Protein AF-A0AA35S8V2-F1 (afdb_monomer_lite)

Secondary structure (DSSP, 8-state):
-----PPP---------PPPTTSBPBGGG-TTSHHHHIIIIIHHHHHHHHHHHHHHTHHHHHHHHHHHHHHHHHHHHHHHHHHHHHHHTTPBPPPP-SSTTHHHHHHHHHHHHHHTTTPPPBTTTSBHHHHHHHHHHHHHHHHHT-SSSTT--TTHHHHHHHHHHTHHHHHHHHHHHHHHHTS-GGGS-SSSTTTSPPPSS-PPPEEEEE--BTTHHHHHHHHHHHHHHHTTS-SEEEEEEBSS--STTBPBHHHHHHHHHHHHT-S-HHHHHHHHHHHHHHHTTSEEEEE-GGGGSS--GGGHHHH-HHHHHHHTT-SEEEE-SHHHHHHHTTTB---TTS-HHHHTTT--SSSSHHHHHHHHHT--TTS--S---TTSS--SGGGHHHHHHHHHHHHH-TT-TTHHHHHHHHHHHHHHHHTTS-GGGSHHHHHTHHHHHHHHHHHHHH--TT-HHHHHHHHHHHHHHS--HHHHHHSTTS-SS---S--TTTBHHHHHHHTTHHHHHHHHH--HHHHHHHHHHHHHHHHHHB-TTSSBPEESEE--S-TTSEEEHHHHHHHHHHHHHHHHHH--HHHHHHHHHHHTTHHHHTB-TTSS-B-SEEETEESEE---SS-S-SSS-TTTT-BBSSSSSTHHHHHGGGHHHHHHHTSEEE-TTSSEEEE-S-S-EEEEEE-TTS-EEEEEEE--TTS-SEEEEEEEEEEEEEEEEEE-TT-TT-EEEETTSPPEE--TTEEEEEEEEEEEEEEEE----EEEEE-GGG-EEEEETTEEEEE---EEEEEEEE-STT-EEEEEEESS---EEEE-S-TT-GGGT-EEEE--PPTTS-SSSTTT-SEEEEEEEEE-TTS--BTTB--SPPPSSPP--SPEEEEEEEEGGG-SSEE-SB-EE--

pLDDT: mean 89.27, std 12.45, range [23.95, 98.75]

InterPro domains:
  IPR002791 Damage-control phosphatase ARMT1-like, metal-binding domain [PF01937] (38-181)
  IPR002791 Damage-control phosphatase ARMT1-like, metal-binding domain [PF01937] (194-343)
  IPR012878 Non-reducing end beta-L-arabinofuranosidase-like, GH127 catalytic domain [PF07944] (356-650)
  IPR036075 Damage-control phosphatase ARMT1-like, metal-binding domain superfamily [SSF111321] (119-338)
  IPR039763 Damage-control phosphatase ARMT1 [PTHR12260] (201-355)
  IPR049046 Non-reducing end beta-L-arabinofuranosidase-like, GH127 middle domain [PF20736] (665-730)

Sequence (899 aa):
MDSGGQPLAQQKSVITVGYPAKKRVSAKYGVGTFAYKTATERMPRILGSVVDSLNKLEASVRERHQKAGVEELKAIIGKVSELRYQMQTDKPMEPISCGPDVTQWNSVFAVYRKELGGAEPTWFSVSWLFAECFMYRKIADVIQSSSLLKDVDPFASQKQESFRAVLPQLKSLARFVLELLNKPHKDTHMEFQHLLLPKTDGSPRRMDFVLDNMGLELVSDLCLAEWLLTAGMADTIHLHFKQLPWFVSDALKSDLHWTLKQIECSEDTALTQLGARWQDRIKAGSFVLKDHYFWTTSFEYAAMEKVAPALYSDLAQAFLVFFKGDLNYRKLLADRNWLYTEKFSMALGGFEPTNAQEYINYILAHQAADGWLGPTDRADGNCYWSKFPLLLALRQYYEANTSDTRVIPAMLRFLDATHKLLFTIPLGNDTWSAARWQDLVLTVHWLLEFHPSGQEQLLWDLAELLHQQGFDWEEWFGGPDFPTGPVVSLSMFTHGVNNGQAIKSGAVWYRQSGNHSDWESSYARMQKLDEYHGQASGVFGCDEHLAGRMPSRGTELCTVVESMFSYETLFEIQGDPIFAERAEKIGYNALPATITPDMWAHQYLQQGNEMNAVTSDQHIWFSDGPNSTLFGLAPNYGCCTANFNQGWPKLVQHLVYAYSDGSGLVVAMYGPAHIQHTLPSGQPVTMDITTDYPFSQTVVVDVRTTGSLDISLRIPSWAKGANVQVNSDSPVPATPGTLHQVSIAGRTTVILKLPASLRVERRYNNSAAIHYGPLLFGLAMKENFKVLESYKFQSKDYQITAGTPWNYALRLSNDSQPEQDLKVSSSGLEIGVPPFSLRGAPIAISAAGRQLDSWQETLNAAPPPLHSPIKTSAPLQQLTLLPFGATELRIAEIPTTLS

Organism: Geodia barretti (NCBI:txid519541)

Structure (mmCIF, N/CA/C/O backbone):
data_AF-A0AA35S8V2-F1
#
_entry.id   AF-A0AA35S8V2-F1
#
loop_
_atom_site.group_PDB
_atom_site.id
_atom_site.type_symbol
_atom_site.label_atom_id
_atom_site.label_alt_id
_atom_site.label_comp_id
_atom_site.label_asym_id
_atom_site.label_entity_id
_atom_site.label_seq_id
_atom_site.pdbx_PDB_ins_code
_atom_site.Cartn_x
_atom_site.Cartn_y
_atom_site.Cartn_z
_atom_site.occupancy
_atom_site.B_iso_or_equiv
_atom_site.auth_seq_id
_atom_site.auth_comp_id
_atom_site.auth_asym_id
_atom_site.auth_atom_id
_atom_site.pdbx_PDB_model_num
ATOM 1 N N . MET A 1 1 ? -41.233 13.071 -39.183 1.00 34.22 1 MET A N 1
ATOM 2 C CA . MET A 1 1 ? -42.086 12.070 -38.508 1.00 34.22 1 MET A CA 1
ATOM 3 C C . MET A 1 1 ? -41.242 11.509 -37.374 1.00 34.22 1 MET A C 1
ATOM 5 O O . MET A 1 1 ? -40.560 10.522 -37.576 1.00 34.22 1 MET A O 1
ATOM 9 N N . ASP A 1 2 ? -40.984 12.228 -36.285 1.00 31.66 2 ASP A N 1
ATOM 10 C CA . ASP A 1 2 ? -41.885 12.953 -35.372 1.00 31.66 2 ASP A CA 1
ATOM 11 C C . ASP A 1 2 ? -42.972 12.073 -34.749 1.00 31.66 2 ASP A C 1
ATOM 13 O O . ASP A 1 2 ? -44.023 11.863 -35.344 1.00 31.66 2 ASP A O 1
ATOM 17 N N . SER A 1 3 ? -42.670 11.588 -33.541 1.00 25.95 3 SER A N 1
ATOM 18 C CA . SER A 1 3 ? -43.563 11.454 -32.377 1.00 25.95 3 SER A CA 1
ATOM 19 C C . SER A 1 3 ? -42.692 10.896 -31.238 1.00 25.95 3 SER A C 1
ATOM 21 O O . SER A 1 3 ? -42.259 9.752 -31.299 1.00 25.95 3 SER A O 1
ATOM 23 N N . GLY A 1 4 ? -42.259 11.665 -30.242 1.00 27.19 4 GLY A N 1
ATOM 24 C CA . GLY A 1 4 ? -43.122 12.419 -29.339 1.00 27.19 4 GLY A CA 1
ATOM 25 C C . GLY A 1 4 ? -43.275 11.646 -28.024 1.00 27.19 4 GLY A C 1
ATOM 26 O O . GLY A 1 4 ? -44.376 11.237 -27.680 1.00 27.19 4 GLY A O 1
ATOM 27 N N . GLY A 1 5 ? -42.168 11.398 -27.315 1.00 26.38 5 GLY A N 1
ATOM 28 C CA . GLY A 1 5 ? -42.192 10.899 -25.939 1.00 26.38 5 GLY A CA 1
ATOM 29 C C . GLY A 1 5 ? -42.211 12.085 -24.982 1.00 26.38 5 GLY A C 1
ATOM 30 O O . GLY A 1 5 ? -41.218 12.798 -24.872 1.00 26.38 5 GLY A O 1
ATOM 31 N N . GLN A 1 6 ? -43.360 12.335 -24.355 1.00 24.91 6 GLN A N 1
ATOM 32 C CA . GLN A 1 6 ? -43.548 13.427 -23.402 1.00 24.91 6 GLN A CA 1
ATOM 33 C C . GLN A 1 6 ? -42.542 13.361 -22.236 1.00 24.91 6 GLN A C 1
ATOM 35 O O . GLN A 1 6 ? -42.216 12.264 -21.776 1.00 24.91 6 GLN A O 1
ATOM 40 N N . PRO A 1 7 ? -42.096 14.516 -21.705 1.00 29.73 7 PRO A N 1
ATOM 41 C CA . PRO A 1 7 ? -41.276 14.558 -20.504 1.00 29.73 7 PRO A CA 1
ATOM 42 C C . PRO A 1 7 ? -42.089 14.024 -19.326 1.00 29.73 7 PRO A C 1
ATOM 44 O O . PRO A 1 7 ? -43.208 14.486 -19.084 1.00 29.73 7 PRO A O 1
ATOM 47 N N . LEU A 1 8 ? -41.517 13.081 -18.574 1.00 29.67 8 LEU A N 1
ATOM 48 C CA . LEU A 1 8 ? -42.002 12.745 -17.239 1.00 29.67 8 LEU A CA 1
ATOM 49 C C . LEU A 1 8 ? -42.132 14.048 -16.450 1.00 29.67 8 LEU A C 1
ATOM 51 O O . LEU A 1 8 ? -41.165 14.792 -16.281 1.00 29.67 8 LEU A O 1
ATOM 55 N N . ALA A 1 9 ? -43.372 14.333 -16.062 1.00 28.69 9 ALA A N 1
ATOM 56 C CA . ALA A 1 9 ? -43.778 15.532 -15.364 1.00 28.69 9 ALA A CA 1
ATOM 57 C C . ALA A 1 9 ? -42.792 15.871 -14.244 1.00 28.69 9 ALA A C 1
ATOM 59 O O . ALA A 1 9 ? -42.439 15.009 -13.438 1.00 28.69 9 ALA A O 1
ATOM 60 N N . GLN A 1 10 ? -42.397 17.146 -14.194 1.00 27.98 10 GLN A N 1
ATOM 61 C CA . GLN A 1 10 ? -41.773 17.776 -13.040 1.00 27.98 10 GLN A CA 1
ATOM 62 C C . GLN A 1 10 ? -42.563 17.398 -11.779 1.00 27.98 10 GLN A C 1
ATOM 64 O O . GLN A 1 10 ? -43.562 18.032 -11.431 1.00 27.98 10 GLN A O 1
ATOM 69 N N . GLN A 1 11 ? -42.109 16.362 -11.073 1.00 25.47 11 GLN A N 1
ATOM 70 C CA . GLN A 1 11 ? -42.383 16.246 -9.656 1.00 25.47 11 GLN A CA 1
ATOM 71 C C . GLN A 1 11 ? -41.756 17.486 -9.042 1.00 25.47 11 GLN A C 1
ATOM 73 O O . GLN A 1 11 ? -40.539 17.666 -9.083 1.00 25.47 11 GLN A O 1
ATOM 78 N N . LYS A 1 12 ? -42.622 18.375 -8.546 1.00 24.66 12 LYS A N 1
ATOM 79 C CA . LYS A 1 12 ? -42.251 19.483 -7.673 1.00 24.66 12 LYS A CA 1
ATOM 80 C C . LYS A 1 12 ? -41.140 18.994 -6.756 1.00 24.66 12 LYS A C 1
ATOM 82 O O . LYS A 1 12 ? -41.334 18.002 -6.056 1.00 24.66 12 LYS A O 1
ATOM 87 N N . SER A 1 13 ? -40.003 19.674 -6.812 1.00 24.31 13 SER A N 1
ATOM 88 C CA . SER A 1 13 ? -38.869 19.497 -5.921 1.00 24.31 13 SER A CA 1
ATOM 89 C C . SER A 1 13 ? -39.354 19.579 -4.473 1.00 24.31 13 SER A C 1
ATOM 91 O O . SER A 1 13 ? -39.412 20.654 -3.876 1.00 24.31 13 SER A O 1
ATOM 93 N N . VAL A 1 14 ? -39.742 18.436 -3.910 1.00 23.95 14 VAL A N 1
ATOM 94 C CA . VAL A 1 14 ? -39.660 18.224 -2.476 1.00 23.95 14 VAL A CA 1
ATOM 95 C C . VAL A 1 14 ? -38.170 18.301 -2.212 1.00 23.95 14 VAL A C 1
ATOM 97 O O . VAL A 1 14 ? -37.402 17.527 -2.776 1.00 23.95 14 VAL A O 1
ATOM 100 N N . ILE A 1 15 ? -37.751 19.300 -1.446 1.00 26.42 15 ILE A N 1
ATOM 101 C CA . ILE A 1 15 ? -36.407 19.346 -0.889 1.00 26.42 15 ILE A CA 1
ATOM 102 C C . ILE A 1 15 ? -36.283 18.060 -0.069 1.00 26.42 15 ILE A C 1
ATOM 104 O O . ILE A 1 15 ? -36.797 17.983 1.045 1.00 26.42 15 ILE A O 1
ATOM 108 N N . THR A 1 16 ? -35.708 17.007 -0.649 1.00 31.78 16 THR A N 1
ATOM 109 C CA . THR A 1 16 ? -35.397 15.787 0.083 1.00 31.78 16 THR A CA 1
ATOM 110 C C . THR A 1 16 ? -34.340 16.204 1.086 1.00 31.78 16 THR A C 1
ATOM 112 O O . THR A 1 16 ? -33.207 16.504 0.714 1.00 31.78 16 THR A O 1
ATOM 115 N N . VAL A 1 17 ? -34.727 16.309 2.355 1.00 40.12 17 VAL A N 1
ATOM 116 C CA . VAL A 1 17 ? -33.787 16.471 3.461 1.00 40.12 17 VAL A CA 1
ATOM 117 C C . VAL A 1 17 ? -32.906 15.222 3.440 1.00 40.12 17 VAL A C 1
ATOM 119 O O . VAL A 1 17 ? -33.301 14.157 3.908 1.00 40.12 17 VAL A O 1
ATOM 122 N N . GLY A 1 18 ? -31.760 15.310 2.764 1.00 52.72 18 GLY A N 1
ATOM 123 C CA . GLY A 1 18 ? -30.817 14.207 2.652 1.00 52.72 18 GLY A CA 1
ATOM 124 C C . GLY A 1 18 ? -30.247 13.873 4.026 1.00 52.72 18 GLY A C 1
ATOM 125 O O . GLY A 1 18 ? -29.991 14.766 4.836 1.00 52.72 18 GLY A O 1
ATOM 126 N N . TYR A 1 19 ? -30.040 12.586 4.303 1.00 61.81 19 TYR A N 1
ATOM 127 C CA . TYR A 1 19 ? -29.306 12.185 5.497 1.00 61.81 19 TYR A CA 1
ATOM 128 C C . TYR A 1 19 ? -27.877 12.741 5.426 1.00 61.81 19 TYR A C 1
ATOM 130 O O . TYR A 1 19 ? -27.240 12.636 4.374 1.00 61.81 19 TYR A O 1
ATOM 138 N N . PRO A 1 20 ? -27.323 13.290 6.517 1.00 62.88 20 PRO A N 1
ATOM 139 C CA . PRO A 1 20 ? -25.928 13.707 6.523 1.00 62.88 20 PRO A CA 1
ATOM 140 C C . PRO A 1 20 ? -25.015 12.511 6.213 1.00 62.88 20 PRO A C 1
ATOM 142 O O . PRO A 1 20 ? -25.206 11.423 6.763 1.00 62.88 20 PRO A O 1
ATOM 145 N N . ALA A 1 21 ? -24.033 12.704 5.330 1.00 69.38 21 ALA A N 1
ATOM 146 C CA . ALA A 1 21 ? -23.113 11.643 4.924 1.00 69.38 21 ALA A CA 1
ATOM 147 C C . ALA A 1 21 ? -22.394 11.031 6.139 1.00 69.38 21 ALA A C 1
ATOM 149 O O . ALA A 1 21 ? -22.011 11.738 7.075 1.00 69.38 21 ALA A O 1
ATOM 150 N N . LYS A 1 22 ? -22.231 9.704 6.128 1.00 74.12 22 LYS A N 1
ATOM 151 C CA . LYS A 1 22 ? -21.574 8.903 7.179 1.00 74.12 22 LYS A CA 1
ATOM 152 C C . LYS A 1 22 ? -22.192 9.046 8.581 1.00 74.12 22 LYS A C 1
ATOM 154 O O . LYS A 1 22 ? -21.608 8.586 9.564 1.00 74.12 22 LYS A O 1
ATOM 159 N N . LYS A 1 23 ? -23.374 9.661 8.715 1.00 81.12 23 LYS A N 1
ATOM 160 C CA . LYS A 1 23 ? -24.115 9.740 9.982 1.00 81.12 23 LYS A CA 1
ATOM 161 C C . LYS A 1 23 ? -25.180 8.656 10.064 1.00 81.12 23 LYS A C 1
ATOM 163 O O . LYS A 1 23 ? -25.678 8.165 9.052 1.00 81.12 23 LYS A O 1
ATOM 168 N N . ARG A 1 24 ? -25.539 8.315 11.306 1.00 82.31 24 ARG A N 1
ATOM 169 C CA . ARG A 1 24 ? -26.678 7.447 11.605 1.00 82.31 24 ARG A CA 1
ATOM 170 C C . ARG A 1 24 ? -27.973 8.109 11.144 1.00 82.31 24 ARG A C 1
ATOM 172 O O . ARG A 1 24 ? -28.194 9.309 11.333 1.00 82.31 24 ARG A O 1
ATOM 179 N N . VAL A 1 25 ? -28.825 7.286 10.562 1.00 85.44 25 VAL A N 1
ATOM 180 C CA . VAL A 1 25 ? -30.116 7.662 9.999 1.00 85.44 25 VAL A CA 1
ATOM 181 C C . VAL A 1 25 ? -31.162 7.688 11.130 1.00 85.44 25 VAL A C 1
ATOM 183 O O . VAL A 1 25 ? -31.169 6.804 11.985 1.00 85.44 25 VAL A O 1
ATOM 186 N N . SER A 1 26 ? -32.042 8.694 11.179 1.00 87.31 26 SER A N 1
ATOM 187 C CA . SER A 1 26 ? -33.123 8.791 12.182 1.00 87.31 26 SER A CA 1
ATOM 188 C C . SER A 1 26 ? -34.398 9.435 11.631 1.00 87.31 26 SER A C 1
ATOM 190 O O . SER A 1 26 ? -34.385 10.043 10.560 1.00 87.31 26 SER A O 1
ATOM 192 N N . ALA A 1 27 ? -35.526 9.289 12.333 1.00 87.25 27 ALA A N 1
ATOM 193 C CA . ALA A 1 27 ? -36.805 9.837 11.869 1.00 87.25 27 ALA A CA 1
ATOM 194 C C . ALA A 1 27 ? -36.889 11.369 12.009 1.00 87.25 27 ALA A C 1
ATOM 196 O O . ALA A 1 27 ? -37.680 11.997 11.307 1.00 87.25 27 ALA A O 1
ATOM 197 N N . LYS A 1 28 ? -36.023 11.994 12.824 1.00 83.38 28 LYS A N 1
ATOM 198 C CA . LYS A 1 28 ? -35.940 13.461 12.970 1.00 83.38 28 LYS A CA 1
ATOM 199 C C . LYS A 1 28 ? -35.682 14.213 11.659 1.00 83.38 28 LYS A C 1
ATOM 201 O O . LYS A 1 28 ? -35.964 15.402 11.584 1.00 83.38 28 LYS A O 1
ATOM 206 N N . TYR A 1 29 ? -35.152 13.538 10.634 1.00 78.06 29 TYR A N 1
ATOM 207 C CA . TYR A 1 29 ? -34.908 14.136 9.317 1.00 78.06 29 TYR A CA 1
ATOM 208 C C . TYR A 1 29 ? -36.189 14.307 8.472 1.00 78.06 29 TYR A C 1
ATOM 210 O O . TYR A 1 29 ? -36.128 14.885 7.392 1.00 78.06 29 TYR A O 1
ATOM 218 N N . GLY A 1 30 ? -37.355 13.884 8.977 1.00 73.88 30 GLY A N 1
ATOM 219 C CA . GLY A 1 30 ? -38.661 14.342 8.498 1.00 73.88 30 GLY A CA 1
ATOM 220 C C . GLY A 1 30 ? -39.387 13.423 7.509 1.00 73.88 30 GLY A C 1
ATOM 221 O O . GLY A 1 30 ? -38.936 12.326 7.164 1.00 73.88 30 GLY A O 1
ATOM 222 N N . VAL A 1 31 ? -40.569 13.894 7.091 1.00 69.31 31 VAL A N 1
ATOM 223 C CA . VAL A 1 31 ? -41.536 13.201 6.222 1.00 69.31 31 VAL A CA 1
ATOM 224 C C . VAL A 1 31 ? -40.908 12.869 4.863 1.00 69.31 31 VAL A C 1
ATOM 226 O O . VAL A 1 31 ? -40.292 13.722 4.234 1.00 69.31 31 VAL A O 1
ATOM 229 N N . GLY A 1 32 ? -41.087 11.627 4.399 1.00 65.25 32 GLY A N 1
ATOM 230 C CA . GLY A 1 32 ? -40.547 11.131 3.123 1.00 65.25 32 GLY A CA 1
ATOM 231 C C . GLY A 1 32 ? -39.242 10.336 3.243 1.00 65.25 32 GLY A C 1
ATOM 232 O O . GLY A 1 32 ? -38.814 9.718 2.271 1.00 65.25 32 GLY A O 1
ATOM 233 N N . THR A 1 33 ? -38.637 10.288 4.432 1.00 77.94 33 THR A N 1
ATOM 234 C CA . THR A 1 33 ? -37.427 9.498 4.690 1.00 77.94 33 THR A CA 1
ATOM 235 C C . THR A 1 33 ? -37.761 8.060 5.137 1.00 77.94 33 THR A C 1
ATOM 237 O O . THR A 1 33 ? -38.808 7.820 5.747 1.00 77.94 33 THR A O 1
ATOM 240 N N . PHE A 1 34 ? -36.886 7.079 4.854 1.00 81.94 34 PHE A N 1
ATOM 241 C CA . PHE A 1 34 ? -37.109 5.671 5.238 1.00 81.94 34 PHE A CA 1
ATOM 242 C C . PHE A 1 34 ? -37.267 5.517 6.756 1.00 81.94 34 PHE A C 1
ATOM 244 O O . PHE A 1 34 ? -38.218 4.891 7.213 1.00 81.94 34 PHE A O 1
ATOM 251 N N . ALA A 1 35 ? -36.394 6.157 7.539 1.00 86.38 35 ALA A N 1
ATOM 252 C CA . ALA A 1 35 ? -36.463 6.139 9.000 1.00 86.38 35 ALA A CA 1
ATOM 253 C C . ALA A 1 35 ? -37.793 6.687 9.545 1.00 86.38 35 ALA A C 1
ATOM 255 O O . ALA A 1 35 ? -38.372 6.090 10.452 1.00 86.38 35 ALA A O 1
ATOM 256 N N . TYR A 1 36 ? -38.309 7.780 8.970 1.00 87.44 36 TYR A N 1
ATOM 257 C CA . TYR A 1 36 ? -39.599 8.341 9.374 1.00 87.44 36 TYR A CA 1
ATOM 258 C C . TYR A 1 36 ? -40.757 7.390 9.063 1.00 87.44 36 TYR A C 1
ATOM 260 O O . TYR A 1 36 ? -41.599 7.143 9.927 1.00 87.44 36 TYR A O 1
ATOM 268 N N . LYS A 1 37 ? -40.775 6.790 7.865 1.00 87.31 37 LYS A N 1
ATOM 269 C CA . LYS A 1 37 ? -41.784 5.787 7.485 1.00 87.31 37 LYS A CA 1
ATOM 270 C C . LYS A 1 37 ? -41.713 4.539 8.371 1.00 87.31 37 LYS A C 1
ATOM 272 O O . LYS A 1 37 ? -42.743 3.991 8.769 1.00 87.31 37 LYS A O 1
ATOM 277 N N . THR A 1 38 ? -40.506 4.098 8.716 1.00 87.88 38 THR A N 1
ATOM 278 C CA . THR A 1 38 ? -40.308 2.959 9.615 1.00 87.88 38 THR A CA 1
ATOM 279 C C . THR A 1 38 ? -40.870 3.248 11.006 1.00 87.88 38 THR A C 1
ATOM 281 O O . THR A 1 38 ? -41.627 2.427 11.526 1.00 87.88 38 THR A O 1
ATOM 284 N N . ALA A 1 39 ? -40.594 4.430 11.564 1.00 89.25 39 ALA A N 1
ATOM 285 C CA . ALA A 1 39 ? -41.082 4.827 12.883 1.00 89.25 39 ALA A CA 1
ATOM 286 C C . ALA A 1 39 ? -42.595 5.071 12.954 1.00 89.25 39 ALA A C 1
ATOM 288 O O . ALA A 1 39 ? -43.235 4.676 13.926 1.00 89.25 39 ALA A O 1
ATOM 289 N N . THR A 1 40 ? -43.184 5.675 11.922 1.00 89.06 40 THR A N 1
ATOM 290 C CA . THR A 1 40 ? -44.603 6.072 11.931 1.00 89.06 40 THR A CA 1
ATOM 291 C C . THR A 1 40 ? -45.555 4.990 11.429 1.00 89.06 40 THR A C 1
ATOM 293 O O . THR A 1 40 ? -46.715 4.961 11.841 1.00 89.06 40 THR A O 1
ATOM 296 N N . GLU A 1 41 ? -45.085 4.077 10.574 1.00 89.38 41 GLU A N 1
ATOM 297 C CA . GLU A 1 41 ? -45.947 3.077 9.941 1.00 89.38 41 GLU A CA 1
ATOM 298 C C . GLU A 1 41 ? -45.501 1.633 10.176 1.00 89.38 41 GLU A C 1
ATOM 300 O O . GLU A 1 41 ? -46.335 0.796 10.523 1.00 89.38 41 GLU A O 1
ATOM 305 N N . ARG A 1 42 ? -44.223 1.302 9.929 1.00 91.50 42 ARG A N 1
ATOM 306 C CA . ARG A 1 42 ? -43.757 -0.100 9.915 1.00 91.50 42 ARG A CA 1
ATOM 307 C C . ARG A 1 42 ? -43.726 -0.690 11.322 1.00 91.50 42 ARG A C 1
ATOM 309 O O . ARG A 1 42 ? -44.355 -1.718 11.555 1.00 91.50 42 ARG A O 1
ATOM 316 N N . MET A 1 43 ? -43.050 -0.023 12.253 1.00 92.50 43 MET A N 1
ATOM 317 C CA . MET A 1 43 ? -42.947 -0.470 13.643 1.00 92.50 43 MET A CA 1
ATOM 318 C C . MET A 1 43 ? -44.321 -0.540 14.344 1.00 92.50 43 MET A C 1
ATOM 320 O O . MET A 1 43 ? -44.641 -1.582 14.917 1.00 92.50 43 MET A O 1
ATOM 324 N N . PRO A 1 44 ? -45.219 0.460 14.211 1.00 93.12 44 PRO A N 1
ATOM 325 C CA . PRO A 1 44 ? -46.581 0.349 14.739 1.00 93.12 44 PRO A CA 1
ATOM 326 C C . PRO A 1 44 ? -47.403 -0.806 14.149 1.00 93.12 44 PRO A C 1
ATOM 328 O O . PRO A 1 44 ? -48.200 -1.416 14.865 1.00 93.12 44 PRO A O 1
ATOM 331 N N . ARG A 1 45 ? -47.218 -1.132 12.859 1.00 91.50 45 ARG A N 1
ATOM 332 C CA . ARG A 1 45 ? -47.852 -2.306 12.231 1.00 91.50 45 ARG A CA 1
ATOM 333 C C . ARG A 1 45 ? -47.329 -3.619 12.813 1.00 91.50 45 ARG A C 1
ATOM 335 O O . ARG A 1 45 ? -48.133 -4.511 13.069 1.00 91.50 45 ARG A O 1
ATOM 342 N N . ILE A 1 46 ? -46.022 -3.716 13.065 1.00 90.81 46 ILE A N 1
ATOM 343 C CA . ILE A 1 46 ? -45.409 -4.877 13.731 1.00 90.81 46 ILE A CA 1
ATOM 344 C C . ILE A 1 46 ? -46.026 -5.074 15.119 1.00 90.81 46 ILE A C 1
ATOM 346 O O . ILE A 1 46 ? -46.483 -6.170 15.425 1.00 90.81 46 ILE A O 1
ATOM 350 N N . LEU A 1 47 ? -46.135 -4.013 15.925 1.00 92.62 47 LEU A N 1
ATOM 351 C CA . LEU A 1 47 ? -46.769 -4.090 17.247 1.00 92.62 47 LEU A CA 1
ATOM 352 C C . LEU A 1 47 ? -48.243 -4.513 17.175 1.00 92.62 47 LEU A C 1
ATOM 354 O O . LEU A 1 47 ? -48.700 -5.276 18.022 1.00 92.62 47 LEU A O 1
ATOM 358 N N . GLY A 1 48 ? -48.978 -4.081 16.144 1.00 91.44 48 GLY A N 1
ATOM 359 C CA . GLY A 1 48 ? -50.326 -4.592 15.866 1.00 91.44 48 GLY A CA 1
ATOM 360 C C . GLY A 1 48 ? -50.341 -6.105 15.623 1.00 91.44 48 GLY A C 1
ATOM 361 O O . GLY A 1 48 ? -51.088 -6.825 16.276 1.00 91.44 48 GLY A O 1
ATOM 362 N N . SER A 1 49 ? -49.444 -6.599 14.765 1.00 89.94 49 SER A N 1
ATOM 363 C CA . SER A 1 49 ? -49.298 -8.036 14.487 1.00 89.94 49 SER A CA 1
ATOM 364 C C . SER A 1 49 ? -48.892 -8.848 15.727 1.00 89.94 49 SER A C 1
ATOM 366 O O . SER A 1 49 ? -49.306 -9.999 15.881 1.00 89.94 49 SER A O 1
ATOM 368 N N . VAL A 1 50 ? -48.091 -8.264 16.625 1.00 91.38 50 VAL A N 1
ATOM 369 C CA . VAL A 1 50 ? -47.720 -8.875 17.914 1.00 91.38 50 VAL A CA 1
ATOM 370 C C . VAL A 1 50 ? -48.942 -9.008 18.814 1.00 91.38 50 VAL A C 1
ATOM 372 O O . VAL A 1 50 ? -49.167 -10.080 19.371 1.00 91.38 50 VAL A O 1
ATOM 375 N N . VAL A 1 51 ? -49.763 -7.959 18.923 1.00 92.12 51 VAL A N 1
ATOM 376 C CA . VAL A 1 51 ? -51.027 -8.008 19.675 1.00 92.12 51 VAL A CA 1
ATOM 377 C C . VAL A 1 51 ? -51.943 -9.103 19.125 1.00 92.12 51 VAL A C 1
ATOM 379 O O . VAL A 1 51 ? -52.454 -9.914 19.897 1.00 92.12 51 VAL A O 1
ATOM 382 N N . ASP A 1 52 ? -52.099 -9.190 17.804 1.00 89.81 52 ASP A N 1
ATOM 383 C CA . ASP A 1 52 ? -52.908 -10.235 17.167 1.00 89.81 52 ASP A CA 1
ATOM 384 C C . ASP A 1 52 ? -52.364 -11.643 17.458 1.00 89.81 52 ASP A C 1
ATOM 386 O O . ASP A 1 52 ? -53.130 -12.570 17.734 1.00 89.81 52 ASP A O 1
ATOM 390 N N . SER A 1 53 ? -51.040 -11.809 17.451 1.00 88.31 53 SER A N 1
ATOM 391 C CA . SER A 1 53 ? -50.386 -13.091 17.740 1.00 88.31 53 SER A CA 1
ATOM 392 C C . SER A 1 53 ? -50.536 -13.500 19.205 1.00 88.31 53 SER A C 1
ATOM 394 O O . SER A 1 53 ? -50.857 -14.654 19.485 1.00 88.31 53 SER A O 1
ATOM 396 N N . LEU A 1 54 ? -50.398 -12.556 20.140 1.00 90.31 54 LEU A N 1
ATOM 397 C CA . LEU A 1 54 ? -50.635 -12.782 21.567 1.00 90.31 54 LEU A CA 1
ATOM 398 C C . LEU A 1 54 ? -52.100 -13.139 21.851 1.00 90.31 54 LEU A C 1
ATOM 400 O O . LEU A 1 54 ? -52.360 -14.055 22.629 1.00 90.31 54 LEU A O 1
ATOM 404 N N . ASN A 1 55 ? -53.058 -12.492 21.178 1.00 90.00 55 ASN A N 1
ATOM 405 C CA . ASN A 1 55 ? -54.481 -12.835 21.287 1.00 90.00 55 ASN A CA 1
ATOM 406 C C . ASN A 1 55 ? -54.755 -14.294 20.881 1.00 90.00 55 ASN A C 1
ATOM 408 O O . ASN A 1 55 ? -55.521 -14.990 21.547 1.00 90.00 55 ASN A O 1
ATOM 412 N N . LYS A 1 56 ? -54.082 -14.804 19.839 1.00 88.56 56 LYS A N 1
ATOM 413 C CA . LYS A 1 56 ? -54.210 -16.213 19.417 1.00 88.56 56 LYS A CA 1
ATOM 414 C C . LYS A 1 56 ? -53.718 -17.210 20.477 1.00 88.56 56 LYS A C 1
ATOM 416 O O . LYS A 1 56 ? -54.122 -18.371 20.441 1.00 88.56 56 LYS A O 1
ATOM 421 N N . LEU A 1 57 ? -52.876 -16.790 21.426 1.00 87.88 57 LEU A N 1
ATOM 422 C CA . LEU A 1 57 ? -52.368 -17.664 22.489 1.00 87.88 57 LEU A CA 1
ATOM 423 C C . LEU A 1 57 ? -53.366 -17.880 23.632 1.00 87.88 57 LEU A C 1
ATOM 425 O O . LEU A 1 57 ? -53.151 -18.802 24.423 1.00 87.88 57 LEU A O 1
ATOM 429 N N . GLU A 1 58 ? -54.449 -17.094 23.717 1.00 89.75 58 GLU A N 1
ATOM 430 C CA . GLU A 1 58 ? -55.364 -17.086 24.867 1.00 89.75 58 GLU A CA 1
ATOM 431 C C . GLU A 1 58 ? -55.883 -18.484 25.220 1.00 89.75 58 GLU A C 1
ATOM 433 O O . GLU A 1 58 ? -55.851 -18.869 26.388 1.00 89.75 58 GLU A O 1
ATOM 438 N N . ALA A 1 59 ? -56.308 -19.269 24.224 1.00 88.12 59 ALA A N 1
ATOM 439 C CA . ALA A 1 59 ? -56.808 -20.626 24.445 1.00 88.12 59 ALA A CA 1
ATOM 440 C C . ALA A 1 59 ? -55.748 -21.528 25.105 1.00 88.12 59 ALA A C 1
ATOM 442 O O . ALA A 1 59 ? -56.023 -22.162 26.123 1.00 88.12 59 ALA A O 1
ATOM 443 N N . SER A 1 60 ? -54.514 -21.511 24.589 1.00 87.44 60 SER A N 1
ATOM 444 C CA . SER A 1 60 ? -53.409 -22.323 25.126 1.00 87.44 60 SER A CA 1
ATOM 445 C C . SER A 1 60 ? -52.926 -21.854 26.504 1.00 87.44 60 SER A C 1
ATOM 447 O O . SER A 1 60 ? -52.445 -22.653 27.309 1.00 87.44 60 SER A O 1
ATOM 449 N N . VAL A 1 61 ? -53.025 -20.550 26.780 1.00 89.19 61 VAL A N 1
ATOM 450 C CA . VAL A 1 61 ? -52.663 -19.953 28.072 1.00 89.19 61 VAL A CA 1
ATOM 451 C C . VAL A 1 61 ? -53.726 -20.269 29.117 1.00 89.19 61 VAL A C 1
ATOM 453 O O . VAL A 1 61 ? -53.386 -20.620 30.243 1.00 89.19 61 VAL A O 1
ATOM 456 N N . ARG A 1 62 ? -55.006 -20.212 28.743 1.00 89.88 62 ARG A N 1
ATOM 457 C CA . ARG A 1 62 ? -56.129 -20.599 29.602 1.00 89.88 62 ARG A CA 1
ATOM 458 C C . ARG A 1 62 ? -56.049 -22.068 30.006 1.00 89.88 62 ARG A C 1
ATOM 460 O O . ARG A 1 62 ? -56.337 -22.386 31.154 1.00 89.88 62 ARG A O 1
ATOM 467 N N . GLU A 1 63 ? -55.637 -22.940 29.092 1.00 89.75 63 GLU A N 1
ATOM 468 C CA . GLU A 1 63 ? -55.435 -24.361 29.378 1.00 89.75 63 GLU A CA 1
ATOM 469 C C . GLU A 1 63 ? -54.279 -24.594 30.368 1.00 89.75 63 GLU A C 1
ATOM 471 O O . GLU A 1 63 ? -54.448 -25.309 31.352 1.00 89.75 63 GLU A O 1
ATOM 476 N N . ARG A 1 64 ? -53.123 -23.946 30.159 1.00 90.19 64 ARG A N 1
ATOM 477 C CA . ARG A 1 64 ? -51.913 -24.165 30.977 1.00 90.19 64 ARG A CA 1
ATOM 478 C C . ARG A 1 64 ? -51.895 -23.418 32.312 1.00 90.19 64 ARG A C 1
ATOM 480 O O . ARG A 1 64 ? -51.399 -23.944 33.303 1.00 90.19 64 ARG A O 1
ATOM 487 N N . HIS A 1 65 ? -52.404 -22.190 32.338 1.00 89.19 65 HIS A N 1
ATOM 488 C CA . HIS A 1 65 ? -52.238 -21.238 33.445 1.00 89.19 65 HIS A CA 1
ATOM 489 C C . HIS A 1 65 ? -53.571 -20.674 33.965 1.00 89.19 65 HIS A C 1
ATOM 491 O O . HIS A 1 65 ? -53.583 -19.775 34.811 1.00 89.19 65 HIS A O 1
ATOM 497 N N . GLN A 1 66 ? -54.699 -21.209 33.483 1.00 89.62 66 GLN A N 1
ATOM 498 C CA . GLN A 1 66 ? -56.048 -20.877 33.946 1.00 89.62 66 GLN A CA 1
ATOM 499 C C . GLN A 1 66 ? -56.319 -19.360 33.912 1.00 89.62 66 GLN A C 1
ATOM 501 O O . GLN A 1 66 ? -55.892 -18.656 32.996 1.00 89.62 66 GLN A O 1
ATOM 506 N N . LYS A 1 67 ? -57.083 -18.838 34.880 1.00 90.94 67 LYS A N 1
ATOM 507 C CA . LYS A 1 67 ? -57.503 -17.431 34.910 1.00 90.94 67 LYS A CA 1
ATOM 508 C C . LYS A 1 67 ? -56.324 -16.464 35.082 1.00 90.94 67 LYS A C 1
ATOM 510 O O . LYS A 1 67 ? -56.298 -15.441 34.405 1.00 90.94 67 LYS A O 1
ATOM 515 N N . ALA A 1 68 ? -55.350 -16.811 35.926 1.00 90.25 68 ALA A N 1
ATOM 516 C CA . ALA A 1 68 ? -54.191 -15.966 36.218 1.00 90.25 68 ALA A CA 1
ATOM 517 C C . ALA A 1 68 ? -53.330 -15.710 34.969 1.00 90.25 68 ALA A C 1
ATOM 519 O O . ALA A 1 68 ? -52.962 -14.570 34.695 1.00 90.25 68 ALA A O 1
ATOM 520 N N . GLY A 1 69 ? -53.092 -16.739 34.145 1.00 91.06 69 GLY A N 1
ATOM 521 C CA . GLY A 1 69 ? -52.362 -16.566 32.885 1.00 91.06 69 GLY A CA 1
ATOM 522 C C . GLY A 1 69 ? -53.086 -15.664 31.883 1.00 91.06 69 GLY A C 1
ATOM 523 O O . GLY A 1 69 ? -52.450 -14.872 31.196 1.00 91.06 69 GLY A O 1
ATOM 524 N N . VAL A 1 70 ? -54.420 -15.733 31.812 1.00 91.81 70 VAL A N 1
ATOM 525 C CA . VAL A 1 70 ? -55.207 -14.865 30.916 1.00 91.81 70 VAL A CA 1
ATOM 526 C C . VAL A 1 70 ? -55.176 -13.403 31.377 1.00 91.81 70 VAL A C 1
ATOM 528 O O . VAL A 1 70 ? -55.166 -12.500 30.542 1.00 91.81 70 VAL A O 1
ATOM 531 N N . GLU A 1 71 ? -55.149 -13.149 32.686 1.00 93.00 71 GLU A N 1
ATOM 532 C CA . GLU A 1 71 ? -55.003 -11.795 33.237 1.00 93.00 71 GLU A CA 1
ATOM 533 C C . GLU A 1 71 ? -53.618 -11.206 32.927 1.00 93.00 71 GLU A C 1
ATOM 535 O O . GLU A 1 71 ? -53.539 -10.078 32.431 1.00 93.00 71 GLU A O 1
ATOM 540 N N . GLU A 1 72 ? -52.540 -11.979 33.103 1.00 94.62 72 GLU A N 1
ATOM 541 C CA . GLU A 1 72 ? -51.189 -11.546 32.713 1.00 94.62 72 GLU A CA 1
ATOM 542 C C . GLU A 1 72 ? -51.067 -11.328 31.194 1.00 94.62 72 GLU A C 1
ATOM 544 O O . GLU A 1 72 ? -50.497 -10.324 30.765 1.00 94.62 72 GLU A O 1
ATOM 549 N N . LEU A 1 73 ? -51.668 -12.194 30.367 1.00 94.38 73 LEU A N 1
ATOM 550 C CA . LEU A 1 73 ? -51.684 -12.033 28.906 1.00 94.38 73 LEU A CA 1
ATOM 551 C C . LEU A 1 73 ? -52.364 -10.722 28.484 1.00 94.38 73 LEU A C 1
ATOM 553 O O . LEU A 1 73 ? -51.845 -9.998 27.633 1.00 94.38 73 LEU A O 1
ATOM 557 N N . LYS A 1 74 ? -53.500 -10.375 29.105 1.00 94.12 74 LYS A N 1
ATOM 558 C CA . LYS A 1 74 ? -54.187 -9.096 28.857 1.00 94.12 74 LYS A CA 1
ATOM 559 C C . LYS A 1 74 ? -53.336 -7.896 29.272 1.00 94.12 74 LYS A C 1
ATOM 561 O O . LYS A 1 74 ? -53.324 -6.895 28.557 1.00 94.12 74 LYS A O 1
ATOM 566 N N . ALA A 1 75 ? -52.607 -7.994 30.385 1.00 94.50 75 ALA A N 1
ATOM 567 C CA . ALA A 1 75 ? -51.692 -6.942 30.825 1.00 94.50 75 ALA A CA 1
ATOM 568 C C . ALA A 1 75 ? -50.527 -6.741 29.838 1.00 94.50 75 ALA A C 1
ATOM 570 O O . ALA A 1 75 ? -50.192 -5.601 29.511 1.00 94.50 75 ALA A O 1
ATOM 571 N N . ILE A 1 76 ? -49.957 -7.831 29.310 1.00 95.31 76 ILE A N 1
ATOM 572 C CA . ILE A 1 76 ? -48.929 -7.792 28.255 1.00 95.31 76 ILE A CA 1
ATOM 573 C C . ILE A 1 76 ? -49.483 -7.102 27.001 1.00 95.31 76 ILE A C 1
ATOM 575 O O . ILE A 1 76 ? -48.872 -6.156 26.507 1.00 95.31 76 ILE A O 1
ATOM 579 N N . ILE A 1 77 ? -50.660 -7.517 26.515 1.00 94.94 77 ILE A N 1
ATOM 580 C CA . ILE A 1 77 ? -51.311 -6.913 25.338 1.00 94.94 77 ILE A CA 1
ATOM 581 C C . ILE A 1 77 ? -51.548 -5.408 25.541 1.00 94.94 77 ILE A C 1
ATOM 583 O O . ILE A 1 77 ? -51.306 -4.616 24.625 1.00 94.94 77 ILE A O 1
ATOM 587 N N . GLY A 1 78 ? -51.976 -5.006 26.743 1.00 95.69 78 GLY A N 1
ATOM 588 C CA . GLY A 1 78 ? -52.146 -3.601 27.115 1.00 95.69 78 GLY A CA 1
ATOM 589 C C . GLY A 1 78 ? -50.847 -2.802 26.987 1.00 95.69 78 GLY A C 1
ATOM 590 O O . GLY A 1 78 ? -50.828 -1.783 26.300 1.00 95.69 78 GLY A O 1
ATOM 591 N N . LYS A 1 79 ? -49.744 -3.305 27.555 1.00 95.19 79 LYS A N 1
ATOM 592 C CA . LYS A 1 79 ? -48.422 -2.655 27.490 1.00 95.19 79 LYS A CA 1
ATOM 593 C C . LYS A 1 79 ? -47.857 -2.579 26.066 1.00 95.19 79 LYS A C 1
ATOM 595 O O . LYS A 1 79 ? -47.296 -1.558 25.684 1.00 95.19 79 LYS A O 1
ATOM 600 N N . VAL A 1 80 ? -48.031 -3.621 25.248 1.00 94.75 80 VAL A N 1
ATOM 601 C CA . VAL A 1 80 ? -47.617 -3.596 23.828 1.00 94.75 80 VAL A CA 1
ATOM 602 C C . VAL A 1 80 ? -48.444 -2.574 23.031 1.00 94.75 80 VAL A C 1
ATOM 604 O O . VAL A 1 80 ? -47.913 -1.873 22.168 1.00 94.75 80 VAL A O 1
ATOM 607 N N . SER A 1 81 ? -49.736 -2.442 23.343 1.00 94.56 81 SER A N 1
ATOM 608 C CA . SER A 1 81 ? -50.610 -1.433 22.728 1.00 94.56 81 SER A CA 1
ATOM 609 C C . SER A 1 81 ? -50.234 -0.007 23.145 1.00 94.56 81 SER A C 1
ATOM 611 O O . SER A 1 81 ? -50.260 0.904 22.318 1.00 94.56 81 SER A O 1
ATOM 613 N N . GLU A 1 82 ? -49.839 0.187 24.403 1.00 94.88 82 GLU A N 1
ATOM 614 C CA . GLU A 1 82 ? -49.314 1.459 24.904 1.00 94.88 82 GLU A CA 1
ATOM 615 C C . GLU A 1 82 ? -47.997 1.836 24.216 1.00 94.88 82 GLU A C 1
ATOM 617 O O . GLU A 1 82 ? -47.874 2.953 23.711 1.00 94.88 82 GLU A O 1
ATOM 622 N N . LEU A 1 83 ? -47.061 0.889 24.088 1.00 94.62 83 LEU A N 1
ATOM 623 C CA . LEU A 1 83 ? -45.802 1.078 23.360 1.00 94.62 83 LEU A CA 1
ATOM 624 C C . LEU A 1 83 ? -46.051 1.571 21.927 1.00 94.62 83 LEU A C 1
ATOM 626 O O . LEU A 1 83 ? -45.416 2.520 21.467 1.00 94.62 83 LEU A O 1
ATOM 630 N N . ARG A 1 84 ? -47.039 0.988 21.235 1.00 93.81 84 ARG A N 1
ATOM 631 C CA . ARG A 1 84 ? -47.440 1.424 19.889 1.00 93.81 84 ARG A CA 1
ATOM 632 C C . ARG A 1 84 ? -47.875 2.889 19.868 1.00 93.81 84 ARG A C 1
ATOM 634 O O . ARG A 1 84 ? -47.460 3.630 18.978 1.00 93.81 84 ARG A O 1
ATOM 641 N N . TYR A 1 85 ? -48.688 3.312 20.833 1.00 91.81 85 TYR A N 1
ATOM 642 C CA . TYR A 1 85 ? -49.129 4.703 20.941 1.00 91.81 85 TYR A CA 1
ATOM 643 C C . TYR A 1 85 ? -47.966 5.658 21.251 1.00 91.81 85 TYR A C 1
ATOM 645 O O . TYR A 1 85 ? -47.841 6.708 20.612 1.00 91.81 85 TYR A O 1
ATOM 653 N N . GLN A 1 86 ? -47.087 5.285 22.186 1.00 92.69 86 GLN A N 1
ATOM 654 C CA . GLN A 1 86 ? -45.902 6.067 22.548 1.00 92.69 86 GLN A CA 1
ATOM 655 C C . GLN A 1 86 ? -44.987 6.303 21.336 1.00 92.69 86 GLN A C 1
ATOM 657 O O . GLN A 1 86 ? -44.524 7.423 21.122 1.00 92.69 86 GLN A O 1
ATOM 662 N N . MET A 1 87 ? -44.792 5.280 20.499 1.00 91.00 87 MET A N 1
ATOM 663 C CA . MET A 1 87 ? -44.011 5.375 19.262 1.00 91.00 87 MET A CA 1
ATOM 664 C C . MET A 1 87 ? -44.656 6.289 18.218 1.00 91.00 87 MET A C 1
ATOM 666 O O . MET A 1 87 ? -43.987 7.150 17.652 1.00 91.00 87 MET A O 1
ATOM 670 N N . GLN A 1 88 ? -45.963 6.136 17.974 1.00 88.19 88 GLN A N 1
ATOM 671 C CA . GLN A 1 88 ? -46.686 6.948 16.984 1.00 88.19 88 GLN A CA 1
ATOM 672 C C . GLN A 1 88 ? -46.764 8.432 17.365 1.00 88.19 88 GLN A C 1
ATOM 674 O O . GLN A 1 88 ? -46.946 9.277 16.491 1.00 88.19 88 GLN A O 1
ATOM 679 N N . THR A 1 89 ? -46.632 8.745 18.656 1.00 90.25 89 THR A N 1
ATOM 680 C CA . THR A 1 89 ? -46.691 10.110 19.195 1.00 90.25 89 THR A CA 1
ATOM 681 C C . THR A 1 89 ? -45.330 10.651 19.647 1.00 90.25 89 THR A C 1
ATOM 683 O O . THR A 1 89 ? -45.294 11.651 20.364 1.00 90.25 89 THR A O 1
ATOM 686 N N . ASP A 1 90 ? -44.232 10.006 19.225 1.00 93.50 90 ASP A N 1
ATOM 687 C CA . ASP A 1 90 ? -42.836 10.381 19.508 1.00 93.50 90 ASP A CA 1
ATOM 688 C C . ASP A 1 90 ? -42.560 10.694 20.990 1.00 93.50 90 ASP A C 1
ATOM 690 O O . ASP A 1 90 ? -41.963 11.707 21.357 1.00 93.50 90 ASP A O 1
ATOM 694 N N . LYS A 1 91 ? -43.046 9.830 21.886 1.00 94.69 91 LYS A N 1
ATOM 695 C CA . LYS A 1 91 ? -42.786 9.975 23.322 1.00 94.69 91 LYS A CA 1
ATOM 696 C C . LYS A 1 91 ? -41.317 9.685 23.665 1.00 94.69 91 LYS A C 1
ATOM 698 O O . LYS A 1 91 ? -40.638 8.976 22.917 1.00 94.69 91 LYS A O 1
ATOM 703 N N . PRO A 1 92 ? -40.818 10.203 24.804 1.00 94.81 92 PRO A N 1
ATOM 704 C CA . PRO A 1 92 ? -39.547 9.760 25.367 1.00 94.81 92 PRO A CA 1
ATOM 705 C C . PRO A 1 92 ? -39.514 8.238 25.526 1.00 94.81 92 PRO A C 1
ATOM 707 O O . PRO A 1 92 ? -40.518 7.625 25.888 1.00 94.81 92 PRO A O 1
ATOM 710 N N . MET A 1 93 ? -38.367 7.633 25.233 1.00 94.44 93 MET A N 1
ATOM 711 C CA . MET A 1 93 ? -38.191 6.187 25.355 1.00 94.44 93 MET A CA 1
ATOM 712 C C . MET A 1 93 ? -38.002 5.806 26.830 1.00 94.44 93 MET A C 1
ATOM 714 O O . MET A 1 93 ? -37.260 6.459 27.558 1.00 94.44 93 MET A O 1
ATOM 718 N N . GLU A 1 94 ? -38.657 4.737 27.280 1.00 93.00 94 GLU A N 1
ATOM 719 C CA . GLU A 1 94 ? -38.556 4.270 28.668 1.00 93.00 94 GLU A CA 1
ATOM 720 C C . GLU A 1 94 ? -37.432 3.233 28.833 1.00 93.00 94 GLU A C 1
ATOM 722 O O . GLU A 1 94 ? -37.356 2.326 28.008 1.00 93.00 94 GLU A O 1
ATOM 727 N N . PRO A 1 95 ? -36.597 3.277 29.889 1.00 92.88 95 PRO A N 1
ATOM 728 C CA . PRO A 1 95 ? -35.513 2.307 30.114 1.00 92.88 95 PRO A CA 1
ATOM 729 C C . PRO A 1 95 ? -35.992 0.853 30.244 1.00 92.88 95 PRO A C 1
ATOM 731 O O . PRO A 1 95 ? -37.077 0.606 30.769 1.00 92.88 95 PRO A O 1
ATOM 734 N N . ILE A 1 96 ? -35.188 -0.124 29.804 1.00 93.38 96 ILE A N 1
ATOM 735 C CA . ILE A 1 96 ? -35.469 -1.566 29.982 1.00 93.38 96 ILE A CA 1
ATOM 736 C C . ILE A 1 96 ? -35.452 -1.914 31.478 1.00 93.38 96 ILE A C 1
ATOM 738 O O . ILE A 1 96 ? -34.584 -1.423 32.206 1.00 93.38 96 ILE A O 1
ATOM 742 N N . SER A 1 97 ? -36.393 -2.750 31.928 1.00 91.75 97 SER A N 1
ATOM 743 C CA . SER A 1 97 ? -36.609 -3.038 33.354 1.00 91.75 97 SER A CA 1
ATOM 744 C C . SER A 1 97 ? -36.053 -4.381 33.838 1.00 91.75 97 SER A C 1
ATOM 746 O O . SER A 1 97 ? -35.660 -4.490 34.999 1.00 91.75 97 SER A O 1
ATOM 748 N N . CYS A 1 98 ? -35.979 -5.397 32.974 1.00 88.00 98 CYS A N 1
ATOM 749 C CA . CYS A 1 98 ? -35.541 -6.742 33.350 1.00 88.00 98 CYS A CA 1
ATOM 750 C C . CYS A 1 98 ? -34.636 -7.389 32.292 1.00 88.00 98 CYS A C 1
ATOM 752 O O . CYS A 1 98 ? -34.678 -7.019 31.121 1.00 88.00 98 CYS A O 1
ATOM 754 N N . GLY A 1 99 ? -33.819 -8.364 32.705 1.00 84.25 99 GLY A N 1
ATOM 755 C CA . GLY A 1 99 ? -32.899 -9.120 31.844 1.00 84.25 99 GLY A CA 1
ATOM 756 C C . GLY A 1 99 ? -31.409 -8.815 32.086 1.00 84.25 99 GLY A C 1
ATOM 757 O O . GLY A 1 99 ? -31.068 -7.823 32.729 1.00 84.25 99 GLY A O 1
ATOM 758 N N . PRO A 1 100 ? -30.494 -9.670 31.598 1.00 82.62 100 PRO A N 1
ATOM 759 C CA . PRO A 1 100 ? -29.055 -9.540 31.862 1.00 82.62 100 PRO A CA 1
ATOM 760 C C . PRO A 1 100 ? -28.366 -8.436 31.042 1.00 82.62 100 PRO A C 1
ATOM 762 O O . PRO A 1 100 ? -27.259 -8.020 31.369 1.00 82.62 100 PRO A O 1
ATOM 765 N N . ASP A 1 101 ? -29.017 -7.933 29.994 1.00 86.81 101 ASP A N 1
ATOM 766 C CA . ASP A 1 101 ? -28.531 -6.895 29.080 1.00 86.81 101 ASP A CA 1
ATOM 767 C C . ASP A 1 101 ? -29.052 -5.481 29.422 1.00 86.81 101 ASP A C 1
ATOM 769 O O . ASP A 1 101 ? -28.769 -4.521 28.703 1.00 86.81 101 ASP A O 1
ATOM 773 N N . VAL A 1 102 ? -29.779 -5.318 30.538 1.00 89.38 102 VAL A N 1
ATOM 774 C CA . VAL A 1 102 ? -30.382 -4.040 30.979 1.00 89.38 102 VAL A CA 1
ATOM 775 C C . VAL A 1 102 ? -29.355 -2.912 31.057 1.00 89.38 102 VAL A C 1
ATOM 777 O O . VAL A 1 102 ? -29.586 -1.825 30.528 1.00 89.38 102 VAL A O 1
ATOM 780 N N . THR A 1 103 ? -28.204 -3.162 31.686 1.00 87.06 103 THR A N 1
ATOM 781 C CA . THR A 1 103 ? -27.141 -2.156 31.828 1.00 87.06 103 THR A CA 1
ATOM 782 C C . THR A 1 103 ? -26.633 -1.693 30.467 1.00 87.06 103 THR A C 1
ATOM 784 O O . THR A 1 103 ? -26.443 -0.496 30.254 1.00 87.06 103 THR A O 1
ATOM 787 N N . GLN A 1 104 ? -26.463 -2.627 29.527 1.00 85.69 104 GLN A N 1
ATOM 788 C CA . GLN A 1 104 ? -26.000 -2.325 28.176 1.00 85.69 104 GLN A CA 1
ATOM 789 C C . GLN A 1 104 ? -27.000 -1.421 27.452 1.00 85.69 104 GLN A C 1
ATOM 791 O O . GLN A 1 104 ? -26.618 -0.347 26.994 1.00 85.69 104 GLN A O 1
ATOM 796 N N . TRP A 1 105 ? -28.282 -1.789 27.440 1.00 89.25 105 TRP A N 1
ATOM 797 C CA . TRP A 1 105 ? -29.343 -1.002 26.808 1.00 89.25 105 TRP A CA 1
ATOM 798 C C . TRP A 1 105 ? -29.513 0.386 27.419 1.00 89.25 105 TRP A C 1
ATOM 800 O O . TRP A 1 105 ? -29.551 1.389 26.702 1.00 89.25 105 TRP A O 1
ATOM 810 N N . ASN A 1 106 ? -29.565 0.461 28.747 1.00 91.00 106 ASN A N 1
ATOM 811 C CA . ASN A 1 106 ? -29.814 1.717 29.444 1.00 91.00 106 ASN A CA 1
ATOM 812 C C . ASN A 1 106 ? -28.596 2.656 29.394 1.00 91.00 106 ASN A C 1
ATOM 814 O O . ASN A 1 106 ? -28.766 3.874 29.439 1.00 91.00 106 ASN A O 1
ATOM 818 N N . SER A 1 107 ? -27.374 2.134 29.214 1.00 87.94 107 SER A N 1
ATOM 819 C CA . SER A 1 107 ? -26.180 2.972 29.020 1.00 87.94 107 SER A CA 1
ATOM 820 C C . SER A 1 107 ? -26.242 3.821 27.740 1.00 87.94 107 SER A C 1
ATOM 822 O O . SER A 1 107 ? -25.761 4.957 27.727 1.00 87.94 107 SER A O 1
ATOM 824 N N . VAL A 1 108 ? -26.909 3.333 26.684 1.00 88.44 108 VAL A N 1
ATOM 825 C CA . VAL A 1 108 ? -27.016 4.034 25.390 1.00 88.44 108 VAL A CA 1
ATOM 826 C C . VAL A 1 108 ? -27.816 5.338 25.515 1.00 88.44 108 VAL A C 1
ATOM 828 O O . VAL A 1 108 ? -27.554 6.303 24.796 1.00 88.44 108 VAL A O 1
ATOM 831 N N . PHE A 1 109 ? -28.724 5.436 26.490 1.00 89.75 109 PHE A N 1
ATOM 832 C CA . PHE A 1 109 ? -29.471 6.667 26.768 1.00 89.75 109 PHE A CA 1
ATOM 833 C C . PHE A 1 109 ? -28.557 7.816 27.189 1.00 89.75 109 PHE A C 1
ATOM 835 O O . PHE A 1 109 ? -28.833 8.967 26.862 1.00 89.75 109 PHE A O 1
ATOM 842 N N . ALA A 1 110 ? -27.470 7.540 27.916 1.00 87.44 110 ALA A N 1
ATOM 843 C CA . ALA A 1 110 ? -26.502 8.575 28.281 1.00 87.44 110 ALA A CA 1
ATOM 844 C C . ALA A 1 110 ? -25.758 9.106 27.044 1.00 87.44 110 ALA A C 1
ATOM 846 O O . ALA A 1 110 ? -25.523 10.310 26.936 1.00 87.44 110 ALA A O 1
ATOM 847 N N . VAL A 1 111 ? -25.455 8.221 26.087 1.00 87.12 111 VAL A N 1
ATOM 848 C CA . VAL A 1 111 ? -24.836 8.590 24.806 1.00 87.12 111 VAL A CA 1
ATOM 849 C C . VAL A 1 111 ? -25.769 9.506 24.017 1.00 87.12 111 VAL A C 1
ATOM 851 O O . VAL A 1 111 ? -25.362 10.604 23.640 1.00 87.12 111 VAL A O 1
ATOM 854 N N . TYR A 1 112 ? -27.038 9.124 23.850 1.00 89.94 112 TYR A N 1
ATOM 855 C CA . TYR A 1 112 ? -27.997 9.962 23.129 1.00 89.94 112 TYR A CA 1
ATOM 856 C C . TYR A 1 112 ? -28.311 11.274 23.845 1.00 89.94 112 TYR A C 1
ATOM 858 O O . TYR A 1 112 ? -28.370 12.302 23.182 1.00 89.94 112 TYR A O 1
ATOM 866 N N . ARG A 1 113 ? -28.429 11.298 25.180 1.00 92.06 113 ARG A N 1
ATOM 867 C CA . ARG A 1 113 ? -28.595 12.561 25.923 1.00 92.06 113 ARG A CA 1
ATOM 868 C C . ARG A 1 113 ? -27.439 13.520 25.662 1.00 92.06 113 ARG A C 1
ATOM 870 O O . ARG A 1 113 ? -27.669 14.707 25.451 1.00 92.06 113 ARG A O 1
ATOM 877 N N . LYS A 1 114 ? -26.203 13.014 25.611 1.00 88.50 114 LYS A N 1
ATOM 878 C CA . LYS A 1 114 ? -25.032 13.822 25.248 1.00 88.50 114 LYS A CA 1
ATOM 879 C C . LYS A 1 114 ? -25.123 14.336 23.806 1.00 88.50 114 LYS A C 1
ATOM 881 O O . LYS A 1 114 ? -24.882 15.516 23.575 1.00 88.50 114 LYS A O 1
ATOM 886 N N . GLU A 1 115 ? -25.497 13.482 22.852 1.00 86.25 115 GLU A N 1
ATOM 887 C CA . GLU A 1 115 ? -25.671 13.867 21.439 1.00 86.25 115 GLU A CA 1
ATOM 888 C C . GLU A 1 115 ? -26.815 14.873 21.221 1.00 86.25 115 GLU A C 1
ATOM 890 O O . GLU A 1 115 ? -26.755 15.686 20.299 1.00 86.25 115 GLU A O 1
ATOM 895 N N . LEU A 1 116 ? -27.844 14.833 22.068 1.00 86.12 116 LEU A N 1
ATOM 896 C CA . LEU A 1 116 ? -29.036 15.680 22.004 1.00 86.12 116 LEU A CA 1
ATOM 897 C C . LEU A 1 116 ? -28.945 16.925 22.904 1.00 86.12 116 LEU A C 1
ATOM 899 O O . LEU A 1 116 ? -29.954 17.586 23.138 1.00 86.12 116 LEU A O 1
ATOM 903 N N . GLY A 1 117 ? -27.759 17.257 23.427 1.00 88.31 117 GLY A N 1
ATOM 904 C CA . GLY A 1 117 ? -27.561 18.466 24.236 1.00 88.31 117 GLY A CA 1
ATOM 905 C C . GLY A 1 117 ? -28.318 18.458 25.569 1.00 88.31 117 GLY A C 1
ATOM 906 O O . GLY A 1 117 ? -28.735 19.509 26.045 1.00 88.31 117 GLY A O 1
ATOM 907 N N . GLY A 1 118 ? -28.517 17.279 26.161 1.00 88.81 118 GLY A N 1
ATOM 908 C CA . GLY A 1 118 ? -29.204 17.084 27.440 1.00 88.81 118 GLY A CA 1
ATOM 909 C C . GLY A 1 118 ? -30.691 16.737 27.329 1.00 88.81 118 GLY A C 1
ATOM 910 O O . GLY A 1 118 ? -31.299 16.431 28.351 1.00 88.81 118 GLY A O 1
ATOM 911 N N . ALA A 1 119 ? -31.277 16.744 26.128 1.00 89.94 119 ALA A N 1
ATOM 912 C CA . ALA A 1 119 ? -32.661 16.316 25.930 1.00 89.94 119 ALA A CA 1
ATOM 913 C C . ALA A 1 119 ? -32.814 14.788 26.037 1.00 89.94 119 ALA A C 1
ATOM 915 O O . ALA A 1 119 ? -31.931 14.032 25.625 1.00 89.94 119 ALA A O 1
ATOM 916 N N . GLU A 1 120 ? -33.957 14.337 26.561 1.00 93.38 120 GLU A N 1
ATOM 917 C CA . GLU A 1 120 ? -34.282 12.910 26.636 1.00 93.38 120 GLU A CA 1
ATOM 918 C C . GLU A 1 120 ? -34.503 12.314 25.232 1.00 93.38 120 GLU A C 1
ATOM 920 O O . GLU A 1 120 ? -35.172 12.935 24.396 1.00 93.38 120 GLU A O 1
ATOM 925 N N . PRO A 1 121 ? -33.959 11.115 24.944 1.00 94.50 121 PRO A N 1
ATOM 926 C CA . PRO A 1 121 ? -34.143 10.454 23.662 1.00 94.50 121 PRO A CA 1
ATOM 927 C C . PRO A 1 121 ? -35.603 10.037 23.457 1.00 94.50 121 PRO A C 1
ATOM 929 O O . PRO A 1 121 ? -36.256 9.474 24.336 1.00 94.50 121 PRO A O 1
ATOM 932 N N . THR A 1 122 ? -36.096 10.282 22.249 1.00 95.38 122 THR A N 1
ATOM 933 C CA . THR A 1 122 ? -37.442 9.945 21.780 1.00 95.38 122 THR A CA 1
ATOM 934 C C . THR A 1 122 ? -37.332 8.955 20.628 1.00 95.38 122 THR A C 1
ATOM 936 O O . THR A 1 122 ? -36.256 8.776 20.046 1.00 95.38 122 THR A O 1
ATOM 939 N N . TRP A 1 123 ? -38.449 8.330 20.262 1.00 94.25 123 TRP A N 1
ATOM 940 C CA . TRP A 1 123 ? -38.499 7.366 19.161 1.00 94.25 123 TRP A CA 1
ATOM 941 C C . TRP A 1 123 ? -38.017 7.935 17.820 1.00 94.25 123 TRP A C 1
ATOM 943 O O . TRP A 1 123 ? -37.559 7.170 16.969 1.00 94.25 123 TRP A O 1
ATOM 953 N N . PHE A 1 124 ? -38.092 9.255 17.612 1.00 93.62 124 PHE A N 1
ATOM 954 C CA . PHE A 1 124 ? -37.645 9.894 16.375 1.00 93.62 124 PHE A CA 1
ATOM 955 C C . PHE A 1 124 ? -36.237 10.490 16.454 1.00 93.62 124 PHE A C 1
ATOM 957 O O . PHE A 1 124 ? -35.593 10.662 15.408 1.00 93.62 124 PHE A O 1
ATOM 964 N N . SER A 1 125 ? -35.749 10.825 17.652 1.00 90.50 125 SER A N 1
ATOM 965 C CA . SER A 1 125 ? -34.474 11.533 17.822 1.00 90.50 125 SER A CA 1
ATOM 966 C C . SER A 1 125 ? -33.247 10.614 17.805 1.00 90.50 125 SER A C 1
ATOM 968 O O . SER A 1 125 ? -32.170 11.057 17.388 1.00 90.50 125 SER A O 1
ATOM 970 N N . VAL A 1 126 ? -33.418 9.339 18.163 1.00 91.44 126 VAL A N 1
ATOM 971 C CA . VAL A 1 126 ? -32.387 8.283 18.113 1.00 91.44 126 VAL A CA 1
ATOM 972 C C . VAL A 1 126 ? -32.231 7.678 16.714 1.00 91.44 126 VAL A C 1
ATOM 974 O O . VAL A 1 126 ? -33.060 7.913 15.833 1.00 91.44 126 VAL A O 1
ATOM 977 N N . SER A 1 127 ? -31.178 6.883 16.474 1.00 90.81 127 SER A N 1
ATOM 978 C CA . SER A 1 127 ? -31.058 6.195 15.179 1.00 90.81 127 SER A CA 1
ATOM 979 C C . SER A 1 127 ? -32.203 5.205 14.991 1.00 90.81 127 SER A C 1
ATOM 981 O O . SER A 1 127 ? -32.631 4.547 15.938 1.00 90.81 127 SER A O 1
ATOM 983 N N . TRP A 1 128 ? -32.707 5.079 13.766 1.00 89.88 128 TRP A N 1
ATOM 984 C CA . TRP A 1 128 ? -33.866 4.221 13.519 1.00 89.88 128 TRP A CA 1
ATOM 985 C C . TRP A 1 128 ? -33.537 2.737 13.766 1.00 89.88 128 TRP A C 1
ATOM 987 O O . TRP A 1 128 ? -34.387 2.015 14.275 1.00 89.88 128 TRP A O 1
ATOM 997 N N . LEU A 1 129 ? -32.297 2.305 13.486 1.00 89.75 129 LEU A N 1
ATOM 998 C CA . LEU A 1 129 ? -31.817 0.956 13.802 1.00 89.75 129 LEU A CA 1
ATOM 999 C C . LEU A 1 129 ? -31.847 0.697 15.316 1.00 89.75 129 LEU A C 1
ATOM 1001 O O . LEU A 1 129 ? -32.295 -0.365 15.748 1.00 89.75 129 LEU A O 1
ATOM 1005 N N . PHE A 1 130 ? -31.410 1.673 16.126 1.00 91.50 130 PHE A N 1
ATOM 1006 C CA . PHE A 1 130 ? -31.521 1.587 17.583 1.00 91.50 130 PHE A CA 1
ATOM 1007 C C . PHE A 1 130 ? -32.987 1.537 18.013 1.00 91.50 130 PHE A C 1
ATOM 1009 O O . PHE A 1 130 ? -33.342 0.652 18.783 1.00 91.50 130 PHE A O 1
ATOM 1016 N N . ALA A 1 131 ? -33.838 2.432 17.496 1.00 92.56 131 ALA A N 1
ATOM 1017 C CA . ALA A 1 131 ? -35.263 2.468 17.824 1.00 92.56 131 ALA A CA 1
ATOM 1018 C C . ALA A 1 131 ? -35.960 1.132 17.524 1.00 92.56 131 ALA A C 1
ATOM 1020 O O . ALA A 1 131 ? -36.687 0.617 18.369 1.00 92.56 131 ALA A O 1
ATOM 1021 N N . GLU A 1 132 ? -35.709 0.537 16.356 1.00 91.44 132 GLU A N 1
ATOM 1022 C CA . GLU A 1 132 ? -36.311 -0.744 15.979 1.00 91.44 132 GLU A CA 1
ATOM 1023 C C . GLU A 1 132 ? -35.832 -1.885 16.878 1.00 91.44 132 GLU A C 1
ATOM 1025 O O . GLU A 1 132 ? -36.653 -2.612 17.436 1.00 91.44 132 GLU A O 1
ATOM 1030 N N . CYS A 1 133 ? -34.522 -1.993 17.112 1.00 91.50 133 CYS A N 1
ATOM 1031 C CA . CYS A 1 133 ? -33.981 -2.994 18.031 1.00 91.50 133 CYS A CA 1
ATOM 1032 C C . CYS A 1 133 ? -34.512 -2.800 19.467 1.00 91.50 133 CYS A C 1
ATOM 1034 O O . CYS A 1 133 ? -34.833 -3.770 20.154 1.00 91.50 133 CYS A O 1
ATOM 1036 N N . PHE A 1 134 ? -34.651 -1.547 19.912 1.00 92.75 134 PHE A N 1
ATOM 1037 C CA . PHE A 1 134 ? -35.191 -1.208 21.226 1.00 92.75 134 PHE A CA 1
ATOM 1038 C C . PHE A 1 134 ? -36.663 -1.599 21.361 1.00 92.75 134 PHE A C 1
ATOM 1040 O O . PHE A 1 134 ? -37.054 -2.127 22.398 1.00 92.75 134 PHE A O 1
ATOM 1047 N N . MET A 1 135 ? -37.476 -1.387 20.319 1.00 93.88 135 MET A N 1
ATOM 1048 C CA . MET A 1 135 ? -38.879 -1.812 20.291 1.00 93.88 135 MET A CA 1
ATOM 1049 C C . MET A 1 135 ? -38.995 -3.315 20.554 1.00 93.88 135 MET A C 1
ATOM 1051 O O . MET A 1 135 ? -39.752 -3.723 21.435 1.00 93.88 135 MET A O 1
ATOM 1055 N N . TYR A 1 136 ? -38.233 -4.141 19.837 1.00 92.69 136 TYR A N 1
ATOM 1056 C CA . TYR A 1 136 ? -38.272 -5.589 20.043 1.00 92.69 136 TYR A CA 1
ATOM 1057 C C . TYR A 1 136 ? -37.759 -5.996 21.422 1.00 92.69 136 TYR A C 1
ATOM 1059 O O . TYR A 1 136 ? -38.399 -6.801 22.106 1.00 92.69 136 TYR A O 1
ATOM 1067 N N . ARG A 1 137 ? -36.675 -5.373 21.901 1.00 92.56 137 ARG A N 1
ATOM 1068 C CA . ARG A 1 137 ? -36.209 -5.594 23.274 1.00 92.56 137 ARG A CA 1
ATOM 1069 C C . ARG A 1 137 ? -37.261 -5.206 24.309 1.00 92.56 137 ARG A C 1
ATOM 1071 O O . ARG A 1 137 ? -37.365 -5.880 25.333 1.00 92.56 137 ARG A O 1
ATOM 1078 N N . LYS A 1 138 ? -38.050 -4.161 24.046 1.00 93.38 138 LYS A N 1
ATOM 1079 C CA . LYS A 1 138 ? -39.160 -3.728 24.897 1.00 93.38 138 LYS A CA 1
ATOM 1080 C C . LYS A 1 138 ? -40.334 -4.692 24.897 1.00 93.38 138 LYS A C 1
ATOM 1082 O O . LYS A 1 138 ? -40.905 -4.922 25.957 1.00 93.38 138 LYS A O 1
ATOM 1087 N N . ILE A 1 139 ? -40.657 -5.314 23.766 1.00 93.06 139 ILE A N 1
ATOM 1088 C CA . ILE A 1 139 ? -41.627 -6.418 23.737 1.00 93.06 139 ILE A CA 1
ATOM 1089 C C . ILE A 1 139 ? -41.134 -7.556 24.645 1.00 93.06 139 ILE A C 1
ATOM 1091 O O . ILE A 1 139 ? -41.889 -8.033 25.492 1.00 93.06 139 ILE A O 1
ATOM 1095 N N . ALA A 1 140 ? -39.854 -7.932 24.533 1.00 91.94 140 ALA A N 1
ATOM 1096 C CA . ALA A 1 140 ? -39.258 -8.949 25.398 1.00 91.94 140 ALA A CA 1
ATOM 1097 C C . ALA A 1 140 ? -39.259 -8.536 26.885 1.00 91.94 140 ALA A C 1
ATOM 1099 O O . ALA A 1 140 ? -39.593 -9.356 27.727 1.00 91.94 140 ALA A O 1
ATOM 1100 N N . ASP A 1 141 ? -38.963 -7.272 27.213 1.00 92.94 141 ASP A N 1
ATOM 1101 C CA . ASP A 1 141 ? -39.018 -6.709 28.579 1.00 92.94 141 ASP A CA 1
ATOM 1102 C C . ASP A 1 141 ? -40.422 -6.844 29.189 1.00 92.94 141 ASP A C 1
ATOM 1104 O O . ASP A 1 141 ? -40.582 -7.311 30.317 1.00 92.94 141 ASP A O 1
ATOM 1108 N N . VAL A 1 142 ? -41.459 -6.505 28.415 1.00 93.25 142 VAL A N 1
ATOM 1109 C CA . VAL A 1 142 ? -42.861 -6.621 28.838 1.00 93.25 142 VAL A CA 1
ATOM 1110 C C . VAL A 1 142 ? -43.245 -8.076 29.118 1.00 93.25 142 VAL A C 1
ATOM 1112 O O . VAL A 1 142 ? -43.905 -8.339 30.125 1.00 93.25 142 VAL A O 1
ATOM 1115 N N . ILE A 1 143 ? -42.839 -9.011 28.255 1.00 92.38 143 ILE A N 1
ATOM 1116 C CA . ILE A 1 143 ? -43.148 -10.439 28.406 1.00 92.38 143 ILE A CA 1
ATOM 1117 C C . ILE A 1 143 ? -42.350 -11.049 29.566 1.00 92.38 143 ILE A C 1
ATOM 1119 O O . ILE A 1 143 ? -42.928 -11.707 30.422 1.00 92.38 143 ILE A O 1
ATOM 1123 N N . GLN A 1 144 ? -41.046 -10.788 29.658 1.00 91.94 144 GLN A N 1
ATOM 1124 C CA . GLN A 1 144 ? -40.168 -11.330 30.705 1.00 91.94 144 GLN A CA 1
ATOM 1125 C C . GLN A 1 144 ? -40.494 -10.805 32.107 1.00 91.94 144 GLN A C 1
ATOM 1127 O O . GLN A 1 144 ? -40.161 -11.455 33.097 1.00 91.94 144 GLN A O 1
ATOM 1132 N N . SER A 1 145 ? -41.179 -9.663 32.197 1.00 90.31 145 SER A N 1
ATOM 1133 C CA . SER A 1 145 ? -41.709 -9.128 33.455 1.00 90.31 145 SER A CA 1
ATOM 1134 C C . SER A 1 145 ? -42.908 -9.915 34.001 1.00 90.31 145 SER A C 1
ATOM 1136 O O . SER A 1 145 ? -43.294 -9.712 35.153 1.00 90.31 145 SER A O 1
ATOM 1138 N N . SER A 1 146 ? -43.541 -10.771 33.193 1.00 92.06 146 SER A N 1
ATOM 1139 C CA . SER A 1 146 ? -44.639 -11.633 33.639 1.00 92.06 146 SER A CA 1
ATOM 1140 C C . SER A 1 146 ? -44.106 -12.826 34.432 1.00 92.06 146 SER A C 1
ATOM 1142 O O . SER A 1 146 ? -43.055 -13.386 34.129 1.00 92.06 146 SER A O 1
ATOM 1144 N N . SER A 1 147 ? -44.847 -13.242 35.459 1.00 90.75 147 SER A N 1
ATOM 1145 C CA . SER A 1 147 ? -44.436 -14.367 36.297 1.00 90.75 147 SER A CA 1
ATOM 1146 C C . SER A 1 147 ? -44.728 -15.721 35.638 1.00 90.75 147 SER A C 1
ATOM 1148 O O . SER A 1 147 ? -43.951 -16.665 35.801 1.00 90.75 147 SER A O 1
ATOM 1150 N N . LEU A 1 148 ? -45.809 -15.805 34.853 1.00 92.06 148 LEU A N 1
ATOM 1151 C CA . LEU A 1 148 ? -46.299 -17.045 34.242 1.00 92.06 148 LEU A CA 1
ATOM 1152 C C . LEU A 1 148 ? -45.946 -17.187 32.755 1.00 92.06 148 LEU A C 1
ATOM 1154 O O . LEU A 1 148 ? -45.907 -18.308 32.254 1.00 92.06 148 LEU A O 1
ATOM 1158 N N . LEU A 1 149 ? -45.705 -16.081 32.044 1.00 91.75 149 LEU A N 1
ATOM 1159 C CA . LEU A 1 149 ? -45.584 -16.039 30.580 1.00 91.75 149 LEU A CA 1
ATOM 1160 C C . LEU A 1 149 ? -44.215 -15.542 30.085 1.00 91.75 149 LEU A C 1
ATOM 1162 O O . LEU A 1 149 ? -44.062 -15.296 28.892 1.00 91.75 149 LEU A O 1
ATOM 1166 N N . LYS A 1 150 ? -43.211 -15.437 30.963 1.00 89.19 150 LYS A N 1
ATOM 1167 C CA . LYS A 1 150 ? -41.857 -14.940 30.638 1.00 89.19 150 LYS A CA 1
ATOM 1168 C C . LYS A 1 150 ? -41.145 -15.644 29.475 1.00 89.19 150 LYS A C 1
ATOM 1170 O O . LYS A 1 150 ? -40.297 -15.028 28.837 1.00 89.19 150 LYS A O 1
ATOM 1175 N N . ASP A 1 151 ? -41.494 -16.901 29.202 1.00 85.94 151 ASP A N 1
ATOM 1176 C CA . ASP A 1 151 ? -40.862 -17.743 28.174 1.00 85.94 151 ASP A CA 1
ATOM 1177 C C . ASP A 1 151 ? -41.690 -17.819 26.873 1.00 85.94 151 ASP A C 1
ATOM 1179 O O . ASP A 1 151 ? -41.421 -18.641 25.995 1.00 85.94 151 ASP A O 1
ATOM 1183 N N . VAL A 1 152 ? -42.738 -16.998 26.741 1.00 87.56 152 VAL A N 1
ATOM 1184 C CA . VAL A 1 152 ? -43.576 -16.960 25.536 1.00 87.56 152 VAL A CA 1
ATOM 1185 C C . VAL A 1 152 ? -42.847 -16.226 24.407 1.00 87.56 152 VAL A C 1
ATOM 1187 O O . VAL A 1 152 ? -42.576 -15.034 24.511 1.00 87.56 152 VAL A O 1
ATOM 1190 N N . ASP A 1 153 ? -42.604 -16.916 23.288 1.00 89.12 153 ASP A N 1
ATOM 1191 C CA . ASP A 1 153 ? -42.231 -16.275 22.021 1.00 89.12 153 ASP A CA 1
ATOM 1192 C C . ASP A 1 153 ? -43.507 -15.757 21.321 1.00 89.12 153 ASP A C 1
ATOM 1194 O O . ASP A 1 153 ? -44.333 -16.567 20.876 1.00 89.12 153 ASP A O 1
ATOM 1198 N N . PRO A 1 154 ? -43.699 -14.427 21.203 1.00 88.94 154 PRO A N 1
ATOM 1199 C CA . PRO A 1 154 ? -44.889 -13.853 20.579 1.00 88.94 154 PRO A CA 1
ATOM 1200 C C . PRO A 1 154 ? -44.965 -14.108 19.064 1.00 88.94 154 PRO A C 1
ATOM 1202 O O . PRO A 1 154 ? -46.023 -13.890 18.474 1.00 88.94 154 PRO A O 1
ATOM 1205 N N . PHE A 1 155 ? -43.885 -14.577 18.432 1.00 90.06 155 PHE A N 1
ATOM 1206 C CA . PHE A 1 155 ? -43.794 -14.825 16.991 1.00 90.06 155 PHE A CA 1
ATOM 1207 C C . PHE A 1 155 ? -43.843 -16.312 16.619 1.00 90.06 155 PHE A C 1
ATOM 1209 O O . PHE A 1 155 ? -43.888 -16.647 15.433 1.00 90.06 155 PHE A O 1
ATOM 1216 N N . ALA A 1 156 ? -43.875 -17.218 17.603 1.00 86.88 156 ALA A N 1
ATOM 1217 C CA . ALA A 1 156 ? -43.792 -18.661 17.371 1.00 86.88 156 ALA A CA 1
ATOM 1218 C C . ALA A 1 156 ? -44.850 -19.186 16.385 1.00 86.88 156 ALA A C 1
ATOM 1220 O O . ALA A 1 156 ? -44.539 -20.000 15.520 1.00 86.88 156 ALA A O 1
ATOM 1221 N N . SER A 1 157 ? -46.099 -18.722 16.470 1.00 84.81 157 SER A N 1
ATOM 1222 C CA . SER A 1 157 ? -47.167 -19.162 15.559 1.00 84.81 157 SER A CA 1
ATOM 1223 C C . SER A 1 157 ? -46.870 -18.783 14.105 1.00 84.81 157 SER A C 1
ATOM 1225 O O . SER A 1 157 ? -46.920 -19.638 13.221 1.00 84.81 157 SER A O 1
ATOM 1227 N N . GLN A 1 158 ? -46.471 -17.533 13.870 1.00 87.31 158 GLN A N 1
ATOM 1228 C CA . GLN A 1 158 ? -46.132 -17.010 12.547 1.00 87.31 158 GLN A CA 1
ATOM 1229 C C . GLN A 1 158 ? -44.908 -17.713 11.944 1.00 87.31 158 GLN A C 1
ATOM 1231 O O . GLN A 1 158 ? -44.905 -18.077 10.765 1.00 87.31 158 GLN A O 1
ATOM 1236 N N . LYS A 1 159 ? -43.889 -17.955 12.768 1.00 89.50 159 LYS A N 1
ATOM 1237 C CA . LYS A 1 159 ? -42.700 -18.750 12.447 1.00 89.50 159 LYS A CA 1
ATOM 1238 C C . LYS A 1 159 ? -43.059 -20.162 11.970 1.00 89.50 159 LYS A C 1
ATOM 1240 O O . LYS A 1 159 ? -42.618 -20.606 10.908 1.00 89.50 159 LYS A O 1
ATOM 1245 N N . GLN A 1 160 ? -43.908 -20.857 12.725 1.00 89.75 160 GLN A N 1
ATOM 1246 C CA . GLN A 1 160 ? -44.332 -22.224 12.412 1.00 89.75 160 GLN A CA 1
ATOM 1247 C C . GLN A 1 160 ? -45.215 -22.294 11.160 1.00 89.75 160 GLN A C 1
ATOM 1249 O O . GLN A 1 160 ? -45.061 -23.209 10.351 1.00 89.75 160 GLN A O 1
ATOM 1254 N N . GLU A 1 161 ? -46.130 -21.339 10.976 1.00 89.19 161 GLU A N 1
ATOM 1255 C CA . GLU A 1 161 ? -46.932 -21.213 9.752 1.00 89.19 161 GLU A CA 1
ATOM 1256 C C . GLU A 1 161 ? -46.039 -20.978 8.526 1.00 89.19 161 GLU A C 1
ATOM 1258 O O . GLU A 1 161 ? -46.196 -21.666 7.515 1.00 89.19 161 GLU A O 1
ATOM 1263 N N . SER A 1 162 ? -45.043 -20.094 8.647 1.00 88.69 162 SER A N 1
ATOM 1264 C CA . SER A 1 162 ? -44.075 -19.812 7.579 1.00 88.69 162 SER A CA 1
ATOM 1265 C C . SER A 1 162 ? -43.251 -21.050 7.212 1.00 88.69 162 SER A C 1
ATOM 1267 O O . SER A 1 162 ? -43.078 -21.334 6.029 1.00 88.69 162 SER A O 1
ATOM 1269 N N . PHE A 1 163 ? -42.809 -21.840 8.200 1.00 91.56 163 PHE A N 1
ATOM 1270 C CA . PHE A 1 163 ? -42.132 -23.121 7.953 1.00 91.56 163 PHE A CA 1
ATOM 1271 C C . PHE A 1 163 ? -43.034 -24.114 7.205 1.00 91.56 163 PHE A C 1
ATOM 1273 O O . PHE A 1 163 ? -42.612 -24.712 6.215 1.00 91.56 163 PHE A O 1
ATOM 1280 N N . ARG A 1 164 ? -44.294 -24.278 7.638 1.00 91.25 164 ARG A N 1
ATOM 1281 C CA . ARG A 1 164 ? -45.244 -25.195 6.979 1.00 91.25 164 ARG A CA 1
ATOM 1282 C C . ARG A 1 164 ? -45.500 -24.801 5.525 1.00 91.25 164 ARG A C 1
ATOM 1284 O O . ARG A 1 164 ? -45.592 -25.682 4.674 1.00 91.25 164 ARG A O 1
ATOM 1291 N N . ALA A 1 165 ? -45.573 -23.501 5.238 1.00 91.62 165 ALA A N 1
ATOM 1292 C CA . ALA A 1 165 ? -45.798 -22.986 3.890 1.00 91.62 165 ALA A CA 1
ATOM 1293 C C . ALA A 1 165 ? -44.661 -23.328 2.908 1.00 91.62 165 ALA A C 1
ATOM 1295 O O . ALA A 1 165 ? -44.917 -23.452 1.712 1.00 91.62 165 ALA A O 1
ATOM 1296 N N . VAL A 1 166 ? -43.430 -23.516 3.402 1.00 91.88 166 VAL A N 1
ATOM 1297 C CA . VAL A 1 166 ? -42.246 -23.804 2.569 1.00 91.88 166 VAL A CA 1
ATOM 1298 C C . VAL A 1 166 ? -41.831 -25.280 2.553 1.00 91.88 166 VAL A C 1
ATOM 1300 O O . VAL A 1 166 ? -40.809 -25.635 1.965 1.00 91.88 166 VAL A O 1
ATOM 1303 N N . LEU A 1 167 ? -42.612 -26.174 3.172 1.00 91.50 167 LEU A N 1
ATOM 1304 C CA . LEU A 1 167 ? -42.316 -27.612 3.218 1.00 91.50 167 LEU A CA 1
ATOM 1305 C C . LEU A 1 167 ? -42.039 -28.243 1.837 1.00 91.50 167 LEU A C 1
ATOM 1307 O O . LEU A 1 167 ? -41.096 -29.031 1.742 1.00 91.50 167 LEU A O 1
ATOM 1311 N N . PRO A 1 168 ? -42.789 -27.938 0.756 1.00 91.38 168 PRO A N 1
ATOM 1312 C CA . PRO A 1 168 ? -42.487 -28.484 -0.570 1.00 91.38 168 PRO A CA 1
ATOM 1313 C C . PRO A 1 168 ? -41.084 -28.113 -1.076 1.00 91.38 168 PRO A C 1
ATOM 1315 O O . PRO A 1 168 ? -40.378 -28.960 -1.627 1.00 91.38 168 PRO A O 1
ATOM 1318 N N . GLN A 1 169 ? -40.654 -26.872 -0.843 1.00 93.44 169 GLN A N 1
ATOM 1319 C CA . GLN A 1 169 ? -39.337 -26.363 -1.222 1.00 93.44 169 GLN A CA 1
ATOM 1320 C C . GLN A 1 169 ? -38.239 -27.052 -0.409 1.00 93.44 169 GLN A C 1
ATOM 1322 O O . GLN A 1 169 ? -37.239 -27.479 -0.982 1.00 93.44 169 GLN A O 1
ATOM 1327 N N . LEU A 1 170 ? -38.459 -27.245 0.897 1.00 93.00 170 LEU A N 1
ATOM 1328 C CA . LEU A 1 170 ? -37.531 -27.972 1.769 1.00 93.00 170 LEU A CA 1
ATOM 1329 C C . LEU A 1 170 ? -37.298 -29.407 1.293 1.00 93.00 170 LEU A C 1
ATOM 1331 O O . LEU A 1 170 ? -36.159 -29.862 1.246 1.00 93.00 170 LEU A O 1
ATOM 1335 N N . LYS A 1 171 ? -38.360 -30.106 0.878 1.00 92.75 171 LYS A N 1
ATOM 1336 C CA . LYS A 1 171 ? -38.255 -31.463 0.317 1.00 92.75 171 LYS A CA 1
ATOM 1337 C C . LYS A 1 171 ? -37.427 -31.483 -0.969 1.00 92.75 171 LYS A C 1
ATOM 1339 O O . LYS A 1 171 ? -36.622 -32.386 -1.176 1.00 92.75 171 LYS A O 1
ATOM 1344 N N . SER A 1 172 ? -37.620 -30.496 -1.845 1.00 91.50 172 SER A N 1
ATOM 1345 C CA . SER A 1 172 ? -36.834 -30.376 -3.078 1.00 91.50 172 SER A CA 1
ATOM 1346 C C . SER A 1 172 ? -35.356 -30.119 -2.783 1.00 91.50 172 SER A C 1
ATOM 1348 O O . SER A 1 172 ? -34.494 -30.782 -3.357 1.00 91.50 172 SER A O 1
ATOM 1350 N N . LEU A 1 173 ? -35.069 -29.196 -1.862 1.00 91.88 173 LEU A N 1
ATOM 1351 C CA . LEU A 1 173 ? -33.709 -28.882 -1.437 1.00 91.88 173 LEU A CA 1
ATOM 1352 C C . LEU A 1 173 ? -33.028 -30.099 -0.800 1.00 91.88 173 LEU A C 1
ATOM 1354 O O . LEU A 1 173 ? -31.881 -30.393 -1.123 1.00 91.88 173 LEU A O 1
ATOM 1358 N N . ALA A 1 174 ? -33.748 -30.848 0.038 1.00 93.19 174 ALA A N 1
ATOM 1359 C CA . ALA A 1 174 ? -33.211 -32.029 0.699 1.00 93.19 174 ALA A CA 1
ATOM 1360 C C . ALA A 1 174 ? -32.734 -33.098 -0.296 1.00 93.19 174 ALA A C 1
ATOM 1362 O O . ALA A 1 174 ? -31.629 -33.622 -0.156 1.00 93.19 174 ALA A O 1
ATOM 1363 N N . ARG A 1 175 ? -33.531 -33.381 -1.338 1.00 93.19 175 ARG A N 1
ATOM 1364 C CA . ARG A 1 175 ? -33.138 -34.313 -2.412 1.00 93.19 175 ARG A CA 1
ATOM 1365 C C . ARG A 1 175 ? -31.894 -33.828 -3.145 1.00 93.19 175 ARG A C 1
ATOM 1367 O O . ARG A 1 175 ? -30.943 -34.589 -3.283 1.00 93.19 175 ARG A O 1
ATOM 1374 N N . PHE A 1 176 ? -31.885 -32.556 -3.542 1.00 90.56 176 PHE A N 1
ATOM 1375 C CA . PHE A 1 176 ? -30.748 -31.959 -4.239 1.00 90.56 176 PHE A CA 1
ATOM 1376 C C . PHE A 1 176 ? -29.455 -32.065 -3.422 1.00 90.56 176 PHE A C 1
ATOM 1378 O O . PHE A 1 176 ? -28.416 -32.449 -3.951 1.00 90.56 176 PHE A O 1
ATOM 1385 N N . VAL A 1 177 ? -29.516 -31.769 -2.122 1.00 89.62 177 VAL A N 1
ATOM 1386 C CA . VAL A 1 177 ? -28.346 -31.825 -1.240 1.00 89.62 177 VAL A CA 1
ATOM 1387 C C . VAL A 1 177 ? -27.874 -33.264 -1.065 1.00 89.62 177 VAL A C 1
ATOM 1389 O O . VAL A 1 177 ? -26.686 -33.519 -1.204 1.00 89.62 177 VAL A O 1
ATOM 1392 N N . LEU A 1 178 ? -28.765 -34.232 -0.836 1.00 91.38 178 LEU A N 1
ATOM 1393 C CA . LEU A 1 178 ? -28.365 -35.642 -0.745 1.00 91.38 178 LEU A CA 1
ATOM 1394 C C . LEU A 1 178 ? -27.743 -36.161 -2.049 1.00 91.38 178 LEU A C 1
ATOM 1396 O O . LEU A 1 178 ? -26.753 -36.890 -2.006 1.00 91.38 178 LEU A O 1
ATOM 1400 N N . GLU A 1 179 ? -28.276 -35.767 -3.205 1.00 88.75 179 GLU A N 1
ATOM 1401 C CA . GLU A 1 179 ? -27.657 -36.060 -4.502 1.00 88.75 179 GLU A CA 1
ATOM 1402 C C . GLU A 1 179 ? -26.269 -35.421 -4.617 1.00 88.75 179 GLU A C 1
ATOM 1404 O O . GLU A 1 179 ? -25.329 -36.074 -5.067 1.00 88.75 179 GLU A O 1
ATOM 1409 N N . LEU A 1 180 ? -26.121 -34.169 -4.178 1.00 84.31 180 LEU A N 1
ATOM 1410 C CA . LEU A 1 180 ? -24.856 -33.438 -4.189 1.00 84.31 180 LEU A CA 1
ATOM 1411 C C . LEU A 1 180 ? -23.803 -34.087 -3.279 1.00 84.31 180 LEU A C 1
ATOM 1413 O O . LEU A 1 180 ? -22.650 -34.211 -3.683 1.00 84.31 180 LEU A O 1
ATOM 1417 N N . LEU A 1 181 ? -24.194 -34.537 -2.084 1.00 85.38 181 LEU A N 1
ATOM 1418 C CA . LEU A 1 181 ? -23.309 -35.199 -1.117 1.00 85.38 181 LEU A CA 1
ATOM 1419 C C . LEU A 1 181 ? -22.777 -36.550 -1.624 1.00 85.38 181 LEU A C 1
ATOM 1421 O O . LEU A 1 181 ? -21.729 -36.994 -1.167 1.00 85.38 181 LEU A O 1
ATOM 1425 N N . ASN A 1 182 ? -23.479 -37.196 -2.561 1.00 80.69 182 ASN A N 1
ATOM 1426 C CA . ASN A 1 182 ? -23.092 -38.488 -3.137 1.00 80.69 182 ASN A CA 1
ATOM 1427 C C . ASN A 1 182 ? -22.247 -38.369 -4.419 1.00 80.69 182 ASN A C 1
ATOM 1429 O O . ASN A 1 182 ? -21.764 -39.384 -4.927 1.00 80.69 182 ASN A O 1
ATOM 1433 N N . LYS A 1 183 ? -22.072 -37.163 -4.975 1.00 72.25 183 LYS A N 1
ATOM 1434 C CA . LYS A 1 183 ? -21.246 -36.958 -6.173 1.00 72.25 183 LYS A CA 1
ATOM 1435 C C . LYS A 1 183 ? -19.759 -36.895 -5.802 1.00 72.25 183 LYS A C 1
ATOM 1437 O O . LYS A 1 183 ? -19.409 -36.237 -4.822 1.00 72.25 183 LYS A O 1
ATOM 1442 N N . PRO A 1 184 ? -18.859 -37.516 -6.589 1.00 61.69 184 PRO A N 1
ATOM 1443 C CA . PRO A 1 184 ? -17.425 -37.343 -6.398 1.00 61.69 184 PRO A CA 1
ATOM 1444 C C . PRO A 1 184 ? -17.064 -35.862 -6.560 1.00 61.69 184 PRO A C 1
ATOM 1446 O O . PRO A 1 184 ? -17.352 -35.243 -7.582 1.00 61.69 184 PRO A O 1
ATOM 1449 N N . HIS A 1 185 ? -16.422 -35.296 -5.538 1.00 58.56 185 HIS A N 1
ATOM 1450 C CA . HIS A 1 185 ? -16.232 -33.849 -5.389 1.00 58.56 185 HIS A CA 1
ATOM 1451 C C . HIS A 1 185 ? -15.440 -33.169 -6.521 1.00 58.56 185 HIS A C 1
ATOM 1453 O O . HIS A 1 185 ? -15.446 -31.948 -6.602 1.00 58.56 185 HIS A O 1
ATOM 1459 N N . LYS A 1 186 ? -14.809 -33.921 -7.434 1.00 51.00 186 LYS A N 1
ATOM 1460 C CA . LYS A 1 186 ? -14.023 -33.369 -8.551 1.00 51.00 186 LYS A CA 1
ATOM 1461 C C . LYS A 1 186 ? -14.844 -32.562 -9.574 1.00 51.00 186 LYS A C 1
ATOM 1463 O O . LYS A 1 186 ? -14.257 -31.695 -10.210 1.00 51.00 186 LYS A O 1
ATOM 1468 N N . ASP A 1 187 ? -16.162 -32.768 -9.679 1.00 42.56 187 ASP A N 1
ATOM 1469 C CA . ASP A 1 187 ? -16.974 -32.219 -10.786 1.00 42.56 187 ASP A CA 1
ATOM 1470 C C . ASP A 1 187 ? -17.871 -31.011 -10.432 1.00 42.56 187 ASP A C 1
ATOM 1472 O O . ASP A 1 187 ? -18.571 -30.484 -11.293 1.00 42.56 187 ASP A O 1
ATOM 1476 N N . THR A 1 188 ? -17.864 -30.518 -9.189 1.00 47.53 188 THR A N 1
ATOM 1477 C CA . THR A 1 188 ? -18.738 -29.400 -8.738 1.00 47.53 188 THR A CA 1
ATOM 1478 C C . THR A 1 188 ? -18.006 -28.071 -8.532 1.00 47.53 188 THR A C 1
ATOM 1480 O O . THR A 1 188 ? -18.387 -27.248 -7.702 1.00 47.53 188 THR A O 1
ATOM 1483 N N . HIS A 1 189 ? -16.914 -27.844 -9.255 1.00 50.44 189 HIS A N 1
ATOM 1484 C CA . HIS A 1 189 ? -15.927 -26.840 -8.877 1.00 50.44 189 HIS A CA 1
ATOM 1485 C C . HIS A 1 189 ? -15.649 -25.812 -9.973 1.00 50.44 189 HIS A C 1
ATOM 1487 O O . HIS A 1 189 ? -14.855 -26.083 -10.865 1.00 50.44 189 HIS A O 1
ATOM 1493 N N . MET A 1 190 ? -16.210 -24.602 -9.858 1.00 42.94 190 MET A N 1
ATOM 1494 C CA . MET A 1 190 ? -15.652 -23.458 -10.596 1.00 42.94 190 MET A CA 1
ATOM 1495 C C . MET A 1 190 ? -15.748 -22.100 -9.886 1.00 42.94 190 MET A C 1
ATOM 1497 O O . MET A 1 190 ? -14.822 -21.317 -10.033 1.00 42.94 190 MET A O 1
ATOM 1501 N N . GLU A 1 191 ? -16.755 -21.822 -9.047 1.00 45.44 191 GLU A N 1
ATOM 1502 C CA . GLU A 1 191 ? -16.914 -20.451 -8.503 1.00 45.44 191 GLU A CA 1
ATOM 1503 C C . GLU A 1 191 ? -16.470 -20.257 -7.035 1.00 45.44 191 GLU A C 1
ATOM 1505 O O . GLU A 1 191 ? -16.083 -19.154 -6.664 1.00 45.44 191 GLU A O 1
ATOM 1510 N N . PHE A 1 192 ? -16.413 -21.313 -6.205 1.00 41.44 192 PHE A N 1
ATOM 1511 C CA . PHE A 1 192 ? -16.058 -21.207 -4.769 1.00 41.44 192 PHE A CA 1
ATOM 1512 C C . PHE A 1 192 ? -14.675 -21.766 -4.371 1.00 41.44 192 PHE A C 1
ATOM 1514 O O . PHE A 1 192 ? -14.264 -21.608 -3.223 1.00 41.44 192 PHE A O 1
ATOM 1521 N N . GLN A 1 193 ? -13.919 -22.387 -5.291 1.00 44.97 193 GLN A N 1
ATOM 1522 C CA . GLN A 1 193 ? -12.612 -23.013 -4.979 1.00 44.97 193 GLN A CA 1
ATOM 1523 C C . GLN A 1 193 ? -11.572 -22.045 -4.396 1.00 44.97 193 GLN A C 1
ATOM 1525 O O . GLN A 1 193 ? -10.627 -22.458 -3.733 1.00 44.97 193 GLN A O 1
ATOM 1530 N N . HIS A 1 194 ? -11.734 -20.766 -4.692 1.00 45.41 194 HIS A N 1
ATOM 1531 C CA . HIS A 1 194 ? -10.811 -19.688 -4.390 1.00 45.41 194 HIS A CA 1
ATOM 1532 C C . HIS A 1 194 ? -10.835 -19.250 -2.921 1.00 45.41 194 HIS A C 1
ATOM 1534 O O . HIS A 1 194 ? -9.796 -18.904 -2.371 1.00 45.41 194 HIS A O 1
ATOM 1540 N N . LEU A 1 195 ? -12.001 -19.315 -2.275 1.00 46.16 195 LEU A N 1
ATOM 1541 C CA . LEU A 1 195 ? -12.166 -18.924 -0.871 1.00 46.16 195 LEU A CA 1
ATOM 1542 C C . LEU A 1 195 ? -11.909 -20.087 0.100 1.00 46.16 195 LEU A C 1
ATOM 1544 O O . LEU A 1 195 ? -11.707 -19.858 1.284 1.00 46.16 195 LEU A O 1
ATOM 1548 N N . LEU A 1 196 ? -11.929 -21.333 -0.391 1.00 54.69 196 LEU A N 1
ATOM 1549 C CA . LEU A 1 196 ? -11.965 -22.549 0.427 1.00 54.69 196 LEU A CA 1
ATOM 1550 C C . LEU A 1 196 ? -11.049 -23.648 -0.156 1.00 54.69 196 LEU A C 1
ATOM 1552 O O . LEU A 1 196 ? -11.498 -24.770 -0.403 1.00 54.69 196 LEU A O 1
ATOM 1556 N N . LEU A 1 197 ? -9.774 -23.336 -0.432 1.00 49.94 197 LEU A N 1
ATOM 1557 C CA . LEU A 1 197 ? -8.801 -24.335 -0.912 1.00 49.94 197 LEU A CA 1
ATOM 1558 C C . LEU A 1 197 ? -8.750 -25.549 0.038 1.00 49.94 197 LEU A C 1
ATOM 1560 O O . LEU A 1 197 ? -8.797 -25.344 1.250 1.00 49.94 197 LEU A O 1
ATOM 1564 N N . PRO A 1 198 ? -8.614 -26.797 -0.450 1.00 50.41 198 PRO A N 1
ATOM 1565 C CA . PRO A 1 198 ? -8.450 -27.974 0.409 1.00 50.41 198 PRO A CA 1
ATOM 1566 C C . PRO A 1 198 ? -7.286 -27.812 1.400 1.00 50.41 198 PRO A C 1
ATOM 1568 O O . PRO A 1 198 ? -6.324 -27.102 1.110 1.00 50.41 198 PRO A O 1
ATOM 1571 N N . LYS A 1 199 ? -7.367 -28.458 2.571 1.00 52.81 199 LYS A N 1
ATOM 1572 C CA . LYS A 1 199 ? -6.277 -28.477 3.565 1.00 52.81 199 LYS A CA 1
ATOM 1573 C C . LYS A 1 199 ? -4.949 -28.904 2.942 1.00 52.81 199 LYS A C 1
ATOM 1575 O O . LYS A 1 199 ? -4.900 -29.914 2.244 1.00 52.81 199 LYS A O 1
ATOM 1580 N N . THR A 1 200 ? -3.879 -28.187 3.273 1.00 50.12 200 THR A N 1
ATOM 1581 C CA . THR A 1 200 ? -2.492 -28.577 2.970 1.00 50.12 200 THR A CA 1
ATOM 1582 C C . THR A 1 200 ? -1.753 -29.119 4.197 1.00 50.12 200 THR A C 1
ATOM 1584 O O . THR A 1 200 ? -0.809 -29.883 4.029 1.00 50.12 200 THR A O 1
ATOM 1587 N N . ASP A 1 201 ? -2.191 -28.784 5.415 1.00 54.59 201 ASP A N 1
ATOM 1588 C CA . ASP A 1 201 ? -1.438 -28.970 6.669 1.00 54.59 201 ASP A CA 1
ATOM 1589 C C . ASP A 1 201 ? -2.146 -29.839 7.737 1.00 54.59 201 ASP A C 1
ATOM 1591 O O . ASP A 1 201 ? -1.529 -30.239 8.720 1.00 54.59 201 ASP A O 1
ATOM 1595 N N . GLY A 1 202 ? -3.435 -30.153 7.562 1.00 57.81 202 GLY A N 1
ATOM 1596 C CA . GLY A 1 202 ? -4.216 -30.981 8.491 1.00 57.81 202 GLY A CA 1
ATOM 1597 C C . GLY A 1 202 ? -4.875 -30.233 9.662 1.00 57.81 202 GLY A C 1
ATOM 1598 O O . GLY A 1 202 ? -5.679 -30.843 10.372 1.00 57.81 202 GLY A O 1
ATOM 1599 N N . SER A 1 203 ? -4.629 -28.930 9.842 1.00 60.34 203 SER A N 1
ATOM 1600 C CA . SER A 1 203 ? -5.145 -28.140 10.976 1.00 60.34 203 SER A CA 1
ATOM 1601 C C . SER A 1 203 ? -6.681 -28.025 10.963 1.00 60.34 203 SER A C 1
ATOM 1603 O O . SER A 1 203 ? -7.265 -27.897 9.890 1.00 60.34 203 SER A O 1
ATOM 1605 N N . PRO A 1 204 ? -7.394 -28.137 12.103 1.00 72.00 204 PRO A N 1
ATOM 1606 C CA . PRO A 1 204 ? -8.858 -28.091 12.119 1.00 72.00 204 PRO A CA 1
ATOM 1607 C C . PRO A 1 204 ? -9.390 -26.711 11.698 1.00 72.00 204 PRO A C 1
ATOM 1609 O O . PRO A 1 204 ? -9.045 -25.699 12.300 1.00 72.00 204 PRO A O 1
ATOM 1612 N N . ARG A 1 205 ? -10.274 -26.671 10.697 1.00 82.50 205 ARG A N 1
ATOM 1613 C CA . ARG A 1 205 ? -10.925 -25.462 10.190 1.00 82.50 205 ARG A CA 1
ATOM 1614 C C . ARG A 1 205 ? -12.325 -25.312 10.756 1.00 82.50 205 ARG A C 1
ATOM 1616 O O . ARG A 1 205 ? -13.216 -26.125 10.495 1.00 82.50 205 ARG A O 1
ATOM 1623 N N . ARG A 1 206 ? -12.510 -24.211 11.473 1.00 89.31 206 ARG A N 1
ATOM 1624 C CA . ARG A 1 206 ? -13.790 -23.744 11.996 1.00 89.31 206 ARG A CA 1
ATOM 1625 C C . ARG A 1 206 ? -14.414 -22.738 11.027 1.00 89.31 206 ARG A C 1
ATOM 1627 O O . ARG A 1 206 ? -13.741 -21.794 10.616 1.00 89.31 206 ARG A O 1
ATOM 1634 N N . MET A 1 207 ? -15.696 -22.902 10.707 1.00 91.31 207 MET A N 1
ATOM 1635 C CA . MET A 1 207 ? -16.493 -21.875 10.020 1.00 91.31 207 MET A CA 1
ATOM 1636 C C . MET A 1 207 ? -17.713 -21.494 10.848 1.00 91.31 207 MET A C 1
ATOM 1638 O O . MET A 1 207 ? -18.363 -22.353 11.446 1.00 91.31 207 MET A O 1
ATOM 1642 N N . ASP A 1 208 ? -18.061 -20.213 10.831 1.00 94.81 208 ASP A N 1
ATOM 1643 C CA . ASP A 1 208 ? -19.100 -19.661 11.690 1.00 94.81 208 ASP A CA 1
ATOM 1644 C C . ASP A 1 208 ? -20.261 -19.123 10.859 1.00 94.81 208 ASP A C 1
ATOM 1646 O O . ASP A 1 208 ? -20.066 -18.421 9.873 1.00 94.81 208 ASP A O 1
ATOM 1650 N N . PHE A 1 209 ? -21.487 -19.419 11.278 1.00 96.56 209 PHE A N 1
ATOM 1651 C CA . PHE A 1 209 ? -22.711 -18.881 10.697 1.00 96.56 209 PHE A CA 1
ATOM 1652 C C . PHE A 1 209 ? -23.406 -18.026 11.745 1.00 96.56 209 PHE A C 1
ATOM 1654 O O . PHE A 1 209 ? -23.885 -18.543 12.755 1.00 96.56 209 PHE A O 1
ATOM 1661 N N . VAL A 1 210 ? -23.493 -16.723 11.500 1.00 95.75 210 VAL A N 1
ATOM 1662 C CA . VAL A 1 210 ? -24.353 -15.821 12.267 1.00 95.75 210 VAL A CA 1
ATOM 1663 C C . VAL A 1 210 ? -25.728 -15.852 11.627 1.00 95.75 210 VAL A C 1
ATOM 1665 O O . VAL A 1 210 ? -25.961 -15.213 10.600 1.00 95.75 210 VAL A O 1
ATOM 1668 N N . LEU A 1 211 ? -26.604 -16.663 12.220 1.00 94.44 211 LEU A N 1
ATOM 1669 C CA . LEU A 1 211 ? -27.913 -16.985 11.669 1.00 94.44 211 LEU A CA 1
ATOM 1670 C C . LEU A 1 211 ? -28.864 -15.785 11.764 1.00 94.44 211 LEU A C 1
ATOM 1672 O O . LEU A 1 211 ? -28.768 -14.952 12.674 1.00 94.44 211 LEU A O 1
ATOM 1676 N N . ASP A 1 212 ? -29.781 -15.725 10.802 1.00 91.06 212 ASP A N 1
ATOM 1677 C CA . ASP A 1 212 ? -30.830 -14.709 10.722 1.00 91.06 212 ASP A CA 1
ATOM 1678 C C . ASP A 1 212 ? -32.192 -15.361 10.954 1.00 91.06 212 ASP A C 1
ATOM 1680 O O . ASP A 1 212 ? -32.619 -15.471 12.099 1.00 91.06 212 ASP A O 1
ATOM 1684 N N . ASN A 1 213 ? -32.817 -15.907 9.906 1.00 91.75 213 ASN A N 1
ATOM 1685 C CA . ASN A 1 213 ? -34.191 -16.393 9.966 1.00 91.75 213 ASN A CA 1
ATOM 1686 C C . ASN A 1 213 ? -34.315 -17.916 10.084 1.00 91.75 213 ASN A C 1
ATOM 1688 O O . ASN A 1 213 ? -33.576 -18.689 9.469 1.00 91.75 213 ASN A O 1
ATOM 1692 N N . MET A 1 214 ? -35.333 -18.368 10.816 1.00 91.00 214 MET A N 1
ATOM 1693 C CA . MET A 1 214 ? -35.793 -19.755 10.756 1.00 91.00 214 MET A CA 1
ATOM 1694 C C . MET A 1 214 ? -36.611 -20.034 9.485 1.00 91.00 214 MET A C 1
ATOM 1696 O O . MET A 1 214 ? -36.944 -19.133 8.717 1.00 91.00 214 MET A O 1
ATOM 1700 N N . GLY A 1 215 ? -36.982 -21.296 9.259 1.00 90.69 215 GLY A N 1
ATOM 1701 C CA . GLY A 1 215 ? -37.720 -21.682 8.058 1.00 90.69 215 GLY A CA 1
ATOM 1702 C C . GLY A 1 215 ? -36.794 -22.160 6.945 1.00 90.69 215 GLY A C 1
ATOM 1703 O O . GLY A 1 215 ? -35.870 -22.934 7.191 1.00 90.69 215 GLY A O 1
ATOM 1704 N N . LEU A 1 216 ? -37.054 -21.701 5.718 1.00 90.00 216 LEU A N 1
ATOM 1705 C CA . LEU A 1 216 ? -36.253 -22.050 4.543 1.00 90.00 216 LEU A CA 1
ATOM 1706 C C . LEU A 1 216 ? -34.783 -21.651 4.704 1.00 90.00 216 LEU A C 1
ATOM 1708 O O . LEU A 1 216 ? -33.911 -22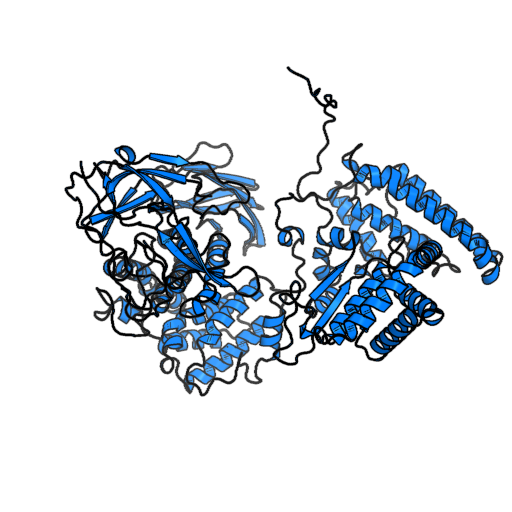.422 4.315 1.00 90.00 216 LEU A O 1
ATOM 1712 N N . GLU A 1 217 ? -34.512 -20.485 5.292 1.00 90.50 217 GLU A N 1
ATOM 1713 C CA . GLU A 1 217 ? -33.151 -19.972 5.469 1.00 90.50 217 GLU A CA 1
ATOM 1714 C C . GLU A 1 217 ? -32.326 -20.862 6.400 1.00 90.50 217 GLU A C 1
ATOM 1716 O O . GLU A 1 217 ? -31.339 -21.431 5.944 1.00 90.50 217 GLU A O 1
ATOM 1721 N N . LEU A 1 218 ? -32.789 -21.102 7.634 1.00 93.25 218 LEU A N 1
ATOM 1722 C CA . LEU A 1 218 ? -32.112 -22.005 8.571 1.00 93.25 218 LEU A CA 1
ATOM 1723 C C . LEU A 1 218 ? -31.878 -23.403 7.981 1.00 93.25 218 LEU A C 1
ATOM 1725 O O . LEU A 1 218 ? -30.788 -23.948 8.116 1.00 93.25 218 LEU A O 1
ATOM 1729 N N . VAL A 1 219 ? -32.872 -23.994 7.306 1.00 93.94 219 VAL A N 1
ATOM 1730 C CA . VAL A 1 219 ? -32.692 -25.321 6.691 1.00 93.94 219 VAL A CA 1
ATOM 1731 C C . VAL A 1 219 ? -31.663 -25.275 5.557 1.00 93.94 219 VAL A C 1
ATOM 1733 O O . VAL A 1 219 ? -30.861 -26.199 5.424 1.00 93.94 219 VAL A O 1
ATOM 1736 N N . SER A 1 220 ? -31.639 -24.200 4.769 1.00 92.38 220 SER A N 1
ATOM 1737 C CA . SER A 1 220 ? -30.638 -24.008 3.714 1.00 92.38 220 SER A CA 1
ATOM 1738 C C . SER A 1 220 ? -29.233 -23.813 4.285 1.00 92.38 220 SER A C 1
ATOM 1740 O O . SER A 1 220 ? -28.279 -24.378 3.753 1.00 92.38 220 SER A O 1
ATOM 1742 N N . ASP A 1 221 ? -29.105 -23.084 5.395 1.00 94.12 221 ASP A N 1
ATOM 1743 C CA . ASP A 1 221 ? -27.833 -22.881 6.088 1.00 94.12 221 ASP A CA 1
ATOM 1744 C C . ASP A 1 221 ? -27.296 -24.214 6.646 1.00 94.12 221 ASP A C 1
ATOM 1746 O O . ASP A 1 221 ? -26.119 -24.525 6.472 1.00 94.12 221 ASP A O 1
ATOM 1750 N N . LEU A 1 222 ? -28.162 -25.067 7.212 1.00 95.94 222 LEU A N 1
ATOM 1751 C CA . LEU A 1 222 ? -27.791 -26.424 7.649 1.00 95.94 222 LEU A CA 1
ATOM 1752 C C . LEU A 1 222 ? -27.402 -27.341 6.478 1.00 95.94 222 LEU A C 1
ATOM 1754 O O . LEU A 1 222 ? -26.490 -28.160 6.609 1.00 95.94 222 LEU A O 1
ATOM 1758 N N . CYS A 1 223 ? -28.069 -27.209 5.327 1.00 94.56 223 CYS A N 1
ATOM 1759 C CA . CYS A 1 223 ? -27.700 -27.934 4.110 1.00 94.56 223 CYS A CA 1
ATOM 1760 C C . CYS A 1 223 ? -26.298 -27.542 3.626 1.00 94.56 223 CYS A C 1
ATOM 1762 O O . CYS A 1 223 ? -25.490 -28.418 3.315 1.00 94.56 223 CYS A O 1
ATOM 1764 N N . LEU A 1 224 ? -26.002 -26.238 3.588 1.00 92.06 224 LEU A N 1
ATOM 1765 C CA . LEU A 1 224 ? -24.684 -25.732 3.209 1.00 92.06 224 LEU A CA 1
ATOM 1766 C C . LEU A 1 224 ? -23.611 -26.185 4.207 1.00 92.06 224 LEU A C 1
ATOM 1768 O O . LEU A 1 224 ? -22.567 -26.680 3.793 1.00 92.06 224 LEU A O 1
ATOM 1772 N N . ALA A 1 225 ? -23.886 -26.085 5.508 1.00 94.00 225 ALA A N 1
ATOM 1773 C CA . ALA A 1 225 ? -22.992 -26.550 6.563 1.00 94.00 225 ALA A CA 1
ATOM 1774 C C . ALA A 1 225 ? -22.675 -28.055 6.444 1.00 94.00 225 ALA A C 1
ATOM 1776 O O . ALA A 1 225 ? -21.517 -28.456 6.558 1.00 94.00 225 ALA A O 1
ATOM 1777 N N . GLU A 1 226 ? -23.677 -28.894 6.155 1.00 94.50 226 GLU A N 1
ATOM 1778 C CA . GLU A 1 226 ? -23.477 -30.337 5.948 1.00 94.50 226 GLU A CA 1
ATOM 1779 C C . GLU A 1 226 ? -22.627 -30.623 4.706 1.00 94.50 226 GLU A C 1
ATOM 1781 O O . GLU A 1 226 ? -21.777 -31.521 4.725 1.00 94.50 226 GLU A O 1
ATOM 1786 N N . TRP A 1 227 ? -22.829 -29.854 3.634 1.00 89.56 227 TRP A N 1
ATOM 1787 C CA . TRP A 1 227 ? -22.013 -29.958 2.431 1.00 89.56 227 TRP A CA 1
ATOM 1788 C C . TRP A 1 227 ? -20.562 -29.539 2.680 1.00 89.56 227 TRP A C 1
ATOM 1790 O O . TRP A 1 227 ? -19.664 -30.282 2.296 1.00 89.56 227 TRP A O 1
ATOM 1800 N N . LEU A 1 228 ? -20.318 -28.429 3.384 1.00 87.44 228 LEU A N 1
ATOM 1801 C CA . LEU A 1 228 ? -18.968 -27.956 3.722 1.00 87.44 228 LEU A CA 1
ATOM 1802 C C . LEU A 1 228 ? -18.180 -28.988 4.543 1.00 87.44 228 LEU A C 1
ATOM 1804 O O . LEU A 1 228 ? -17.006 -29.232 4.255 1.00 87.44 228 LEU A O 1
ATOM 1808 N N . LEU A 1 229 ? -18.827 -29.634 5.520 1.00 88.69 229 LEU A N 1
ATOM 1809 C CA . LEU A 1 229 ? -18.214 -30.721 6.292 1.00 88.69 229 LEU A CA 1
ATOM 1810 C C . LEU A 1 229 ? -17.945 -31.956 5.425 1.00 88.69 229 LEU A C 1
ATOM 1812 O O . LEU A 1 229 ? -16.865 -32.538 5.477 1.00 88.69 229 LEU A O 1
ATOM 1816 N N . THR A 1 230 ? -18.922 -32.374 4.618 1.00 87.19 230 THR A N 1
ATOM 1817 C CA . THR A 1 230 ? -18.796 -33.597 3.807 1.00 87.19 230 THR A CA 1
ATOM 1818 C C . THR A 1 230 ? -17.772 -33.436 2.683 1.00 87.19 230 THR A C 1
ATOM 1820 O O . THR A 1 230 ? -17.054 -34.381 2.378 1.00 87.19 230 THR A O 1
ATOM 1823 N N . ALA A 1 231 ? -17.645 -32.232 2.123 1.00 79.94 231 ALA A N 1
ATOM 1824 C CA . ALA A 1 231 ? -16.639 -31.889 1.123 1.00 79.94 231 ALA A CA 1
ATOM 1825 C C . ALA A 1 231 ? -15.223 -31.699 1.711 1.00 79.94 231 ALA A C 1
ATOM 1827 O O . ALA A 1 231 ? -14.290 -31.431 0.956 1.00 79.94 231 ALA A O 1
ATOM 1828 N N . GLY A 1 232 ? -15.048 -31.806 3.036 1.00 78.88 232 GLY A N 1
ATOM 1829 C CA . GLY A 1 232 ? -13.757 -31.621 3.709 1.00 78.88 232 GLY A CA 1
ATOM 1830 C C . GLY A 1 232 ? -13.263 -30.170 3.733 1.00 78.88 232 GLY A C 1
ATOM 1831 O O . GLY A 1 232 ? -12.063 -29.933 3.867 1.00 78.88 232 GLY A O 1
ATOM 1832 N N . MET A 1 233 ? -14.164 -29.194 3.573 1.00 78.38 233 MET A N 1
ATOM 1833 C CA . MET A 1 233 ? -13.823 -27.765 3.604 1.00 78.38 233 MET A CA 1
ATOM 1834 C C . MET A 1 233 ? -13.762 -27.210 5.032 1.00 78.38 233 MET A C 1
ATOM 1836 O O . MET A 1 233 ? -13.016 -26.262 5.278 1.00 78.38 233 MET A O 1
ATOM 1840 N N . ALA A 1 234 ? -14.508 -27.812 5.961 1.00 85.38 234 ALA A N 1
ATOM 1841 C CA . ALA A 1 234 ? -14.514 -27.499 7.387 1.00 85.38 234 ALA A CA 1
ATOM 1842 C C . ALA A 1 234 ? -14.471 -28.786 8.225 1.00 85.38 234 ALA A C 1
ATOM 1844 O O . ALA A 1 234 ? -14.941 -29.833 7.779 1.00 85.38 234 ALA A O 1
ATOM 1845 N N . ASP A 1 235 ? -13.959 -28.693 9.451 1.00 88.31 235 ASP A N 1
ATOM 1846 C CA . ASP A 1 235 ? -14.022 -29.766 10.455 1.00 88.31 235 ASP A CA 1
ATOM 1847 C C . ASP A 1 235 ? -15.126 -29.500 11.481 1.00 88.31 235 ASP A C 1
ATOM 1849 O O . ASP A 1 235 ? -15.768 -30.429 11.976 1.00 88.31 235 ASP A O 1
ATOM 1853 N N . THR A 1 236 ? -15.370 -28.221 11.782 1.00 94.75 236 THR A N 1
ATOM 1854 C CA . THR A 1 236 ? -16.426 -27.781 12.693 1.00 94.75 236 THR A CA 1
ATOM 1855 C C . THR A 1 236 ? -17.178 -26.581 12.127 1.00 94.75 236 THR A C 1
ATOM 1857 O O . THR A 1 236 ? -16.601 -25.666 11.536 1.00 94.75 236 THR A O 1
ATOM 1860 N N . ILE A 1 237 ? -18.494 -26.579 12.328 1.00 97.00 237 ILE A N 1
ATOM 1861 C CA . ILE A 1 237 ? -19.389 -25.473 11.997 1.00 97.00 237 ILE A CA 1
ATOM 1862 C C . ILE A 1 237 ? -19.979 -24.925 13.288 1.00 97.00 237 ILE A C 1
ATOM 1864 O O . ILE A 1 237 ? -20.608 -25.657 14.052 1.00 97.00 237 ILE A O 1
ATOM 1868 N N . HIS A 1 238 ? -19.800 -23.633 13.531 1.00 97.12 238 HIS A N 1
ATOM 1869 C CA . HIS A 1 238 ? -20.387 -22.939 14.669 1.00 97.12 238 HIS A CA 1
ATOM 1870 C C . HIS A 1 238 ? -21.620 -22.159 14.212 1.00 97.12 238 HIS A C 1
ATOM 1872 O O . HIS A 1 238 ? -21.530 -21.225 13.422 1.00 97.12 238 HIS A O 1
ATOM 1878 N N . LEU A 1 239 ? -22.789 -22.544 14.714 1.00 97.69 239 LEU A N 1
ATOM 1879 C CA . LEU A 1 239 ? -24.074 -21.932 14.389 1.00 97.69 239 LEU A CA 1
ATOM 1880 C C . LEU A 1 239 ? -24.455 -20.963 15.514 1.00 97.69 239 LEU A C 1
ATOM 1882 O O . LEU A 1 239 ? -24.771 -21.402 16.621 1.00 97.69 239 LEU A O 1
ATOM 1886 N N . HIS A 1 240 ? -24.410 -19.658 15.251 1.00 96.81 240 HIS A N 1
ATOM 1887 C CA . HIS A 1 240 ? -24.724 -18.604 16.219 1.00 96.81 240 HIS A CA 1
ATOM 1888 C C . HIS A 1 240 ? -26.189 -18.186 16.116 1.00 96.81 240 HIS A C 1
ATOM 1890 O O . HIS A 1 240 ? -26.598 -17.547 15.148 1.00 96.81 240 HIS A O 1
ATOM 1896 N N . PHE A 1 241 ? -26.961 -18.521 17.147 1.00 95.06 241 PHE A N 1
ATOM 1897 C CA . PHE A 1 241 ? -28.378 -18.185 17.276 1.00 95.06 241 PHE A CA 1
ATOM 1898 C C . PHE A 1 241 ? -28.588 -16.891 18.064 1.00 95.06 241 PHE A C 1
ATOM 1900 O O . PHE A 1 241 ? -27.770 -16.498 18.908 1.00 95.06 241 PHE A O 1
ATOM 1907 N N . LYS A 1 242 ? -29.742 -16.254 17.842 1.00 92.00 242 LYS A N 1
ATOM 1908 C CA . LYS A 1 242 ? -30.234 -15.201 18.736 1.00 92.00 242 LYS A CA 1
ATOM 1909 C C . LYS A 1 242 ? -30.676 -15.831 20.064 1.00 92.00 242 LYS A C 1
ATOM 1911 O O . LYS A 1 242 ? -31.121 -16.978 20.099 1.00 92.00 242 LYS A O 1
ATOM 1916 N N . GLN A 1 243 ? -30.549 -15.087 21.163 1.00 87.88 243 GLN A N 1
ATOM 1917 C CA . GLN A 1 243 ? -31.003 -15.547 22.487 1.00 87.88 243 GLN A CA 1
ATOM 1918 C C . GLN A 1 243 ? -32.431 -15.118 22.824 1.00 87.88 243 GLN A C 1
ATOM 1920 O O . GLN A 1 243 ? -33.065 -15.716 23.687 1.00 87.88 243 GLN A O 1
ATOM 1925 N N . LEU A 1 244 ? -32.934 -14.084 22.153 1.00 85.88 244 LEU A N 1
ATOM 1926 C CA . LEU A 1 244 ? -34.272 -13.543 22.351 1.00 85.88 244 LEU A CA 1
ATOM 1927 C C . LEU A 1 244 ? -35.003 -13.488 21.009 1.00 85.88 244 LEU A C 1
ATOM 1929 O O . LEU A 1 244 ? -34.337 -13.274 19.992 1.00 85.88 244 LEU A O 1
ATOM 1933 N N . PRO A 1 245 ? -36.341 -13.640 20.996 1.00 79.75 245 PRO A N 1
ATOM 1934 C CA . PRO A 1 245 ? -37.165 -13.387 19.818 1.00 79.75 245 PRO A CA 1
ATOM 1935 C C . PRO A 1 245 ? -37.052 -11.904 19.446 1.00 79.75 245 PRO A C 1
ATOM 1937 O O . PRO A 1 245 ? -37.741 -11.041 19.992 1.00 79.75 245 PRO A O 1
ATOM 1940 N N . TRP A 1 246 ? -36.079 -11.622 18.585 1.00 68.75 246 TRP A N 1
ATOM 1941 C CA . TRP A 1 246 ? -35.533 -10.293 18.347 1.00 68.75 246 TRP A CA 1
ATOM 1942 C C . TRP A 1 246 ? -36.153 -9.628 17.125 1.00 68.75 246 TRP A C 1
ATOM 1944 O O . TRP A 1 246 ? -36.405 -8.435 17.162 1.00 68.75 246 TRP A O 1
ATOM 1954 N N . PHE A 1 247 ? -36.487 -10.405 16.098 1.00 81.88 247 PHE A N 1
ATOM 1955 C CA . PHE A 1 247 ? -37.399 -10.069 15.006 1.00 81.88 247 PHE A CA 1
ATOM 1956 C C . PHE A 1 247 ? -38.354 -11.247 14.771 1.00 81.88 247 PHE A C 1
ATOM 1958 O O . PHE A 1 247 ? -38.153 -12.348 15.285 1.00 81.88 247 PHE A O 1
ATOM 1965 N N . VAL A 1 248 ? -39.407 -11.011 13.982 1.00 80.06 248 VAL A N 1
ATOM 1966 C CA . VAL A 1 248 ? -40.497 -11.973 13.742 1.00 80.06 248 VAL A CA 1
ATOM 1967 C C . VAL A 1 248 ? -39.992 -13.363 13.346 1.00 80.06 248 VAL A C 1
ATOM 1969 O O . VAL A 1 248 ? -40.508 -14.365 13.831 1.00 80.06 248 VAL A O 1
ATOM 1972 N N . SER A 1 249 ? -38.997 -13.437 12.466 1.00 83.81 249 SER A N 1
ATOM 1973 C CA . SER A 1 249 ? -38.501 -14.687 11.886 1.00 83.81 249 SER A CA 1
ATOM 1974 C C . SER A 1 249 ? -37.166 -15.156 12.458 1.00 83.81 249 SER A C 1
ATOM 1976 O O . SER A 1 249 ? -36.685 -16.195 12.013 1.00 83.81 249 SER A O 1
ATOM 1978 N N . ASP A 1 250 ? -36.599 -14.464 13.449 1.00 88.69 250 ASP A N 1
ATOM 1979 C CA . ASP A 1 250 ? -35.247 -14.756 13.933 1.00 88.69 250 ASP A CA 1
ATOM 1980 C C . ASP A 1 250 ? -35.112 -16.180 14.479 1.00 88.69 250 ASP A C 1
ATOM 1982 O O . ASP A 1 250 ? -35.959 -16.654 15.244 1.00 88.69 250 ASP A O 1
ATOM 1986 N N . ALA A 1 251 ? -34.017 -16.845 14.112 1.00 91.50 251 ALA A N 1
ATOM 1987 C CA . ALA A 1 251 ? -33.709 -18.205 14.519 1.00 91.50 251 ALA A CA 1
ATOM 1988 C C . ALA A 1 251 ? -33.170 -18.261 15.957 1.00 91.50 251 ALA A C 1
ATOM 1990 O O . ALA A 1 251 ? -32.074 -17.774 16.267 1.00 91.50 251 ALA A O 1
ATOM 1991 N N . LEU A 1 252 ? -33.915 -18.946 16.824 1.00 93.44 252 LEU A N 1
ATOM 1992 C CA . LEU A 1 252 ? -33.489 -19.328 18.169 1.00 93.44 252 LEU A CA 1
ATOM 1993 C C . LEU A 1 252 ? -33.012 -20.782 18.201 1.00 93.44 252 LEU A C 1
ATOM 1995 O O . LEU A 1 252 ? -33.409 -21.609 17.375 1.00 93.44 252 LEU A O 1
ATOM 1999 N N . LYS A 1 253 ? -32.235 -21.150 19.228 1.00 93.81 253 LYS A N 1
ATOM 2000 C CA . LYS A 1 253 ? -31.899 -22.566 19.465 1.00 93.81 253 LYS A CA 1
ATOM 2001 C C . LYS A 1 253 ? -33.158 -23.428 19.601 1.00 93.81 253 LYS A C 1
ATOM 2003 O O . LYS A 1 253 ? -33.185 -24.549 19.101 1.00 93.81 253 LYS A O 1
ATOM 2008 N N . SER A 1 254 ? -34.214 -22.929 20.246 1.00 91.69 254 SER A N 1
ATOM 2009 C CA . SER A 1 254 ? -35.502 -23.632 20.350 1.00 91.69 254 SER A CA 1
ATOM 2010 C C . SER A 1 254 ? -36.147 -23.885 18.985 1.00 91.69 254 SER A C 1
ATOM 2012 O O . SER A 1 254 ? -36.746 -24.942 18.785 1.00 91.69 254 SER A O 1
ATOM 2014 N N . ASP A 1 255 ? -35.973 -22.964 18.036 1.00 93.31 255 ASP A N 1
ATOM 2015 C CA . ASP A 1 255 ? -36.532 -23.072 16.687 1.00 93.31 255 ASP A CA 1
ATOM 2016 C C . ASP A 1 255 ? -35.818 -24.151 15.869 1.00 93.31 255 ASP A C 1
ATOM 2018 O O . ASP A 1 255 ? -36.471 -24.891 15.129 1.00 93.31 255 ASP A O 1
ATOM 2022 N N . LEU A 1 256 ? -34.501 -24.320 16.054 1.00 95.06 256 LEU A N 1
ATOM 2023 C CA . LEU A 1 256 ? -33.761 -25.451 15.486 1.00 95.06 256 LEU A CA 1
ATOM 2024 C C . LEU A 1 256 ? -34.306 -26.785 16.010 1.00 95.06 256 LEU A C 1
ATOM 2026 O O . LEU A 1 256 ? -34.620 -27.670 15.218 1.00 95.06 256 LEU A O 1
ATOM 2030 N N . HIS A 1 257 ? -34.453 -26.932 17.330 1.00 94.56 257 HIS A N 1
ATOM 2031 C CA . HIS A 1 257 ? -34.968 -28.173 17.921 1.00 94.56 257 HIS A CA 1
ATOM 2032 C C . HIS A 1 257 ? -36.391 -28.478 17.444 1.00 94.56 257 HIS A C 1
ATOM 2034 O O . HIS A 1 257 ? -36.708 -29.621 17.112 1.00 94.56 257 HIS A O 1
ATOM 2040 N N . TRP A 1 258 ? -37.245 -27.454 17.364 1.00 94.50 258 TRP A N 1
ATOM 2041 C CA . TRP A 1 258 ? -38.587 -27.600 16.812 1.00 94.50 258 TRP A CA 1
ATOM 2042 C C . TRP A 1 258 ? -38.546 -28.029 15.340 1.00 94.50 258 TRP A C 1
ATOM 2044 O O . TRP A 1 258 ? -39.239 -28.977 14.968 1.00 94.50 258 TRP A O 1
ATOM 2054 N N . THR A 1 259 ? -37.696 -27.394 14.529 1.00 94.56 259 THR A N 1
ATOM 2055 C CA . THR A 1 259 ? -37.505 -27.714 13.105 1.00 94.56 259 THR A CA 1
ATOM 2056 C C . THR A 1 259 ? -37.057 -29.161 12.918 1.00 94.56 259 THR A C 1
ATOM 2058 O O . THR A 1 259 ? -37.666 -29.890 12.137 1.00 94.56 259 THR A O 1
ATOM 2061 N N . LEU A 1 260 ? -36.055 -29.615 13.679 1.00 94.94 260 LEU A N 1
ATOM 2062 C CA . LEU A 1 260 ? -35.567 -30.996 13.634 1.00 94.94 260 LEU A CA 1
ATOM 2063 C C . LEU A 1 260 ? -36.666 -31.998 14.005 1.00 94.94 260 LEU A C 1
ATOM 2065 O O . LEU A 1 260 ? -36.815 -33.004 13.319 1.00 94.94 260 LEU A O 1
ATOM 2069 N N . LYS A 1 261 ? -37.492 -31.688 15.012 1.00 94.81 261 LYS A N 1
ATOM 2070 C CA . LYS A 1 261 ? -38.643 -32.523 15.388 1.00 94.81 261 LYS A CA 1
ATOM 2071 C C . LYS A 1 261 ? -39.707 -32.587 14.287 1.00 94.81 261 LYS A C 1
ATOM 2073 O O . LYS A 1 261 ? -40.298 -33.638 14.067 1.00 94.81 261 LYS A O 1
ATOM 2078 N N . GLN A 1 262 ? -39.977 -31.481 13.588 1.00 94.25 262 GLN A N 1
ATOM 2079 C CA . GLN A 1 262 ? -40.912 -31.501 12.452 1.00 94.25 262 GLN A CA 1
ATOM 2080 C C . GLN A 1 262 ? -40.366 -32.307 11.272 1.00 94.25 262 GLN A C 1
ATOM 2082 O O . GLN A 1 262 ? -41.127 -32.995 10.596 1.00 94.25 262 GLN A O 1
ATOM 2087 N N . ILE A 1 263 ? -39.058 -32.219 11.030 1.00 94.00 263 ILE A N 1
ATOM 2088 C CA . ILE A 1 263 ? -38.374 -32.989 9.992 1.00 94.00 263 ILE A CA 1
ATOM 2089 C C . ILE A 1 263 ? -38.396 -34.484 10.319 1.00 94.00 263 ILE A C 1
ATOM 2091 O O . ILE A 1 263 ? -38.691 -35.280 9.436 1.00 94.00 263 ILE A O 1
ATOM 2095 N N . GLU A 1 264 ? -38.147 -34.859 11.573 1.00 91.69 264 GLU A N 1
ATOM 2096 C CA . GLU A 1 264 ? -38.205 -36.247 12.049 1.00 91.69 264 GLU A CA 1
ATOM 2097 C C . GLU A 1 264 ? -39.598 -36.865 11.867 1.00 91.69 264 GLU A C 1
ATOM 2099 O O . GLU A 1 264 ? -39.717 -38.004 11.428 1.00 91.69 264 GLU A O 1
ATOM 2104 N N . CYS A 1 265 ? -40.659 -36.094 12.123 1.00 90.94 265 CYS A N 1
ATOM 2105 C CA . CYS A 1 265 ? -42.042 -36.523 11.902 1.00 90.94 265 CYS A CA 1
ATOM 2106 C C . CYS A 1 265 ? -42.501 -36.439 10.430 1.00 90.94 265 CYS A C 1
ATOM 2108 O O . CYS A 1 265 ? -43.687 -36.632 10.157 1.00 90.94 265 CYS A O 1
ATOM 2110 N N . SER A 1 266 ? -41.625 -36.087 9.484 1.00 92.00 266 SER A N 1
ATOM 2111 C CA . SER A 1 266 ? -41.997 -35.941 8.075 1.00 92.00 266 SER A CA 1
ATOM 2112 C C . SER A 1 266 ? -42.130 -37.295 7.378 1.00 92.00 266 SER A C 1
ATOM 2114 O O . SER A 1 266 ? -41.317 -38.188 7.573 1.00 92.00 266 SER A O 1
ATOM 2116 N N . GLU A 1 267 ? -43.100 -37.424 6.472 1.00 92.12 267 GLU A N 1
ATOM 2117 C CA . GLU A 1 267 ? -43.221 -38.599 5.593 1.00 92.12 267 GLU A CA 1
ATOM 2118 C C . GLU A 1 267 ? -42.199 -38.593 4.435 1.00 92.12 267 GLU A C 1
ATOM 2120 O O . GLU A 1 267 ? -42.108 -39.554 3.673 1.00 92.12 267 GLU A O 1
ATOM 2125 N N . ASP A 1 268 ? -41.434 -37.505 4.259 1.00 95.38 268 ASP A N 1
ATOM 2126 C CA . ASP A 1 268 ? -40.432 -37.388 3.196 1.00 95.38 268 ASP A CA 1
ATOM 2127 C C . ASP A 1 268 ? -39.075 -37.962 3.635 1.00 95.38 268 ASP A C 1
ATOM 2129 O O . ASP A 1 268 ? -38.413 -37.457 4.548 1.00 95.38 268 ASP A O 1
ATOM 2133 N N . THR A 1 269 ? -38.640 -39.025 2.957 1.00 94.56 269 THR A N 1
ATOM 2134 C CA . THR A 1 269 ? -37.419 -39.767 3.298 1.00 94.56 269 THR A CA 1
ATOM 2135 C C . THR A 1 269 ? -36.140 -38.947 3.135 1.00 94.56 269 THR A C 1
ATOM 2137 O O . THR A 1 269 ? -35.215 -39.102 3.927 1.00 94.56 269 THR A O 1
ATOM 2140 N N . ALA A 1 270 ? -36.075 -38.036 2.160 1.00 93.94 270 ALA A N 1
ATOM 2141 C CA . ALA A 1 270 ? -34.898 -37.191 1.962 1.00 93.94 270 ALA A CA 1
ATOM 2142 C C . ALA A 1 270 ? -34.749 -36.185 3.111 1.00 93.94 270 ALA A C 1
ATOM 2144 O O . ALA A 1 270 ? -33.653 -35.963 3.632 1.00 93.94 270 ALA A O 1
ATOM 2145 N N . LEU A 1 271 ? -35.869 -35.599 3.538 1.00 93.19 271 LEU A N 1
ATOM 2146 C CA . LEU A 1 271 ? -35.881 -34.629 4.625 1.00 93.19 271 LEU A CA 1
ATOM 2147 C C . LEU A 1 271 ? -35.525 -35.289 5.968 1.00 93.19 271 LEU A C 1
ATOM 2149 O O . LEU A 1 271 ? -34.656 -34.785 6.679 1.00 93.19 271 LEU A O 1
ATOM 2153 N N . THR A 1 272 ? -36.128 -36.442 6.283 1.00 95.88 272 THR A N 1
ATOM 2154 C CA . THR A 1 272 ? -35.805 -37.218 7.500 1.00 95.88 272 THR A CA 1
ATOM 2155 C C . THR A 1 272 ? -34.340 -37.664 7.534 1.00 95.88 272 THR A C 1
ATOM 2157 O O . THR A 1 272 ? -33.698 -37.569 8.581 1.00 95.88 272 THR A O 1
ATOM 2160 N N . GLN A 1 273 ? -33.772 -38.067 6.391 1.00 95.31 273 GLN A N 1
ATOM 2161 C CA . GLN A 1 273 ? -32.365 -38.460 6.288 1.00 95.31 273 GLN A CA 1
ATOM 2162 C C . GLN A 1 273 ? -31.407 -37.300 6.599 1.00 95.31 273 GLN A C 1
ATOM 2164 O O . GLN A 1 273 ? -30.456 -37.489 7.358 1.00 95.31 273 GLN A O 1
ATOM 2169 N N . LEU A 1 274 ? -31.642 -36.098 6.057 1.00 94.62 274 LEU A N 1
ATOM 2170 C CA . LEU A 1 274 ? -30.835 -34.921 6.410 1.00 94.62 274 LEU A CA 1
ATOM 2171 C C . LEU A 1 274 ? -31.011 -34.520 7.876 1.00 94.62 274 LEU A C 1
ATOM 2173 O O . LEU A 1 274 ? -30.023 -34.226 8.546 1.00 94.62 274 LEU A O 1
ATOM 2177 N N . GLY A 1 275 ? -32.243 -34.571 8.390 1.00 95.62 275 GLY A N 1
ATOM 2178 C CA . GLY A 1 275 ? -32.523 -34.305 9.800 1.00 95.62 275 GLY A CA 1
ATOM 2179 C C . GLY A 1 275 ? -31.721 -35.211 10.736 1.00 95.62 275 GLY A C 1
ATOM 2180 O O . GLY A 1 275 ? -31.110 -34.717 11.682 1.00 95.62 275 GLY A O 1
ATOM 2181 N N . ALA A 1 276 ? -31.660 -36.513 10.438 1.00 95.94 276 ALA A N 1
ATOM 2182 C CA . ALA A 1 276 ? -30.849 -37.468 11.191 1.00 95.94 276 ALA A CA 1
ATOM 2183 C C . ALA A 1 276 ? -29.351 -37.119 11.138 1.00 95.94 276 ALA A C 1
ATOM 2185 O O . ALA A 1 276 ? -28.703 -37.054 12.182 1.00 95.94 276 ALA A O 1
ATOM 2186 N N . ARG A 1 277 ? -28.819 -36.788 9.950 1.00 95.75 277 ARG A N 1
ATOM 2187 C CA . ARG A 1 277 ? -27.415 -36.363 9.800 1.00 95.75 277 ARG A CA 1
ATOM 2188 C C . ARG A 1 277 ? -27.098 -35.142 10.656 1.00 95.75 277 ARG A C 1
ATOM 2190 O O . ARG A 1 277 ? -26.112 -35.164 11.382 1.00 95.75 277 ARG A O 1
ATOM 2197 N N . TRP A 1 278 ? -27.931 -34.101 10.627 1.00 97.31 278 TRP A N 1
ATOM 2198 C CA . TRP A 1 278 ? -27.697 -32.899 11.435 1.00 97.31 278 TRP A CA 1
ATOM 2199 C C . TRP A 1 278 ? -27.756 -33.180 12.936 1.00 97.31 278 TRP A C 1
ATOM 2201 O O . TRP A 1 278 ? -26.932 -32.652 13.681 1.00 97.31 278 TRP A O 1
ATOM 2211 N N . GLN A 1 279 ? -28.672 -34.042 13.391 1.00 97.06 279 GLN A N 1
ATOM 2212 C CA . GLN A 1 279 ? -28.688 -34.477 14.790 1.00 97.06 279 GLN A CA 1
ATOM 2213 C C . GLN A 1 279 ? -27.384 -35.189 15.175 1.00 97.06 279 GLN A C 1
ATOM 2215 O O . GLN A 1 279 ? -26.844 -34.931 16.253 1.00 97.06 279 GLN A O 1
ATOM 2220 N N . ASP A 1 280 ? -26.847 -36.034 14.297 1.00 96.88 280 ASP A N 1
ATOM 2221 C CA . ASP A 1 280 ? -25.569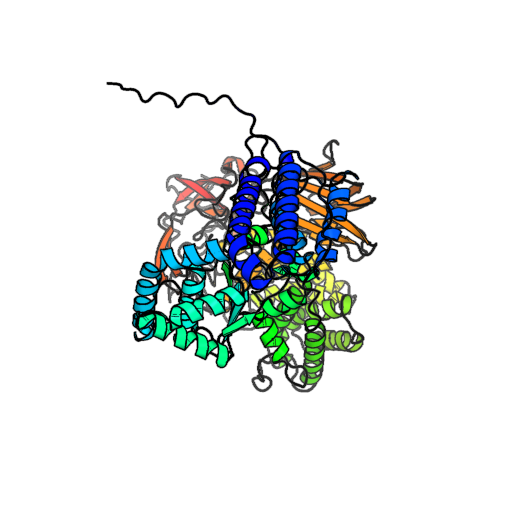 -36.710 14.525 1.00 96.88 280 ASP A CA 1
ATOM 2222 C C . ASP A 1 280 ? -24.389 -35.728 14.506 1.00 96.88 280 ASP A C 1
ATOM 2224 O O . ASP A 1 280 ? -23.517 -35.816 15.371 1.00 96.88 280 ASP A O 1
ATOM 2228 N N . ARG A 1 281 ? -24.387 -34.727 13.610 1.00 96.81 281 ARG A N 1
ATOM 2229 C CA . ARG A 1 281 ? -23.372 -33.654 13.599 1.00 96.81 281 ARG A CA 1
ATOM 2230 C C . ARG A 1 281 ? -23.341 -32.872 14.905 1.00 96.81 281 ARG A C 1
ATOM 2232 O O . ARG A 1 281 ? -22.248 -32.563 15.386 1.00 96.81 281 ARG A O 1
ATOM 2239 N N . ILE A 1 282 ? -24.517 -32.570 15.461 1.00 97.12 282 ILE A N 1
ATOM 2240 C CA . ILE A 1 282 ? -24.668 -31.871 16.743 1.00 97.12 282 ILE A CA 1
ATOM 2241 C C . ILE A 1 282 ? -24.138 -32.748 17.883 1.00 97.12 282 ILE A C 1
ATOM 2243 O O . ILE A 1 282 ? -23.326 -32.284 18.680 1.00 97.12 282 ILE A O 1
ATOM 2247 N N . LYS A 1 283 ? -24.528 -34.031 17.941 1.00 96.38 283 LYS A N 1
ATOM 2248 C CA . LYS A 1 283 ? -24.035 -34.980 18.961 1.00 96.38 283 LYS A CA 1
ATOM 2249 C C . LYS A 1 283 ? -22.519 -35.180 18.888 1.00 96.38 283 LYS A C 1
ATOM 2251 O O . LYS A 1 283 ? -21.874 -35.298 19.924 1.00 96.38 283 LYS A O 1
ATOM 2256 N N . ALA A 1 284 ? -21.960 -35.205 17.680 1.00 95.06 284 ALA A N 1
ATOM 2257 C CA . ALA A 1 284 ? -20.529 -35.367 17.440 1.00 95.06 284 ALA A CA 1
ATOM 2258 C C . ALA A 1 284 ? -19.708 -34.088 17.688 1.00 95.06 284 ALA A C 1
ATOM 2260 O O . ALA A 1 284 ? -18.484 -34.138 17.623 1.00 95.06 284 ALA A O 1
ATOM 2261 N N . GLY A 1 285 ? -20.347 -32.936 17.927 1.00 95.00 285 GLY A N 1
ATOM 2262 C CA . GLY A 1 285 ? -19.660 -31.653 18.115 1.00 95.00 285 GLY A CA 1
ATOM 2263 C C . GLY A 1 285 ? -19.132 -31.010 16.826 1.00 95.00 285 GLY A C 1
ATOM 2264 O O . GLY A 1 285 ? -18.489 -29.969 16.884 1.00 95.00 285 GLY A O 1
ATOM 2265 N N . SER A 1 286 ? -19.426 -31.588 15.659 1.00 95.50 286 SER A N 1
ATOM 2266 C CA . SER A 1 286 ? -19.104 -30.983 14.357 1.00 95.50 286 SER A CA 1
ATOM 2267 C C . SER A 1 286 ? -20.061 -29.847 13.975 1.00 95.50 286 SER A C 1
ATOM 2269 O O . SER A 1 286 ? -19.664 -28.947 13.244 1.00 95.50 286 SER A O 1
ATOM 2271 N N . PHE A 1 287 ? -21.291 -29.844 14.506 1.00 97.75 287 PHE A N 1
ATOM 2272 C CA . PHE A 1 287 ? -22.167 -28.667 14.566 1.00 97.75 287 PHE A CA 1
ATOM 2273 C C . PHE A 1 287 ? -22.224 -28.170 16.013 1.00 97.75 287 PHE A C 1
ATOM 2275 O O . PHE A 1 287 ? -22.809 -28.819 16.880 1.00 97.75 287 PHE A O 1
ATOM 2282 N N . VAL A 1 288 ? -21.634 -27.008 16.277 1.00 97.06 288 VAL A N 1
ATOM 2283 C CA . VAL A 1 288 ? -21.579 -26.387 17.604 1.00 97.06 288 VAL A CA 1
ATOM 2284 C C . VAL A 1 288 ? -22.619 -25.276 17.684 1.00 97.06 288 VAL A C 1
ATOM 2286 O O . VAL A 1 288 ? -22.552 -24.291 16.953 1.00 97.06 288 VAL A O 1
ATOM 2289 N N . LEU A 1 289 ? -23.589 -25.415 18.589 1.00 97.31 289 LEU A N 1
ATOM 2290 C CA . LEU A 1 289 ? -24.665 -24.436 18.760 1.00 97.31 289 LEU A CA 1
ATOM 2291 C C . LEU A 1 289 ? -24.233 -23.329 19.733 1.00 97.31 289 LEU A C 1
ATOM 2293 O O . LEU A 1 289 ? -24.204 -23.523 20.952 1.00 97.31 289 LEU A O 1
ATOM 2297 N N . LYS A 1 290 ? -23.938 -22.146 19.202 1.00 95.75 290 LYS A N 1
ATOM 2298 C CA . LYS A 1 290 ? -23.559 -20.949 19.959 1.00 95.75 290 LYS A CA 1
ATOM 2299 C C . LYS A 1 290 ? -24.748 -19.996 20.075 1.00 95.75 290 LYS A C 1
ATOM 2301 O O . LYS A 1 290 ? -25.641 -19.976 19.236 1.00 95.75 290 LYS A O 1
ATOM 2306 N N . ASP A 1 291 ? -24.783 -19.213 21.139 1.00 92.06 291 ASP A N 1
ATOM 2307 C CA . ASP A 1 291 ? -25.640 -18.036 21.252 1.00 92.06 291 ASP A CA 1
ATOM 2308 C C . ASP A 1 291 ? -24.948 -17.009 22.159 1.00 92.06 291 ASP A C 1
ATOM 2310 O O . ASP A 1 291 ? -24.037 -17.343 22.918 1.00 92.06 291 ASP A O 1
ATOM 2314 N N . HIS A 1 292 ? -25.314 -15.739 22.021 1.00 92.56 292 HIS A N 1
ATOM 2315 C CA . HIS A 1 292 ? -24.738 -14.659 22.816 1.00 92.56 292 HIS A CA 1
ATOM 2316 C C . HIS A 1 292 ? -25.680 -13.449 22.828 1.00 92.56 292 HIS A C 1
ATOM 2318 O O . HIS A 1 292 ? -26.230 -13.090 21.784 1.00 92.56 292 HIS A O 1
ATOM 2324 N N . TYR A 1 293 ? -25.824 -12.773 23.975 1.00 88.62 293 TYR A N 1
ATOM 2325 C CA . TYR A 1 293 ? -26.714 -11.607 24.114 1.00 88.62 293 TYR A CA 1
ATOM 2326 C C . TYR A 1 293 ? -26.372 -10.474 23.145 1.00 88.62 293 TYR A C 1
ATOM 2328 O O . TYR A 1 293 ? -27.266 -9.774 22.686 1.00 88.62 293 TYR A O 1
ATOM 2336 N N . PHE A 1 294 ? -25.097 -10.319 22.773 1.00 90.88 294 PHE A N 1
ATOM 2337 C CA . PHE A 1 294 ? -24.655 -9.307 21.803 1.00 90.88 294 PHE A CA 1
ATOM 2338 C C . PHE A 1 294 ? -25.439 -9.351 20.480 1.00 90.88 294 PHE A C 1
ATOM 2340 O O . PHE A 1 294 ? -25.743 -8.302 19.898 1.00 90.88 294 PHE A O 1
ATOM 2347 N N . TRP A 1 295 ? -25.812 -10.549 20.013 1.00 91.19 295 TRP A N 1
ATOM 2348 C CA . TRP A 1 295 ? -26.583 -10.711 18.779 1.00 91.19 295 TRP A CA 1
ATOM 2349 C C . TRP A 1 295 ? -27.940 -10.014 18.835 1.00 91.19 295 TRP A C 1
ATOM 2351 O O . TRP A 1 295 ? -28.425 -9.560 17.797 1.00 91.19 295 TRP A O 1
ATOM 2361 N N . THR A 1 296 ? -28.463 -9.868 20.049 1.00 89.81 296 THR A N 1
ATOM 2362 C CA . THR A 1 296 ? -29.699 -9.199 20.447 1.00 89.81 296 THR A CA 1
ATOM 2363 C C . THR A 1 296 ? -29.399 -7.917 21.243 1.00 89.81 296 THR A C 1
ATOM 2365 O O . THR A 1 296 ? -30.040 -7.616 22.241 1.00 89.81 296 THR A O 1
ATOM 2368 N N . THR A 1 297 ? -28.375 -7.159 20.840 1.00 88.81 297 THR A N 1
ATOM 2369 C CA . THR A 1 297 ? -28.133 -5.776 21.301 1.00 88.81 297 THR A CA 1
ATOM 2370 C C . THR A 1 297 ? -28.253 -4.793 20.136 1.00 88.81 297 THR A C 1
ATOM 2372 O O . THR A 1 297 ? -28.194 -5.197 18.970 1.00 88.81 297 THR A O 1
ATOM 2375 N N . SER A 1 298 ? -28.354 -3.494 20.428 1.00 84.81 298 SER A N 1
ATOM 2376 C CA . SER A 1 298 ? -28.285 -2.426 19.418 1.00 84.81 298 SER A CA 1
ATOM 2377 C C . SER A 1 298 ? -26.874 -2.107 18.934 1.00 84.81 298 SER A C 1
ATOM 2379 O O . SER A 1 298 ? -26.722 -1.258 18.058 1.00 84.81 298 SER A O 1
ATOM 2381 N N . PHE A 1 299 ? -25.836 -2.692 19.534 1.00 88.62 299 PHE A N 1
ATOM 2382 C CA . PHE A 1 299 ? -24.465 -2.345 19.183 1.00 88.62 299 PHE A CA 1
ATOM 2383 C C . PHE A 1 299 ? -24.137 -2.786 17.756 1.00 88.62 299 PHE A C 1
ATOM 2385 O O . PHE A 1 299 ? -24.395 -3.925 17.369 1.00 88.62 299 PHE A O 1
ATOM 2392 N N . GLU A 1 300 ? -23.546 -1.873 16.989 1.00 90.19 300 GLU A N 1
ATOM 2393 C CA . GLU A 1 300 ? -22.886 -2.185 15.721 1.00 90.19 300 GLU A CA 1
ATOM 2394 C C . GLU A 1 300 ? -21.723 -3.160 15.952 1.00 90.19 300 GLU A C 1
ATOM 2396 O O . GLU A 1 300 ? -21.146 -3.208 17.041 1.00 90.19 300 GLU A O 1
ATOM 2401 N N . TYR A 1 301 ? -21.380 -3.962 14.946 1.00 92.44 301 TYR A N 1
ATOM 2402 C CA . TYR A 1 301 ? -20.361 -5.002 15.112 1.00 92.44 301 TYR A CA 1
ATOM 2403 C C . TYR A 1 301 ? -18.964 -4.437 15.370 1.00 92.44 301 TYR A C 1
ATOM 2405 O O . TYR A 1 301 ? -18.227 -5.022 16.154 1.00 92.44 301 TYR A O 1
ATOM 2413 N N . ALA A 1 302 ? -18.654 -3.243 14.863 1.00 90.19 302 ALA A N 1
ATOM 2414 C CA . ALA A 1 302 ? -17.433 -2.510 15.210 1.00 90.19 302 ALA A CA 1
ATOM 2415 C C . ALA A 1 302 ? -17.275 -2.235 16.721 1.00 90.19 302 ALA A C 1
ATOM 2417 O O . ALA A 1 302 ? -16.171 -2.023 17.208 1.00 90.19 302 ALA A O 1
ATOM 2418 N N . ALA A 1 303 ? -18.364 -2.249 17.499 1.00 89.94 303 ALA A N 1
ATOM 2419 C CA . ALA A 1 303 ? -18.291 -2.108 18.951 1.00 89.94 303 ALA A CA 1
ATOM 2420 C C . ALA A 1 303 ? -18.052 -3.444 19.679 1.00 89.94 303 ALA A C 1
ATOM 2422 O O . ALA A 1 303 ? -17.799 -3.426 20.885 1.00 89.94 303 ALA A O 1
ATOM 2423 N N . MET A 1 304 ? -18.148 -4.586 18.984 1.00 92.38 304 MET A N 1
ATOM 2424 C CA . MET A 1 304 ? -18.134 -5.926 19.579 1.00 92.38 304 MET A CA 1
ATOM 2425 C C . MET A 1 304 ? -16.865 -6.187 20.385 1.00 92.38 304 MET A C 1
ATOM 2427 O O . MET A 1 304 ? -16.970 -6.678 21.502 1.00 92.38 304 MET A O 1
ATOM 2431 N N . GLU A 1 305 ? -15.695 -5.799 19.882 1.00 86.81 305 GLU A N 1
ATOM 2432 C CA . GLU A 1 305 ? -14.424 -5.953 20.598 1.00 86.81 305 GLU A CA 1
ATOM 2433 C C . GLU A 1 305 ? -14.455 -5.291 21.987 1.00 86.81 305 GLU A C 1
ATOM 2435 O O . GLU A 1 305 ? -13.963 -5.846 22.963 1.00 86.81 305 GLU A O 1
ATOM 2440 N N . LYS A 1 306 ? -15.119 -4.136 22.115 1.00 85.19 306 LYS A N 1
ATOM 2441 C CA . LYS A 1 306 ? -15.197 -3.383 23.376 1.00 85.19 306 LYS A CA 1
ATOM 2442 C C . LYS A 1 306 ? -16.295 -3.892 24.302 1.00 85.19 306 LYS A C 1
ATOM 2444 O O . LYS A 1 306 ? -16.100 -3.959 25.512 1.00 85.19 306 LYS A O 1
ATOM 2449 N N . VAL A 1 307 ? -17.472 -4.198 23.756 1.00 86.81 307 VAL A N 1
ATOM 2450 C CA . VAL A 1 307 ? -18.668 -4.509 24.566 1.00 86.81 307 VAL A CA 1
ATOM 2451 C C . VAL A 1 307 ? -18.896 -6.010 24.764 1.00 86.81 307 VAL A C 1
ATOM 2453 O O . VAL A 1 307 ? -19.646 -6.407 25.654 1.00 86.81 307 VAL A O 1
ATOM 2456 N N . ALA A 1 308 ? -18.265 -6.843 23.938 1.00 89.88 308 ALA A N 1
ATOM 2457 C CA . ALA A 1 308 ? -18.307 -8.300 23.980 1.00 89.88 308 ALA A CA 1
ATOM 2458 C C . ALA A 1 308 ? -16.950 -8.909 23.540 1.00 89.88 308 ALA A C 1
ATOM 2460 O O . ALA A 1 308 ? -16.921 -9.721 22.611 1.00 89.88 308 ALA A O 1
ATOM 2461 N N . PRO A 1 309 ? -15.827 -8.561 24.206 1.00 85.06 309 PRO A N 1
ATOM 2462 C CA . PRO A 1 309 ? -14.477 -8.980 23.803 1.00 85.06 309 PRO A CA 1
ATOM 2463 C C . PRO A 1 309 ? -14.327 -10.499 23.671 1.00 85.06 309 PRO A C 1
ATOM 2465 O O . PRO A 1 309 ? -13.681 -10.985 22.749 1.00 85.06 309 PRO A O 1
ATOM 2468 N N . ALA A 1 310 ? -14.979 -11.265 24.552 1.00 86.88 310 ALA A N 1
ATOM 2469 C CA . ALA A 1 310 ? -14.955 -12.725 24.497 1.00 86.88 310 ALA A CA 1
ATOM 2470 C C . ALA A 1 310 ? -15.603 -13.282 23.216 1.00 86.88 310 ALA A C 1
ATOM 2472 O O . ALA A 1 310 ? -15.109 -14.255 22.654 1.00 86.88 310 ALA A O 1
ATOM 2473 N N . LEU A 1 311 ? -16.686 -12.660 22.734 1.00 91.88 311 LEU A N 1
ATOM 2474 C CA . LEU A 1 311 ? -17.327 -13.056 21.480 1.00 91.88 311 LEU A CA 1
ATOM 2475 C C . LEU A 1 311 ? -16.454 -12.684 20.278 1.00 91.88 311 LEU A C 1
ATOM 2477 O O . LEU A 1 311 ? -16.312 -13.495 19.369 1.00 91.88 311 LEU A O 1
ATOM 2481 N N . TYR A 1 312 ? -15.859 -11.488 20.289 1.00 89.69 312 TYR A N 1
ATOM 2482 C CA . TYR A 1 312 ? -14.953 -11.051 19.225 1.00 89.69 312 TYR A CA 1
ATOM 2483 C C . TYR A 1 312 ? -13.748 -11.994 19.106 1.00 89.69 312 TYR A C 1
ATOM 2485 O O . TYR A 1 312 ? -13.451 -12.489 18.023 1.00 89.69 312 TYR A O 1
ATOM 2493 N N . SER A 1 313 ? -13.126 -12.331 20.240 1.00 80.44 313 SER A N 1
ATOM 2494 C CA . SER A 1 313 ? -12.011 -13.281 20.306 1.00 80.44 313 SER A CA 1
ATOM 2495 C C . SER A 1 313 ? -12.401 -14.691 19.838 1.00 80.44 313 SER A C 1
ATOM 2497 O O . SER A 1 313 ? -11.619 -15.326 19.133 1.00 80.44 313 SER A O 1
ATOM 2499 N N . ASP A 1 314 ? -13.609 -15.170 20.170 1.00 86.94 314 ASP A N 1
ATOM 2500 C CA . ASP A 1 314 ? -14.122 -16.464 19.688 1.00 86.94 314 ASP A CA 1
ATOM 2501 C C . ASP A 1 314 ? -14.363 -16.462 18.170 1.00 86.94 314 ASP A C 1
ATOM 2503 O O . ASP A 1 314 ? -14.032 -17.446 17.511 1.00 86.94 314 ASP A O 1
ATOM 2507 N N . LEU A 1 315 ? -14.913 -15.377 17.608 1.00 88.44 315 LEU A N 1
ATOM 2508 C CA . LEU A 1 315 ? -15.116 -15.232 16.159 1.00 88.44 315 LEU A CA 1
ATOM 2509 C C . LEU A 1 315 ? -13.795 -15.137 15.398 1.00 88.44 315 LEU A C 1
ATOM 2511 O O . LEU A 1 315 ? -13.708 -15.658 14.292 1.00 88.44 315 LEU A O 1
ATOM 2515 N N . ALA A 1 316 ? -12.764 -14.539 15.997 1.00 83.69 316 ALA A N 1
ATOM 2516 C CA . ALA A 1 316 ? -11.451 -14.419 15.375 1.00 83.69 316 ALA A CA 1
ATOM 2517 C C . ALA A 1 316 ? -10.704 -15.750 15.197 1.00 83.69 316 ALA A C 1
ATOM 2519 O O . ALA A 1 316 ? -9.705 -15.823 14.487 1.00 83.69 316 ALA A O 1
ATOM 2520 N N . GLN A 1 317 ? -11.201 -16.824 15.820 1.00 81.25 317 GLN A N 1
ATOM 2521 C CA . GLN A 1 317 ? -10.717 -18.186 15.582 1.00 81.25 317 GLN A CA 1
ATOM 2522 C C . GLN A 1 317 ? -11.350 -18.840 14.344 1.00 81.25 317 GLN A C 1
ATOM 2524 O O . GLN A 1 317 ? -10.957 -19.945 13.972 1.00 81.25 317 GLN A O 1
ATOM 2529 N N . ALA A 1 318 ? -12.379 -18.231 13.749 1.00 84.50 318 ALA A N 1
ATOM 2530 C CA . ALA A 1 318 ? -13.020 -18.770 12.561 1.00 84.50 318 ALA A CA 1
ATOM 2531 C C . ALA A 1 318 ? -12.154 -18.504 11.324 1.00 84.50 318 ALA A C 1
ATOM 2533 O O . ALA A 1 318 ? -11.632 -17.410 11.137 1.00 84.50 318 ALA A O 1
ATOM 2534 N N . PHE A 1 319 ? -12.060 -19.494 10.441 1.00 79.88 319 PHE A N 1
ATOM 2535 C CA . PHE A 1 319 ? -11.461 -19.312 9.119 1.00 79.88 319 PHE A CA 1
ATOM 2536 C C . PHE A 1 319 ? -12.345 -18.422 8.231 1.00 79.88 319 PHE A C 1
ATOM 2538 O O . PHE A 1 319 ? -11.864 -17.619 7.437 1.00 79.88 319 PHE A O 1
ATOM 2545 N N . LEU A 1 320 ? -13.665 -18.568 8.371 1.00 83.44 320 LEU A N 1
ATOM 2546 C CA . LEU A 1 320 ? -14.662 -17.813 7.624 1.00 83.44 320 LEU A CA 1
ATOM 2547 C C . LEU A 1 320 ? -15.916 -17.616 8.477 1.00 83.44 320 LEU A C 1
ATOM 2549 O O . LEU A 1 320 ? -16.399 -18.566 9.099 1.00 83.44 320 LEU A O 1
ATOM 2553 N N . VAL A 1 321 ? -16.465 -16.400 8.460 1.00 89.50 321 VAL A N 1
ATOM 2554 C CA . VAL A 1 321 ? -17.721 -16.058 9.141 1.00 89.50 321 VAL A CA 1
ATOM 2555 C C . VAL A 1 321 ? -18.772 -15.618 8.122 1.00 89.50 321 VAL A C 1
ATOM 2557 O O . VAL A 1 321 ? -18.594 -14.637 7.402 1.00 89.50 321 VAL A O 1
ATOM 2560 N N . PHE A 1 322 ? -19.904 -16.316 8.090 1.00 90.56 322 PHE A N 1
ATOM 2561 C CA . PHE A 1 322 ? -21.079 -15.967 7.300 1.00 90.56 322 PHE A CA 1
ATOM 2562 C C . PHE A 1 322 ? -22.027 -15.095 8.126 1.00 90.56 322 PHE A C 1
ATOM 2564 O O . PHE A 1 322 ? -22.696 -15.582 9.038 1.00 90.56 322 PHE A O 1
ATOM 2571 N N . PHE A 1 323 ? -22.130 -13.811 7.780 1.00 91.25 323 PHE A N 1
ATOM 2572 C CA . PHE A 1 323 ? -23.164 -12.923 8.316 1.00 91.25 323 PHE A CA 1
ATOM 2573 C C . PHE A 1 323 ? -24.391 -12.942 7.408 1.00 91.25 323 PHE A C 1
ATOM 2575 O O . PHE A 1 323 ? -24.344 -12.467 6.274 1.00 91.25 323 PHE A O 1
ATOM 2582 N N . LYS A 1 324 ? -25.493 -13.508 7.901 1.00 89.44 324 LYS A N 1
ATOM 2583 C CA . LYS A 1 324 ? -26.742 -13.661 7.144 1.00 89.44 324 LYS A CA 1
ATOM 2584 C C . LYS A 1 324 ? -27.733 -12.560 7.495 1.00 89.44 324 LYS A C 1
ATOM 2586 O O . LYS A 1 324 ? -27.751 -12.118 8.633 1.00 89.44 324 LYS A O 1
ATOM 2591 N N . GLY A 1 325 ? -28.590 -12.168 6.560 1.00 86.56 325 GLY A N 1
ATOM 2592 C CA . GLY A 1 325 ? -29.737 -11.315 6.874 1.00 86.56 325 GLY A CA 1
ATOM 2593 C C . GLY A 1 325 ? -29.496 -9.813 6.841 1.00 86.56 325 GLY A C 1
ATOM 2594 O O . GLY A 1 325 ? -28.367 -9.321 6.941 1.00 86.56 325 GLY A O 1
ATOM 2595 N N . ASP A 1 326 ? -30.593 -9.067 6.709 1.00 83.94 326 ASP A N 1
ATOM 2596 C CA . ASP A 1 326 ? -30.543 -7.613 6.587 1.00 83.94 326 ASP A CA 1
ATOM 2597 C C . ASP A 1 326 ? -30.150 -6.951 7.912 1.00 83.94 326 ASP A C 1
ATOM 2599 O O . ASP A 1 326 ? -29.370 -6.003 7.900 1.00 83.94 326 ASP A O 1
ATOM 2603 N N . LEU A 1 327 ? -30.598 -7.465 9.060 1.00 85.81 327 LEU A N 1
ATOM 2604 C CA . LEU A 1 327 ? -30.209 -6.925 10.362 1.00 85.81 327 LEU A CA 1
ATOM 2605 C C . LEU A 1 327 ? -28.699 -7.035 10.600 1.00 85.81 327 LEU A C 1
ATOM 2607 O O . LEU A 1 327 ? -28.070 -6.056 11.003 1.00 85.81 327 LEU A O 1
ATOM 2611 N N . ASN A 1 328 ? -28.103 -8.204 10.357 1.00 90.25 328 ASN A N 1
ATOM 2612 C CA . ASN A 1 328 ? -26.667 -8.386 10.567 1.00 90.25 328 ASN A CA 1
ATOM 2613 C C . ASN A 1 328 ? -25.862 -7.520 9.576 1.00 90.25 328 ASN A C 1
ATOM 2615 O O . ASN A 1 328 ? -24.891 -6.886 9.986 1.00 90.25 328 ASN A O 1
ATOM 2619 N N . TYR A 1 329 ? -26.324 -7.367 8.327 1.00 88.44 329 TYR A N 1
ATOM 2620 C CA . TYR A 1 329 ? -25.767 -6.399 7.370 1.00 88.44 329 TYR A CA 1
ATOM 2621 C C . TYR A 1 329 ? -25.856 -4.945 7.869 1.00 88.44 329 TYR A C 1
ATOM 2623 O O . TYR A 1 329 ? -24.879 -4.197 7.833 1.00 88.44 329 TYR A O 1
ATOM 2631 N N . ARG A 1 330 ? -27.004 -4.534 8.415 1.00 88.38 330 ARG A N 1
ATOM 2632 C CA . ARG A 1 330 ? -27.178 -3.193 8.998 1.00 88.38 330 ARG A CA 1
ATOM 2633 C C . ARG A 1 330 ? -26.275 -2.978 10.212 1.00 88.38 330 ARG A C 1
ATOM 2635 O O . ARG A 1 330 ? -25.760 -1.877 10.384 1.00 88.38 330 ARG A O 1
ATOM 2642 N N . LYS A 1 331 ? -26.051 -4.009 11.037 1.00 90.75 331 LYS A N 1
ATOM 2643 C CA . LYS A 1 331 ? -25.141 -3.959 12.198 1.00 90.75 331 LYS A CA 1
ATOM 2644 C C . LYS A 1 331 ? -23.664 -3.948 11.798 1.00 90.75 331 LYS A C 1
ATOM 2646 O O . LYS A 1 331 ? -22.889 -3.313 12.511 1.00 90.75 331 LYS A O 1
ATOM 2651 N N . LEU A 1 332 ? -23.291 -4.577 10.678 1.00 90.00 332 LEU A N 1
ATOM 2652 C CA . LEU A 1 332 ? -21.960 -4.440 10.069 1.00 90.00 332 LEU A CA 1
ATOM 2653 C C . LEU A 1 332 ? -21.692 -2.981 9.687 1.00 90.00 332 LEU A C 1
ATOM 2655 O O . LEU A 1 332 ? -20.649 -2.438 10.024 1.00 90.00 332 LEU A O 1
ATOM 2659 N N . LEU A 1 333 ? -22.667 -2.332 9.045 1.00 89.31 333 LEU A N 1
ATOM 2660 C CA . LEU A 1 333 ? -22.503 -0.986 8.487 1.00 89.31 333 LEU A CA 1
ATOM 2661 C C . LEU A 1 333 ? -22.989 0.148 9.398 1.00 89.31 333 LEU A C 1
ATOM 2663 O O . LEU A 1 333 ? -23.007 1.313 8.987 1.00 89.31 333 LEU A O 1
ATOM 2667 N N . ALA A 1 334 ? -23.455 -0.177 10.605 1.00 86.19 334 ALA A N 1
ATOM 2668 C CA . ALA A 1 334 ? -24.125 0.743 11.529 1.00 86.19 334 ALA A CA 1
ATOM 2669 C C . ALA A 1 334 ? -25.317 1.525 10.921 1.00 86.19 334 ALA A C 1
ATOM 2671 O O . ALA A 1 334 ? -25.712 2.566 11.458 1.00 86.19 334 ALA A O 1
ATOM 2672 N N . ASP A 1 335 ? -25.849 1.046 9.789 1.00 82.25 335 ASP A N 1
ATOM 2673 C CA . ASP A 1 335 ? -26.860 1.681 8.934 1.00 82.25 335 ASP A CA 1
ATOM 2674 C C . ASP A 1 335 ? -26.667 3.207 8.784 1.00 82.25 335 ASP A C 1
ATOM 2676 O O . ASP A 1 335 ? -27.554 4.034 9.025 1.00 82.25 335 ASP A O 1
ATOM 2680 N N . ARG A 1 336 ? -25.430 3.598 8.460 1.00 86.38 336 ARG A N 1
ATOM 2681 C CA . ARG A 1 336 ? -25.065 4.992 8.187 1.00 86.38 336 ARG A CA 1
ATOM 2682 C C . ARG A 1 336 ? -25.325 5.326 6.722 1.00 86.38 336 ARG A C 1
ATOM 2684 O O . ARG A 1 336 ? -25.312 4.448 5.862 1.00 86.38 336 ARG A O 1
ATOM 2691 N N . ASN A 1 337 ? -25.504 6.614 6.426 1.00 82.75 337 ASN A N 1
ATOM 2692 C CA . ASN A 1 337 ? -25.594 7.091 5.044 1.00 82.75 337 ASN A CA 1
ATOM 2693 C C . ASN A 1 337 ? -24.208 7.091 4.370 1.00 82.75 337 ASN A C 1
ATOM 2695 O O . ASN A 1 337 ? -23.586 8.144 4.199 1.00 82.75 337 ASN A O 1
ATOM 2699 N N . TRP A 1 338 ? -23.684 5.898 4.087 1.00 80.75 338 TRP A N 1
ATOM 2700 C CA . TRP A 1 338 ? -22.428 5.697 3.371 1.00 80.75 338 TRP A CA 1
ATOM 2701 C C . TRP A 1 338 ? -22.548 6.175 1.923 1.00 80.75 338 TRP A C 1
ATOM 2703 O O . TRP A 1 338 ? -23.608 6.076 1.306 1.00 80.75 338 TRP A O 1
ATOM 2713 N N . LEU A 1 339 ? -21.449 6.686 1.370 1.00 72.94 339 LEU A N 1
ATOM 2714 C CA . LEU A 1 339 ? -21.371 6.934 -0.065 1.00 72.94 339 LEU A CA 1
ATOM 2715 C C . LEU A 1 339 ? -21.338 5.580 -0.781 1.00 72.94 339 LEU A C 1
ATOM 2717 O O . LEU A 1 339 ? -20.643 4.672 -0.338 1.00 72.94 339 LEU A O 1
ATOM 2721 N N . TYR A 1 340 ? -22.050 5.444 -1.899 1.00 74.06 340 TYR A N 1
ATOM 2722 C CA . TYR A 1 340 ? -22.065 4.197 -2.679 1.00 74.06 340 TYR A CA 1
ATOM 2723 C C . TYR A 1 340 ? -20.693 3.847 -3.292 1.00 74.06 340 TYR A C 1
ATOM 2725 O O . TYR A 1 340 ? -20.507 2.741 -3.784 1.00 74.06 340 TYR A O 1
ATOM 2733 N N . THR A 1 341 ? -19.746 4.790 -3.267 1.00 72.31 341 THR A N 1
ATOM 2734 C CA . THR A 1 341 ? -18.345 4.626 -3.676 1.00 72.31 341 THR A CA 1
ATOM 2735 C C . THR A 1 341 ? -17.410 4.265 -2.520 1.00 72.31 341 THR A C 1
ATOM 2737 O O . THR A 1 341 ? -16.231 4.002 -2.753 1.00 72.31 341 THR A O 1
ATOM 2740 N N . GLU A 1 342 ? -17.888 4.276 -1.272 1.00 76.56 342 GLU A N 1
ATOM 2741 C CA . GLU A 1 342 ? -17.065 3.924 -0.116 1.00 76.56 342 GLU A CA 1
ATOM 2742 C C . GLU A 1 342 ? -16.725 2.427 -0.162 1.00 76.56 342 GLU A C 1
ATOM 2744 O O . GLU A 1 342 ? -17.597 1.585 -0.396 1.00 76.56 342 GLU A O 1
ATOM 2749 N N . LYS A 1 343 ? -15.455 2.077 0.081 1.00 77.69 343 LYS A N 1
ATOM 2750 C CA . LYS A 1 343 ? -15.041 0.670 0.165 1.00 77.69 343 LYS A CA 1
ATOM 2751 C C . LYS A 1 343 ? -15.809 -0.030 1.287 1.00 77.69 343 LYS A C 1
ATOM 2753 O O . LYS A 1 343 ? -15.947 0.516 2.381 1.00 77.69 343 LYS A O 1
ATOM 2758 N N . PHE A 1 344 ? -16.239 -1.266 1.038 1.00 75.94 344 PHE A N 1
ATOM 2759 C CA . PHE A 1 344 ? -16.994 -2.041 2.024 1.00 75.94 344 PHE A CA 1
ATOM 2760 C C . PHE A 1 344 ? -16.228 -2.202 3.348 1.00 75.94 344 PHE A C 1
ATOM 2762 O O . PHE A 1 344 ? -16.824 -1.999 4.397 1.00 75.94 344 PHE A O 1
ATOM 2769 N N . SER A 1 345 ? -14.908 -2.437 3.310 1.00 78.75 345 SER A N 1
ATOM 2770 C CA . SER A 1 345 ? -14.054 -2.528 4.510 1.00 78.75 345 SER A CA 1
ATOM 2771 C C . SER A 1 345 ? -14.074 -1.259 5.370 1.00 78.75 345 SER A C 1
ATOM 2773 O O . SER A 1 345 ? -14.200 -1.335 6.587 1.00 78.75 345 SER A O 1
ATOM 2775 N N . MET A 1 346 ? -14.064 -0.075 4.751 1.00 77.00 346 MET A N 1
ATOM 2776 C CA . MET A 1 346 ? -14.205 1.196 5.476 1.00 77.00 346 MET A CA 1
ATOM 2777 C C . MET A 1 346 ? -15.583 1.305 6.138 1.00 77.00 346 MET A C 1
ATOM 2779 O O . MET A 1 346 ? -15.710 1.787 7.265 1.00 77.00 346 MET A O 1
ATOM 2783 N N . ALA A 1 347 ? -16.620 0.823 5.451 1.00 81.81 347 ALA A N 1
ATOM 2784 C CA . ALA A 1 347 ? -17.983 0.827 5.962 1.00 81.81 347 ALA A CA 1
ATOM 2785 C C . ALA A 1 347 ? -18.194 -0.165 7.128 1.00 81.81 347 ALA A C 1
ATOM 2787 O O . ALA A 1 347 ? -19.120 0.037 7.915 1.00 81.81 347 ALA A O 1
ATOM 2788 N N . LEU A 1 348 ? -17.315 -1.169 7.296 1.00 85.12 348 LEU A N 1
ATOM 2789 C CA . LEU A 1 348 ? -17.289 -2.069 8.463 1.00 85.12 348 LEU A CA 1
ATOM 2790 C C . LEU A 1 348 ? -16.817 -1.379 9.752 1.00 85.12 348 LEU A C 1
ATOM 2792 O O . LEU A 1 348 ? -16.962 -1.943 10.835 1.00 85.12 348 LEU A O 1
ATOM 2796 N N . GLY A 1 349 ? -16.244 -0.173 9.666 1.00 79.12 349 GLY A N 1
ATOM 2797 C CA . GLY A 1 349 ? -15.855 0.611 10.840 1.00 79.12 349 GLY A CA 1
ATOM 2798 C C . GLY A 1 349 ? -14.800 -0.058 11.727 1.00 79.12 349 GLY A C 1
ATOM 2799 O O . GLY A 1 349 ? -14.829 0.152 12.937 1.00 79.12 349 GLY A O 1
ATOM 2800 N N . GLY A 1 350 ? -13.907 -0.864 11.139 1.00 79.25 350 GLY A N 1
ATOM 2801 C CA . GLY A 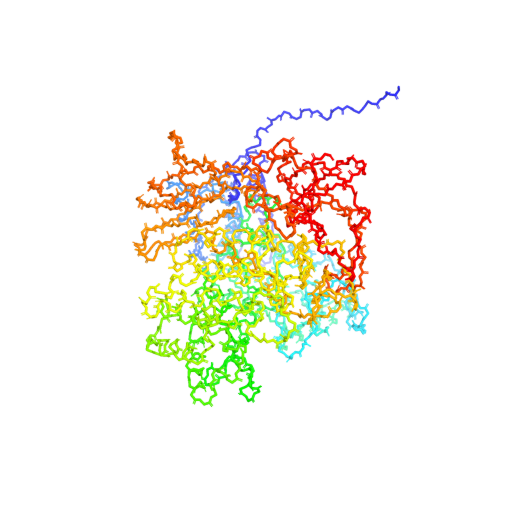1 350 ? -12.868 -1.619 11.852 1.00 79.25 350 GLY A CA 1
ATOM 2802 C C . GLY A 1 350 ? -13.302 -3.007 12.336 1.00 79.25 350 GLY A C 1
ATOM 2803 O O . GLY A 1 350 ? -12.551 -3.666 13.044 1.00 79.25 350 GLY A O 1
ATOM 2804 N N . PHE A 1 351 ? -14.505 -3.469 11.977 1.00 85.19 351 PHE A N 1
ATOM 2805 C CA . PHE A 1 351 ? -14.927 -4.837 12.266 1.00 85.19 351 PHE A CA 1
ATOM 2806 C C . PHE A 1 351 ? -14.290 -5.837 11.289 1.00 85.19 351 PHE A C 1
ATOM 2808 O O . PHE A 1 351 ? -14.865 -6.155 10.248 1.00 85.19 351 PHE A O 1
ATOM 2815 N N . GLU A 1 352 ? -13.115 -6.346 11.649 1.00 77.31 352 GLU A N 1
ATOM 2816 C CA . GLU A 1 352 ? -12.344 -7.316 10.865 1.00 77.31 352 GLU A CA 1
ATOM 2817 C C . GLU A 1 352 ? -11.967 -8.512 11.753 1.00 77.31 352 GLU A C 1
ATOM 2819 O O . GLU A 1 352 ? -10.810 -8.675 12.135 1.00 77.31 352 GLU A O 1
ATOM 2824 N N . PRO A 1 353 ? -12.938 -9.362 12.144 1.00 64.12 353 PRO A N 1
ATOM 2825 C CA . PRO A 1 353 ? -12.648 -10.466 13.052 1.00 64.12 353 PRO A CA 1
ATOM 2826 C C . PRO A 1 353 ? -11.725 -11.510 12.408 1.00 64.12 353 PRO A C 1
ATOM 2828 O O . PRO A 1 353 ? -11.105 -12.278 13.127 1.00 64.12 353 PRO A O 1
ATOM 2831 N N . THR A 1 354 ? -11.624 -11.563 11.074 1.00 61.47 354 THR A N 1
ATOM 2832 C CA . THR A 1 354 ? -10.882 -12.613 10.364 1.00 61.47 354 THR A CA 1
ATOM 2833 C C . THR A 1 354 ? -10.150 -12.067 9.132 1.00 61.47 354 THR A C 1
ATOM 2835 O O . THR A 1 354 ? -10.729 -11.995 8.048 1.00 61.47 354 THR A O 1
ATOM 2838 N N . ASN A 1 355 ? -8.878 -11.699 9.282 1.00 57.41 355 ASN A N 1
ATOM 2839 C CA . ASN A 1 355 ? -7.824 -11.697 8.252 1.00 57.41 355 ASN A CA 1
ATOM 2840 C C . ASN A 1 355 ? -6.486 -11.251 8.886 1.00 57.41 355 ASN A C 1
ATOM 2842 O O . ASN A 1 355 ? -6.463 -10.574 9.907 1.00 57.41 355 ASN A O 1
ATOM 2846 N N . ALA A 1 356 ? -5.364 -11.731 8.334 1.00 52.69 356 ALA A N 1
ATOM 2847 C CA . ALA A 1 356 ? -3.994 -11.718 8.891 1.00 52.69 356 ALA A CA 1
ATOM 2848 C C . ALA A 1 356 ? -3.781 -12.509 10.199 1.00 52.69 356 ALA A C 1
ATOM 2850 O O . ALA A 1 356 ? -2.742 -13.157 10.353 1.00 52.69 356 ALA A O 1
ATOM 2851 N N . GLN A 1 357 ? -4.757 -12.525 11.110 1.00 64.50 357 GLN A N 1
ATOM 2852 C CA . GLN A 1 357 ? -4.574 -13.119 12.433 1.00 64.50 357 GLN A CA 1
ATOM 2853 C C . GLN A 1 357 ? -4.349 -14.636 12.400 1.00 64.50 357 GLN A C 1
ATOM 2855 O O . GLN A 1 357 ? -3.670 -15.141 13.280 1.00 64.50 357 GLN A O 1
ATOM 2860 N N . GLU A 1 358 ? -4.827 -15.366 11.386 1.00 69.38 358 GLU A N 1
ATOM 2861 C CA . GLU A 1 358 ? -4.546 -16.804 11.231 1.00 69.38 358 GLU A CA 1
ATOM 2862 C C . GLU A 1 358 ? -3.040 -17.084 11.128 1.00 69.38 358 GLU A C 1
ATOM 2864 O O . GLU A 1 358 ? -2.503 -17.873 11.906 1.00 69.38 358 GLU A O 1
ATOM 2869 N N . TYR A 1 359 ? -2.339 -16.388 10.227 1.00 78.31 359 TYR A N 1
ATOM 2870 C CA . TYR A 1 359 ? -0.898 -16.561 10.045 1.00 78.31 359 TYR A CA 1
ATOM 2871 C C . TYR A 1 359 ? -0.124 -16.106 11.282 1.00 78.31 359 TYR A C 1
ATOM 2873 O O . TYR A 1 359 ? 0.774 -16.814 11.735 1.00 78.31 359 TYR A O 1
ATOM 2881 N N . ILE A 1 360 ? -0.503 -14.968 11.874 1.00 82.88 360 ILE A N 1
ATOM 2882 C CA . ILE A 1 360 ? 0.127 -14.476 13.106 1.00 82.88 360 ILE A CA 1
ATOM 2883 C C . ILE A 1 360 ? -0.101 -15.455 14.262 1.00 82.88 360 ILE A C 1
ATOM 2885 O O . ILE A 1 360 ? 0.846 -15.820 14.953 1.00 82.88 360 ILE A O 1
ATOM 2889 N N . ASN A 1 361 ? -1.325 -15.954 14.442 1.00 81.44 361 ASN A N 1
ATOM 2890 C CA . ASN A 1 361 ? -1.651 -16.956 15.453 1.00 81.44 361 ASN A CA 1
ATOM 2891 C C . ASN A 1 361 ? -0.832 -18.227 15.247 1.00 81.44 361 ASN A C 1
ATOM 2893 O O . ASN A 1 361 ? -0.277 -18.737 16.217 1.00 81.44 361 ASN A O 1
ATOM 2897 N N . TYR A 1 362 ? -0.723 -18.714 14.008 1.00 83.88 362 TYR A N 1
ATOM 2898 C CA . TYR A 1 362 ? 0.096 -19.878 13.692 1.00 83.88 362 TYR A CA 1
ATOM 2899 C C . TYR A 1 362 ? 1.561 -19.638 14.067 1.00 83.88 362 TYR A C 1
ATOM 2901 O O . TYR A 1 362 ? 2.136 -20.436 14.804 1.00 83.88 362 TYR A O 1
ATOM 2909 N N . ILE A 1 363 ? 2.148 -18.522 13.628 1.00 88.75 363 ILE A N 1
ATOM 2910 C CA . ILE A 1 363 ? 3.549 -18.170 13.899 1.00 88.75 363 ILE A CA 1
ATOM 2911 C C . ILE A 1 363 ? 3.813 -18.089 15.408 1.00 88.75 363 ILE A C 1
ATOM 2913 O O . ILE A 1 363 ? 4.774 -18.683 15.895 1.00 88.75 363 ILE A O 1
ATOM 2917 N N . LEU A 1 364 ? 2.949 -17.398 16.157 1.00 90.94 364 LEU A N 1
ATOM 2918 C CA . LEU A 1 364 ? 3.098 -17.232 17.604 1.00 90.94 364 LEU A CA 1
ATOM 2919 C C . LEU A 1 364 ? 2.880 -18.550 18.365 1.00 90.94 364 LEU A C 1
ATOM 2921 O O . LEU A 1 364 ? 3.602 -18.828 19.322 1.00 90.94 364 LEU A O 1
ATOM 2925 N N . ALA A 1 365 ? 1.917 -19.377 17.945 1.00 88.69 365 ALA A N 1
ATOM 2926 C CA . ALA A 1 365 ? 1.622 -20.665 18.579 1.00 88.69 365 ALA A CA 1
ATOM 2927 C C . ALA A 1 365 ? 2.700 -21.731 18.319 1.00 88.69 365 ALA A C 1
ATOM 2929 O O . ALA A 1 365 ? 2.835 -22.659 19.114 1.00 88.69 365 ALA A O 1
ATOM 2930 N N . HIS A 1 366 ? 3.470 -21.592 17.236 1.00 91.12 366 HIS A N 1
ATOM 2931 C CA . HIS A 1 366 ? 4.539 -22.518 16.850 1.00 91.12 366 HIS A CA 1
ATOM 2932 C C . HIS A 1 366 ? 5.944 -21.973 17.138 1.00 91.12 366 HIS A C 1
ATOM 2934 O O . HIS A 1 366 ? 6.929 -22.498 16.619 1.00 91.12 366 HIS A O 1
ATOM 2940 N N . GLN A 1 367 ? 6.067 -20.934 17.969 1.00 94.06 367 GLN A N 1
ATOM 2941 C CA . GLN A 1 367 ? 7.371 -20.475 18.432 1.00 94.06 367 GLN A CA 1
ATOM 2942 C C . GLN A 1 367 ? 8.055 -21.580 19.248 1.00 94.06 367 GLN A C 1
ATOM 2944 O O . GLN A 1 367 ? 7.466 -22.143 20.174 1.00 94.06 367 GLN A O 1
ATOM 2949 N N . ALA A 1 368 ? 9.309 -21.883 18.920 1.00 92.62 368 ALA A N 1
ATOM 2950 C CA . ALA A 1 368 ? 10.072 -22.918 19.601 1.00 92.62 368 ALA A CA 1
ATOM 2951 C C . ALA A 1 368 ? 10.273 -22.590 21.091 1.00 92.62 368 ALA A C 1
ATOM 2953 O O . ALA A 1 368 ? 10.207 -21.432 21.521 1.00 92.62 368 ALA A O 1
ATOM 2954 N N . ALA A 1 369 ? 10.561 -23.624 21.886 1.00 93.19 369 ALA A N 1
ATOM 2955 C CA . ALA A 1 369 ? 10.718 -23.502 23.336 1.00 93.19 369 ALA A CA 1
ATOM 2956 C C . ALA A 1 369 ? 11.828 -22.519 23.749 1.00 93.19 369 ALA A C 1
ATOM 2958 O O . ALA A 1 369 ? 11.716 -21.864 24.782 1.00 93.19 369 ALA A O 1
ATOM 2959 N N . ASP A 1 370 ? 12.874 -22.386 22.935 1.00 91.94 370 ASP A N 1
ATOM 2960 C CA . ASP A 1 370 ? 13.977 -21.448 23.156 1.00 91.94 370 ASP A CA 1
ATOM 2961 C C . ASP A 1 370 ? 13.718 -20.036 22.610 1.00 91.94 370 ASP A C 1
ATOM 2963 O O . ASP A 1 370 ? 14.572 -19.171 22.760 1.00 91.94 370 ASP A O 1
ATOM 2967 N N . GLY A 1 371 ? 12.550 -19.786 22.010 1.00 93.75 371 GLY A N 1
ATOM 2968 C CA . GLY A 1 371 ? 12.161 -18.482 21.476 1.00 93.75 371 GLY A CA 1
ATOM 2969 C C . GLY A 1 371 ? 12.287 -18.340 19.961 1.00 93.75 371 GLY A C 1
ATOM 2970 O O . GLY A 1 371 ? 11.856 -17.325 19.422 1.00 93.75 371 GLY A O 1
ATOM 2971 N N . TRP A 1 372 ? 12.807 -19.328 19.236 1.00 93.00 372 TRP A N 1
ATOM 2972 C CA . TRP A 1 372 ? 12.950 -19.208 17.782 1.00 93.00 372 TRP A CA 1
ATOM 2973 C C . TRP A 1 372 ? 11.608 -19.173 17.039 1.00 93.00 372 TRP A C 1
ATOM 2975 O O . TRP A 1 372 ? 10.703 -19.949 17.345 1.00 93.00 372 TRP A O 1
ATOM 2985 N N . LEU A 1 373 ? 11.491 -18.290 16.047 1.00 91.38 373 LEU A N 1
ATOM 2986 C CA . LEU A 1 373 ? 10.308 -18.134 15.204 1.00 91.38 373 LEU A CA 1
ATOM 2987 C C . LEU A 1 373 ? 10.567 -18.750 13.831 1.00 91.38 373 LEU A C 1
ATOM 2989 O O . LEU A 1 373 ? 11.566 -18.439 13.189 1.00 91.38 373 LEU A O 1
ATOM 2993 N N . GLY A 1 374 ? 9.634 -19.578 13.363 1.00 84.50 374 GLY A N 1
ATOM 2994 C CA . GLY A 1 374 ? 9.722 -20.263 12.073 1.00 84.50 374 GLY A CA 1
ATOM 2995 C C . GLY A 1 374 ? 10.418 -21.633 12.136 1.00 84.50 374 GLY A C 1
ATOM 2996 O O . GLY A 1 374 ? 10.661 -22.155 13.226 1.00 84.50 374 GLY A O 1
ATOM 2997 N N . PRO A 1 375 ? 10.694 -22.248 10.970 1.00 80.44 375 PRO A N 1
ATOM 2998 C CA . PRO A 1 375 ? 11.275 -23.588 10.878 1.00 80.44 375 PRO A CA 1
ATOM 2999 C C . PRO A 1 375 ? 12.636 -23.710 11.578 1.00 80.44 375 PRO A C 1
ATOM 3001 O O . PRO A 1 375 ? 13.346 -22.726 11.780 1.00 80.44 375 PRO A O 1
ATOM 3004 N N . THR A 1 376 ? 13.029 -24.938 11.927 1.00 69.81 376 THR A N 1
ATOM 3005 C CA . THR A 1 376 ? 14.354 -25.247 12.491 1.00 69.81 376 THR A CA 1
ATOM 3006 C C . THR A 1 376 ? 15.414 -25.351 11.388 1.00 69.81 376 THR A C 1
ATOM 3008 O O . THR A 1 376 ? 16.021 -26.401 11.204 1.00 69.81 376 THR A O 1
ATOM 3011 N N . ASP A 1 377 ? 15.624 -24.257 10.661 1.00 72.06 377 ASP A N 1
ATOM 3012 C CA . ASP A 1 377 ? 16.569 -24.079 9.540 1.00 72.06 377 ASP A CA 1
ATOM 3013 C C . ASP A 1 377 ? 17.976 -23.635 9.997 1.00 72.06 377 ASP A C 1
ATOM 3015 O O . ASP A 1 377 ? 18.827 -23.229 9.208 1.00 72.06 377 ASP A O 1
ATOM 3019 N N . ARG A 1 378 ? 18.257 -23.727 11.303 1.00 72.12 378 ARG A N 1
ATOM 3020 C CA . ARG A 1 378 ? 19.484 -23.200 11.932 1.00 72.12 378 ARG A CA 1
ATOM 3021 C C . ARG A 1 378 ? 20.776 -23.837 11.426 1.00 72.12 378 ARG A C 1
ATOM 3023 O O . ARG A 1 378 ? 21.833 -23.233 11.556 1.00 72.12 378 ARG A O 1
ATOM 3030 N N . ALA A 1 379 ? 20.689 -25.056 10.898 1.00 61.00 379 ALA A N 1
ATOM 3031 C CA . ALA A 1 379 ? 21.828 -25.801 10.372 1.00 61.00 379 ALA A CA 1
ATOM 3032 C C . ALA A 1 379 ? 22.112 -25.507 8.887 1.00 61.00 379 ALA A C 1
ATOM 3034 O O . ALA A 1 379 ? 23.179 -25.874 8.400 1.00 61.00 379 ALA A O 1
ATOM 3035 N N . ASP A 1 380 ? 21.198 -24.826 8.188 1.00 60.38 380 ASP A N 1
ATOM 3036 C CA . ASP A 1 380 ? 21.222 -24.707 6.724 1.00 60.38 380 ASP A CA 1
ATOM 3037 C C . ASP A 1 380 ? 21.960 -23.447 6.230 1.00 60.38 380 ASP A C 1
ATOM 3039 O O . ASP A 1 380 ? 22.003 -23.175 5.033 1.00 60.38 380 ASP A O 1
ATOM 3043 N N . GLY A 1 381 ? 22.549 -22.656 7.138 1.00 55.44 381 GLY A N 1
ATOM 3044 C CA . GLY A 1 381 ? 23.348 -21.469 6.800 1.00 55.44 381 GLY A CA 1
ATOM 3045 C C . GLY A 1 381 ? 22.553 -20.246 6.313 1.00 55.44 381 GLY A C 1
ATOM 3046 O O . GLY A 1 381 ? 23.161 -19.217 6.059 1.00 55.44 381 GLY A O 1
ATOM 3047 N N . ASN A 1 382 ? 21.220 -20.325 6.226 1.00 63.78 382 ASN A N 1
ATOM 3048 C CA . ASN A 1 382 ? 20.308 -19.223 5.871 1.00 63.78 382 ASN A CA 1
ATOM 3049 C C . ASN A 1 382 ? 19.216 -19.064 6.945 1.00 63.78 382 ASN A C 1
ATOM 3051 O O . ASN A 1 382 ? 18.020 -19.223 6.695 1.00 63.78 382 ASN A O 1
ATOM 3055 N N . CYS A 1 383 ? 19.639 -18.862 8.192 1.00 72.88 383 CYS A N 1
ATOM 3056 C CA . CYS A 1 383 ? 18.748 -18.967 9.346 1.00 72.88 383 CYS A CA 1
ATOM 3057 C C . CYS A 1 383 ? 18.129 -17.627 9.778 1.00 72.88 383 CYS A C 1
ATOM 3059 O O . CYS A 1 383 ? 17.033 -17.627 10.346 1.00 72.88 383 CYS A O 1
ATOM 3061 N N . TYR A 1 384 ? 18.772 -16.488 9.493 1.00 87.81 384 TYR A N 1
ATOM 3062 C CA . TYR A 1 384 ? 18.356 -15.199 10.060 1.00 87.81 384 TYR A CA 1
ATOM 3063 C C . TYR A 1 384 ? 17.499 -14.356 9.117 1.00 87.81 384 TYR A C 1
ATOM 3065 O O . TYR A 1 384 ? 16.409 -13.936 9.514 1.00 87.81 384 TYR A O 1
ATOM 3073 N N . TRP A 1 385 ? 17.953 -14.114 7.880 1.00 87.38 385 TRP A N 1
ATOM 3074 C CA . TRP A 1 385 ? 17.374 -13.082 7.014 1.00 87.38 385 TRP A CA 1
ATOM 3075 C C . TRP A 1 385 ? 15.875 -13.270 6.793 1.00 87.38 385 TRP A C 1
ATOM 3077 O O . TRP A 1 385 ? 15.122 -12.310 6.927 1.00 87.38 385 TRP A O 1
ATOM 3087 N N . SER A 1 386 ? 15.415 -14.498 6.533 1.00 85.00 386 SER A N 1
ATOM 3088 C CA . SER A 1 386 ? 13.986 -14.789 6.330 1.00 85.00 386 SER A CA 1
ATOM 3089 C C . SER A 1 386 ? 13.094 -14.353 7.504 1.00 85.00 386 SER A C 1
ATOM 3091 O O . SER A 1 386 ? 11.891 -14.157 7.329 1.00 85.00 386 SER A O 1
ATOM 3093 N N . LYS A 1 387 ? 13.668 -14.162 8.699 1.00 90.25 387 LYS A N 1
ATOM 3094 C CA . LYS A 1 387 ? 12.964 -13.707 9.901 1.00 90.25 387 LYS A CA 1
ATOM 3095 C C . LYS A 1 387 ? 12.969 -12.180 10.054 1.00 90.25 387 LYS A C 1
ATOM 3097 O O . LYS A 1 387 ? 12.097 -11.654 10.732 1.00 90.25 387 LYS A O 1
ATOM 3102 N N . PHE A 1 388 ? 13.860 -11.438 9.397 1.00 92.12 388 PHE A N 1
ATOM 3103 C CA . PHE A 1 388 ? 13.869 -9.966 9.452 1.00 92.12 388 PHE A CA 1
ATOM 3104 C C . PHE A 1 388 ? 12.566 -9.347 8.906 1.00 92.12 388 PHE A C 1
ATOM 3106 O O . PHE A 1 388 ? 11.941 -8.569 9.631 1.00 92.12 388 PHE A O 1
ATOM 3113 N N . PRO A 1 389 ? 12.069 -9.717 7.703 1.00 90.06 389 PRO A N 1
ATOM 3114 C CA . PRO A 1 389 ? 10.789 -9.209 7.216 1.00 90.06 389 PRO A CA 1
ATOM 3115 C C . PRO A 1 389 ? 9.607 -9.732 8.043 1.00 90.06 389 PRO A C 1
ATOM 3117 O O . PRO A 1 389 ? 8.610 -9.029 8.178 1.00 90.06 389 PRO A O 1
ATOM 3120 N N . LEU A 1 390 ? 9.717 -10.918 8.657 1.00 91.75 390 LEU A N 1
ATOM 3121 C CA . LEU A 1 390 ? 8.718 -11.398 9.618 1.00 91.75 390 LEU A CA 1
ATOM 3122 C C . LEU A 1 390 ? 8.639 -10.481 10.847 1.00 91.75 390 LEU A C 1
ATOM 3124 O O . LEU A 1 390 ? 7.545 -10.143 11.288 1.00 91.75 390 LEU A O 1
ATOM 3128 N N . LEU A 1 391 ? 9.779 -10.070 11.399 1.00 95.25 391 LEU A N 1
ATOM 3129 C CA . LEU A 1 391 ? 9.842 -9.171 12.552 1.00 95.25 391 LEU A CA 1
ATOM 3130 C C . LEU A 1 391 ? 9.289 -7.778 12.206 1.00 95.25 391 LEU A C 1
ATOM 3132 O O . LEU A 1 391 ? 8.522 -7.223 12.993 1.00 95.25 391 LEU A O 1
ATOM 3136 N N . LEU A 1 392 ? 9.567 -7.272 10.999 1.00 92.19 392 LEU A N 1
ATOM 3137 C CA . LEU A 1 392 ? 8.926 -6.060 10.472 1.00 92.19 392 LEU A CA 1
ATOM 3138 C C . LEU A 1 392 ? 7.404 -6.222 10.325 1.00 92.19 392 LEU A C 1
ATOM 3140 O O . LEU A 1 392 ? 6.657 -5.305 10.666 1.00 92.19 392 LEU A O 1
ATOM 3144 N N . ALA A 1 393 ? 6.929 -7.379 9.854 1.00 89.88 393 ALA A N 1
ATOM 3145 C CA . ALA A 1 393 ? 5.500 -7.666 9.744 1.00 89.88 393 ALA A CA 1
ATOM 3146 C C . ALA A 1 393 ? 4.822 -7.769 11.122 1.00 89.88 393 ALA A C 1
ATOM 3148 O O . ALA A 1 393 ? 3.723 -7.249 11.299 1.00 89.88 393 ALA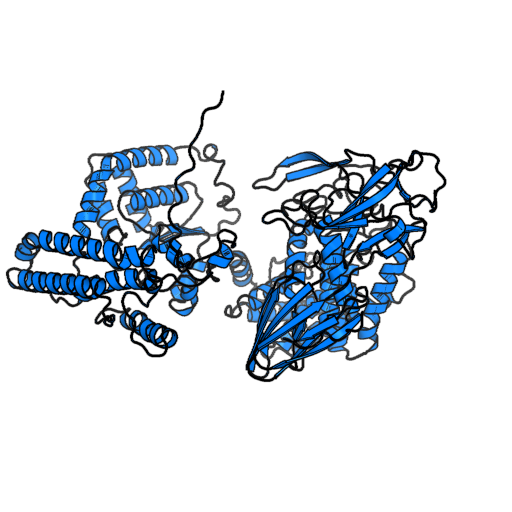 A O 1
ATOM 3149 N N . LEU A 1 394 ? 5.479 -8.387 12.112 1.00 93.69 394 LEU A N 1
ATOM 3150 C CA . LEU A 1 394 ? 4.987 -8.468 13.492 1.00 93.69 394 LEU A CA 1
ATOM 3151 C C . LEU A 1 394 ? 4.911 -7.089 14.152 1.00 93.69 394 LEU A C 1
ATOM 3153 O O . LEU A 1 394 ? 3.917 -6.808 14.822 1.00 93.69 394 LEU A O 1
ATOM 3157 N N . ARG A 1 395 ? 5.908 -6.224 13.920 1.00 92.88 395 ARG A N 1
ATOM 3158 C CA . ARG A 1 395 ? 5.871 -4.813 14.333 1.00 92.88 395 ARG A CA 1
ATOM 3159 C C . ARG A 1 395 ? 4.636 -4.115 13.762 1.00 92.88 395 ARG A C 1
ATOM 3161 O O . ARG A 1 395 ? 3.822 -3.615 14.529 1.00 92.88 395 ARG A O 1
ATOM 3168 N N . GLN A 1 396 ? 4.470 -4.127 12.438 1.00 88.06 396 GLN A N 1
ATOM 3169 C CA . GLN A 1 396 ? 3.357 -3.436 11.771 1.00 88.06 396 GLN A CA 1
ATOM 3170 C C . GLN A 1 396 ? 1.992 -3.998 12.194 1.00 88.06 396 GLN A C 1
ATOM 3172 O O . GLN A 1 396 ? 1.044 -3.247 12.417 1.00 88.06 396 GLN A O 1
ATOM 3177 N N . TYR A 1 397 ? 1.891 -5.321 12.359 1.00 88.19 397 TYR A N 1
ATOM 3178 C CA . TYR A 1 397 ? 0.692 -5.963 12.896 1.00 88.19 397 TYR A CA 1
ATOM 3179 C C . TYR A 1 397 ? 0.386 -5.485 14.320 1.00 88.19 397 TYR A C 1
ATOM 3181 O O . TYR A 1 397 ? -0.762 -5.171 14.620 1.00 88.19 397 TYR A O 1
ATOM 3189 N N . TYR A 1 398 ? 1.390 -5.403 15.196 1.00 88.38 398 TYR A N 1
ATOM 3190 C CA . TYR A 1 398 ? 1.193 -4.935 16.567 1.00 88.38 398 TYR A CA 1
ATOM 3191 C C . TYR A 1 398 ? 0.836 -3.446 16.630 1.00 88.38 398 TYR A C 1
ATOM 3193 O O . TYR A 1 398 ? -0.045 -3.072 17.396 1.00 88.38 398 TYR A O 1
ATOM 3201 N N . GLU A 1 399 ? 1.447 -2.594 15.803 1.00 83.06 399 GLU A N 1
ATOM 3202 C CA . GLU A 1 399 ? 1.078 -1.173 15.698 1.00 83.06 399 GLU A CA 1
ATOM 3203 C C . GLU A 1 399 ? -0.393 -1.005 15.272 1.00 83.06 399 GLU A C 1
ATOM 3205 O O . GLU A 1 399 ? -1.098 -0.144 15.801 1.00 83.06 399 GLU A O 1
ATOM 3210 N N . ALA A 1 400 ? -0.888 -1.875 14.384 1.00 77.88 400 ALA A N 1
ATOM 3211 C CA . ALA A 1 400 ? -2.298 -1.924 14.000 1.00 77.88 400 ALA A CA 1
ATOM 3212 C C . ALA A 1 400 ? -3.206 -2.587 15.060 1.00 77.88 400 ALA A C 1
ATOM 3214 O O . ALA A 1 400 ? -4.396 -2.279 15.124 1.00 77.88 400 ALA A O 1
ATOM 3215 N N . ASN A 1 401 ? -2.664 -3.479 15.896 1.00 75.06 401 ASN A N 1
ATOM 3216 C CA . ASN A 1 401 ? -3.396 -4.245 16.905 1.00 75.06 401 ASN A CA 1
ATOM 3217 C C . ASN A 1 401 ? -2.655 -4.295 18.253 1.00 75.06 401 ASN A C 1
ATOM 3219 O O . ASN A 1 401 ? -2.244 -5.353 18.738 1.00 75.06 401 ASN A O 1
ATOM 3223 N N . THR A 1 402 ? -2.536 -3.134 18.897 1.00 77.75 402 THR A N 1
ATOM 3224 C CA . THR A 1 402 ? -1.797 -2.970 20.166 1.00 77.75 402 THR A CA 1
ATOM 3225 C C . THR A 1 402 ? -2.393 -3.753 21.342 1.00 77.75 402 THR A C 1
ATOM 3227 O O . THR A 1 402 ? -1.776 -3.851 22.402 1.00 77.75 402 THR A O 1
ATOM 3230 N N . SER A 1 403 ? -3.586 -4.333 21.176 1.00 78.69 403 SER A N 1
ATOM 3231 C CA . SER A 1 403 ? -4.232 -5.181 22.181 1.00 78.69 403 SER A CA 1
ATOM 3232 C C . SER A 1 403 ? -3.646 -6.601 22.256 1.00 78.69 403 SER A C 1
ATOM 3234 O O . SER A 1 403 ? -3.832 -7.287 23.266 1.00 78.69 403 SER A O 1
ATOM 3236 N N . ASP A 1 404 ? -2.921 -7.054 21.223 1.00 80.31 404 ASP A N 1
ATOM 3237 C CA . ASP A 1 404 ? -2.353 -8.404 21.164 1.00 80.31 404 ASP A CA 1
ATOM 3238 C C . ASP A 1 404 ? -1.055 -8.508 21.979 1.00 80.31 404 ASP A C 1
ATOM 3240 O O . ASP A 1 404 ? 0.067 -8.392 21.478 1.00 80.31 404 ASP A O 1
ATOM 3244 N N . THR A 1 405 ? -1.215 -8.778 23.273 1.00 87.12 405 THR A N 1
ATOM 3245 C CA . THR A 1 405 ? -0.120 -8.847 24.255 1.00 87.12 405 THR A CA 1
ATOM 3246 C C . THR A 1 405 ? 0.879 -9.988 24.025 1.00 87.12 405 THR A C 1
ATOM 3248 O O . THR A 1 405 ? 1.890 -10.062 24.724 1.00 87.12 405 THR A O 1
ATOM 3251 N N . ARG A 1 406 ? 0.636 -10.884 23.058 1.00 93.56 406 ARG A N 1
ATOM 3252 C CA . ARG A 1 406 ? 1.514 -12.027 22.748 1.00 93.56 406 ARG A CA 1
ATOM 3253 C C . ARG A 1 406 ? 2.692 -11.646 21.852 1.00 93.56 406 ARG A C 1
ATOM 3255 O O . ARG A 1 406 ? 3.723 -12.315 21.907 1.00 93.56 406 ARG A O 1
ATOM 3262 N N . VAL A 1 407 ? 2.544 -10.603 21.032 1.00 94.62 407 VAL A N 1
ATOM 3263 C CA . VAL A 1 407 ? 3.506 -10.267 19.969 1.00 94.62 407 VAL A CA 1
ATOM 3264 C C . VAL A 1 407 ? 4.843 -9.813 20.550 1.00 94.62 407 VAL A C 1
ATOM 3266 O O . VAL A 1 407 ? 5.869 -10.420 20.251 1.00 94.62 407 VAL A O 1
ATOM 3269 N N . ILE A 1 408 ? 4.839 -8.805 21.431 1.00 97.50 408 ILE A N 1
ATOM 3270 C CA . ILE A 1 408 ? 6.068 -8.247 22.021 1.00 97.50 408 ILE A CA 1
ATOM 3271 C C . ILE A 1 408 ? 6.898 -9.323 22.749 1.00 97.50 408 ILE A C 1
ATOM 3273 O O . ILE A 1 408 ? 8.079 -9.474 22.423 1.00 97.50 408 ILE A O 1
ATOM 3277 N N . PRO A 1 409 ? 6.333 -10.151 23.657 1.00 97.44 409 PRO A N 1
ATOM 3278 C CA . PRO A 1 409 ? 7.097 -11.228 24.289 1.00 97.44 409 PRO A CA 1
ATOM 3279 C C . PRO A 1 409 ? 7.647 -12.266 23.302 1.00 97.44 409 PRO A C 1
ATOM 3281 O O . PRO A 1 409 ? 8.710 -12.840 23.545 1.00 97.44 409 PRO A O 1
ATOM 3284 N N . ALA A 1 410 ? 6.937 -12.546 22.204 1.00 97.69 410 ALA A N 1
ATOM 3285 C CA . ALA A 1 410 ? 7.427 -13.452 21.172 1.00 97.69 410 ALA A CA 1
ATOM 3286 C C . ALA A 1 410 ? 8.626 -12.859 20.424 1.00 97.69 410 ALA A C 1
ATOM 3288 O O . ALA A 1 410 ? 9.636 -13.547 20.276 1.00 97.69 410 ALA A O 1
ATOM 3289 N N . MET A 1 411 ? 8.558 -11.586 20.027 1.00 98.19 411 MET A N 1
ATOM 3290 C CA . MET A 1 411 ? 9.674 -10.890 19.378 1.00 98.19 411 MET A CA 1
ATOM 3291 C C . MET A 1 411 ? 10.912 -10.849 20.287 1.00 98.19 411 MET A C 1
ATOM 3293 O O . MET A 1 411 ? 11.996 -11.224 19.850 1.00 98.19 411 MET A O 1
ATOM 3297 N N . LEU A 1 412 ? 10.757 -10.493 21.568 1.00 98.38 412 LEU A N 1
ATOM 3298 C CA . LEU A 1 412 ? 11.877 -10.425 22.520 1.00 98.38 412 LEU A CA 1
ATOM 3299 C C . LEU A 1 412 ? 12.547 -11.788 22.746 1.00 98.38 412 LEU A C 1
ATOM 3301 O O . LEU A 1 412 ? 13.772 -11.880 22.733 1.00 98.38 412 LEU A O 1
ATOM 3305 N N . ARG A 1 413 ? 11.763 -12.866 22.889 1.00 97.62 413 ARG A N 1
ATOM 3306 C CA . ARG A 1 413 ? 12.318 -14.228 23.005 1.00 97.62 413 ARG A CA 1
ATOM 3307 C C . ARG A 1 413 ? 13.056 -14.666 21.741 1.00 97.62 413 ARG A C 1
ATOM 3309 O O . ARG A 1 413 ? 14.075 -15.342 21.839 1.00 97.62 413 ARG A O 1
ATOM 3316 N N . PHE A 1 414 ? 12.568 -14.270 20.567 1.00 96.56 414 PHE A N 1
ATOM 3317 C CA . PHE A 1 414 ? 13.261 -14.529 19.308 1.00 96.56 414 PHE A CA 1
ATOM 3318 C C . PHE A 1 414 ? 14.594 -13.782 19.212 1.00 96.56 414 PHE A C 1
ATOM 3320 O O . PHE A 1 414 ? 15.592 -14.366 18.789 1.00 96.56 414 PHE A O 1
ATOM 3327 N N . LEU A 1 415 ? 14.634 -12.516 19.628 1.00 97.12 415 LEU A N 1
ATOM 3328 C CA . LEU A 1 415 ? 15.859 -11.718 19.615 1.00 97.12 415 LEU A CA 1
ATOM 3329 C C . LEU A 1 415 ? 16.891 -12.225 20.630 1.00 97.12 415 LEU A C 1
ATOM 3331 O O . LEU A 1 415 ? 18.068 -12.288 20.294 1.00 97.12 415 LEU A O 1
ATOM 3335 N N . ASP A 1 416 ? 16.468 -12.688 21.809 1.00 97.12 416 ASP A N 1
ATOM 3336 C CA . ASP A 1 416 ? 17.353 -13.373 22.766 1.00 97.12 416 ASP A CA 1
ATOM 3337 C C . ASP A 1 416 ? 17.946 -14.667 22.174 1.00 97.12 416 ASP A C 1
ATOM 3339 O O . ASP A 1 416 ? 19.156 -14.902 22.241 1.00 97.12 416 ASP A O 1
ATOM 3343 N N . ALA A 1 417 ? 17.115 -15.489 21.521 1.00 94.75 417 ALA A N 1
ATOM 3344 C CA . ALA A 1 417 ? 17.577 -16.690 20.823 1.00 94.75 417 ALA A CA 1
ATOM 3345 C C . ALA A 1 417 ? 18.565 -16.355 19.691 1.00 94.75 417 ALA A C 1
ATOM 3347 O O . ALA A 1 417 ? 19.582 -17.033 19.535 1.00 94.75 417 ALA A O 1
ATOM 3348 N N . THR A 1 418 ? 18.287 -15.292 18.933 1.00 93.88 418 THR A N 1
ATOM 3349 C CA . THR A 1 418 ? 19.148 -14.792 17.852 1.00 93.88 418 THR A CA 1
ATOM 3350 C C . THR A 1 418 ? 20.488 -14.311 18.400 1.00 93.88 418 THR A C 1
ATOM 3352 O O . THR A 1 418 ? 21.528 -14.747 17.914 1.00 93.88 418 THR A O 1
ATOM 3355 N N . HIS A 1 419 ? 20.480 -13.497 19.460 1.00 96.12 419 HIS A N 1
ATOM 3356 C CA . HIS A 1 419 ? 21.687 -12.996 20.115 1.00 96.12 419 HIS A CA 1
ATOM 3357 C C . HIS A 1 419 ? 22.602 -14.140 20.568 1.00 96.12 419 HIS A C 1
ATOM 3359 O O . HIS A 1 419 ? 23.792 -14.143 20.266 1.00 96.12 419 HIS A O 1
ATOM 3365 N N . LYS A 1 420 ? 22.038 -15.174 21.205 1.00 94.38 420 LYS A N 1
ATOM 3366 C CA . LYS A 1 420 ? 22.786 -16.377 21.607 1.00 94.38 420 LYS A CA 1
ATOM 3367 C C . LYS A 1 420 ? 23.356 -17.140 20.412 1.00 94.38 420 LYS A C 1
ATOM 3369 O O . LYS A 1 420 ? 24.493 -17.606 20.477 1.00 94.38 420 LYS A O 1
ATOM 3374 N N . LEU A 1 421 ? 22.582 -17.280 19.333 1.00 91.62 421 LEU A N 1
ATOM 3375 C CA . LEU A 1 421 ? 23.009 -18.023 18.147 1.00 91.62 421 LEU A CA 1
ATOM 3376 C C . LEU A 1 421 ? 24.175 -17.327 17.431 1.00 91.62 421 LEU A C 1
ATOM 3378 O O . LEU A 1 421 ? 25.105 -18.022 17.022 1.00 91.62 421 LEU A O 1
ATOM 3382 N N . LEU A 1 422 ? 24.192 -15.991 17.378 1.00 93.12 422 LEU A N 1
ATOM 3383 C CA . LEU A 1 422 ? 25.235 -15.186 16.720 1.00 93.12 422 LEU A CA 1
ATOM 3384 C C . LEU A 1 422 ? 26.650 -15.379 17.294 1.00 93.12 422 LEU A C 1
ATOM 3386 O O . LEU A 1 422 ? 27.631 -15.139 16.592 1.00 93.12 422 LEU A O 1
ATOM 3390 N N . PHE A 1 423 ? 26.791 -15.865 18.533 1.00 93.56 423 PHE A N 1
ATOM 3391 C CA . PHE A 1 423 ? 28.099 -16.242 19.096 1.00 93.56 423 PHE A CA 1
ATOM 3392 C C . PHE A 1 423 ? 28.627 -17.588 18.577 1.00 93.56 423 PHE A C 1
ATOM 3394 O O . PHE A 1 423 ? 29.810 -17.887 18.721 1.00 93.56 423 PHE A O 1
ATOM 3401 N N . THR A 1 424 ? 27.756 -18.415 17.996 1.00 90.56 424 THR A N 1
ATOM 3402 C CA . THR A 1 424 ? 28.099 -19.754 17.484 1.00 90.56 424 THR A CA 1
ATOM 3403 C C . THR A 1 424 ? 28.024 -19.843 15.964 1.00 90.56 424 THR A C 1
ATOM 3405 O O . THR A 1 424 ? 28.841 -20.525 15.351 1.00 90.56 424 THR A O 1
ATOM 3408 N N . ILE A 1 425 ? 27.080 -19.127 15.354 1.00 89.94 425 ILE A N 1
ATOM 3409 C CA . ILE A 1 425 ? 26.898 -18.997 13.911 1.00 89.94 425 ILE A CA 1
ATOM 3410 C C . ILE A 1 425 ? 26.868 -17.496 13.605 1.00 89.94 425 ILE A C 1
ATOM 3412 O O . ILE A 1 425 ? 25.790 -16.896 13.636 1.00 89.94 425 ILE A O 1
ATOM 3416 N N . PRO A 1 426 ? 28.035 -16.876 13.358 1.00 91.62 426 PRO A N 1
ATOM 3417 C CA . PRO A 1 426 ? 28.109 -15.453 13.063 1.00 91.62 426 PRO A CA 1
ATOM 3418 C C . PRO A 1 426 ? 27.264 -15.047 11.852 1.00 91.62 426 PRO A C 1
ATOM 3420 O O . PRO A 1 426 ? 27.117 -15.822 10.904 1.00 91.62 426 PRO A O 1
ATOM 3423 N N . LEU A 1 427 ? 26.764 -13.810 11.861 1.00 91.00 427 LEU A N 1
ATOM 3424 C CA . LEU A 1 427 ? 25.930 -13.232 10.805 1.00 91.00 427 LEU A CA 1
ATOM 3425 C C . LEU A 1 427 ? 26.611 -13.307 9.431 1.00 91.00 427 LEU A C 1
ATOM 3427 O O . LEU A 1 427 ? 25.969 -13.663 8.450 1.00 91.00 427 LEU A O 1
ATOM 3431 N N . GLY A 1 428 ? 27.924 -13.052 9.382 1.00 86.25 428 GLY A N 1
ATOM 3432 C CA . GLY A 1 428 ? 28.745 -13.094 8.166 1.00 86.25 428 GLY A CA 1
ATOM 3433 C C . GLY A 1 428 ? 28.807 -14.451 7.453 1.00 86.25 428 GLY A C 1
ATOM 3434 O O . GLY A 1 428 ? 29.205 -14.501 6.291 1.00 86.25 428 GLY A O 1
ATOM 3435 N N . ASN A 1 429 ? 28.386 -15.545 8.101 1.00 85.62 429 ASN A N 1
ATOM 3436 C CA . ASN A 1 429 ? 28.261 -16.851 7.445 1.00 85.62 429 ASN A CA 1
ATOM 3437 C C . ASN A 1 429 ? 27.074 -16.904 6.465 1.00 85.62 429 ASN A C 1
ATOM 3439 O O . ASN A 1 429 ? 27.030 -17.794 5.617 1.00 85.62 429 ASN A O 1
ATOM 3443 N N . ASP A 1 430 ? 26.135 -15.961 6.578 1.00 82.94 430 ASP A N 1
ATOM 3444 C CA . ASP A 1 430 ? 24.990 -15.781 5.693 1.00 82.94 430 ASP A CA 1
ATOM 3445 C C . ASP A 1 430 ? 25.064 -14.395 5.039 1.00 82.94 430 ASP A C 1
ATOM 3447 O O . ASP A 1 430 ? 24.768 -13.367 5.651 1.00 82.94 430 ASP A O 1
ATOM 3451 N N . THR A 1 431 ? 25.431 -14.356 3.760 1.00 86.44 431 THR A N 1
ATOM 3452 C CA . THR A 1 431 ? 25.616 -13.097 3.029 1.00 86.44 431 THR A CA 1
ATOM 3453 C C . THR A 1 431 ? 24.336 -12.269 2.903 1.00 86.44 431 THR A C 1
ATOM 3455 O O . THR A 1 431 ? 24.429 -11.047 2.812 1.00 86.44 431 THR A O 1
ATOM 3458 N N . TRP A 1 432 ? 23.147 -12.889 2.921 1.00 89.50 432 TRP A N 1
ATOM 3459 C CA . TRP A 1 432 ? 21.883 -12.140 2.898 1.00 89.50 432 TRP A CA 1
ATOM 3460 C C . TRP A 1 432 ? 21.657 -11.414 4.216 1.00 89.50 432 TRP A C 1
ATOM 3462 O O . TRP A 1 432 ? 21.314 -10.232 4.231 1.00 89.50 432 TRP A O 1
ATOM 3472 N N . SER A 1 433 ? 21.879 -12.122 5.320 1.00 91.44 433 SER A N 1
ATOM 3473 C CA . SER A 1 433 ? 21.720 -11.575 6.664 1.00 91.44 433 SER A CA 1
ATOM 3474 C C . SER A 1 433 ? 22.761 -10.500 6.956 1.00 91.44 433 SER A C 1
ATOM 3476 O O . SER A 1 433 ? 22.409 -9.434 7.460 1.00 91.44 433 SER A O 1
ATOM 3478 N N . ALA A 1 434 ? 24.014 -10.737 6.560 1.00 93.31 434 ALA A N 1
ATOM 3479 C CA . ALA A 1 434 ? 25.090 -9.764 6.686 1.00 93.31 434 ALA A CA 1
ATOM 3480 C C . ALA A 1 434 ? 24.830 -8.497 5.861 1.00 93.31 434 ALA A C 1
ATOM 3482 O O . ALA A 1 434 ? 25.128 -7.411 6.331 1.00 93.31 434 ALA A O 1
ATOM 3483 N N . ALA A 1 435 ? 24.234 -8.587 4.670 1.00 94.44 435 ALA A N 1
ATOM 3484 C CA . ALA A 1 435 ? 23.898 -7.410 3.861 1.00 94.44 435 ALA A CA 1
ATOM 3485 C C . ALA A 1 435 ? 22.707 -6.592 4.416 1.00 94.44 435 ALA A C 1
ATOM 3487 O O . ALA A 1 435 ? 22.544 -5.419 4.076 1.00 94.44 435 ALA A O 1
ATOM 3488 N N . ARG A 1 436 ? 21.852 -7.204 5.246 1.00 94.19 436 ARG A N 1
ATOM 3489 C CA . ARG A 1 436 ? 20.549 -6.649 5.668 1.00 94.19 436 ARG A CA 1
ATOM 3490 C C . ARG A 1 436 ? 20.435 -6.435 7.176 1.00 94.19 436 ARG A C 1
ATOM 3492 O O . ARG A 1 436 ? 19.327 -6.318 7.702 1.00 94.19 436 ARG A O 1
ATOM 3499 N N . TRP A 1 437 ? 21.562 -6.383 7.884 1.00 95.88 437 TRP A N 1
ATOM 3500 C CA . TRP A 1 437 ? 21.609 -6.229 9.341 1.00 95.88 437 TRP A CA 1
ATOM 3501 C C . TRP A 1 437 ? 20.813 -5.003 9.826 1.00 95.88 437 TRP A C 1
ATOM 3503 O O . TRP A 1 437 ? 20.102 -5.072 10.830 1.00 95.88 437 TRP A O 1
ATOM 3513 N N . GLN A 1 438 ? 20.852 -3.908 9.063 1.00 95.94 438 GLN A N 1
ATOM 3514 C CA . GLN A 1 438 ? 20.182 -2.643 9.360 1.00 95.94 438 GLN A CA 1
ATOM 3515 C C . GLN A 1 438 ? 18.653 -2.769 9.423 1.00 95.94 438 GLN A C 1
ATOM 3517 O O . GLN A 1 438 ? 18.012 -2.050 10.187 1.00 95.94 438 GLN A O 1
ATOM 3522 N N . ASP A 1 439 ? 18.052 -3.699 8.673 1.00 95.12 439 ASP A N 1
ATOM 3523 C CA . ASP A 1 439 ? 16.600 -3.915 8.700 1.00 95.12 439 ASP A CA 1
ATOM 3524 C C . ASP A 1 439 ? 16.145 -4.556 10.012 1.00 95.12 439 ASP A C 1
ATOM 3526 O O . ASP A 1 439 ? 15.094 -4.199 10.553 1.00 95.12 439 ASP A O 1
ATOM 3530 N N . LEU A 1 440 ? 16.943 -5.484 10.555 1.00 95.75 440 LEU A N 1
ATOM 3531 C CA . LEU A 1 440 ? 16.666 -6.049 11.871 1.00 95.75 440 LEU A CA 1
ATOM 3532 C C . LEU A 1 440 ? 16.883 -4.995 12.962 1.00 95.75 440 LEU A C 1
ATOM 3534 O O . LEU A 1 440 ? 16.047 -4.875 13.859 1.00 95.75 440 LEU A O 1
ATOM 3538 N N . VAL A 1 441 ? 17.949 -4.194 12.855 1.00 97.31 441 VAL A N 1
ATOM 3539 C CA . VAL A 1 441 ? 18.247 -3.116 13.812 1.00 97.31 441 VAL A CA 1
ATOM 3540 C C . VAL A 1 441 ? 17.100 -2.107 13.911 1.00 97.31 441 VAL A C 1
ATOM 3542 O O . VAL A 1 441 ? 16.773 -1.697 15.021 1.00 97.31 441 VAL A O 1
ATOM 3545 N N . LEU A 1 442 ? 16.398 -1.786 12.817 1.00 95.12 442 LEU A N 1
ATOM 3546 C CA . LEU A 1 442 ? 15.185 -0.954 12.879 1.00 95.12 442 LEU A CA 1
ATOM 3547 C C . LEU A 1 442 ? 14.111 -1.527 13.814 1.00 95.12 442 LEU A C 1
ATOM 3549 O O . LEU A 1 442 ? 13.480 -0.784 14.567 1.00 95.12 442 LEU A O 1
ATOM 3553 N N . THR A 1 443 ? 13.900 -2.845 13.786 1.00 95.62 443 THR A N 1
ATOM 3554 C CA . THR A 1 443 ? 12.936 -3.497 14.687 1.00 95.62 443 THR A CA 1
ATOM 3555 C C . THR A 1 443 ? 13.450 -3.529 16.126 1.00 95.62 443 THR A C 1
ATOM 3557 O O . THR A 1 443 ? 12.672 -3.340 17.059 1.00 95.62 443 THR A O 1
ATOM 3560 N N . VAL A 1 444 ? 14.758 -3.727 16.315 1.00 97.19 444 VAL A N 1
ATOM 3561 C CA . VAL A 1 444 ? 15.400 -3.682 17.636 1.00 97.19 444 VAL A CA 1
ATOM 3562 C C . VAL A 1 444 ? 15.271 -2.290 18.259 1.00 97.19 444 VAL A C 1
ATOM 3564 O O . VAL A 1 444 ? 14.852 -2.186 19.408 1.00 97.19 444 VAL A O 1
ATOM 3567 N N . HIS A 1 445 ? 15.541 -1.221 17.503 1.00 94.44 445 HIS A N 1
ATOM 3568 C CA . HIS A 1 445 ? 15.368 0.163 17.961 1.00 94.44 445 HIS A CA 1
ATOM 3569 C C . HIS A 1 445 ? 13.919 0.487 18.292 1.00 94.44 445 HIS A C 1
ATOM 3571 O O . HIS A 1 445 ? 13.660 1.106 19.318 1.00 94.44 445 HIS A O 1
ATOM 3577 N N . TRP A 1 446 ? 12.972 0.029 17.474 1.00 94.50 446 TRP A N 1
ATOM 3578 C CA . TRP A 1 446 ? 11.552 0.199 17.767 1.00 94.50 446 TRP A CA 1
ATOM 3579 C C . TRP A 1 446 ? 11.145 -0.488 19.082 1.00 94.50 446 TRP A C 1
ATOM 3581 O O . TRP A 1 446 ? 10.478 0.120 19.919 1.00 94.50 446 TRP A O 1
ATOM 3591 N N . LEU A 1 447 ? 11.591 -1.728 19.320 1.00 96.00 447 LEU A N 1
ATOM 3592 C CA . LEU A 1 447 ? 11.355 -2.406 20.601 1.00 96.00 447 LEU A CA 1
ATOM 3593 C C . LEU A 1 447 ? 12.017 -1.665 21.761 1.00 96.00 447 LEU A C 1
ATOM 3595 O O . LEU A 1 447 ? 11.406 -1.537 22.814 1.00 96.00 447 LEU A O 1
ATOM 3599 N N . LEU A 1 448 ? 13.237 -1.170 21.572 1.00 91.94 448 LEU A N 1
ATOM 3600 C CA . LEU A 1 448 ? 13.984 -0.438 22.589 1.00 91.94 448 LEU A CA 1
ATOM 3601 C C . LEU A 1 448 ? 13.282 0.861 23.003 1.00 91.94 448 LEU A C 1
ATOM 3603 O O . LEU A 1 448 ? 13.252 1.197 24.184 1.00 91.94 448 LEU A O 1
ATOM 3607 N N . GLU A 1 449 ? 12.697 1.563 22.037 1.00 87.56 449 GLU A N 1
ATOM 3608 C CA . GLU A 1 449 ? 12.032 2.849 22.235 1.00 87.56 449 GLU A CA 1
ATOM 3609 C C . GLU A 1 449 ? 10.631 2.702 22.841 1.00 87.56 449 GLU A C 1
ATOM 3611 O O . GLU A 1 449 ? 10.274 3.434 23.765 1.00 87.56 449 GLU A O 1
ATOM 3616 N N . PHE A 1 450 ? 9.844 1.734 22.363 1.00 87.62 450 PHE A N 1
ATOM 3617 C CA . PHE A 1 450 ? 8.422 1.649 22.710 1.00 87.62 450 PHE A CA 1
ATOM 3618 C C . PHE A 1 450 ? 8.071 0.476 23.632 1.00 87.62 450 PHE A C 1
ATOM 3620 O O . PHE A 1 450 ? 7.107 0.562 24.399 1.00 87.62 450 PHE A O 1
ATOM 3627 N N . HIS A 1 451 ? 8.829 -0.624 23.591 1.00 93.75 451 HIS A N 1
ATOM 3628 C CA . HIS A 1 451 ? 8.466 -1.892 24.238 1.00 93.75 451 HIS A CA 1
ATOM 3629 C C . HIS A 1 451 ? 9.640 -2.675 24.876 1.00 93.75 451 HIS A C 1
ATOM 3631 O O . HIS A 1 451 ? 9.645 -3.911 24.806 1.00 93.75 451 HIS A O 1
ATOM 3637 N N . PRO A 1 452 ? 10.613 -2.031 25.557 1.00 88.19 452 PRO A N 1
ATOM 3638 C CA . PRO A 1 452 ? 11.859 -2.698 25.939 1.00 88.19 452 PRO A CA 1
ATOM 3639 C C . PRO A 1 452 ? 11.659 -3.795 26.990 1.00 88.19 452 PRO A C 1
ATOM 3641 O O . PRO A 1 452 ? 12.396 -4.774 27.012 1.00 88.19 452 PRO A O 1
ATOM 3644 N N . SER A 1 453 ? 10.630 -3.678 27.839 1.00 91.69 453 SER A N 1
ATOM 3645 C CA . SER A 1 453 ? 10.213 -4.719 28.793 1.00 91.69 453 SER A CA 1
ATOM 3646 C C . SER A 1 453 ? 11.339 -5.233 29.713 1.00 91.69 453 SER A C 1
ATOM 3648 O O . SER A 1 453 ? 11.354 -6.414 30.066 1.00 91.69 453 SER A O 1
ATOM 3650 N N . GLY A 1 454 ? 12.286 -4.367 30.101 1.00 93.81 454 GLY A N 1
ATOM 3651 C CA . GLY A 1 454 ? 13.446 -4.741 30.920 1.00 93.81 454 GLY A CA 1
ATOM 3652 C C . GLY A 1 454 ? 14.568 -5.464 30.158 1.00 93.81 454 GLY A C 1
ATOM 3653 O O . GLY A 1 454 ? 15.450 -6.044 30.790 1.00 93.81 454 GLY A O 1
ATOM 3654 N N . GLN A 1 455 ? 14.509 -5.498 28.821 1.00 96.00 455 GLN A N 1
ATOM 3655 C CA . GLN A 1 455 ? 15.496 -6.121 27.927 1.00 96.00 455 GLN A CA 1
ATOM 3656 C C . GLN A 1 455 ? 16.386 -5.080 27.226 1.00 96.00 455 GLN A C 1
ATOM 3658 O O . GLN A 1 455 ? 16.967 -5.372 26.183 1.00 96.00 455 GLN A O 1
ATOM 3663 N N . GLU A 1 456 ? 16.504 -3.866 27.770 1.00 95.94 456 GLU A N 1
ATOM 3664 C CA . GLU A 1 456 ? 17.241 -2.756 27.155 1.00 95.94 456 GLU A CA 1
ATOM 3665 C C . GLU A 1 456 ? 18.681 -3.165 26.824 1.00 95.94 456 GLU A C 1
ATOM 3667 O O . GLU A 1 456 ? 19.123 -2.968 25.697 1.00 95.94 456 GLU A O 1
ATOM 3672 N N . GLN A 1 457 ? 19.388 -3.792 27.773 1.00 95.69 457 GLN A N 1
ATOM 3673 C CA . GLN A 1 457 ? 20.774 -4.229 27.572 1.00 95.69 457 GLN A CA 1
ATOM 3674 C C . GLN A 1 457 ? 20.892 -5.265 26.449 1.00 95.69 457 GLN A C 1
ATOM 3676 O O . GLN A 1 457 ? 21.749 -5.127 25.588 1.00 95.69 457 GLN A O 1
ATOM 3681 N N . LEU A 1 458 ? 20.004 -6.268 26.419 1.00 96.81 458 LEU A N 1
ATOM 3682 C CA . LEU A 1 458 ? 19.986 -7.280 25.360 1.00 96.81 458 LEU A CA 1
ATOM 3683 C C . LEU A 1 458 ? 19.788 -6.637 23.982 1.00 96.81 458 LEU A C 1
ATOM 3685 O O . LEU A 1 458 ? 20.452 -7.021 23.024 1.00 96.81 458 LEU A O 1
ATOM 3689 N N . LEU A 1 459 ? 18.847 -5.696 23.873 1.00 97.00 459 LEU A N 1
ATOM 3690 C CA . LEU A 1 459 ? 18.535 -5.024 22.614 1.00 97.00 459 LEU A CA 1
ATOM 3691 C C . LEU A 1 459 ? 19.700 -4.134 22.154 1.00 97.00 459 LEU A C 1
ATOM 3693 O O . LEU A 1 459 ? 20.025 -4.153 20.969 1.00 97.00 459 LEU A O 1
ATOM 3697 N N . TRP A 1 460 ? 20.355 -3.417 23.074 1.00 95.38 460 TRP A N 1
ATOM 3698 C CA . TRP A 1 460 ? 21.581 -2.660 22.792 1.00 95.38 460 TRP A CA 1
ATOM 3699 C C . TRP A 1 460 ? 22.718 -3.572 22.313 1.00 95.38 460 TRP A C 1
ATOM 3701 O O . TRP A 1 460 ? 23.239 -3.361 21.219 1.00 95.38 460 TRP A O 1
ATOM 3711 N N . ASP A 1 461 ? 23.042 -4.619 23.077 1.00 96.38 461 ASP A N 1
ATOM 3712 C CA . ASP A 1 461 ? 24.128 -5.558 22.762 1.00 96.38 461 ASP A CA 1
ATOM 3713 C C . ASP A 1 461 ? 23.889 -6.263 21.419 1.00 96.38 461 ASP A C 1
ATOM 3715 O O . ASP A 1 461 ? 24.803 -6.415 20.608 1.00 96.38 461 ASP A O 1
ATOM 3719 N N . LEU A 1 462 ? 22.643 -6.668 21.148 1.00 97.44 462 LEU A N 1
ATOM 3720 C CA . LEU A 1 462 ? 22.283 -7.299 19.882 1.00 97.44 462 LEU A CA 1
ATOM 3721 C C . LEU A 1 462 ? 22.450 -6.334 18.705 1.00 97.44 462 LEU A C 1
ATOM 3723 O O . LEU A 1 462 ? 22.950 -6.741 17.659 1.00 97.44 462 LEU A O 1
ATOM 3727 N N . ALA A 1 463 ? 22.021 -5.080 18.846 1.00 96.94 463 ALA A N 1
ATOM 3728 C CA . ALA A 1 463 ? 22.126 -4.103 17.770 1.00 96.94 463 ALA A CA 1
ATOM 3729 C C . ALA A 1 463 ? 23.594 -3.779 17.436 1.00 96.94 463 ALA A C 1
ATOM 3731 O O . ALA A 1 463 ? 23.936 -3.665 16.256 1.00 96.94 463 ALA A O 1
ATOM 3732 N N . GLU A 1 464 ? 24.461 -3.721 18.451 1.00 96.75 464 GLU A N 1
ATOM 3733 C CA . GLU A 1 464 ? 25.907 -3.585 18.279 1.00 96.75 464 GLU A CA 1
ATOM 3734 C C . GLU A 1 464 ? 26.514 -4.830 17.614 1.00 96.75 464 GLU A C 1
ATOM 3736 O O . GLU A 1 464 ? 27.259 -4.710 16.638 1.00 96.75 464 GLU A O 1
ATOM 3741 N N . LEU A 1 465 ? 26.157 -6.033 18.077 1.00 97.56 465 LEU A N 1
ATOM 3742 C CA . LEU A 1 465 ? 26.665 -7.289 17.520 1.00 97.56 465 LEU A CA 1
ATOM 3743 C C . LEU A 1 465 ? 26.272 -7.473 16.046 1.00 97.56 465 LEU A C 1
ATOM 3745 O O . LEU A 1 465 ? 27.083 -7.939 15.245 1.00 97.56 465 LEU A O 1
ATOM 3749 N N . LEU A 1 466 ? 25.043 -7.096 15.678 1.00 96.88 466 LEU A N 1
ATOM 3750 C CA . LEU A 1 466 ? 24.562 -7.132 14.294 1.00 96.88 466 LEU A CA 1
ATOM 3751 C C . LEU A 1 466 ? 25.368 -6.203 13.384 1.00 96.88 466 LEU A C 1
ATOM 3753 O O . LEU A 1 466 ? 25.695 -6.603 12.272 1.00 96.88 466 LEU A O 1
ATOM 3757 N N . HIS A 1 467 ? 25.706 -5.000 13.853 1.00 96.94 467 HIS A N 1
ATOM 3758 C CA . HIS A 1 467 ? 26.567 -4.079 13.114 1.00 96.94 467 HIS A CA 1
ATOM 3759 C C . HIS A 1 467 ? 27.997 -4.629 12.991 1.00 96.94 467 HIS A C 1
ATOM 3761 O O . HIS A 1 467 ? 28.536 -4.687 11.892 1.00 96.94 467 HIS A O 1
ATOM 3767 N N . GLN A 1 468 ? 28.587 -5.122 14.089 1.00 96.12 468 GLN A N 1
ATOM 3768 C CA . GLN A 1 468 ? 29.949 -5.680 14.098 1.00 96.12 468 GLN A CA 1
ATOM 3769 C C . GLN A 1 468 ? 30.120 -6.897 13.175 1.00 96.12 468 GLN A C 1
ATOM 3771 O O . GLN A 1 468 ? 31.193 -7.092 12.608 1.00 96.12 468 GLN A O 1
ATOM 3776 N N . GLN A 1 469 ? 29.096 -7.747 13.059 1.00 95.75 469 GLN A N 1
ATOM 3777 C CA . GLN A 1 469 ? 29.123 -8.937 12.199 1.00 95.75 469 GLN A CA 1
ATOM 3778 C C . GLN A 1 469 ? 28.495 -8.707 10.813 1.00 95.75 469 GLN A C 1
ATOM 3780 O O . GLN A 1 469 ? 28.480 -9.625 9.988 1.00 95.75 469 GLN A O 1
ATOM 3785 N N . GLY A 1 470 ? 27.925 -7.524 10.583 1.00 95.38 470 GLY A N 1
ATOM 3786 C CA . GLY A 1 470 ? 27.286 -7.128 9.337 1.00 95.38 470 GLY A CA 1
ATOM 3787 C C . GLY A 1 470 ? 28.289 -6.768 8.247 1.00 95.38 470 GLY A C 1
ATOM 3788 O O . GLY A 1 470 ? 29.493 -6.680 8.474 1.00 95.38 470 GLY A O 1
ATOM 3789 N N . PHE A 1 471 ? 27.783 -6.572 7.033 1.00 95.44 471 PHE A N 1
ATOM 3790 C CA . PHE A 1 471 ? 28.583 -6.037 5.941 1.00 95.44 471 PHE A CA 1
ATOM 3791 C C . PHE A 1 471 ? 28.857 -4.541 6.148 1.00 95.44 471 PHE A C 1
ATOM 3793 O O . PHE A 1 471 ? 27.949 -3.789 6.521 1.00 95.44 471 PHE A O 1
ATOM 3800 N N . ASP A 1 472 ? 30.098 -4.134 5.874 1.00 94.75 472 ASP A N 1
ATOM 3801 C CA . ASP A 1 472 ? 30.571 -2.756 5.998 1.00 94.75 472 ASP A CA 1
ATOM 3802 C C . ASP A 1 472 ? 30.118 -1.928 4.783 1.00 94.75 472 ASP A C 1
ATOM 3804 O O . ASP A 1 472 ? 30.747 -1.885 3.719 1.00 94.75 472 ASP A O 1
ATOM 3808 N N . TRP A 1 473 ? 28.952 -1.300 4.928 1.00 95.44 473 TRP A N 1
ATOM 3809 C CA . TRP A 1 473 ? 28.377 -0.455 3.887 1.00 95.44 473 TRP A CA 1
ATOM 3810 C C . TRP A 1 473 ? 29.111 0.885 3.767 1.00 95.44 473 TRP A C 1
ATOM 3812 O O . TRP A 1 473 ? 29.089 1.507 2.701 1.00 95.44 473 TRP A O 1
ATOM 3822 N N . GLU A 1 474 ? 29.769 1.334 4.831 1.00 92.38 474 GLU A N 1
ATOM 3823 C CA . GLU A 1 474 ? 30.586 2.537 4.882 1.00 92.38 474 GLU A CA 1
ATOM 3824 C C . GLU A 1 474 ? 31.830 2.373 3.997 1.00 92.38 474 GLU A C 1
ATOM 3826 O O . GLU A 1 474 ? 32.077 3.223 3.136 1.00 92.38 474 GLU A O 1
ATOM 3831 N N . GLU A 1 475 ? 32.549 1.256 4.125 1.00 93.81 475 GLU A N 1
ATOM 3832 C CA . GLU A 1 475 ? 33.656 0.882 3.242 1.00 93.81 475 GLU A CA 1
ATOM 3833 C C . GLU A 1 475 ? 33.163 0.637 1.812 1.00 93.81 475 GLU A C 1
ATOM 3835 O O . GLU A 1 475 ? 33.774 1.135 0.869 1.00 93.81 475 GLU A O 1
ATOM 3840 N N . TRP A 1 476 ? 32.029 -0.041 1.615 1.00 95.06 476 TRP A N 1
ATOM 3841 C CA . TRP A 1 476 ? 31.492 -0.288 0.271 1.00 95.06 476 TRP A CA 1
ATOM 3842 C C . TRP A 1 476 ? 31.176 1.004 -0.493 1.00 95.06 476 TRP A C 1
ATOM 3844 O O . TRP A 1 476 ? 31.650 1.217 -1.612 1.00 95.06 476 TRP A O 1
ATOM 3854 N N . PHE A 1 477 ? 30.393 1.908 0.102 1.00 94.88 477 PHE A N 1
ATOM 3855 C CA . PHE A 1 477 ? 30.031 3.169 -0.548 1.00 94.88 477 PHE A CA 1
ATOM 3856 C C . PHE A 1 477 ? 31.158 4.207 -0.512 1.00 94.88 477 PHE A C 1
ATOM 3858 O O . PHE A 1 477 ? 31.217 5.054 -1.404 1.00 94.88 477 PHE A O 1
ATOM 3865 N N . GLY A 1 478 ? 32.056 4.171 0.471 1.00 90.12 478 GLY A N 1
ATOM 3866 C CA . GLY A 1 478 ? 33.203 5.082 0.567 1.00 90.12 478 GLY A CA 1
ATOM 3867 C C . GLY A 1 478 ? 34.422 4.631 -0.242 1.00 90.12 478 GLY A C 1
ATOM 3868 O O . GLY A 1 478 ? 35.255 5.454 -0.620 1.00 90.12 478 GLY A O 1
ATOM 3869 N N . GLY A 1 479 ? 34.514 3.338 -0.534 1.00 90.56 479 GLY A N 1
ATOM 3870 C CA . GLY A 1 479 ? 35.697 2.687 -1.075 1.00 90.56 479 GLY A CA 1
ATOM 3871 C C . GLY A 1 479 ? 35.787 2.661 -2.604 1.00 90.56 479 GLY A C 1
ATOM 3872 O O . GLY A 1 479 ? 34.849 3.052 -3.318 1.00 90.56 479 GLY A O 1
ATOM 3873 N N . PRO A 1 480 ? 36.941 2.196 -3.118 1.00 91.12 480 PRO A N 1
ATOM 3874 C CA . PRO A 1 480 ? 37.222 2.091 -4.549 1.00 91.12 480 PRO A CA 1
ATOM 3875 C C . PRO A 1 480 ? 36.492 0.925 -5.233 1.00 91.12 480 PRO A C 1
ATOM 3877 O O . PRO A 1 480 ? 36.410 0.914 -6.459 1.00 91.12 480 PRO A O 1
ATOM 3880 N N . ASP A 1 481 ? 35.960 -0.028 -4.462 1.00 90.75 481 ASP A N 1
ATOM 3881 C CA . ASP A 1 481 ? 35.338 -1.254 -4.980 1.00 90.75 481 ASP A CA 1
ATOM 3882 C C . ASP A 1 481 ? 33.884 -1.060 -5.432 1.00 90.75 481 ASP A C 1
ATOM 3884 O O . ASP A 1 481 ? 33.316 -1.932 -6.094 1.00 90.75 481 ASP A O 1
ATOM 3888 N N . PHE A 1 482 ? 33.282 0.096 -5.127 1.00 94.50 482 PHE A N 1
ATOM 3889 C CA . PHE A 1 482 ? 31.955 0.435 -5.627 1.00 94.50 482 PHE A CA 1
ATOM 3890 C C . PHE A 1 482 ? 31.959 0.494 -7.166 1.00 94.50 482 PHE A C 1
ATOM 3892 O O . PHE A 1 482 ? 32.723 1.279 -7.744 1.00 94.50 482 PHE A O 1
ATOM 3899 N N . PRO A 1 483 ? 31.090 -0.262 -7.856 1.00 94.31 483 PRO A N 1
ATOM 3900 C CA . PRO A 1 483 ? 31.050 -0.262 -9.311 1.00 94.31 483 PRO A CA 1
ATOM 3901 C C . PRO A 1 483 ? 30.709 1.119 -9.879 1.00 94.31 483 PRO A C 1
ATOM 3903 O O . PRO A 1 483 ? 29.712 1.731 -9.521 1.00 94.31 483 PRO A O 1
ATOM 3906 N N . THR A 1 484 ? 31.513 1.602 -10.824 1.00 94.88 484 THR A N 1
ATOM 3907 C CA . THR A 1 484 ? 31.252 2.861 -11.551 1.00 94.88 484 THR A CA 1
ATOM 3908 C C . THR A 1 484 ? 30.603 2.631 -12.921 1.00 94.88 484 THR A C 1
ATOM 3910 O O . THR A 1 484 ? 30.435 3.551 -13.721 1.00 94.88 484 THR A O 1
ATOM 3913 N N . GLY A 1 485 ? 30.226 1.383 -13.207 1.00 92.56 485 GLY A N 1
ATOM 3914 C CA . GLY A 1 485 ? 29.615 0.937 -14.454 1.00 92.56 485 GLY A CA 1
ATOM 3915 C C . GLY A 1 485 ? 28.792 -0.340 -14.255 1.00 92.56 485 GLY A C 1
ATOM 3916 O O . GLY A 1 485 ? 28.755 -0.871 -13.146 1.00 92.56 485 GLY A O 1
ATOM 3917 N N . PRO A 1 486 ? 28.110 -0.831 -15.306 1.00 91.56 486 PRO A N 1
ATOM 3918 C CA . PRO A 1 486 ? 27.241 -2.000 -15.208 1.00 91.56 486 PRO A CA 1
ATOM 3919 C C . PRO A 1 486 ? 28.010 -3.239 -14.741 1.00 91.56 486 PRO A C 1
ATOM 3921 O O . PRO A 1 486 ? 29.060 -3.580 -15.291 1.00 91.56 486 PRO A O 1
ATOM 3924 N N . VAL A 1 487 ? 27.452 -3.930 -13.753 1.00 92.06 487 VAL A N 1
ATOM 3925 C CA . VAL A 1 487 ? 28.001 -5.162 -13.195 1.00 92.06 487 VAL A CA 1
ATOM 3926 C C . VAL A 1 487 ? 27.524 -6.357 -14.018 1.00 92.06 487 VAL A C 1
ATOM 3928 O O . VAL A 1 487 ? 26.361 -6.455 -14.400 1.00 92.06 487 VAL A O 1
ATOM 3931 N N . VAL A 1 488 ? 28.449 -7.274 -14.304 1.00 82.44 488 VAL A N 1
ATOM 3932 C CA . VAL A 1 488 ? 28.195 -8.521 -15.053 1.00 82.44 488 VAL A CA 1
ATOM 3933 C C . VAL A 1 488 ? 28.332 -9.774 -14.185 1.00 82.44 488 VAL A C 1
ATOM 3935 O O . VAL A 1 488 ? 27.882 -10.844 -14.578 1.00 82.44 488 VAL A O 1
ATOM 3938 N N . SER A 1 489 ? 28.980 -9.663 -13.024 1.00 80.06 489 SER A N 1
ATOM 3939 C CA . SER A 1 489 ? 29.251 -10.773 -12.109 1.00 80.06 489 SER A CA 1
ATOM 3940 C C . SER A 1 489 ? 28.303 -10.749 -10.913 1.00 80.06 489 SER A C 1
ATOM 3942 O O . SER A 1 489 ? 28.174 -9.716 -10.255 1.00 80.06 489 SER A O 1
ATOM 3944 N N . LEU A 1 490 ? 27.711 -11.903 -10.601 1.00 80.62 490 LEU A N 1
ATOM 3945 C CA . LEU A 1 490 ? 26.816 -12.081 -9.458 1.00 80.62 490 LEU A CA 1
ATOM 3946 C C . LEU A 1 490 ? 27.555 -11.818 -8.136 1.00 80.62 490 LEU A C 1
ATOM 3948 O O . LEU A 1 490 ? 28.578 -12.449 -7.863 1.00 80.62 490 LEU A O 1
ATOM 3952 N N . SER A 1 491 ? 27.034 -10.906 -7.315 1.00 86.12 491 SER A N 1
ATOM 3953 C CA . SER A 1 491 ? 27.526 -10.643 -5.959 1.00 86.12 491 SER A CA 1
ATOM 3954 C C . SER A 1 491 ? 26.424 -10.042 -5.095 1.00 86.12 491 SER A C 1
ATOM 3956 O O . SER A 1 491 ? 25.721 -9.119 -5.501 1.00 86.12 491 SER A O 1
ATOM 3958 N N . MET A 1 492 ? 26.319 -10.504 -3.849 1.00 85.12 492 MET A N 1
ATOM 3959 C CA . MET A 1 492 ? 25.330 -9.985 -2.898 1.00 85.12 492 MET A CA 1
ATOM 3960 C C . MET A 1 492 ? 25.542 -8.518 -2.530 1.00 85.12 492 MET A C 1
ATOM 3962 O O . MET A 1 492 ? 24.601 -7.862 -2.093 1.00 85.12 492 MET A O 1
ATOM 3966 N N . PHE A 1 493 ? 26.736 -7.974 -2.751 1.00 86.56 493 PHE A N 1
ATOM 3967 C CA . PHE A 1 493 ? 27.045 -6.578 -2.432 1.00 86.56 493 PHE A CA 1
ATOM 3968 C C . PHE A 1 493 ? 26.769 -5.632 -3.604 1.00 86.56 493 PHE A C 1
ATOM 3970 O O . PHE A 1 493 ? 26.537 -4.447 -3.394 1.00 86.56 493 PHE A O 1
ATOM 3977 N N . THR A 1 494 ? 26.698 -6.149 -4.836 1.00 92.75 494 THR A N 1
ATOM 3978 C CA . THR A 1 494 ? 26.228 -5.399 -6.015 1.00 92.75 494 THR A CA 1
ATOM 3979 C C . THR A 1 494 ? 24.737 -5.610 -6.289 1.00 92.75 494 THR A C 1
ATOM 3981 O O . THR A 1 494 ? 24.204 -5.005 -7.217 1.00 92.75 494 THR A O 1
ATOM 3984 N N . HIS A 1 495 ? 24.064 -6.438 -5.482 1.00 95.00 495 HIS A N 1
ATOM 3985 C CA . HIS A 1 495 ? 22.635 -6.721 -5.575 1.00 95.00 495 HIS A CA 1
ATOM 3986 C C . HIS A 1 495 ? 21.784 -5.474 -5.301 1.00 95.00 495 HIS A C 1
ATOM 3988 O O . HIS A 1 495 ? 22.028 -4.740 -4.332 1.00 95.00 495 HIS A O 1
ATOM 3994 N N . GLY A 1 496 ? 20.768 -5.244 -6.129 1.00 95.06 496 GLY A N 1
ATOM 3995 C CA . GLY A 1 496 ? 19.963 -4.020 -6.114 1.00 95.06 496 GLY A CA 1
ATOM 3996 C C . GLY A 1 496 ? 19.243 -3.772 -4.818 1.00 95.06 496 GLY A C 1
ATOM 3997 O O . GLY A 1 496 ? 19.442 -2.735 -4.189 1.00 95.06 496 GLY A O 1
ATOM 3998 N N . VAL A 1 497 ? 18.465 -4.758 -4.378 1.00 95.94 497 VAL A N 1
ATOM 3999 C CA . VAL A 1 497 ? 17.689 -4.643 -3.142 1.00 95.94 497 VAL A CA 1
ATOM 4000 C C . VAL A 1 497 ? 18.609 -4.395 -1.954 1.00 95.94 497 VAL A C 1
ATOM 4002 O O . VAL A 1 497 ? 18.291 -3.578 -1.100 1.00 95.94 497 VAL A O 1
ATOM 4005 N N . ASN A 1 498 ? 19.781 -5.037 -1.923 1.00 96.56 498 ASN A N 1
ATOM 4006 C CA . ASN A 1 498 ? 20.725 -4.869 -0.818 1.00 96.56 498 ASN A CA 1
ATOM 4007 C C . ASN A 1 498 ? 21.279 -3.444 -0.794 1.00 96.56 498 ASN A C 1
ATOM 4009 O O . ASN A 1 498 ? 21.275 -2.825 0.262 1.00 96.56 498 ASN A O 1
ATOM 4013 N N . ASN A 1 499 ? 21.648 -2.879 -1.949 1.00 97.19 499 ASN A N 1
ATOM 4014 C CA . ASN A 1 499 ? 22.055 -1.473 -2.033 1.00 97.19 499 ASN A CA 1
ATOM 4015 C C . ASN A 1 499 ? 20.891 -0.524 -1.699 1.00 97.19 499 ASN A C 1
ATOM 4017 O O . ASN A 1 499 ? 21.088 0.444 -0.970 1.00 97.19 499 ASN A O 1
ATOM 4021 N N . GLY A 1 500 ? 19.671 -0.830 -2.153 1.00 97.12 500 GLY A N 1
ATOM 4022 C CA . GLY A 1 500 ? 18.455 -0.078 -1.836 1.00 97.12 500 GLY A CA 1
ATOM 4023 C C . GLY A 1 500 ? 18.174 -0.026 -0.332 1.00 97.12 500 GLY A C 1
ATOM 4024 O O . GLY A 1 500 ? 17.870 1.032 0.214 1.00 97.12 500 GLY A O 1
ATOM 4025 N N . GLN A 1 501 ? 18.356 -1.147 0.366 1.00 96.88 501 GLN A N 1
ATOM 4026 C CA . GLN A 1 501 ? 18.234 -1.244 1.823 1.00 96.88 501 GLN A CA 1
ATOM 4027 C C . GLN A 1 501 ? 19.444 -0.658 2.560 1.00 96.88 501 GLN A C 1
ATOM 4029 O O . GLN A 1 501 ? 19.295 -0.175 3.677 1.00 96.88 501 GLN A O 1
ATOM 4034 N N . ALA A 1 502 ? 20.640 -0.692 1.974 1.00 96.62 502 ALA A N 1
ATOM 4035 C CA . ALA A 1 502 ? 21.872 -0.185 2.578 1.00 96.62 502 ALA A CA 1
ATOM 4036 C C . ALA A 1 502 ? 21.969 1.344 2.589 1.00 96.62 502 ALA A C 1
ATOM 4038 O O . ALA A 1 502 ? 22.703 1.912 3.399 1.00 96.62 502 ALA A O 1
ATOM 4039 N N . ILE A 1 503 ? 21.207 2.032 1.732 1.00 95.94 503 ILE A N 1
ATOM 4040 C CA . ILE A 1 503 ? 21.135 3.501 1.702 1.00 95.94 503 ILE A CA 1
ATOM 4041 C C . ILE A 1 503 ? 20.873 4.081 3.101 1.00 95.94 503 ILE A C 1
ATOM 4043 O O . ILE A 1 503 ? 21.468 5.096 3.451 1.00 95.94 503 ILE A O 1
ATOM 4047 N N . LYS A 1 504 ? 20.044 3.416 3.920 1.00 96.75 504 LYS A N 1
ATOM 4048 C CA . LYS A 1 504 ? 19.722 3.867 5.283 1.00 96.75 504 LYS A CA 1
ATOM 4049 C C . LYS A 1 504 ? 20.707 3.415 6.365 1.00 96.75 504 LYS A C 1
ATOM 4051 O O . LYS A 1 504 ? 20.566 3.869 7.496 1.00 96.75 504 LYS A O 1
ATOM 4056 N N . SER A 1 505 ? 21.659 2.518 6.078 1.00 96.38 505 SER A N 1
ATOM 4057 C CA . SER A 1 505 ? 22.413 1.829 7.141 1.00 96.38 505 SER A CA 1
ATOM 4058 C C . SER A 1 505 ? 23.204 2.794 8.030 1.00 96.38 505 SER A C 1
ATOM 4060 O O . SER A 1 505 ? 23.172 2.633 9.246 1.00 96.38 505 SER A O 1
ATOM 4062 N N . GLY A 1 506 ? 23.805 3.844 7.454 1.00 94.38 506 GLY A N 1
ATOM 4063 C CA . GLY A 1 506 ? 24.532 4.867 8.212 1.00 94.38 506 GLY A CA 1
ATOM 4064 C C . GLY A 1 506 ? 23.623 5.643 9.170 1.00 94.38 506 GLY A C 1
ATOM 4065 O O . GLY A 1 506 ? 23.918 5.762 10.355 1.00 94.38 506 GLY A O 1
ATOM 4066 N N . ALA A 1 507 ? 22.449 6.091 8.713 1.00 93.06 507 ALA A N 1
ATOM 4067 C CA . ALA A 1 507 ? 21.482 6.766 9.581 1.00 93.06 507 ALA A CA 1
ATOM 4068 C C . ALA A 1 507 ? 20.891 5.838 10.656 1.00 93.06 507 ALA A C 1
ATOM 4070 O O . ALA A 1 507 ? 20.654 6.264 11.785 1.00 93.06 507 ALA A O 1
ATOM 4071 N N . VAL A 1 508 ? 20.665 4.562 10.329 1.00 94.94 508 VAL A N 1
ATOM 4072 C CA . VAL A 1 508 ? 20.235 3.563 11.316 1.00 94.94 508 VAL A CA 1
ATOM 4073 C C . VAL A 1 508 ? 21.316 3.373 12.379 1.00 94.94 508 VAL A C 1
ATOM 4075 O O . VAL A 1 508 ? 21.002 3.380 13.568 1.00 94.94 508 VAL A O 1
ATOM 4078 N N . TRP A 1 509 ? 22.587 3.269 11.983 1.00 95.00 509 TRP A N 1
ATOM 4079 C CA . TRP A 1 509 ? 23.699 3.143 12.925 1.00 95.00 509 TRP A CA 1
ATOM 4080 C C . TRP A 1 509 ? 23.926 4.399 13.765 1.00 95.00 509 TRP A C 1
ATOM 4082 O O . TRP A 1 509 ? 24.183 4.287 14.963 1.00 95.00 509 TRP A O 1
ATOM 4092 N N . TYR A 1 510 ? 23.733 5.588 13.186 1.00 93.31 510 TYR A N 1
ATOM 4093 C CA . TYR A 1 510 ? 23.841 6.874 13.879 1.00 93.31 510 TYR A CA 1
ATOM 4094 C C . TYR A 1 510 ? 23.030 6.922 15.184 1.00 93.31 510 TYR A C 1
ATOM 4096 O O . TYR A 1 510 ? 23.481 7.507 16.170 1.00 93.31 510 TYR A O 1
ATOM 4104 N N . ARG A 1 511 ? 21.869 6.250 15.233 1.00 87.62 511 ARG A N 1
ATOM 4105 C CA . ARG A 1 511 ? 21.042 6.147 16.450 1.00 87.62 511 ARG A CA 1
ATOM 4106 C C . ARG A 1 511 ? 21.758 5.464 17.625 1.00 87.62 511 ARG A C 1
ATOM 4108 O O . ARG A 1 511 ? 21.371 5.696 18.766 1.00 87.62 511 ARG A O 1
ATOM 4115 N N . GLN A 1 512 ? 22.767 4.633 17.358 1.00 88.38 512 GLN A N 1
ATOM 4116 C CA . GLN A 1 512 ? 23.612 3.986 18.368 1.00 88.38 512 GLN A CA 1
ATOM 4117 C C . GLN A 1 512 ? 24.953 4.696 18.533 1.00 88.38 512 GLN A C 1
ATOM 4119 O O . GLN A 1 512 ? 25.376 4.950 19.658 1.00 88.38 512 GLN A O 1
ATOM 4124 N N . SER A 1 513 ? 25.622 5.024 17.424 1.00 91.06 513 SER A N 1
ATOM 4125 C CA . SER A 1 513 ? 26.975 5.584 17.460 1.00 91.06 513 SER A CA 1
ATOM 4126 C C . SER A 1 513 ? 27.011 7.030 17.959 1.00 91.06 513 SER A C 1
ATOM 4128 O O . SER A 1 513 ? 28.015 7.462 18.526 1.00 91.06 513 SER A O 1
ATOM 4130 N N . GLY A 1 514 ? 25.950 7.807 17.704 1.00 86.94 514 GLY A N 1
ATOM 4131 C CA . GLY A 1 514 ? 25.932 9.259 17.890 1.00 86.94 514 GLY A CA 1
ATOM 4132 C C . GLY A 1 514 ? 26.921 10.013 16.989 1.00 86.94 514 GLY A C 1
ATOM 4133 O O . GLY A 1 514 ? 27.067 11.230 17.125 1.00 86.94 514 GLY A O 1
ATOM 4134 N N . ASN A 1 515 ? 27.607 9.324 16.070 1.00 88.62 515 ASN A N 1
ATOM 4135 C CA . ASN A 1 515 ? 28.629 9.908 15.215 1.00 88.62 515 ASN A CA 1
ATOM 4136 C C . ASN A 1 515 ? 27.995 10.549 13.977 1.00 88.62 515 ASN A C 1
ATOM 4138 O O . ASN A 1 515 ? 27.442 9.874 13.113 1.00 88.62 515 ASN A O 1
ATOM 4142 N N . HIS A 1 516 ? 28.107 11.872 13.868 1.00 87.06 516 HIS A N 1
ATOM 4143 C CA . HIS A 1 516 ? 27.449 12.630 12.806 1.00 87.06 516 HIS A CA 1
ATOM 4144 C C . HIS A 1 516 ? 27.912 12.249 11.388 1.00 87.06 516 HIS A C 1
ATOM 4146 O O . HIS A 1 516 ? 27.141 12.415 10.448 1.00 87.06 516 HIS A O 1
ATOM 4152 N N . SER A 1 517 ? 29.107 11.666 11.208 1.00 89.12 517 SER A N 1
ATOM 4153 C CA . SER A 1 517 ? 29.526 11.176 9.884 1.00 89.12 517 SER A CA 1
ATOM 4154 C C . SER A 1 517 ? 28.611 10.075 9.342 1.00 89.12 517 SER A C 1
ATOM 4156 O O . SER A 1 517 ? 28.385 9.998 8.135 1.00 89.12 517 SER A O 1
ATOM 4158 N N . ASP A 1 518 ? 28.055 9.242 10.226 1.00 87.81 518 ASP A N 1
ATOM 4159 C CA . ASP A 1 518 ? 27.155 8.150 9.842 1.00 87.81 518 ASP A CA 1
ATOM 4160 C C . ASP A 1 518 ? 25.827 8.727 9.331 1.00 87.81 518 ASP A C 1
ATOM 4162 O O . ASP A 1 518 ? 25.274 8.256 8.333 1.00 87.81 518 ASP A O 1
ATOM 4166 N N . TRP A 1 519 ? 25.383 9.829 9.947 1.00 86.69 519 TRP A N 1
ATOM 4167 C CA . TRP A 1 519 ? 24.243 10.627 9.505 1.00 86.69 519 TRP A CA 1
ATOM 4168 C C . TRP A 1 519 ? 24.506 11.250 8.122 1.00 86.69 519 TRP A C 1
ATOM 4170 O O . TRP A 1 519 ? 23.737 11.032 7.186 1.00 86.69 519 TRP A O 1
ATOM 4180 N N . GLU A 1 520 ? 25.624 11.951 7.933 1.00 87.38 520 GLU A N 1
ATOM 4181 C CA . GLU A 1 520 ? 25.925 12.640 6.664 1.00 87.38 520 GLU A CA 1
ATOM 4182 C C . GLU A 1 520 ? 26.144 11.672 5.485 1.00 87.38 520 GLU A C 1
ATOM 4184 O O . GLU A 1 520 ? 25.893 12.024 4.326 1.00 87.38 520 GLU A O 1
ATOM 4189 N N . SER A 1 521 ? 26.569 10.432 5.761 1.00 92.25 521 SER A N 1
ATOM 4190 C CA . SER A 1 521 ? 26.918 9.445 4.731 1.00 92.25 521 SER A CA 1
ATOM 4191 C C . SER A 1 521 ? 25.767 9.127 3.765 1.00 92.25 521 SER A C 1
ATOM 4193 O O . SER A 1 521 ? 26.004 8.904 2.575 1.00 92.25 521 SER A O 1
ATOM 4195 N N . SER A 1 522 ? 24.519 9.164 4.236 1.00 93.00 522 SER A N 1
ATOM 4196 C CA . SER A 1 522 ? 23.325 8.780 3.469 1.00 93.00 522 SER A CA 1
ATOM 4197 C C . SER A 1 522 ? 23.138 9.618 2.200 1.00 93.00 522 SER A C 1
ATOM 4199 O O . SER A 1 522 ? 22.786 9.091 1.140 1.00 93.00 522 SER A O 1
ATOM 4201 N N . TYR A 1 523 ? 23.438 10.920 2.273 1.00 93.56 523 TYR A N 1
ATOM 4202 C CA . TYR A 1 523 ? 23.357 11.809 1.115 1.00 93.56 523 TYR A CA 1
ATOM 4203 C C . TYR A 1 523 ? 24.420 11.467 0.063 1.00 93.56 523 TYR A C 1
ATOM 4205 O O . TYR A 1 523 ? 24.102 11.334 -1.122 1.00 93.56 523 TYR A O 1
ATOM 4213 N N . ALA A 1 524 ? 25.665 11.237 0.492 1.00 94.31 524 ALA A N 1
ATOM 4214 C CA . ALA A 1 524 ? 26.754 10.845 -0.402 1.00 94.31 524 ALA A CA 1
ATOM 4215 C C . ALA A 1 524 ? 26.472 9.502 -1.101 1.00 94.31 524 ALA A C 1
ATOM 4217 O O . ALA A 1 524 ? 26.753 9.354 -2.291 1.00 94.31 524 ALA A O 1
ATOM 4218 N N . ARG A 1 525 ? 25.847 8.542 -0.404 1.00 95.62 525 ARG A N 1
ATOM 4219 C CA . ARG A 1 525 ? 25.426 7.249 -0.981 1.00 95.62 525 ARG A CA 1
ATOM 4220 C C . ARG A 1 525 ? 24.384 7.418 -2.080 1.00 95.62 525 ARG A C 1
ATOM 4222 O O . ARG A 1 525 ? 24.535 6.845 -3.158 1.00 95.62 525 ARG A O 1
ATOM 4229 N N . MET A 1 526 ? 23.358 8.235 -1.828 1.00 96.25 526 MET A N 1
ATOM 4230 C CA . MET A 1 526 ? 22.348 8.574 -2.835 1.00 96.25 526 MET A CA 1
ATOM 4231 C C . MET A 1 526 ? 22.998 9.205 -4.073 1.00 96.25 526 MET A C 1
ATOM 4233 O O . MET A 1 526 ? 22.716 8.775 -5.189 1.00 96.25 526 MET A O 1
ATOM 4237 N N . GLN A 1 527 ? 23.905 10.169 -3.885 1.00 96.12 527 GLN A N 1
ATOM 4238 C CA . GLN A 1 527 ? 24.615 10.810 -4.995 1.00 96.12 527 GLN A CA 1
ATOM 4239 C C . GLN A 1 527 ? 25.492 9.829 -5.781 1.00 96.12 527 GLN A C 1
ATOM 4241 O O . GLN A 1 527 ? 25.490 9.871 -7.009 1.00 96.12 527 GLN A O 1
ATOM 4246 N N . LYS A 1 528 ? 26.204 8.924 -5.099 1.00 96.06 528 LYS A N 1
ATOM 4247 C CA . LYS A 1 528 ? 27.048 7.912 -5.751 1.00 96.06 528 LYS A CA 1
ATOM 4248 C C . LYS A 1 528 ? 26.207 6.967 -6.614 1.00 96.06 528 LYS A C 1
ATOM 4250 O O . LYS A 1 528 ? 26.555 6.703 -7.764 1.00 96.06 528 LYS A O 1
ATOM 4255 N N . LEU A 1 529 ? 25.060 6.510 -6.103 1.00 97.44 529 LEU A N 1
ATOM 4256 C CA . LEU A 1 529 ? 24.110 5.719 -6.892 1.00 97.44 529 LEU A CA 1
ATOM 4257 C C . LEU A 1 529 ? 23.576 6.511 -8.088 1.00 97.44 529 LEU A C 1
ATOM 4259 O O . LEU A 1 529 ? 23.537 5.969 -9.189 1.00 97.44 529 LEU A O 1
ATOM 4263 N N . ASP A 1 530 ? 23.224 7.786 -7.916 1.00 96.62 530 ASP A N 1
ATOM 4264 C CA . ASP A 1 530 ? 22.755 8.634 -9.017 1.00 96.62 530 ASP A CA 1
ATOM 4265 C C . ASP A 1 530 ? 23.806 8.814 -10.120 1.00 96.62 530 ASP A C 1
ATOM 4267 O O . ASP A 1 530 ? 23.485 8.733 -11.311 1.00 96.62 530 ASP A O 1
ATOM 4271 N N . GLU A 1 531 ? 25.057 9.045 -9.724 1.00 96.56 531 GLU A N 1
ATOM 4272 C CA . GLU A 1 531 ? 26.178 9.319 -10.622 1.00 96.56 531 GLU A CA 1
ATOM 4273 C C . GLU A 1 531 ? 26.470 8.145 -11.561 1.00 96.56 531 GLU A C 1
ATOM 4275 O O . GLU A 1 531 ? 26.660 8.361 -12.766 1.00 96.56 531 GLU A O 1
ATOM 4280 N N . TYR A 1 532 ? 26.468 6.919 -11.028 1.00 97.25 532 TYR A N 1
ATOM 4281 C CA . TYR A 1 532 ? 26.897 5.719 -11.756 1.00 97.25 532 TYR A CA 1
ATOM 4282 C C . TYR A 1 532 ? 25.747 4.828 -12.225 1.00 97.25 532 TYR A C 1
ATOM 4284 O O . TYR A 1 532 ? 25.883 4.136 -13.239 1.00 97.25 532 TYR A O 1
ATOM 4292 N N . HIS A 1 533 ? 24.597 4.871 -11.549 1.00 97.62 533 HIS A N 1
ATOM 4293 C CA . HIS A 1 533 ? 23.475 3.961 -11.792 1.00 97.62 533 HIS A CA 1
ATOM 4294 C C . HIS A 1 533 ? 22.099 4.641 -11.836 1.00 97.62 533 HIS A C 1
ATOM 4296 O O . HIS A 1 533 ? 21.128 3.986 -12.195 1.00 97.62 533 HIS A O 1
ATOM 4302 N N . GLY A 1 534 ? 21.969 5.929 -11.513 1.00 96.94 534 GLY A N 1
ATOM 4303 C CA . GLY A 1 534 ? 20.668 6.592 -11.388 1.00 96.94 534 GLY A CA 1
ATOM 4304 C C . GLY A 1 534 ? 19.837 6.560 -12.668 1.00 96.94 534 GLY A C 1
ATOM 4305 O O . GLY A 1 534 ? 20.384 6.723 -13.760 1.00 96.94 534 GLY A O 1
ATOM 4306 N N . GLN A 1 535 ? 18.513 6.445 -12.537 1.00 96.25 535 GLN A N 1
ATOM 4307 C CA . GLN A 1 535 ? 17.527 6.542 -13.623 1.00 96.25 535 GLN A CA 1
ATOM 4308 C C . GLN A 1 535 ? 16.629 7.777 -13.437 1.00 96.25 535 GLN A C 1
ATOM 4310 O O . GLN A 1 535 ? 16.494 8.315 -12.335 1.00 96.25 535 GLN A O 1
ATOM 4315 N N . ALA A 1 536 ? 15.986 8.240 -14.514 1.00 97.00 536 ALA A N 1
ATOM 4316 C CA . ALA A 1 536 ? 15.135 9.436 -14.474 1.00 97.00 536 ALA A CA 1
ATOM 4317 C C . ALA A 1 536 ? 13.939 9.309 -13.504 1.00 97.00 536 ALA A C 1
ATOM 4319 O O . ALA A 1 536 ? 13.453 10.312 -12.978 1.00 97.00 536 ALA A O 1
ATOM 4320 N N . SER A 1 537 ? 13.490 8.082 -13.221 1.00 96.56 537 SER A N 1
ATOM 4321 C CA . SER A 1 537 ? 12.422 7.775 -12.260 1.00 96.56 537 SER A CA 1
ATOM 4322 C C . SER A 1 537 ? 12.836 7.973 -10.795 1.00 96.56 537 SER A C 1
ATOM 4324 O O . SER A 1 537 ? 11.985 7.941 -9.912 1.00 96.56 537 SER A O 1
ATOM 4326 N N . GLY A 1 538 ? 14.122 8.226 -10.523 1.00 96.00 538 GLY A N 1
ATOM 4327 C CA . GLY A 1 538 ? 14.667 8.453 -9.183 1.00 96.00 538 GLY A CA 1
ATOM 4328 C C . GLY A 1 538 ? 15.208 7.198 -8.496 1.00 96.00 538 GLY A C 1
ATOM 4329 O O . GLY A 1 538 ? 15.945 7.333 -7.525 1.00 96.00 538 GLY A O 1
ATOM 4330 N N . VAL A 1 539 ? 14.897 6.002 -8.998 1.00 96.81 539 VAL A N 1
ATOM 4331 C CA . VAL A 1 539 ? 15.553 4.753 -8.578 1.00 96.81 539 VAL A CA 1
ATOM 4332 C C . VAL A 1 539 ? 16.783 4.500 -9.458 1.00 96.81 539 VAL A C 1
ATOM 4334 O O . VAL A 1 539 ? 16.900 5.067 -10.544 1.00 96.81 539 VAL A O 1
ATOM 4337 N N . PHE A 1 540 ? 17.737 3.699 -8.998 1.00 97.31 540 PHE A N 1
ATOM 4338 C CA . PHE A 1 540 ? 18.904 3.314 -9.791 1.00 97.31 540 PHE A CA 1
ATOM 4339 C C . PHE A 1 540 ? 18.625 2.066 -10.650 1.00 97.31 540 PHE A C 1
ATOM 4341 O O . PHE A 1 540 ? 17.731 1.270 -10.365 1.00 97.31 540 PHE A O 1
ATOM 4348 N N . GLY A 1 541 ? 19.383 1.918 -11.735 1.00 95.75 541 GLY A N 1
ATOM 4349 C CA . GLY A 1 541 ? 19.357 0.770 -12.633 1.00 95.75 541 GLY A CA 1
ATOM 4350 C C . GLY A 1 541 ? 19.938 -0.450 -11.939 1.00 95.75 541 GLY A C 1
ATOM 4351 O O . GLY A 1 541 ? 21.072 -0.402 -11.451 1.00 95.75 541 GLY A O 1
ATOM 4352 N N . CYS A 1 542 ? 19.166 -1.528 -11.902 1.00 94.31 542 CYS A N 1
ATOM 4353 C CA . CYS A 1 542 ? 19.575 -2.780 -11.300 1.00 94.31 542 CYS A CA 1
ATOM 4354 C C . CYS A 1 542 ? 18.754 -3.958 -11.836 1.00 94.31 542 CYS A C 1
ATOM 4356 O O . CYS A 1 542 ? 17.619 -4.162 -11.408 1.00 94.31 542 CYS A O 1
ATOM 4358 N N . ASP A 1 543 ? 19.331 -4.743 -12.739 1.00 91.19 543 ASP A N 1
ATOM 4359 C CA . ASP A 1 543 ? 18.762 -6.010 -13.196 1.00 91.19 543 ASP A CA 1
ATOM 4360 C C . ASP A 1 543 ? 19.368 -7.160 -12.391 1.00 91.19 543 ASP A C 1
ATOM 4362 O O . ASP A 1 543 ? 20.344 -7.790 -12.800 1.00 91.19 543 ASP A O 1
ATOM 4366 N N . GLU A 1 544 ? 18.844 -7.312 -11.170 1.00 90.75 544 GLU A N 1
ATOM 4367 C CA . GLU A 1 544 ? 19.399 -8.057 -10.028 1.00 90.75 544 GLU A CA 1
ATOM 4368 C C . GLU A 1 544 ? 20.682 -7.427 -9.456 1.00 90.75 544 GLU A C 1
ATOM 4370 O O . GLU A 1 544 ? 20.839 -7.327 -8.240 1.00 90.75 544 GLU A O 1
ATOM 4375 N N . HIS A 1 545 ? 21.571 -6.916 -10.314 1.00 93.62 545 HIS A N 1
ATOM 4376 C CA . HIS A 1 545 ? 22.807 -6.225 -9.930 1.00 93.62 545 HIS A CA 1
ATOM 4377 C C . HIS A 1 545 ? 22.911 -4.839 -10.573 1.00 93.62 545 HIS A C 1
ATOM 4379 O O . HIS A 1 545 ? 22.320 -4.583 -11.622 1.00 93.62 545 HIS A O 1
ATOM 4385 N N . LEU A 1 546 ? 23.672 -3.933 -9.948 1.00 95.75 546 LEU A N 1
ATOM 4386 C CA . LEU A 1 546 ? 23.847 -2.547 -10.405 1.00 95.75 546 LEU A CA 1
ATOM 4387 C C . LEU A 1 546 ? 24.136 -2.465 -11.920 1.00 95.75 546 LEU A C 1
ATOM 4389 O O . LEU A 1 546 ? 25.154 -2.955 -12.408 1.00 95.75 546 LEU A O 1
ATOM 4393 N N . ALA A 1 547 ? 23.246 -1.809 -12.670 1.00 94.62 547 ALA A N 1
ATOM 4394 C CA . ALA A 1 547 ? 23.145 -1.961 -14.129 1.00 94.62 547 ALA A CA 1
ATOM 4395 C C . ALA A 1 547 ? 23.596 -0.728 -14.935 1.00 94.62 547 ALA A C 1
ATOM 4397 O O . ALA A 1 547 ? 23.505 -0.686 -16.163 1.00 94.62 547 ALA A O 1
ATOM 4398 N N . GLY A 1 548 ? 24.103 0.297 -14.253 1.00 95.31 548 GLY A N 1
ATOM 4399 C CA . GLY A 1 548 ? 24.514 1.554 -14.890 1.00 95.31 548 GLY A CA 1
ATOM 4400 C C . GLY A 1 548 ? 23.339 2.483 -15.221 1.00 95.31 548 GLY A C 1
ATOM 4401 O O . GLY A 1 548 ? 22.191 2.228 -14.869 1.00 95.31 548 GLY A O 1
ATOM 4402 N N . ARG A 1 549 ? 23.636 3.589 -15.912 1.00 95.81 549 ARG A N 1
ATOM 4403 C CA . ARG A 1 549 ? 22.666 4.659 -16.246 1.00 95.81 549 ARG A CA 1
ATOM 4404 C C . ARG A 1 549 ? 21.911 4.471 -17.558 1.00 95.81 549 ARG A C 1
ATOM 4406 O O . ARG A 1 549 ? 21.192 5.366 -17.986 1.00 95.81 549 ARG A O 1
ATOM 4413 N N . MET A 1 550 ? 22.144 3.371 -18.261 1.00 94.31 550 MET A N 1
ATOM 4414 C CA . MET A 1 550 ? 21.525 3.142 -19.561 1.00 94.31 550 MET A CA 1
ATOM 4415 C C . MET A 1 550 ? 20.025 2.859 -19.361 1.00 94.31 550 MET A C 1
ATOM 4417 O O . MET A 1 550 ? 19.711 1.905 -18.654 1.00 94.31 550 MET A O 1
ATOM 4421 N N . PRO A 1 551 ? 19.100 3.617 -19.984 1.00 95.75 551 PRO A N 1
ATOM 4422 C CA . PRO A 1 551 ? 17.657 3.488 -19.728 1.00 95.75 551 PRO A CA 1
ATOM 4423 C C . PRO A 1 551 ? 17.048 2.210 -20.308 1.00 95.75 551 PRO A C 1
ATOM 4425 O O . PRO A 1 551 ? 15.909 1.865 -20.007 1.00 95.75 551 PRO A O 1
ATOM 4428 N N . SER A 1 552 ? 17.804 1.516 -21.157 1.00 92.62 552 SER A N 1
ATOM 4429 C CA . SER A 1 552 ? 17.467 0.186 -21.640 1.00 92.62 552 SER A CA 1
ATOM 4430 C C . SER A 1 552 ? 17.594 -0.852 -20.523 1.00 92.62 552 SER A C 1
ATOM 4432 O O . SER A 1 552 ? 16.862 -1.826 -20.516 1.00 92.62 552 SER A O 1
ATOM 4434 N N . ARG A 1 553 ? 18.523 -0.698 -19.575 1.00 92.50 553 ARG A N 1
ATOM 4435 C CA . ARG A 1 553 ? 18.733 -1.702 -18.520 1.00 92.50 553 ARG A CA 1
ATOM 4436 C C . ARG A 1 553 ? 17.574 -1.705 -17.522 1.00 92.50 553 ARG A C 1
ATOM 4438 O O . ARG A 1 553 ? 16.869 -0.707 -17.383 1.00 92.50 553 ARG A O 1
ATOM 4445 N N . GLY A 1 554 ? 17.371 -2.851 -16.876 1.00 90.81 554 GLY A N 1
ATOM 4446 C CA . GLY A 1 554 ? 16.258 -3.052 -15.955 1.00 90.81 554 GLY A CA 1
ATOM 4447 C C . GLY A 1 554 ? 16.478 -2.406 -14.587 1.00 90.81 554 GLY A C 1
ATOM 4448 O O . GLY A 1 554 ? 17.610 -2.141 -14.180 1.00 90.81 554 GLY A O 1
ATOM 4449 N N . THR A 1 555 ? 15.383 -2.205 -13.864 1.00 95.25 555 THR A N 1
ATOM 4450 C CA . THR A 1 555 ? 15.345 -2.014 -12.415 1.00 95.25 555 THR A CA 1
ATOM 4451 C C . THR A 1 555 ? 14.368 -3.022 -11.824 1.00 95.25 555 THR A C 1
ATOM 4453 O O . THR A 1 555 ? 13.200 -3.059 -12.210 1.00 95.25 555 THR A O 1
ATOM 4456 N N . GLU A 1 556 ? 14.843 -3.816 -10.873 1.00 96.25 556 GLU A N 1
ATOM 4457 C CA . GLU A 1 556 ? 14.030 -4.769 -10.126 1.00 96.25 556 GLU A CA 1
ATOM 4458 C C . GLU A 1 556 ? 12.951 -4.074 -9.276 1.00 96.25 556 GLU A C 1
ATOM 4460 O O . GLU A 1 556 ? 13.224 -3.089 -8.583 1.00 96.25 556 GLU A O 1
ATOM 4465 N N . LEU A 1 557 ? 11.733 -4.617 -9.251 1.00 96.62 557 LEU A N 1
ATOM 4466 C CA . LEU A 1 557 ? 10.630 -4.090 -8.442 1.00 96.62 557 LEU A CA 1
ATOM 4467 C C . LEU A 1 557 ? 10.920 -4.088 -6.930 1.00 96.62 557 LEU A C 1
ATOM 4469 O O . LEU A 1 557 ? 10.607 -3.096 -6.268 1.00 96.62 557 LEU A O 1
ATOM 4473 N N . CYS A 1 558 ? 11.583 -5.104 -6.363 1.00 96.50 558 CYS A N 1
ATOM 4474 C CA . CYS A 1 558 ? 11.964 -5.041 -4.943 1.00 96.50 558 CYS A CA 1
ATOM 4475 C C . CYS A 1 558 ? 12.946 -3.893 -4.665 1.00 96.50 558 CYS A C 1
ATOM 4477 O O . CYS A 1 558 ? 12.861 -3.243 -3.623 1.00 96.50 558 CYS A O 1
ATOM 4479 N N . THR A 1 559 ? 13.844 -3.587 -5.610 1.00 97.62 559 THR A N 1
ATOM 4480 C CA . THR A 1 559 ? 14.766 -2.447 -5.490 1.00 97.62 559 THR A CA 1
ATOM 4481 C C . THR A 1 559 ? 13.999 -1.124 -5.407 1.00 97.62 559 THR A C 1
ATOM 4483 O O . THR A 1 559 ? 14.387 -0.242 -4.640 1.00 97.62 559 THR A O 1
ATOM 4486 N N . VAL A 1 560 ? 12.878 -0.990 -6.126 1.00 98.00 560 VAL A N 1
ATOM 4487 C CA . VAL A 1 560 ? 11.987 0.182 -6.050 1.00 98.00 560 VAL A CA 1
ATOM 4488 C C . VAL A 1 560 ? 11.416 0.348 -4.644 1.00 98.00 560 VAL A C 1
ATOM 4490 O O . VAL A 1 560 ? 11.612 1.391 -4.020 1.00 98.00 560 VAL A O 1
ATOM 4493 N N . VAL A 1 561 ? 10.735 -0.681 -4.138 1.00 97.69 561 VAL A N 1
ATOM 4494 C CA . VAL A 1 561 ? 10.020 -0.633 -2.851 1.00 97.69 561 VAL A CA 1
ATOM 4495 C C . VAL A 1 561 ? 10.982 -0.473 -1.678 1.00 97.69 561 VAL A C 1
ATOM 4497 O O . VAL A 1 561 ? 10.723 0.311 -0.766 1.00 97.69 561 VAL A O 1
ATOM 4500 N N . GLU A 1 562 ? 12.103 -1.190 -1.686 1.00 97.44 562 GLU A N 1
ATOM 4501 C CA . GLU A 1 562 ? 13.058 -1.127 -0.582 1.00 97.44 562 GLU A CA 1
ATOM 4502 C C . GLU A 1 562 ? 13.878 0.170 -0.594 1.00 97.44 562 GLU A C 1
ATOM 4504 O O . GLU A 1 562 ? 14.161 0.712 0.474 1.00 97.44 562 GLU A O 1
ATOM 4509 N N . SER A 1 563 ? 14.177 0.740 -1.770 1.00 98.12 563 SER A N 1
ATOM 4510 C CA . SER A 1 563 ? 14.773 2.083 -1.843 1.00 98.12 563 SER A CA 1
ATOM 4511 C C . SER A 1 563 ? 13.808 3.146 -1.320 1.00 98.12 563 SER A C 1
ATOM 4513 O O . SER A 1 563 ? 14.225 4.006 -0.548 1.00 98.12 563 SER A O 1
ATOM 4515 N N . MET A 1 564 ? 12.518 3.079 -1.688 1.00 97.88 564 MET A N 1
ATOM 4516 C CA . MET A 1 564 ? 11.491 3.974 -1.131 1.00 97.88 564 MET A CA 1
ATOM 4517 C C . MET A 1 564 ? 11.482 3.913 0.393 1.00 97.88 564 MET A C 1
ATOM 4519 O O . MET A 1 564 ? 11.637 4.944 1.043 1.00 97.88 564 MET A O 1
ATOM 4523 N N . PHE A 1 565 ? 11.395 2.704 0.950 1.00 97.44 565 PHE A N 1
ATOM 4524 C CA . PHE A 1 565 ? 11.368 2.505 2.395 1.00 97.44 565 PHE A CA 1
ATOM 4525 C C . PHE A 1 565 ? 12.630 3.035 3.088 1.00 97.44 565 PHE A C 1
ATOM 4527 O O . PHE A 1 565 ? 12.557 3.603 4.179 1.00 97.44 565 PHE A O 1
ATOM 4534 N N . SER A 1 566 ? 13.797 2.896 2.454 1.00 98.19 566 SER A N 1
ATOM 4535 C CA . SER A 1 566 ? 15.036 3.477 2.971 1.00 98.19 566 SER A CA 1
ATOM 4536 C C . SER A 1 566 ? 15.009 4.995 3.003 1.00 98.19 566 SER A C 1
ATOM 4538 O O . SER A 1 566 ? 15.417 5.572 4.004 1.00 98.19 566 SER A O 1
ATOM 4540 N N . TYR A 1 567 ? 14.507 5.655 1.962 1.00 98.56 567 TYR A N 1
ATOM 4541 C CA . TYR A 1 567 ? 14.398 7.114 1.948 1.00 98.56 567 TYR A CA 1
ATOM 4542 C C . TYR A 1 567 ? 13.338 7.647 2.921 1.00 98.56 567 TYR A C 1
ATOM 4544 O O . TYR A 1 567 ? 13.545 8.695 3.531 1.00 98.56 567 TYR A O 1
ATOM 4552 N N . GLU A 1 568 ? 12.244 6.912 3.119 1.00 98.12 568 GLU A N 1
ATOM 4553 C CA . GLU A 1 568 ? 11.253 7.183 4.168 1.00 98.12 568 GLU A CA 1
ATOM 4554 C C . GLU A 1 568 ? 11.903 7.112 5.559 1.00 98.12 568 GLU A C 1
ATOM 4556 O O . GLU A 1 568 ? 11.850 8.073 6.324 1.00 98.12 568 GLU A O 1
ATOM 4561 N N . THR A 1 569 ? 12.645 6.034 5.830 1.00 96.62 569 THR A N 1
ATOM 4562 C CA . THR A 1 569 ? 13.402 5.859 7.083 1.00 96.62 569 THR A CA 1
ATOM 4563 C C . THR A 1 569 ? 14.467 6.949 7.270 1.00 96.62 569 THR A C 1
ATOM 4565 O O . THR A 1 569 ? 14.682 7.447 8.373 1.00 96.62 569 THR A O 1
ATOM 4568 N N . LEU A 1 570 ? 15.160 7.343 6.198 1.00 97.56 570 LEU A N 1
ATOM 4569 C CA . LEU A 1 570 ? 16.139 8.429 6.254 1.00 97.56 570 LEU A CA 1
ATOM 4570 C C . LEU A 1 570 ? 15.480 9.751 6.637 1.00 97.56 570 LEU A C 1
ATOM 4572 O O . LEU A 1 570 ? 16.014 10.470 7.477 1.00 97.56 570 LEU A O 1
ATOM 4576 N N . PHE A 1 571 ? 14.309 10.060 6.079 1.00 97.44 571 PHE A N 1
ATOM 4577 C CA . PHE A 1 571 ? 13.563 11.240 6.496 1.00 97.44 571 PHE A CA 1
ATOM 4578 C C . PHE A 1 571 ? 13.137 11.158 7.968 1.00 97.44 571 PHE A C 1
ATOM 4580 O O . PHE A 1 571 ? 13.284 12.147 8.681 1.00 97.44 571 PHE A O 1
ATOM 4587 N N . GLU A 1 572 ? 12.680 9.992 8.437 1.00 94.31 572 GLU A N 1
ATOM 4588 C CA . GLU A 1 572 ? 12.318 9.758 9.844 1.00 94.31 572 GLU A CA 1
ATOM 4589 C C . GLU A 1 572 ? 13.468 10.100 10.803 1.00 94.31 572 GLU A C 1
ATOM 4591 O O . GLU A 1 572 ? 13.272 10.797 11.797 1.00 94.31 572 GLU A O 1
ATOM 4596 N N . ILE A 1 573 ? 14.680 9.633 10.489 1.00 91.19 573 ILE A N 1
ATOM 4597 C CA . ILE A 1 573 ? 15.852 9.785 11.361 1.00 91.19 573 ILE A CA 1
ATOM 4598 C C . ILE A 1 573 ? 16.486 11.175 11.222 1.00 91.19 573 ILE A C 1
ATOM 4600 O O . ILE A 1 573 ? 16.993 11.730 12.197 1.00 91.19 573 ILE A O 1
ATOM 4604 N N . GLN A 1 574 ? 16.516 11.725 10.007 1.00 91.00 574 GLN A N 1
ATOM 4605 C CA . GLN A 1 574 ? 17.342 12.890 9.680 1.00 91.00 574 GLN A CA 1
ATOM 4606 C C . GLN A 1 574 ? 16.550 14.185 9.513 1.00 91.00 574 GLN A C 1
ATOM 4608 O O . GLN A 1 574 ? 17.100 15.265 9.715 1.00 91.00 574 GLN A O 1
ATOM 4613 N N . GLY A 1 575 ? 15.276 14.096 9.131 1.00 92.19 575 GLY A N 1
ATOM 4614 C CA . GLY A 1 575 ? 14.412 15.247 8.874 1.00 92.19 575 GLY A CA 1
ATOM 4615 C C . GLY A 1 575 ? 14.757 16.056 7.617 1.00 92.19 575 GLY A C 1
ATOM 4616 O O . GLY A 1 575 ? 14.157 17.112 7.413 1.00 92.19 575 GLY A O 1
ATOM 4617 N N . ASP A 1 576 ? 15.692 15.600 6.772 1.00 94.75 576 ASP A N 1
ATOM 4618 C CA . ASP A 1 576 ? 16.075 16.307 5.542 1.00 94.75 576 ASP A CA 1
ATOM 4619 C C . ASP A 1 576 ? 15.041 16.073 4.416 1.00 94.75 576 ASP A C 1
ATOM 4621 O O . ASP A 1 576 ? 14.888 14.938 3.945 1.00 94.75 576 ASP A O 1
ATOM 4625 N N . PRO A 1 577 ? 14.352 17.129 3.925 1.00 96.94 577 PRO A N 1
ATOM 4626 C CA . PRO A 1 577 ? 13.341 17.043 2.869 1.00 96.94 577 PRO A CA 1
ATOM 4627 C C . PRO A 1 577 ? 13.753 16.304 1.598 1.00 96.94 577 PRO A C 1
ATOM 4629 O O . PRO A 1 577 ? 12.871 15.829 0.874 1.00 96.94 577 PRO A O 1
ATOM 4632 N N . ILE A 1 578 ? 15.051 16.222 1.293 1.00 97.00 578 ILE A N 1
ATOM 4633 C CA . ILE A 1 578 ? 15.531 15.596 0.061 1.00 97.00 578 ILE A CA 1
ATOM 4634 C C . ILE A 1 578 ? 15.213 14.100 -0.004 1.00 97.00 578 ILE A C 1
ATOM 4636 O O . ILE A 1 578 ? 14.912 13.585 -1.082 1.00 97.00 578 ILE A O 1
ATOM 4640 N N . PHE A 1 579 ? 15.207 13.408 1.139 1.00 98.19 579 PHE A N 1
ATOM 4641 C CA . PHE A 1 579 ? 14.900 11.979 1.186 1.00 98.19 579 PHE A CA 1
ATOM 4642 C C . PHE A 1 579 ? 13.401 11.725 1.009 1.00 98.19 579 PHE A C 1
ATOM 4644 O O . PHE A 1 579 ? 13.019 10.879 0.204 1.00 98.19 579 PHE A O 1
ATOM 4651 N N . ALA A 1 580 ? 12.539 12.532 1.636 1.00 98.00 580 ALA A N 1
ATOM 4652 C CA . ALA A 1 580 ? 11.097 12.473 1.383 1.00 98.00 580 ALA A CA 1
ATOM 4653 C C . ALA A 1 580 ? 10.753 12.809 -0.081 1.00 98.00 580 ALA A C 1
ATOM 4655 O O . ALA A 1 580 ? 9.885 12.176 -0.680 1.00 98.00 580 ALA A O 1
ATOM 4656 N N . GLU A 1 581 ? 11.455 13.769 -0.694 1.00 97.94 581 GLU A N 1
ATOM 4657 C CA . GLU A 1 581 ? 11.302 14.066 -2.123 1.00 97.94 581 GLU A CA 1
ATOM 4658 C C . GLU A 1 581 ? 11.773 12.910 -3.017 1.00 97.94 581 GLU A C 1
ATOM 4660 O O . GLU A 1 581 ? 11.148 12.621 -4.040 1.00 97.94 581 GLU A O 1
ATOM 4665 N N . ARG A 1 582 ? 12.842 12.206 -2.632 1.00 98.25 582 ARG A N 1
ATOM 4666 C CA . ARG A 1 582 ? 13.298 11.016 -3.353 1.00 98.25 582 ARG A CA 1
ATOM 4667 C C . ARG A 1 582 ? 12.287 9.872 -3.257 1.00 98.25 582 ARG A C 1
ATOM 4669 O O . ARG A 1 582 ? 11.967 9.288 -4.293 1.00 98.25 582 ARG A O 1
ATOM 4676 N N . ALA A 1 583 ? 11.764 9.584 -2.064 1.00 98.44 583 ALA A N 1
ATOM 4677 C CA . ALA A 1 583 ? 10.708 8.590 -1.866 1.00 98.44 583 ALA A CA 1
ATOM 4678 C C . ALA A 1 583 ? 9.459 8.929 -2.701 1.00 98.44 583 ALA A C 1
ATOM 4680 O O . ALA A 1 583 ? 8.960 8.077 -3.434 1.00 98.44 583 ALA A O 1
ATOM 4681 N N . GLU A 1 584 ? 9.029 10.197 -2.689 1.00 98.12 584 GLU A N 1
ATOM 4682 C CA . GLU A 1 584 ? 7.937 10.720 -3.521 1.00 98.12 584 GLU A CA 1
ATOM 4683 C C . GLU A 1 584 ? 8.188 10.492 -5.019 1.00 98.12 584 GLU A C 1
ATOM 4685 O O . GLU A 1 584 ? 7.305 10.009 -5.734 1.00 98.12 584 GLU A O 1
ATOM 4690 N N . LYS A 1 585 ? 9.391 10.826 -5.507 1.00 98.00 585 LYS A N 1
ATOM 4691 C CA . LYS A 1 585 ? 9.754 10.654 -6.919 1.00 98.00 585 LYS A CA 1
ATOM 4692 C C . LYS A 1 585 ? 9.684 9.181 -7.322 1.00 98.00 585 LYS A C 1
ATOM 4694 O O . LYS A 1 585 ? 9.130 8.880 -8.374 1.00 98.00 585 LYS A O 1
ATOM 4699 N N . ILE A 1 586 ? 10.189 8.263 -6.501 1.00 98.44 586 ILE A N 1
ATOM 4700 C CA . ILE A 1 586 ? 10.140 6.827 -6.809 1.00 98.44 586 ILE A CA 1
ATOM 4701 C C . ILE A 1 586 ? 8.692 6.308 -6.739 1.00 98.44 586 ILE A C 1
ATOM 4703 O O . ILE A 1 586 ? 8.230 5.653 -7.678 1.00 98.44 586 ILE A O 1
ATOM 4707 N N . GLY A 1 587 ? 7.952 6.661 -5.685 1.00 97.56 587 GLY A N 1
ATOM 4708 C CA . GLY A 1 587 ? 6.588 6.189 -5.432 1.00 97.56 587 GLY A CA 1
ATOM 4709 C C . GLY A 1 587 ? 5.563 6.625 -6.475 1.00 97.56 587 GLY A C 1
ATOM 4710 O O . GLY A 1 587 ? 4.683 5.844 -6.823 1.00 97.56 587 GLY A O 1
ATOM 4711 N N . TYR A 1 588 ? 5.694 7.827 -7.040 1.00 97.62 588 TYR A N 1
ATOM 4712 C CA . TYR A 1 588 ? 4.789 8.310 -8.092 1.00 97.62 588 TYR A CA 1
AT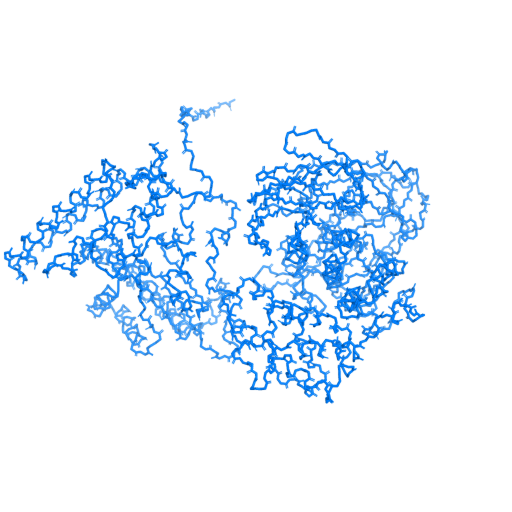OM 4713 C C . TYR A 1 588 ? 5.269 8.034 -9.522 1.00 97.62 588 TYR A C 1
ATOM 4715 O O . TYR A 1 588 ? 4.584 8.422 -10.469 1.00 97.62 588 TYR A O 1
ATOM 4723 N N . ASN A 1 589 ? 6.413 7.360 -9.698 1.00 98.19 589 ASN A N 1
ATOM 4724 C CA . ASN A 1 589 ? 6.941 7.007 -11.017 1.00 98.19 589 ASN A CA 1
ATOM 4725 C C . ASN A 1 589 ? 7.259 5.513 -11.135 1.00 98.19 589 ASN A C 1
ATOM 4727 O O . ASN A 1 589 ? 6.514 4.789 -11.788 1.00 98.19 589 ASN A O 1
ATOM 4731 N N . ALA A 1 590 ? 8.349 5.048 -10.524 1.00 97.44 590 ALA A N 1
ATOM 4732 C CA . ALA A 1 590 ? 8.840 3.682 -10.707 1.00 97.44 590 ALA A CA 1
ATOM 4733 C C . ALA A 1 590 ? 7.904 2.620 -10.109 1.00 97.44 590 ALA A C 1
ATOM 4735 O O . ALA A 1 590 ? 7.761 1.546 -10.685 1.00 97.44 590 ALA A O 1
ATOM 4736 N N . LEU A 1 591 ? 7.257 2.900 -8.973 1.00 97.50 591 LEU A N 1
ATOM 4737 C CA . LEU A 1 591 ? 6.354 1.937 -8.332 1.00 97.50 591 LEU A CA 1
ATOM 4738 C C . LEU A 1 591 ? 5.131 1.595 -9.207 1.00 97.50 591 LEU A C 1
ATOM 4740 O O . LEU A 1 591 ? 4.945 0.419 -9.511 1.00 97.50 591 LEU A O 1
ATOM 4744 N N . PRO A 1 592 ? 4.306 2.563 -9.651 1.00 96.50 592 PRO A N 1
ATOM 4745 C CA . PRO A 1 592 ? 3.171 2.255 -10.519 1.00 96.50 592 PRO A CA 1
ATOM 4746 C C . PRO A 1 592 ? 3.585 1.716 -11.893 1.00 96.50 592 PRO A C 1
ATOM 4748 O O . PRO A 1 592 ? 2.860 0.912 -12.455 1.00 96.50 592 PRO A O 1
ATOM 4751 N N . ALA A 1 593 ? 4.753 2.090 -12.423 1.00 95.75 593 ALA A N 1
ATOM 4752 C CA . ALA A 1 593 ? 5.202 1.642 -13.744 1.00 95.75 593 ALA A CA 1
ATOM 4753 C C . ALA A 1 593 ? 5.406 0.117 -13.844 1.00 95.75 593 ALA A C 1
ATOM 4755 O O . ALA A 1 593 ? 5.222 -0.473 -14.906 1.00 95.75 593 ALA A O 1
ATOM 4756 N N . THR A 1 594 ? 5.770 -0.546 -12.749 1.00 93.88 594 THR A N 1
ATOM 4757 C CA . THR A 1 594 ? 6.067 -1.987 -12.746 1.00 93.88 594 THR A CA 1
ATOM 4758 C C . THR A 1 594 ? 4.880 -2.854 -12.315 1.00 93.88 594 THR A C 1
ATOM 4760 O O . THR A 1 594 ? 5.053 -4.051 -12.086 1.00 93.88 594 THR A O 1
ATOM 4763 N N . ILE A 1 595 ? 3.684 -2.272 -12.164 1.00 94.25 595 ILE A N 1
ATOM 4764 C CA . ILE A 1 595 ? 2.475 -2.937 -11.655 1.00 94.25 595 ILE A CA 1
ATOM 4765 C C . ILE A 1 595 ? 1.303 -2.582 -12.575 1.00 94.25 595 ILE A C 1
ATOM 4767 O O . ILE A 1 595 ? 1.133 -1.424 -12.942 1.00 94.25 595 ILE A O 1
ATOM 4771 N N . THR A 1 596 ? 0.456 -3.549 -12.929 1.00 93.00 596 THR A N 1
ATOM 4772 C CA . THR A 1 596 ? -0.766 -3.235 -13.679 1.00 93.00 596 THR A CA 1
ATOM 4773 C C . THR A 1 596 ? -1.714 -2.359 -12.845 1.00 93.00 596 THR A C 1
ATOM 4775 O O . THR A 1 596 ? -1.743 -2.467 -11.618 1.00 93.00 596 THR A O 1
ATOM 4778 N N . PRO A 1 597 ? -2.560 -1.518 -13.465 1.00 91.06 597 PRO A N 1
ATOM 4779 C CA . PRO A 1 597 ? -3.444 -0.598 -12.748 1.00 91.06 597 PRO A CA 1
ATOM 4780 C C . PRO A 1 597 ? -4.424 -1.265 -11.769 1.00 91.06 597 PRO A C 1
ATOM 4782 O O . PRO A 1 597 ? -4.897 -0.629 -10.827 1.00 91.06 597 PRO A O 1
ATOM 4785 N N . ASP A 1 598 ? -4.753 -2.537 -11.997 1.00 88.62 598 ASP A N 1
ATOM 4786 C CA . ASP A 1 598 ? -5.590 -3.366 -11.124 1.00 88.62 598 ASP A CA 1
ATOM 4787 C C . ASP A 1 598 ? -4.798 -4.131 -10.047 1.00 88.62 598 ASP A C 1
ATOM 4789 O O . ASP A 1 598 ? -5.396 -4.800 -9.205 1.00 88.62 598 ASP A O 1
ATOM 4793 N N . MET A 1 599 ? -3.469 -4.005 -10.062 1.00 90.62 599 MET A N 1
ATOM 4794 C CA . MET A 1 599 ? -2.506 -4.654 -9.174 1.00 90.62 599 MET A CA 1
ATOM 4795 C C . MET A 1 599 ? -2.514 -6.190 -9.218 1.00 90.62 599 MET A C 1
ATOM 4797 O O . MET A 1 599 ? -2.015 -6.832 -8.292 1.00 90.62 599 MET A O 1
ATOM 4801 N N . TRP A 1 600 ? -3.054 -6.795 -10.281 1.00 90.81 600 TRP A N 1
ATOM 4802 C CA . TRP A 1 600 ? -3.110 -8.255 -10.440 1.00 90.81 600 TRP A CA 1
ATOM 4803 C C . TRP A 1 600 ? -1.919 -8.871 -11.173 1.00 90.81 600 TRP A C 1
ATOM 4805 O O . TRP A 1 600 ? -1.786 -10.101 -11.176 1.00 90.81 600 TRP A O 1
ATOM 4815 N N . ALA A 1 601 ? -1.064 -8.041 -11.765 1.00 92.62 601 ALA A N 1
ATOM 4816 C CA . ALA A 1 601 ? 0.187 -8.443 -12.380 1.00 92.62 601 ALA A CA 1
ATOM 4817 C C . ALA A 1 601 ? 1.273 -7.383 -12.139 1.00 92.62 601 ALA A C 1
ATOM 4819 O O . ALA A 1 601 ? 0.990 -6.196 -11.980 1.00 92.62 601 ALA A O 1
ATOM 4820 N N . HIS A 1 602 ? 2.528 -7.814 -12.104 1.00 94.75 602 HIS A N 1
ATOM 4821 C CA . HIS A 1 602 ? 3.692 -6.943 -11.955 1.00 94.75 602 HIS A CA 1
ATOM 4822 C C . HIS A 1 602 ? 4.870 -7.477 -12.766 1.00 94.75 602 HIS A C 1
ATOM 4824 O O . HIS A 1 602 ? 4.875 -8.649 -13.133 1.00 94.75 602 HIS A O 1
ATOM 4830 N N . GLN A 1 603 ? 5.860 -6.629 -13.035 1.00 94.06 603 GLN A N 1
ATOM 4831 C CA . GLN A 1 603 ? 7.129 -7.031 -13.645 1.00 94.06 603 GLN A CA 1
ATOM 4832 C C . GLN A 1 603 ? 8.189 -7.309 -12.590 1.00 94.06 603 GLN A C 1
ATOM 4834 O O . GLN A 1 603 ? 8.174 -6.709 -11.513 1.00 94.06 603 GLN A O 1
ATOM 4839 N N . TYR A 1 604 ? 9.136 -8.183 -12.933 1.00 95.62 604 TYR A N 1
ATOM 4840 C CA . TYR A 1 604 ? 10.366 -8.314 -12.163 1.00 95.62 604 TYR A CA 1
ATOM 4841 C C . TYR A 1 604 ? 11.288 -7.130 -12.466 1.00 95.62 604 TYR A C 1
ATOM 4843 O O . TYR A 1 604 ? 11.635 -6.382 -11.559 1.00 95.62 604 TYR A O 1
ATOM 4851 N N . LEU A 1 605 ? 11.608 -6.914 -13.748 1.00 95.06 605 LEU A N 1
ATOM 4852 C CA . LEU A 1 605 ? 12.405 -5.797 -14.251 1.00 95.06 605 LEU A CA 1
ATOM 4853 C C . LEU A 1 605 ? 11.533 -4.838 -15.059 1.00 95.06 605 LEU A C 1
ATOM 4855 O O . LEU A 1 605 ? 11.009 -5.213 -16.105 1.00 95.06 605 LEU A O 1
ATOM 4859 N N . GLN A 1 606 ? 11.468 -3.584 -14.620 1.00 95.19 606 GLN A N 1
ATOM 4860 C CA . GLN A 1 606 ? 10.987 -2.477 -15.450 1.00 95.19 606 GLN A CA 1
ATOM 4861 C C . GLN A 1 606 ? 12.161 -1.793 -16.155 1.00 95.19 606 GLN A C 1
ATOM 4863 O O . GLN A 1 606 ? 13.270 -1.771 -15.617 1.00 95.19 606 GLN A O 1
ATOM 4868 N N . GLN A 1 607 ? 11.934 -1.165 -17.307 1.00 95.56 607 GLN A N 1
ATOM 4869 C CA . GLN A 1 607 ? 12.953 -0.359 -17.992 1.00 95.56 607 GLN A CA 1
ATOM 4870 C C . GLN A 1 607 ? 12.482 1.093 -18.168 1.00 95.56 607 GLN A C 1
ATOM 4872 O O . GLN A 1 607 ? 11.291 1.381 -18.324 1.00 95.56 607 GLN A O 1
ATOM 4877 N N . GLY A 1 608 ? 13.432 2.036 -18.167 1.00 95.44 608 GLY A N 1
ATOM 4878 C CA . GLY A 1 608 ? 13.144 3.444 -18.464 1.00 95.44 608 GLY A CA 1
ATOM 4879 C C . GLY A 1 608 ? 12.712 3.645 -19.922 1.00 95.44 608 GLY A C 1
ATOM 4880 O O . GLY A 1 608 ? 11.807 4.429 -20.212 1.00 95.44 608 GLY A O 1
ATOM 4881 N N . ASN A 1 609 ? 13.338 2.893 -20.831 1.00 97.25 609 ASN A N 1
ATOM 4882 C CA . ASN A 1 609 ? 12.956 2.770 -22.233 1.00 97.25 609 ASN A CA 1
ATOM 4883 C C . ASN A 1 609 ? 12.545 1.324 -22.530 1.00 97.25 609 ASN A C 1
ATOM 4885 O O . ASN A 1 609 ? 13.337 0.512 -23.009 1.00 97.25 609 ASN A O 1
ATOM 4889 N N . GLU A 1 610 ? 11.285 1.034 -22.246 1.00 95.31 610 GLU A N 1
ATOM 4890 C CA . GLU A 1 610 ? 10.639 -0.260 -22.384 1.00 95.31 610 GLU A CA 1
ATOM 4891 C C . GLU A 1 610 ? 9.698 -0.286 -23.588 1.00 95.31 610 GLU A C 1
ATOM 4893 O O . GLU A 1 610 ? 8.553 0.165 -23.531 1.00 95.31 610 GLU A O 1
ATOM 4898 N N . MET A 1 611 ? 10.192 -0.805 -24.709 1.00 94.81 611 MET A N 1
ATOM 4899 C CA . MET A 1 611 ? 9.411 -0.861 -25.946 1.00 94.81 611 MET A CA 1
ATOM 4900 C C . MET A 1 611 ? 8.538 -2.118 -26.064 1.00 94.81 611 MET A C 1
ATOM 4902 O O . MET A 1 611 ? 7.537 -2.071 -26.768 1.00 94.81 611 MET A O 1
ATOM 4906 N N . ASN A 1 612 ? 8.884 -3.209 -25.372 1.00 93.88 612 ASN A N 1
ATOM 4907 C CA . ASN A 1 612 ? 8.129 -4.463 -25.319 1.00 93.88 612 ASN A CA 1
ATOM 4908 C C . ASN A 1 612 ? 8.388 -5.167 -23.970 1.00 93.88 612 ASN A C 1
ATOM 4910 O O . ASN A 1 612 ? 9.500 -5.108 -23.453 1.00 93.88 612 ASN A O 1
ATOM 4914 N N . ALA A 1 613 ? 7.394 -5.908 -23.482 1.00 95.19 613 ALA A N 1
ATOM 4915 C CA . ALA A 1 613 ? 7.441 -6.769 -22.299 1.00 95.19 613 ALA A CA 1
ATOM 4916 C C . ALA A 1 613 ? 7.137 -8.212 -22.742 1.00 95.19 613 ALA A C 1
ATOM 4918 O O . ALA A 1 613 ? 5.976 -8.593 -22.920 1.00 95.19 613 ALA A O 1
ATOM 4919 N N . VAL A 1 614 ? 8.177 -8.995 -23.042 1.00 94.62 614 VAL A N 1
ATOM 4920 C CA . VAL A 1 614 ? 8.076 -10.289 -23.744 1.00 94.62 614 VAL A CA 1
ATOM 4921 C C . VAL A 1 614 ? 8.989 -11.334 -23.111 1.00 94.62 614 VAL A C 1
ATOM 4923 O O . VAL A 1 614 ? 10.043 -10.995 -22.583 1.00 94.62 614 VAL A O 1
ATOM 4926 N N . THR A 1 615 ? 8.635 -12.615 -23.240 1.00 92.62 615 THR A N 1
ATOM 4927 C CA . THR A 1 615 ? 9.583 -13.700 -22.963 1.00 92.62 615 THR A CA 1
ATOM 4928 C C . THR A 1 615 ? 10.670 -13.698 -24.029 1.00 92.62 615 THR A C 1
ATOM 4930 O O . THR A 1 615 ? 10.360 -13.813 -25.218 1.00 92.62 615 THR A O 1
ATOM 4933 N N . SER A 1 616 ? 11.935 -13.609 -23.626 1.00 86.56 616 SER A N 1
ATOM 4934 C CA . SER A 1 616 ? 13.051 -13.629 -24.569 1.00 86.56 616 SER A CA 1
ATOM 4935 C C . SER A 1 616 ? 14.331 -14.177 -23.955 1.00 86.56 616 SER A C 1
ATOM 4937 O O . SER A 1 616 ? 14.786 -13.642 -22.958 1.00 86.56 616 SER A O 1
ATOM 4939 N N . ASP A 1 617 ? 14.971 -15.152 -24.609 1.00 86.88 617 ASP A N 1
ATOM 4940 C CA . ASP A 1 617 ? 16.339 -15.594 -24.277 1.00 86.88 617 ASP A CA 1
ATOM 4941 C C . ASP A 1 617 ? 17.418 -14.613 -24.780 1.00 86.88 617 ASP A C 1
ATOM 4943 O O . ASP A 1 617 ? 18.578 -14.671 -24.377 1.00 86.88 617 ASP A O 1
ATOM 4947 N N . GLN A 1 618 ? 17.057 -13.714 -25.702 1.00 87.56 618 GLN A N 1
ATOM 4948 C CA . GLN A 1 618 ? 17.922 -12.640 -26.186 1.00 87.56 618 GLN A CA 1
ATOM 4949 C C . GLN A 1 618 ? 17.509 -11.335 -25.522 1.00 87.56 618 GLN A C 1
ATOM 4951 O O . GLN A 1 618 ? 16.601 -10.649 -26.001 1.00 87.56 618 GLN A O 1
ATOM 4956 N N . HIS A 1 619 ? 18.173 -11.022 -24.417 1.00 90.19 619 HIS A N 1
ATOM 4957 C CA . HIS A 1 619 ? 17.886 -9.866 -23.584 1.00 90.19 619 HIS A CA 1
ATOM 4958 C C . HIS A 1 619 ? 19.154 -9.089 -23.228 1.00 90.19 619 HIS A C 1
ATOM 4960 O O . HIS A 1 619 ? 20.276 -9.575 -23.378 1.00 90.19 619 HIS A O 1
ATOM 4966 N N . ILE A 1 620 ? 18.970 -7.855 -22.762 1.00 89.56 620 ILE A N 1
ATOM 4967 C CA . ILE A 1 620 ? 20.070 -6.933 -22.446 1.00 89.56 620 ILE A CA 1
ATOM 4968 C C . ILE A 1 620 ? 20.544 -6.983 -20.992 1.00 89.56 620 ILE A C 1
ATOM 4970 O O . ILE A 1 620 ? 21.580 -6.387 -20.701 1.00 89.56 620 ILE A O 1
ATOM 4974 N N . TRP A 1 621 ? 19.818 -7.658 -20.097 1.00 89.38 621 TRP A N 1
ATOM 4975 C CA . TRP A 1 621 ? 20.258 -7.958 -18.727 1.00 89.38 621 TRP A CA 1
ATOM 4976 C C . TRP A 1 621 ? 21.174 -9.193 -18.698 1.00 89.38 621 TRP A C 1
ATOM 4978 O O . TRP A 1 621 ? 21.211 -9.953 -19.666 1.00 89.38 621 TRP A O 1
ATOM 4988 N N . PHE A 1 622 ? 21.952 -9.377 -17.623 1.00 84.50 622 PHE A N 1
ATOM 4989 C CA . PHE A 1 622 ? 22.979 -10.435 -17.555 1.00 84.50 622 PHE A CA 1
ATOM 4990 C C . PHE A 1 622 ? 22.593 -11.642 -16.700 1.00 84.50 622 PHE A C 1
ATOM 4992 O O . PHE A 1 622 ? 22.939 -12.764 -17.059 1.00 84.50 622 PHE A O 1
ATOM 4999 N N . SER A 1 623 ? 21.940 -11.411 -15.561 1.00 82.75 623 SER A N 1
ATOM 5000 C CA . SER A 1 623 ? 21.745 -12.426 -14.518 1.00 82.75 623 SER A CA 1
ATOM 5001 C C . SER A 1 623 ? 20.337 -13.006 -14.450 1.00 82.75 623 SER A C 1
ATOM 5003 O O . SER A 1 623 ? 20.180 -14.135 -13.993 1.00 82.75 623 SER A O 1
ATOM 5005 N N . ASP A 1 624 ? 19.334 -12.255 -14.899 1.00 90.50 624 ASP A N 1
ATOM 5006 C CA . ASP A 1 624 ? 17.933 -12.655 -14.791 1.00 90.50 624 ASP A CA 1
ATOM 5007 C C . ASP A 1 624 ? 17.433 -13.497 -15.965 1.00 90.50 624 ASP A C 1
ATOM 5009 O O . ASP A 1 624 ? 17.996 -13.485 -17.061 1.00 90.50 624 ASP A O 1
ATOM 5013 N N . GLY A 1 625 ? 16.339 -14.225 -15.735 1.00 91.56 625 GLY A N 1
ATOM 5014 C CA . GLY A 1 625 ? 15.747 -15.124 -16.715 1.00 91.56 625 GLY A CA 1
ATOM 5015 C C . GLY A 1 625 ? 14.988 -14.422 -17.852 1.00 91.56 625 GLY A C 1
ATOM 5016 O O . GLY A 1 625 ? 14.768 -13.206 -17.838 1.00 91.56 625 GLY A O 1
ATOM 5017 N N . PRO A 1 626 ? 14.499 -15.195 -18.835 1.00 92.50 626 PRO A N 1
ATOM 5018 C CA . PRO A 1 626 ? 13.848 -14.667 -20.035 1.00 92.50 626 PRO A CA 1
ATOM 5019 C C . PRO A 1 626 ? 12.469 -14.040 -19.786 1.00 92.50 626 PRO A C 1
ATOM 5021 O O . PRO A 1 626 ? 11.951 -13.350 -20.657 1.00 92.50 626 PRO A O 1
ATOM 5024 N N . ASN A 1 627 ? 11.861 -14.271 -18.618 1.00 93.81 627 ASN A N 1
ATOM 5025 C CA . ASN A 1 627 ? 10.518 -13.791 -18.266 1.00 93.81 627 ASN A CA 1
ATOM 5026 C C . ASN A 1 627 ? 10.521 -12.467 -17.487 1.00 93.81 627 ASN A C 1
ATOM 5028 O O . ASN A 1 627 ? 9.473 -12.027 -17.025 1.00 93.81 627 ASN A O 1
ATOM 5032 N N . SER A 1 628 ? 11.683 -11.847 -17.306 1.00 94.06 628 SER A N 1
ATOM 5033 C CA . SER A 1 628 ? 11.878 -10.784 -16.316 1.00 94.06 628 SER A CA 1
ATOM 5034 C C . SER A 1 628 ? 11.098 -9.499 -16.590 1.00 94.06 628 SER A C 1
ATOM 5036 O O . SER A 1 628 ? 10.721 -8.811 -15.648 1.00 94.06 628 SER A O 1
ATOM 5038 N N . THR A 1 629 ? 10.785 -9.200 -17.851 1.00 94.25 629 THR A N 1
ATOM 5039 C CA . THR A 1 629 ? 9.948 -8.049 -18.224 1.00 94.25 629 THR A CA 1
ATOM 5040 C C . THR A 1 629 ? 8.475 -8.415 -18.417 1.00 94.25 629 THR A C 1
ATOM 5042 O O . THR A 1 629 ? 7.679 -7.548 -18.748 1.00 94.25 629 THR A O 1
ATOM 5045 N N . LEU A 1 630 ? 8.043 -9.666 -18.224 1.00 94.94 630 LEU A N 1
ATOM 5046 C CA . LEU A 1 630 ? 6.610 -9.979 -18.296 1.00 94.94 630 LEU A CA 1
ATOM 5047 C C . LEU A 1 630 ? 5.849 -9.319 -17.146 1.00 94.94 630 LEU A C 1
ATOM 5049 O O . LEU A 1 630 ? 6.339 -9.280 -16.022 1.00 94.94 630 LEU A O 1
ATOM 5053 N N . PHE A 1 631 ? 4.613 -8.896 -17.407 1.00 95.69 631 PHE A N 1
ATOM 5054 C CA . PHE A 1 631 ? 3.669 -8.578 -16.339 1.00 95.69 631 PHE A CA 1
ATOM 5055 C C . PHE A 1 631 ? 2.966 -9.863 -15.919 1.00 95.69 631 PHE A C 1
ATOM 5057 O O . PHE A 1 631 ? 2.243 -10.444 -16.727 1.00 95.69 631 PHE A O 1
ATOM 5064 N N . GLY A 1 632 ? 3.149 -10.303 -14.678 1.00 93.94 632 GLY A N 1
ATOM 5065 C CA . GLY A 1 632 ? 2.592 -11.570 -14.215 1.00 93.94 632 GLY A CA 1
ATOM 5066 C C . GLY A 1 632 ? 2.404 -11.700 -12.710 1.00 93.94 632 GLY A C 1
ATOM 5067 O O . GLY A 1 632 ? 2.602 -10.743 -11.959 1.00 93.94 632 GLY A O 1
ATOM 5068 N N . LEU A 1 633 ? 2.016 -12.899 -12.265 1.00 90.75 633 LEU A N 1
ATOM 5069 C CA . LEU A 1 633 ? 1.856 -13.214 -10.838 1.00 90.75 633 LEU A CA 1
ATOM 5070 C C . LEU A 1 633 ? 3.201 -13.358 -10.123 1.00 90.75 633 LEU A C 1
ATOM 5072 O O . LEU A 1 633 ? 3.331 -12.930 -8.979 1.00 90.75 633 LEU A O 1
ATOM 5076 N N . ALA A 1 634 ? 4.164 -14.023 -10.759 1.00 90.25 634 ALA A N 1
ATOM 5077 C CA . ALA A 1 634 ? 5.495 -14.285 -10.213 1.00 90.25 634 ALA A CA 1
ATOM 5078 C C . ALA A 1 634 ? 6.534 -14.453 -11.344 1.00 90.25 634 ALA A C 1
ATOM 5080 O O . ALA A 1 634 ? 7.167 -15.510 -11.443 1.00 90.25 634 ALA A O 1
ATOM 5081 N N . PRO A 1 635 ? 6.683 -13.463 -12.245 1.00 88.00 635 PRO A N 1
ATOM 5082 C CA . PRO A 1 635 ? 7.676 -13.543 -13.311 1.00 88.00 635 PRO A CA 1
ATOM 5083 C C . PRO A 1 635 ? 9.096 -13.613 -12.728 1.00 88.00 635 PRO A C 1
ATOM 5085 O O . PRO A 1 635 ? 9.413 -12.925 -11.761 1.00 88.00 635 PRO A O 1
ATOM 5088 N N . ASN A 1 636 ? 9.963 -14.423 -13.345 1.00 88.62 636 ASN A N 1
ATOM 5089 C CA . ASN A 1 636 ? 11.347 -14.679 -12.912 1.00 88.62 636 ASN A CA 1
ATOM 5090 C C . ASN A 1 636 ? 11.450 -15.312 -11.503 1.00 88.62 636 ASN A C 1
ATOM 5092 O O . ASN A 1 636 ? 11.441 -16.540 -11.402 1.00 88.62 636 ASN A O 1
ATOM 5096 N N . TYR A 1 637 ? 11.501 -14.510 -10.430 1.00 86.06 637 TYR A N 1
ATOM 5097 C CA . TYR A 1 637 ? 11.498 -14.976 -9.037 1.00 86.06 637 TYR A CA 1
ATOM 5098 C C . TYR A 1 637 ? 10.288 -14.429 -8.261 1.00 86.06 637 TYR A C 1
ATOM 5100 O O . TYR A 1 637 ? 9.888 -13.278 -8.413 1.00 86.06 637 TYR A O 1
ATOM 5108 N N . GLY A 1 638 ? 9.732 -15.232 -7.347 1.00 85.56 638 GLY A N 1
ATOM 5109 C CA . GLY A 1 638 ? 8.521 -14.880 -6.587 1.00 85.56 638 GLY A CA 1
ATOM 5110 C C . GLY A 1 638 ? 8.690 -13.835 -5.471 1.00 85.56 638 GLY A C 1
ATOM 5111 O O . GLY A 1 638 ? 7.730 -13.574 -4.748 1.00 85.56 638 GLY A O 1
ATOM 5112 N N . CYS A 1 639 ? 9.878 -13.245 -5.277 1.00 85.69 639 CYS A N 1
ATOM 5113 C CA . CYS A 1 639 ? 10.098 -12.225 -4.240 1.00 85.69 639 CYS A CA 1
ATOM 5114 C C . CYS A 1 639 ? 9.258 -10.963 -4.496 1.00 85.69 639 CYS A C 1
ATOM 5116 O O . CYS A 1 639 ? 8.651 -10.431 -3.564 1.00 85.69 639 CYS A O 1
ATOM 5118 N N . CYS A 1 640 ? 9.149 -10.547 -5.762 1.00 90.06 640 CYS A N 1
ATOM 5119 C CA . CYS A 1 640 ? 8.376 -9.380 -6.168 1.00 90.06 640 CYS A CA 1
ATOM 5120 C C . CYS A 1 640 ? 6.892 -9.535 -5.815 1.00 90.06 640 CYS A C 1
ATOM 5122 O O . CYS A 1 640 ? 6.307 -8.587 -5.299 1.00 90.06 640 CYS A O 1
ATOM 5124 N N . THR A 1 641 ? 6.320 -10.741 -5.939 1.00 88.62 641 THR A N 1
ATOM 5125 C CA . THR A 1 641 ? 4.936 -11.062 -5.542 1.00 88.62 641 THR A CA 1
ATOM 5126 C C . THR A 1 641 ? 4.644 -10.757 -4.074 1.00 88.62 641 THR A C 1
ATOM 5128 O O . THR A 1 641 ? 3.538 -10.337 -3.746 1.00 88.62 641 THR A O 1
ATOM 5131 N N . ALA A 1 642 ? 5.621 -10.958 -3.187 1.00 85.56 642 ALA A N 1
ATOM 5132 C CA . ALA A 1 642 ? 5.482 -10.685 -1.755 1.00 85.56 642 ALA A CA 1
ATOM 5133 C C . ALA A 1 642 ? 5.883 -9.248 -1.363 1.00 85.56 642 ALA A C 1
ATOM 5135 O O . ALA A 1 642 ? 5.633 -8.818 -0.232 1.00 85.56 642 ALA A O 1
ATOM 5136 N N . ASN A 1 643 ? 6.556 -8.521 -2.258 1.00 89.56 643 ASN A N 1
ATOM 5137 C CA . ASN A 1 643 ? 7.133 -7.212 -1.971 1.00 89.56 643 ASN A CA 1
ATOM 5138 C C . ASN A 1 643 ? 6.308 -6.054 -2.556 1.00 89.56 643 ASN A C 1
ATOM 5140 O O . ASN A 1 643 ? 6.103 -5.049 -1.874 1.00 89.56 643 ASN A O 1
ATOM 5144 N N . PHE A 1 644 ? 5.767 -6.200 -3.771 1.00 86.94 644 PHE A N 1
ATOM 5145 C CA . PHE A 1 644 ? 5.111 -5.103 -4.498 1.00 86.94 644 PHE A CA 1
ATOM 5146 C C . PHE A 1 644 ? 3.932 -4.485 -3.738 1.00 86.94 644 PHE A C 1
ATOM 5148 O O . PHE A 1 644 ? 3.729 -3.270 -3.748 1.00 86.94 644 PHE A O 1
ATOM 5155 N N . ASN A 1 645 ? 3.172 -5.318 -3.025 1.00 83.81 645 ASN A N 1
ATOM 5156 C CA . ASN A 1 645 ? 2.003 -4.911 -2.256 1.00 83.81 645 ASN A CA 1
ATOM 5157 C C . ASN A 1 645 ? 2.359 -4.088 -1.006 1.00 83.81 645 ASN A C 1
ATOM 5159 O O . ASN A 1 645 ? 1.452 -3.592 -0.343 1.00 83.81 645 ASN A O 1
ATOM 5163 N N . GLN A 1 646 ? 3.647 -3.929 -0.683 1.00 89.44 646 GLN A N 1
ATOM 5164 C CA . GLN A 1 646 ? 4.124 -3.118 0.439 1.00 89.44 646 GLN A CA 1
ATOM 5165 C C . GLN A 1 646 ? 4.400 -1.658 0.051 1.00 89.44 646 GLN A C 1
ATOM 5167 O O . GLN A 1 646 ? 4.345 -0.799 0.925 1.00 89.44 646 GLN A O 1
ATOM 5172 N N . GLY A 1 647 ? 4.661 -1.353 -1.228 1.00 92.25 647 GLY A N 1
ATOM 5173 C CA . GLY A 1 647 ? 5.090 -0.014 -1.664 1.00 92.25 647 GLY A CA 1
ATOM 5174 C C . GLY A 1 647 ? 4.091 1.098 -1.322 1.00 92.25 647 GLY A C 1
ATOM 5175 O O . GLY A 1 647 ? 4.443 2.056 -0.638 1.00 92.25 647 GLY A O 1
ATOM 5176 N N . TRP A 1 648 ? 2.825 0.953 -1.734 1.00 92.62 648 TRP A N 1
ATOM 5177 C CA . TRP A 1 648 ? 1.785 1.942 -1.416 1.00 92.62 648 TRP A CA 1
ATOM 5178 C C . TRP A 1 648 ? 1.481 2.037 0.087 1.00 92.62 648 TRP A C 1
ATOM 5180 O O . TRP A 1 648 ? 1.417 3.159 0.587 1.00 92.62 648 TRP A O 1
ATOM 5190 N N . PRO A 1 649 ? 1.314 0.925 0.837 1.00 91.25 649 PRO A N 1
ATOM 5191 C CA . PRO A 1 649 ? 1.156 0.998 2.289 1.00 91.25 649 PRO A CA 1
ATOM 5192 C C . PRO A 1 649 ? 2.302 1.713 3.007 1.00 91.25 649 PRO A C 1
ATOM 5194 O O . PRO A 1 649 ? 2.019 2.564 3.847 1.00 91.25 649 PRO A O 1
ATOM 5197 N N . LYS A 1 650 ? 3.563 1.426 2.653 1.00 90.56 650 LYS A N 1
ATOM 5198 C CA . LYS A 1 650 ? 4.741 2.100 3.223 1.00 90.56 650 LYS A CA 1
ATOM 5199 C C . LYS A 1 650 ? 4.702 3.608 2.938 1.00 90.56 650 LYS A C 1
ATOM 5201 O O . LYS A 1 650 ? 4.752 4.397 3.876 1.00 90.56 650 LYS A O 1
ATOM 5206 N N . LEU A 1 651 ? 4.442 4.013 1.692 1.00 93.81 651 LEU A N 1
ATOM 5207 C CA . LEU A 1 651 ? 4.301 5.432 1.339 1.00 93.81 651 LEU A CA 1
ATOM 5208 C C . LEU A 1 651 ? 3.187 6.128 2.144 1.00 93.81 651 LEU A C 1
ATOM 5210 O O . LEU A 1 651 ? 3.366 7.248 2.621 1.00 93.81 651 LEU A O 1
ATOM 5214 N N . VAL A 1 652 ? 2.034 5.465 2.307 1.00 92.06 652 VAL A N 1
ATOM 5215 C CA . VAL A 1 652 ? 0.880 6.001 3.050 1.00 92.06 652 VAL A CA 1
ATOM 5216 C C . VAL A 1 652 ? 1.180 6.137 4.546 1.00 92.06 652 VAL A C 1
ATOM 5218 O O . VAL A 1 652 ? 0.809 7.148 5.144 1.00 92.06 652 VAL A O 1
ATOM 5221 N N . GLN A 1 653 ? 1.864 5.159 5.148 1.00 88.88 653 GLN A N 1
ATOM 5222 C CA . GLN A 1 653 ? 2.305 5.218 6.549 1.00 88.88 653 GLN A CA 1
ATOM 5223 C C . GLN A 1 653 ? 3.251 6.402 6.800 1.00 88.88 653 GLN A C 1
ATOM 5225 O O . GLN A 1 653 ? 3.221 6.993 7.875 1.00 88.88 653 GLN A O 1
ATOM 5230 N N . HIS A 1 654 ? 4.014 6.797 5.783 1.00 94.19 654 HIS A N 1
ATOM 5231 C CA . HIS A 1 654 ? 5.027 7.845 5.851 1.00 94.19 654 HIS A CA 1
ATOM 5232 C C . HIS A 1 654 ? 4.575 9.207 5.291 1.00 94.19 654 HIS A C 1
ATOM 5234 O O . HIS A 1 654 ? 5.401 10.088 5.052 1.00 94.19 654 HIS A O 1
ATOM 5240 N N . LEU A 1 655 ? 3.273 9.443 5.082 1.00 96.25 655 LEU A N 1
ATOM 5241 C CA . LEU A 1 655 ? 2.799 10.777 4.672 1.00 96.25 655 LEU A CA 1
ATOM 5242 C C . LEU A 1 655 ? 3.029 11.829 5.767 1.00 96.25 655 LEU A C 1
ATOM 5244 O O . LEU A 1 655 ? 3.382 12.974 5.464 1.00 96.25 655 LEU A O 1
ATOM 5248 N N . VAL A 1 656 ? 2.820 11.441 7.030 1.00 96.50 656 VAL A N 1
ATOM 5249 C CA . VAL A 1 656 ? 2.884 12.328 8.195 1.00 96.50 656 VAL A CA 1
ATOM 5250 C C . VAL A 1 656 ? 3.741 11.704 9.291 1.00 96.50 656 VAL A C 1
ATOM 5252 O O . VAL A 1 656 ? 3.488 10.580 9.708 1.00 96.50 656 VAL A O 1
ATOM 5255 N N . TYR A 1 657 ? 4.705 12.471 9.793 1.00 94.94 657 TYR A N 1
ATOM 5256 C CA . TYR A 1 657 ? 5.597 12.091 10.889 1.00 94.94 657 TYR A CA 1
ATOM 5257 C C . TYR A 1 657 ? 5.292 12.909 12.143 1.00 94.94 657 TYR A C 1
ATOM 5259 O O . TYR A 1 657 ? 4.767 14.021 12.052 1.00 94.94 657 TYR A O 1
ATOM 5267 N N . ALA A 1 658 ? 5.658 12.384 13.309 1.00 90.50 658 ALA A N 1
ATOM 5268 C CA . ALA A 1 658 ? 5.705 13.144 14.553 1.00 90.50 658 ALA A CA 1
ATOM 5269 C C . ALA A 1 658 ? 7.153 13.530 14.870 1.00 90.50 658 ALA A C 1
ATOM 5271 O O . ALA A 1 658 ? 8.067 12.742 14.634 1.00 90.50 658 ALA A O 1
ATOM 5272 N N . TYR A 1 659 ? 7.368 14.728 15.417 1.00 86.69 659 TYR A N 1
ATOM 5273 C CA . TYR A 1 659 ? 8.676 15.067 15.975 1.00 86.69 659 TYR A CA 1
ATOM 5274 C C . TYR A 1 659 ? 8.943 14.237 17.236 1.00 86.69 659 TYR A C 1
ATOM 5276 O O . TYR A 1 659 ? 8.058 14.081 18.080 1.00 86.69 659 TYR A O 1
ATOM 5284 N N . SER A 1 660 ? 10.171 13.740 17.385 1.00 81.19 660 SER A N 1
ATOM 5285 C CA . SER A 1 660 ? 10.581 12.898 18.519 1.00 81.19 660 SER A CA 1
ATOM 5286 C C . SER A 1 660 ? 10.539 13.624 19.869 1.00 81.19 660 SER A C 1
ATOM 5288 O O . SER A 1 660 ? 10.308 13.000 20.900 1.00 81.19 660 SER A O 1
ATOM 5290 N N . ASP A 1 661 ? 10.690 14.950 19.876 1.00 80.50 661 ASP A N 1
ATOM 5291 C CA . ASP A 1 661 ? 10.520 15.795 21.065 1.00 80.50 661 ASP A CA 1
ATOM 5292 C C . ASP A 1 661 ? 9.042 16.069 21.419 1.00 80.50 661 ASP A C 1
ATOM 5294 O O . ASP A 1 661 ? 8.745 16.732 22.415 1.00 80.50 661 ASP A O 1
ATOM 5298 N N . GLY A 1 662 ? 8.104 15.561 20.612 1.00 82.06 662 GLY A N 1
ATOM 5299 C CA . GLY A 1 662 ? 6.667 15.745 20.786 1.00 82.06 662 GLY A CA 1
ATOM 5300 C C . GLY A 1 662 ? 6.156 17.144 20.430 1.00 82.06 662 GLY A C 1
ATOM 5301 O O . GLY A 1 662 ? 5.014 17.461 20.767 1.00 82.06 662 GLY A O 1
ATOM 5302 N N . SER A 1 663 ? 6.965 17.978 19.768 1.00 81.75 663 SER A N 1
ATOM 5303 C CA . SER A 1 663 ? 6.637 19.381 19.467 1.00 81.75 663 SER A CA 1
ATOM 5304 C C . SER A 1 663 ? 5.564 19.575 18.396 1.00 81.75 663 SER A C 1
ATOM 5306 O O . SER A 1 663 ? 4.959 20.644 18.337 1.00 81.75 663 SER A O 1
ATOM 5308 N N . GLY A 1 664 ? 5.313 18.578 17.544 1.00 90.44 664 GLY A N 1
ATOM 5309 C CA . GLY A 1 664 ? 4.532 18.794 16.331 1.00 90.44 664 GLY A CA 1
ATOM 5310 C C . GLY A 1 664 ? 4.435 17.596 15.404 1.00 90.44 664 GLY A C 1
ATOM 5311 O O . GLY A 1 664 ? 4.909 16.499 15.702 1.00 90.44 664 GLY A O 1
ATOM 5312 N N . LEU A 1 665 ? 3.828 17.851 14.245 1.00 95.12 665 LEU A N 1
ATOM 5313 C CA . LEU A 1 665 ? 3.720 16.905 13.137 1.00 95.12 665 LEU A CA 1
ATOM 5314 C C . LEU A 1 665 ? 4.360 17.484 11.871 1.00 95.12 665 LEU A C 1
ATOM 5316 O O . LEU A 1 665 ? 4.339 18.696 11.652 1.00 95.12 665 LEU A O 1
ATOM 5320 N N . VAL A 1 666 ? 4.857 16.617 10.996 1.00 97.50 666 VAL A N 1
ATOM 5321 C CA . VAL A 1 666 ? 5.427 16.981 9.696 1.00 97.50 666 VAL A CA 1
ATOM 5322 C C . VAL A 1 666 ? 4.657 16.280 8.589 1.00 97.50 666 VAL A C 1
ATOM 5324 O O . VAL A 1 666 ? 4.638 15.055 8.538 1.00 97.50 666 VAL A O 1
ATOM 5327 N N . VAL A 1 667 ? 4.054 17.037 7.674 1.00 97.94 667 VAL A N 1
ATOM 5328 C CA . VAL A 1 667 ? 3.512 16.505 6.418 1.00 97.94 667 VAL A CA 1
ATOM 5329 C C . VAL A 1 667 ? 4.661 16.426 5.418 1.00 97.94 667 VAL A C 1
ATOM 5331 O O . VAL A 1 667 ? 5.048 17.424 4.799 1.00 97.94 667 VAL A O 1
ATOM 5334 N N . ALA A 1 668 ? 5.250 15.239 5.317 1.00 97.19 668 ALA A N 1
ATOM 5335 C CA . ALA A 1 668 ? 6.437 14.986 4.513 1.00 97.19 668 ALA A CA 1
ATOM 5336 C C . ALA A 1 668 ? 6.080 14.645 3.068 1.00 97.19 668 ALA A C 1
ATOM 5338 O O . ALA A 1 668 ? 6.753 15.082 2.141 1.00 97.19 668 ALA A O 1
ATOM 5339 N N . MET A 1 669 ? 5.008 13.895 2.841 1.00 96.50 669 MET A N 1
ATOM 5340 C CA . MET A 1 669 ? 4.551 13.517 1.505 1.00 96.50 669 MET A CA 1
ATOM 5341 C C . MET A 1 669 ? 3.061 13.808 1.369 1.00 96.50 669 MET A C 1
ATOM 5343 O O . MET A 1 669 ? 2.332 13.882 2.357 1.00 96.50 669 MET A O 1
ATOM 5347 N N . TYR A 1 670 ? 2.608 14.021 0.135 1.00 96.75 670 TYR A N 1
ATOM 5348 C CA . TYR A 1 670 ? 1.249 14.479 -0.129 1.00 96.75 670 TYR A CA 1
ATOM 5349 C C . TYR A 1 670 ? 0.404 13.383 -0.756 1.00 96.75 670 TYR A C 1
ATOM 5351 O O . TYR A 1 670 ? 0.784 12.807 -1.769 1.00 96.75 670 TYR A O 1
ATOM 5359 N N . GLY A 1 671 ? -0.759 13.152 -0.160 1.00 93.31 671 GLY A N 1
ATOM 5360 C CA . GLY A 1 671 ? -1.817 12.261 -0.615 1.00 93.31 671 GLY A CA 1
ATOM 5361 C C . GLY A 1 671 ? -3.058 12.466 0.263 1.00 93.31 671 GLY A C 1
ATOM 5362 O O . GLY A 1 671 ? -2.953 13.092 1.324 1.00 93.31 671 GLY A O 1
ATOM 5363 N N . PRO A 1 672 ? -4.245 12.004 -0.159 1.00 90.75 672 PRO A N 1
ATOM 5364 C CA . PRO A 1 672 ? -5.444 12.102 0.665 1.00 90.75 672 PRO A CA 1
ATOM 5365 C C . PRO A 1 672 ? -5.307 11.220 1.914 1.00 90.75 672 PRO A C 1
ATOM 5367 O O . PRO A 1 672 ? -5.065 10.019 1.804 1.00 90.75 672 PRO A O 1
ATOM 5370 N N . ALA A 1 673 ? -5.478 11.803 3.103 1.00 89.19 673 ALA A N 1
ATOM 5371 C CA . ALA A 1 673 ? -5.277 11.094 4.367 1.00 89.19 673 ALA A CA 1
ATOM 5372 C C . ALA A 1 673 ? -6.133 11.658 5.510 1.00 89.19 673 ALA A C 1
ATOM 5374 O O . ALA A 1 673 ? -6.461 12.844 5.539 1.00 89.19 673 ALA A O 1
ATOM 5375 N N . HIS A 1 674 ? -6.457 10.796 6.476 1.00 91.31 674 HIS A N 1
ATOM 5376 C CA . HIS A 1 674 ? -7.049 11.169 7.759 1.00 91.31 674 HIS A CA 1
ATOM 5377 C C . HIS A 1 674 ? -6.163 10.640 8.884 1.00 91.31 674 HIS A C 1
ATOM 5379 O O . HIS A 1 674 ? -5.943 9.434 8.978 1.00 91.31 674 HIS A O 1
ATOM 5385 N N . ILE A 1 675 ? -5.675 11.539 9.734 1.00 89.06 675 ILE A N 1
ATOM 5386 C CA . ILE A 1 675 ? -4.748 11.226 10.817 1.00 89.06 675 ILE A CA 1
ATOM 5387 C C . ILE A 1 675 ? -5.421 11.538 12.151 1.00 89.06 675 ILE A C 1
ATOM 5389 O O . ILE A 1 675 ? -5.967 12.627 12.351 1.00 89.06 675 ILE A O 1
ATOM 5393 N N . GLN A 1 676 ? -5.337 10.584 13.077 1.00 88.00 676 GLN A N 1
ATOM 5394 C CA . GLN A 1 676 ? -5.666 10.761 14.489 1.00 88.00 676 GLN A CA 1
ATOM 5395 C C . GLN A 1 676 ? -4.439 10.397 15.313 1.00 88.00 676 GLN A C 1
ATOM 5397 O O . GLN A 1 676 ? -3.945 9.276 15.228 1.00 88.00 676 GLN A O 1
ATOM 5402 N N . HIS A 1 677 ? -3.948 11.347 16.100 1.00 86.00 677 HIS A N 1
ATOM 5403 C CA . HIS A 1 677 ? -2.748 11.160 16.901 1.00 86.00 677 HIS A CA 1
ATOM 5404 C C . HIS A 1 677 ? -2.900 11.831 18.268 1.00 86.00 677 HIS A C 1
ATOM 5406 O O . HIS A 1 677 ? -3.641 12.804 18.416 1.00 86.00 677 HIS A O 1
ATOM 5412 N N . THR A 1 678 ? -2.196 11.309 19.269 1.00 89.31 678 THR A N 1
ATOM 5413 C CA . THR A 1 678 ? -2.075 11.935 20.589 1.00 89.31 678 THR A CA 1
ATOM 5414 C C . THR A 1 678 ? -0.600 12.185 20.835 1.00 89.31 678 THR A C 1
ATOM 5416 O O . THR A 1 678 ? 0.170 11.230 20.879 1.00 89.31 678 THR A O 1
ATOM 5419 N N . LEU A 1 679 ? -0.216 13.453 20.978 1.00 87.75 679 LEU A N 1
ATOM 5420 C CA . LEU A 1 679 ? 1.171 13.826 21.256 1.00 87.75 679 LEU A CA 1
ATOM 5421 C C . LEU A 1 679 ? 1.618 13.272 22.619 1.00 87.75 679 LEU A C 1
ATOM 5423 O O . LEU A 1 679 ? 0.764 13.042 23.482 1.00 87.75 679 LEU A O 1
ATOM 5427 N N . PRO A 1 680 ? 2.933 13.152 22.882 1.00 83.00 680 PRO A N 1
ATOM 5428 C CA . PRO A 1 680 ? 3.447 12.736 24.192 1.00 83.00 680 PRO A CA 1
ATOM 5429 C C . PRO A 1 680 ? 2.925 13.579 25.369 1.00 83.00 680 PRO A C 1
ATOM 5431 O O . PRO A 1 680 ? 2.792 13.083 26.485 1.00 83.00 680 PRO A O 1
ATOM 5434 N N . SER A 1 681 ? 2.554 14.839 25.119 1.00 84.62 681 SER A N 1
ATOM 5435 C CA . SER A 1 681 ? 1.909 15.732 26.093 1.00 84.62 681 SER A CA 1
ATOM 5436 C C . SER A 1 681 ? 0.473 15.333 26.478 1.00 84.62 681 SER A C 1
ATOM 5438 O O . SER A 1 681 ? -0.115 15.943 27.370 1.00 84.62 681 SER A O 1
ATOM 5440 N N . GLY A 1 682 ? -0.123 14.344 25.804 1.00 88.81 682 GLY A N 1
ATOM 5441 C CA . GLY A 1 682 ? -1.530 13.956 25.930 1.00 88.81 682 GLY A CA 1
ATOM 5442 C C . GLY A 1 682 ? -2.489 14.787 25.069 1.00 88.81 682 GLY A C 1
ATOM 5443 O O . GLY A 1 682 ? -3.699 14.559 25.108 1.00 88.81 682 GLY A O 1
ATOM 5444 N N . GLN A 1 683 ? -1.979 15.745 24.289 1.00 90.06 683 GLN A N 1
ATOM 5445 C CA . GLN A 1 683 ? -2.785 16.605 23.422 1.00 90.06 683 GLN A CA 1
ATOM 5446 C C . GLN A 1 683 ? -3.263 15.841 22.172 1.00 90.06 683 GLN A C 1
ATOM 5448 O O . GLN A 1 683 ? -2.432 15.376 21.387 1.00 90.06 683 GLN A O 1
ATOM 5453 N N . PRO A 1 684 ? -4.586 15.728 21.934 1.00 92.75 684 PRO A N 1
ATOM 5454 C CA . PRO A 1 684 ? -5.111 15.109 20.725 1.00 92.75 684 PRO A CA 1
ATOM 5455 C C . PRO A 1 684 ? -4.952 16.029 19.509 1.00 92.75 684 PRO A C 1
ATOM 5457 O O . PRO A 1 684 ? -5.198 17.240 19.573 1.00 92.75 684 PRO A O 1
ATOM 5460 N N . VAL A 1 685 ? -4.606 15.434 18.372 1.00 93.44 685 VAL A N 1
ATOM 5461 C CA . VAL A 1 685 ? -4.491 16.086 17.067 1.00 93.44 685 VAL A CA 1
ATOM 5462 C C . VAL A 1 685 ? -5.263 15.265 16.037 1.00 93.44 685 VAL A C 1
ATOM 5464 O O . VAL A 1 685 ? -5.126 14.046 15.944 1.00 93.44 685 VAL A O 1
ATOM 5467 N N . THR A 1 686 ? -6.100 15.934 15.252 1.00 95.19 686 THR A N 1
ATOM 5468 C CA . THR A 1 686 ? -6.739 15.367 14.062 1.00 95.19 686 THR A CA 1
ATOM 5469 C C . THR A 1 686 ? -6.325 16.188 12.854 1.00 95.19 686 THR A C 1
ATOM 5471 O O . THR A 1 686 ? -6.417 17.414 12.900 1.00 95.19 686 THR A O 1
ATOM 5474 N N . MET A 1 687 ? -5.904 15.527 11.782 1.00 95.31 687 MET A N 1
ATOM 5475 C CA . MET A 1 687 ? -5.509 16.170 10.532 1.00 95.31 687 MET A CA 1
ATOM 5476 C C . MET A 1 687 ? -6.223 15.494 9.360 1.00 95.31 687 MET A C 1
ATOM 5478 O O . MET A 1 687 ? -6.133 14.281 9.188 1.00 95.31 687 MET A O 1
ATOM 5482 N N . ASP A 1 688 ? -6.944 16.283 8.569 1.00 96.06 688 ASP A N 1
ATOM 5483 C CA . ASP A 1 688 ? -7.583 15.868 7.321 1.00 96.06 688 ASP A CA 1
ATOM 5484 C C . ASP A 1 688 ? -6.794 16.486 6.149 1.00 96.06 688 ASP A C 1
ATOM 5486 O O . ASP A 1 688 ? -6.724 17.710 6.032 1.00 96.06 688 ASP A O 1
ATOM 5490 N N . ILE A 1 689 ? -6.199 15.665 5.279 1.00 95.56 689 ILE A N 1
ATOM 5491 C CA . ILE A 1 689 ? -5.489 16.111 4.069 1.00 95.56 689 ILE A CA 1
ATOM 5492 C C . ILE A 1 689 ? -6.368 15.815 2.852 1.00 95.56 689 ILE A C 1
ATOM 5494 O O . ILE A 1 689 ? -6.658 14.657 2.550 1.00 95.56 689 ILE A O 1
ATOM 5498 N N . THR A 1 690 ? -6.784 16.862 2.140 1.00 95.75 690 THR A N 1
ATOM 5499 C CA . THR A 1 690 ? -7.583 16.772 0.909 1.00 95.75 690 THR A CA 1
ATOM 5500 C C . THR A 1 690 ? -6.759 17.248 -0.280 1.00 95.75 690 THR A C 1
ATOM 5502 O O . THR A 1 690 ? -6.367 18.416 -0.355 1.00 95.75 690 THR A O 1
ATOM 5505 N N . THR A 1 691 ? -6.488 16.345 -1.222 1.00 95.12 691 THR A N 1
ATOM 5506 C CA . THR A 1 691 ? -5.750 16.649 -2.449 1.00 95.12 691 THR A CA 1
ATOM 5507 C C . THR A 1 691 ? -5.923 15.549 -3.498 1.00 95.12 691 THR A C 1
ATOM 5509 O O . THR A 1 691 ? -6.101 14.387 -3.143 1.00 95.12 691 THR A O 1
ATOM 5512 N N . ASP A 1 692 ? -5.790 15.929 -4.771 1.00 93.50 692 ASP A N 1
ATOM 5513 C CA . ASP A 1 692 ? -5.647 15.014 -5.915 1.00 93.50 692 ASP A CA 1
ATOM 5514 C C . ASP A 1 692 ? -4.167 14.875 -6.342 1.00 93.50 692 ASP A C 1
ATOM 5516 O O . ASP A 1 692 ? -3.857 14.491 -7.472 1.00 93.50 692 ASP A O 1
ATOM 5520 N N . TYR A 1 693 ? -3.226 15.271 -5.476 1.00 95.44 693 TYR A N 1
ATOM 5521 C CA . TYR A 1 693 ? -1.789 15.073 -5.674 1.00 95.44 693 TYR A CA 1
ATOM 5522 C C . TYR A 1 693 ? -1.483 13.596 -6.004 1.00 95.44 693 TYR A C 1
ATOM 5524 O O . TYR A 1 693 ? -2.094 12.717 -5.395 1.00 95.44 693 TYR A O 1
ATOM 5532 N N . PRO A 1 694 ? -0.575 13.289 -6.952 1.00 95.81 694 PRO A N 1
ATOM 5533 C CA . PRO A 1 694 ? 0.363 14.182 -7.650 1.00 95.81 694 PRO A CA 1
ATOM 5534 C C . PRO A 1 694 ? -0.210 14.909 -8.877 1.00 95.81 694 PRO A C 1
ATOM 5536 O O . PRO A 1 694 ? 0.526 15.601 -9.579 1.00 95.81 694 PRO A O 1
ATOM 5539 N N . PHE A 1 695 ? -1.509 14.778 -9.155 1.00 95.19 695 PHE A N 1
ATOM 5540 C CA . PHE A 1 695 ? -2.149 15.352 -10.345 1.00 95.19 695 PHE A CA 1
ATOM 5541 C C . PHE A 1 695 ? -2.747 16.747 -10.110 1.00 95.19 695 PHE A C 1
ATOM 5543 O O . PHE A 1 695 ? -3.155 17.426 -11.052 1.00 95.19 695 PHE A O 1
ATOM 5550 N N . SER A 1 696 ? -2.769 17.201 -8.857 1.00 92.06 696 SER A N 1
ATOM 5551 C CA . SER A 1 696 ? -3.149 18.556 -8.465 1.00 92.06 696 SER A CA 1
ATOM 5552 C C . SER A 1 696 ? -2.006 19.271 -7.755 1.00 92.06 696 SER A C 1
ATOM 5554 O O . SER A 1 696 ? -1.185 18.671 -7.072 1.00 92.06 696 SER A O 1
ATOM 5556 N N . GLN A 1 697 ? -1.991 20.594 -7.896 1.00 93.62 697 GLN A N 1
ATOM 5557 C CA . GLN A 1 697 ? -1.005 21.501 -7.300 1.00 93.62 697 GLN A CA 1
ATOM 5558 C C . GLN A 1 697 ? -1.524 22.160 -6.015 1.00 93.62 697 GLN A C 1
ATOM 5560 O O . GLN A 1 697 ? -1.002 23.186 -5.579 1.00 93.62 697 GLN A O 1
ATOM 5565 N N . THR A 1 698 ? -2.616 21.642 -5.446 1.00 96.88 698 THR A N 1
ATOM 5566 C CA . THR A 1 698 ? -3.228 22.175 -4.223 1.00 96.88 698 THR A CA 1
ATOM 5567 C C . THR A 1 698 ? -3.383 21.076 -3.190 1.00 96.88 698 THR A C 1
ATOM 5569 O O . THR A 1 698 ? -3.984 20.039 -3.473 1.00 96.88 698 THR A O 1
ATOM 5572 N N . VAL A 1 699 ? -2.897 21.341 -1.983 1.00 98.31 699 VAL A N 1
ATOM 5573 C CA . VAL A 1 699 ? -3.103 20.494 -0.810 1.00 98.31 699 VAL A CA 1
ATOM 5574 C C . VAL A 1 699 ? -3.838 21.319 0.236 1.00 98.31 699 VAL A C 1
ATOM 5576 O O . VAL A 1 699 ? -3.413 22.426 0.563 1.00 98.31 699 VAL A O 1
ATOM 5579 N N . VAL A 1 700 ? -4.958 20.803 0.736 1.00 98.38 700 VAL A N 1
ATOM 5580 C CA . VAL A 1 700 ? -5.703 21.417 1.839 1.00 98.38 700 VAL A CA 1
ATOM 5581 C C . VAL A 1 700 ? -5.523 20.545 3.072 1.00 98.38 700 VAL A C 1
ATOM 5583 O O . VAL A 1 700 ? -5.852 19.363 3.038 1.00 98.38 700 VAL A O 1
ATOM 5586 N N . VAL A 1 701 ? -4.990 21.128 4.140 1.00 98.12 701 VAL A N 1
ATOM 5587 C CA . VAL A 1 701 ? -4.719 20.460 5.413 1.00 98.12 701 VAL A CA 1
ATOM 5588 C C . VAL A 1 701 ? -5.588 21.106 6.487 1.00 98.12 701 VAL A C 1
ATOM 5590 O O . VAL A 1 701 ? -5.361 22.245 6.890 1.00 98.12 701 VAL A O 1
ATOM 5593 N N . ASP A 1 702 ? -6.603 20.389 6.950 1.00 97.38 702 ASP A N 1
ATOM 5594 C CA . ASP A 1 702 ? -7.468 20.805 8.050 1.00 97.38 702 ASP A CA 1
ATOM 5595 C C . ASP A 1 702 ? -6.978 20.166 9.352 1.00 97.38 702 ASP A C 1
ATOM 5597 O O . ASP A 1 702 ? -7.106 18.957 9.544 1.00 97.38 702 ASP A O 1
ATOM 5601 N N . VAL A 1 703 ? -6.454 20.975 10.273 1.00 96.31 703 VAL A N 1
ATOM 5602 C CA . VAL A 1 703 ? -5.947 20.502 11.569 1.00 96.31 703 VAL A CA 1
ATOM 5603 C C . VAL A 1 703 ? -6.875 20.927 12.699 1.00 96.31 703 VAL A C 1
ATOM 5605 O O . VAL A 1 703 ? -7.386 22.050 12.734 1.00 96.31 703 VAL A O 1
ATOM 5608 N N . ARG A 1 704 ? -7.109 20.011 13.641 1.00 94.75 704 ARG A N 1
ATOM 5609 C CA . ARG A 1 704 ? -7.880 20.233 14.866 1.00 94.75 704 ARG A CA 1
ATOM 5610 C C . ARG A 1 704 ? -7.079 19.736 16.059 1.00 94.75 704 ARG A C 1
ATOM 5612 O O . ARG A 1 704 ? -6.677 18.576 16.087 1.00 94.75 704 ARG A O 1
ATOM 5619 N N . THR A 1 705 ? -6.890 20.584 17.059 1.00 93.38 705 THR A N 1
ATOM 5620 C CA . THR A 1 705 ? -6.217 20.211 18.307 1.00 93.38 705 THR A CA 1
ATOM 5621 C C . THR A 1 705 ? -6.737 21.025 19.494 1.00 93.38 705 THR A C 1
ATOM 5623 O O . THR A 1 705 ? -7.422 22.036 19.317 1.00 93.38 705 THR A O 1
ATOM 5626 N N . THR A 1 706 ? -6.450 20.582 20.719 1.00 87.31 706 THR A N 1
ATOM 5627 C CA . THR A 1 706 ? -6.709 21.360 21.937 1.00 87.31 706 THR A CA 1
ATOM 5628 C C . THR A 1 706 ? -5.475 22.193 22.277 1.00 87.31 706 THR A C 1
ATOM 5630 O O . THR A 1 706 ? -4.510 21.654 22.803 1.00 87.31 706 THR A O 1
ATOM 5633 N N . GLY A 1 707 ? -5.504 23.497 21.997 1.00 82.94 707 GLY A N 1
ATOM 5634 C CA . GLY A 1 707 ? -4.380 24.405 22.256 1.00 82.94 707 GLY A CA 1
ATOM 5635 C C . GLY A 1 707 ? -3.670 24.850 20.979 1.00 82.94 707 GLY A C 1
ATOM 5636 O O . GLY A 1 707 ? -4.312 24.971 19.929 1.00 82.94 707 GLY A O 1
ATOM 5637 N N . SER A 1 708 ? -2.370 25.128 21.097 1.00 86.50 708 SER A N 1
ATOM 5638 C CA . SER A 1 708 ? -1.490 25.487 19.984 1.00 86.50 708 SER A CA 1
ATOM 5639 C C . SER A 1 708 ? -0.511 24.361 19.663 1.00 86.50 708 SER A C 1
ATOM 5641 O O . SER A 1 708 ? -0.069 23.660 20.571 1.00 86.50 708 SER A O 1
ATOM 5643 N N . LEU A 1 709 ? -0.177 24.195 18.389 1.00 91.25 709 LEU A N 1
ATOM 5644 C CA . LEU A 1 709 ? 0.793 23.215 17.901 1.00 91.25 709 LEU A CA 1
ATOM 5645 C C . LEU A 1 709 ? 1.454 23.754 16.637 1.00 91.25 709 LEU A C 1
ATOM 5647 O O . LEU A 1 709 ? 0.746 24.315 15.810 1.00 91.25 709 LEU A O 1
ATOM 5651 N N . ASP A 1 710 ? 2.746 23.530 16.429 1.00 91.50 710 ASP A N 1
ATOM 5652 C CA . ASP A 1 710 ? 3.350 23.797 15.124 1.00 91.50 710 ASP A CA 1
ATOM 5653 C C . ASP A 1 710 ? 3.307 22.535 14.255 1.00 91.50 710 ASP A C 1
ATOM 5655 O O . ASP A 1 710 ? 3.588 21.421 14.706 1.00 91.50 710 ASP A O 1
ATOM 5659 N N . ILE A 1 711 ? 2.930 22.707 12.990 1.00 96.38 711 ILE A N 1
ATOM 5660 C CA . ILE A 1 711 ? 3.103 21.676 11.967 1.00 96.38 711 ILE A CA 1
ATOM 5661 C C . ILE A 1 711 ? 4.115 22.147 10.935 1.00 96.38 711 ILE A C 1
ATOM 5663 O O . ILE A 1 711 ? 4.205 23.338 10.642 1.00 96.38 711 ILE A O 1
ATOM 5667 N N . SER A 1 712 ? 4.818 21.206 10.324 1.00 98.00 712 SER A N 1
ATOM 5668 C CA . SER A 1 712 ? 5.723 21.470 9.209 1.00 98.00 712 SER A CA 1
ATOM 5669 C C . SER A 1 712 ? 5.169 20.875 7.920 1.00 98.00 712 SER A C 1
ATOM 5671 O O . SER A 1 712 ? 4.698 19.741 7.907 1.00 98.00 712 SER A O 1
ATOM 5673 N N . LEU A 1 713 ? 5.246 21.618 6.820 1.00 98.44 713 LEU A N 1
ATOM 5674 C CA . LEU A 1 713 ? 4.853 21.168 5.482 1.00 98.44 713 LEU A CA 1
ATOM 5675 C C . LEU A 1 713 ? 6.096 21.110 4.588 1.00 98.44 713 LEU A C 1
ATOM 5677 O O . LEU A 1 713 ? 6.766 22.133 4.422 1.00 98.44 713 LEU A O 1
ATOM 5681 N N . ARG A 1 714 ? 6.418 19.956 3.986 1.00 98.31 714 ARG A N 1
ATOM 5682 C CA . ARG A 1 714 ? 7.531 19.893 3.022 1.00 98.31 714 ARG A CA 1
ATOM 5683 C C . ARG A 1 714 ? 7.196 20.698 1.773 1.00 98.31 714 ARG A C 1
ATOM 5685 O O . ARG A 1 714 ? 6.229 20.402 1.081 1.00 98.31 714 ARG A O 1
ATOM 5692 N N . ILE A 1 715 ? 8.037 21.649 1.401 1.00 98.62 715 ILE A N 1
ATOM 5693 C CA . ILE A 1 715 ? 7.933 22.331 0.112 1.00 98.62 715 ILE A CA 1
ATOM 5694 C C . ILE A 1 715 ? 8.864 21.616 -0.870 1.00 98.62 715 ILE A C 1
ATOM 5696 O O . ILE A 1 715 ? 10.081 21.703 -0.690 1.00 98.62 715 ILE A O 1
ATOM 5700 N N . PRO A 1 716 ? 8.353 20.917 -1.901 1.00 98.25 716 PRO A N 1
ATOM 5701 C CA . PRO A 1 716 ? 9.212 20.252 -2.872 1.00 98.25 716 PRO A CA 1
ATOM 5702 C C . PRO A 1 716 ? 10.166 21.243 -3.549 1.00 98.25 716 PRO A C 1
ATOM 5704 O O . PRO A 1 716 ? 9.779 22.371 -3.873 1.00 98.25 716 PRO A O 1
ATOM 5707 N N . SER A 1 717 ? 11.407 20.828 -3.794 1.00 97.75 717 SER A N 1
ATOM 5708 C CA . SER A 1 717 ? 12.463 21.652 -4.398 1.00 97.75 717 SER A CA 1
ATOM 5709 C C . SER A 1 717 ? 12.072 22.170 -5.786 1.00 97.75 717 SER A C 1
ATOM 5711 O O . SER A 1 717 ? 12.473 23.258 -6.210 1.00 97.75 717 SER A O 1
ATOM 5713 N N . TRP A 1 718 ? 11.220 21.418 -6.483 1.00 97.06 718 TRP A N 1
ATOM 5714 C CA . TRP A 1 718 ? 10.734 21.759 -7.807 1.00 97.06 718 TRP A CA 1
ATOM 5715 C C . TRP A 1 718 ? 9.608 22.805 -7.826 1.00 97.06 718 TRP A C 1
ATOM 5717 O O . TRP A 1 718 ? 9.357 23.395 -8.881 1.00 97.06 718 TRP A O 1
ATOM 5727 N N . ALA A 1 719 ? 8.932 23.055 -6.701 1.00 97.75 719 ALA A N 1
ATOM 5728 C CA . ALA A 1 719 ? 7.736 23.897 -6.617 1.00 97.75 719 ALA A CA 1
ATOM 5729 C C . ALA A 1 719 ? 8.082 25.392 -6.479 1.00 97.75 719 ALA A C 1
ATOM 5731 O O . ALA A 1 719 ? 7.797 26.041 -5.469 1.00 97.75 719 ALA A O 1
ATOM 5732 N N . LYS A 1 720 ? 8.732 25.967 -7.498 1.00 95.94 720 LYS A N 1
ATOM 5733 C CA . LYS A 1 720 ? 9.104 27.392 -7.504 1.00 95.94 720 LYS A CA 1
ATOM 5734 C C . LYS A 1 720 ? 7.854 28.279 -7.426 1.00 95.94 720 LYS A C 1
ATOM 5736 O O . LYS A 1 720 ? 6.958 28.169 -8.256 1.00 95.94 720 LYS A O 1
ATOM 5741 N N . GLY A 1 721 ? 7.819 29.190 -6.451 1.00 96.88 721 GLY A N 1
ATOM 5742 C CA . GLY A 1 721 ? 6.662 30.063 -6.206 1.00 96.88 721 GLY A CA 1
ATOM 5743 C C . GLY A 1 721 ? 5.578 29.445 -5.316 1.00 96.88 721 GLY A C 1
ATOM 5744 O O . GLY A 1 721 ? 4.453 29.954 -5.289 1.00 96.88 721 GLY A O 1
ATOM 5745 N N . ALA A 1 722 ? 5.897 28.362 -4.597 1.00 98.31 722 ALA A N 1
ATOM 5746 C CA . ALA A 1 722 ? 5.021 27.807 -3.576 1.00 98.31 722 ALA A CA 1
ATOM 5747 C C . ALA A 1 722 ? 4.589 28.870 -2.557 1.00 98.31 722 ALA A C 1
ATOM 5749 O O . ALA A 1 722 ? 5.345 29.781 -2.206 1.00 98.31 722 ALA A O 1
ATOM 5750 N N . ASN A 1 723 ? 3.351 28.754 -2.092 1.00 98.38 723 ASN A N 1
ATOM 5751 C CA . ASN A 1 723 ? 2.806 29.623 -1.060 1.00 98.38 723 ASN A CA 1
ATOM 5752 C C . ASN A 1 723 ? 1.854 28.855 -0.150 1.00 98.38 723 ASN A C 1
ATOM 5754 O O . ASN A 1 723 ? 1.243 27.859 -0.550 1.00 98.38 723 ASN A O 1
ATOM 5758 N N . VAL A 1 724 ? 1.761 29.340 1.080 1.00 98.50 724 VAL A N 1
ATOM 5759 C CA . VAL A 1 724 ? 0.944 28.779 2.148 1.00 98.50 724 VAL A CA 1
ATOM 5760 C C . VAL A 1 724 ? -0.060 29.833 2.575 1.00 98.50 724 VAL A C 1
ATOM 5762 O O . VAL A 1 724 ? 0.294 30.979 2.831 1.00 98.50 724 VAL A O 1
ATOM 5765 N N . GLN A 1 725 ? -1.324 29.449 2.654 1.00 98.12 725 GLN A N 1
ATOM 5766 C CA . GLN A 1 725 ? -2.390 30.284 3.178 1.00 98.12 725 GLN A CA 1
ATOM 5767 C C . GLN A 1 725 ? -2.971 29.628 4.426 1.00 98.12 725 GLN A C 1
ATOM 5769 O O . GLN A 1 725 ? -3.334 28.455 4.392 1.00 98.12 725 GLN A O 1
ATOM 5774 N N . VAL A 1 726 ? -3.092 30.389 5.511 1.00 97.50 726 VAL A N 1
ATOM 5775 C CA . VAL A 1 726 ? -3.668 29.920 6.775 1.00 97.50 726 VAL A CA 1
ATOM 5776 C C . VAL A 1 726 ? -5.026 30.586 6.972 1.00 97.50 726 VAL A C 1
ATOM 5778 O O . VAL A 1 726 ? -5.148 31.805 6.933 1.00 97.50 726 VAL A O 1
ATOM 5781 N N . ASN A 1 727 ? -6.074 29.789 7.163 1.00 94.88 727 ASN A N 1
ATOM 5782 C CA . ASN A 1 727 ? -7.460 30.233 7.287 1.00 94.88 727 ASN A CA 1
ATOM 5783 C C . ASN A 1 727 ? -7.874 31.197 6.155 1.00 94.88 727 ASN A C 1
ATOM 5785 O O . ASN A 1 727 ? -7.962 30.801 4.996 1.00 94.88 727 ASN A O 1
ATOM 5789 N N . SER A 1 728 ? -8.171 32.453 6.494 1.00 92.12 728 SER A N 1
ATOM 5790 C CA . SER A 1 728 ? -8.551 33.514 5.552 1.00 92.12 728 SER A CA 1
ATOM 5791 C C . SER A 1 728 ? -7.453 34.564 5.367 1.00 92.12 728 SER A C 1
ATOM 5793 O O . SER A 1 728 ? -7.716 35.613 4.780 1.00 92.12 728 SER A O 1
ATOM 5795 N N . ASP A 1 729 ? -6.240 34.293 5.854 1.00 94.44 729 ASP A N 1
ATOM 5796 C CA . ASP A 1 729 ? -5.113 35.214 5.740 1.00 94.44 729 ASP A CA 1
ATOM 5797 C C . ASP A 1 729 ? -4.618 35.303 4.292 1.00 94.44 729 ASP A C 1
ATOM 5799 O O . ASP A 1 729 ? -5.005 34.523 3.415 1.00 94.44 729 ASP A O 1
ATOM 5803 N N . SER A 1 730 ? -3.758 36.286 4.025 1.00 95.88 730 SER A N 1
ATOM 5804 C CA . SER A 1 730 ? -3.099 36.399 2.722 1.00 95.88 730 SER A CA 1
ATOM 5805 C C . SER A 1 730 ? -2.061 35.282 2.553 1.00 95.88 730 SER A C 1
ATOM 5807 O O . SER A 1 730 ? -1.329 35.011 3.506 1.00 95.88 730 SER A O 1
ATOM 5809 N N . PRO A 1 731 ? -1.949 34.652 1.367 1.00 96.94 731 PRO A N 1
ATOM 5810 C CA . PRO A 1 731 ? -0.921 33.648 1.120 1.00 96.94 731 PRO A CA 1
ATOM 5811 C C . PRO A 1 731 ? 0.489 34.213 1.332 1.00 96.94 731 PRO A C 1
ATOM 5813 O O . PRO A 1 731 ? 0.811 35.291 0.825 1.00 96.94 731 PRO A O 1
ATOM 5816 N N . VAL A 1 732 ? 1.336 33.466 2.038 1.00 97.88 732 VAL A N 1
ATOM 5817 C CA . VAL A 1 732 ? 2.748 33.791 2.259 1.00 97.88 732 VAL A CA 1
ATOM 5818 C C . VAL A 1 732 ? 3.646 32.907 1.390 1.00 97.88 732 VAL A C 1
ATOM 5820 O O . VAL A 1 732 ? 3.349 31.722 1.220 1.00 97.88 732 VAL A O 1
ATOM 5823 N N . PRO A 1 733 ? 4.740 33.438 0.814 1.00 98.06 733 PRO A N 1
ATOM 5824 C CA . PRO A 1 733 ? 5.697 32.626 0.068 1.00 98.06 733 PRO A CA 1
ATOM 5825 C C . PRO A 1 733 ? 6.320 31.534 0.941 1.00 98.06 733 PRO A C 1
ATOM 5827 O O . PRO A 1 733 ? 6.629 31.763 2.110 1.00 98.06 733 PRO A O 1
ATOM 5830 N N . ALA A 1 734 ? 6.560 30.368 0.348 1.00 97.75 734 ALA A N 1
ATOM 5831 C CA . ALA A 1 734 ? 7.248 29.255 0.984 1.00 97.75 734 ALA A CA 1
ATOM 5832 C C . ALA A 1 734 ? 8.498 28.872 0.178 1.00 97.75 734 ALA A C 1
ATOM 5834 O O . ALA A 1 734 ? 8.489 28.892 -1.055 1.00 97.75 734 ALA A O 1
ATOM 5835 N N . THR A 1 735 ? 9.588 28.549 0.874 1.00 98.25 735 THR A N 1
ATOM 5836 C CA . THR A 1 735 ? 10.896 28.290 0.258 1.00 98.25 735 THR A CA 1
ATOM 5837 C C . THR A 1 735 ? 10.968 26.849 -0.260 1.00 98.25 735 THR A C 1
ATOM 5839 O O . THR A 1 735 ? 10.807 25.924 0.538 1.00 98.25 735 THR A O 1
ATOM 5842 N N . PRO A 1 736 ? 11.222 26.615 -1.562 1.00 98.12 736 PRO A N 1
ATOM 5843 C CA . PRO A 1 736 ? 11.403 25.265 -2.099 1.00 98.12 736 PRO A CA 1
ATOM 5844 C C . PRO A 1 736 ? 12.553 24.509 -1.428 1.00 98.12 736 PRO A C 1
ATOM 5846 O O . PRO A 1 736 ? 13.586 25.102 -1.126 1.00 98.12 736 PRO A O 1
ATOM 5849 N N . GLY A 1 737 ? 12.385 23.202 -1.232 1.00 97.50 737 GLY A N 1
ATOM 5850 C CA . GLY A 1 737 ? 13.382 22.325 -0.612 1.00 97.50 737 GLY A CA 1
ATOM 5851 C C . GLY A 1 737 ? 13.477 22.451 0.910 1.00 97.50 737 GLY A C 1
ATOM 5852 O O . GLY A 1 737 ? 14.489 22.071 1.481 1.00 97.50 737 GLY A O 1
ATOM 5853 N N . THR A 1 738 ? 12.460 23.004 1.576 1.00 98.06 738 THR A N 1
ATOM 5854 C CA . THR A 1 738 ? 12.470 23.220 3.033 1.00 98.06 738 THR A CA 1
ATOM 5855 C C . THR A 1 738 ? 11.220 22.666 3.708 1.00 98.06 738 THR A C 1
ATOM 5857 O O . THR A 1 738 ? 10.248 22.307 3.042 1.00 98.06 738 THR A O 1
ATOM 5860 N N . LEU A 1 739 ? 11.234 22.617 5.041 1.00 97.88 739 LEU A N 1
ATOM 5861 C CA . LEU A 1 739 ? 10.044 22.395 5.856 1.00 97.88 739 LEU A CA 1
ATOM 5862 C C . LEU A 1 739 ? 9.481 23.757 6.278 1.00 97.88 739 LEU A C 1
ATOM 5864 O O . LEU A 1 739 ? 10.127 24.497 7.017 1.00 97.88 739 LEU A O 1
ATOM 5868 N N . HIS A 1 740 ? 8.288 24.102 5.799 1.00 98.00 740 HIS A N 1
ATOM 5869 C CA . HIS A 1 740 ? 7.620 25.351 6.155 1.00 98.00 740 HIS A CA 1
ATOM 5870 C C . HIS A 1 740 ? 6.758 25.146 7.403 1.00 98.00 740 HIS A C 1
ATOM 5872 O O . HIS A 1 740 ? 5.798 24.376 7.365 1.00 98.00 740 HIS A O 1
ATOM 5878 N N . GLN A 1 741 ? 7.096 25.831 8.495 1.00 97.00 741 GLN A N 1
ATOM 5879 C CA . GLN A 1 741 ? 6.355 25.751 9.753 1.00 97.00 741 GLN A CA 1
ATOM 5880 C C . GLN A 1 741 ? 5.099 26.625 9.741 1.00 97.00 741 GLN A C 1
ATOM 5882 O O . GLN A 1 741 ? 5.110 27.753 9.249 1.00 97.00 741 GLN A O 1
ATOM 5887 N N . VAL A 1 742 ? 4.022 26.102 10.322 1.00 96.19 742 VAL A N 1
ATOM 5888 C CA . VAL A 1 742 ? 2.736 26.778 10.489 1.00 96.19 742 VAL A CA 1
ATOM 5889 C C . VAL A 1 742 ? 2.224 26.537 11.902 1.00 96.19 742 VAL A C 1
ATOM 5891 O O . VAL A 1 742 ? 2.028 25.391 12.305 1.00 96.19 742 VAL A O 1
ATOM 5894 N N . SER A 1 743 ? 1.927 27.618 12.620 1.00 93.56 743 SER A N 1
ATOM 5895 C CA . SER A 1 743 ? 1.284 27.532 13.929 1.00 93.56 743 SER A CA 1
ATOM 5896 C C . SER A 1 743 ? -0.213 27.273 13.797 1.00 93.56 743 SER A C 1
ATOM 5898 O O . SER A 1 743 ? -0.954 28.018 13.154 1.00 93.56 743 SER A O 1
ATOM 5900 N N . ILE A 1 744 ? -0.662 26.208 14.444 1.00 93.75 744 ILE A N 1
ATOM 5901 C CA . ILE A 1 744 ? -2.046 25.753 14.521 1.00 93.75 744 ILE A CA 1
ATOM 5902 C C . ILE A 1 744 ? -2.626 26.193 15.857 1.00 93.75 744 ILE A C 1
ATOM 5904 O O . ILE A 1 744 ? -2.019 25.972 16.901 1.00 93.75 744 ILE A O 1
ATOM 5908 N N . ALA A 1 745 ? -3.828 26.770 15.839 1.00 89.75 745 ALA A N 1
ATOM 5909 C CA . ALA A 1 745 ? -4.571 27.127 17.043 1.00 89.75 745 ALA A CA 1
ATOM 5910 C C . ALA A 1 745 ? -6.019 26.640 16.926 1.00 89.75 745 ALA A C 1
ATOM 5912 O O . ALA A 1 745 ? -6.790 27.113 16.087 1.00 89.75 745 ALA A O 1
ATOM 5913 N N . GLY A 1 746 ? -6.406 25.687 17.777 1.00 91.12 746 GLY A N 1
ATOM 5914 C CA . GLY A 1 746 ? -7.745 25.100 17.744 1.00 91.12 746 GLY A CA 1
ATOM 5915 C C . GLY A 1 746 ? -8.034 24.388 16.418 1.00 91.12 746 GLY A C 1
ATOM 5916 O O . GLY A 1 746 ? -7.496 23.314 16.158 1.00 91.12 746 GLY A O 1
ATOM 5917 N N . ARG A 1 747 ? -8.912 24.973 15.592 1.00 94.06 747 ARG A N 1
ATOM 5918 C CA . ARG A 1 747 ? -9.182 24.515 14.222 1.00 94.06 747 ARG A CA 1
ATOM 5919 C C . ARG A 1 747 ? -8.521 25.474 13.242 1.00 94.06 747 ARG A C 1
ATOM 5921 O O . ARG A 1 747 ? -8.845 26.658 13.236 1.00 94.06 747 ARG A O 1
ATOM 5928 N N . THR A 1 748 ? -7.653 24.952 12.389 1.00 96.81 748 THR A N 1
ATOM 5929 C CA . THR A 1 748 ? -6.922 25.741 11.396 1.00 96.81 748 THR A CA 1
ATOM 5930 C C . THR A 1 748 ? -6.945 25.018 10.059 1.00 96.81 748 THR A C 1
ATOM 5932 O O . THR A 1 748 ? -6.681 23.819 9.998 1.00 96.81 748 THR A O 1
ATOM 5935 N N . THR A 1 749 ? -7.264 25.747 8.995 1.00 97.94 749 THR A N 1
ATOM 5936 C CA . THR A 1 749 ? -7.187 25.244 7.620 1.00 97.94 749 THR A CA 1
ATOM 5937 C C . THR A 1 749 ? -5.946 25.828 6.964 1.00 97.94 749 THR A C 1
ATOM 5939 O O . THR A 1 749 ? -5.784 27.045 6.939 1.00 97.94 749 THR A O 1
ATOM 5942 N N . VAL A 1 750 ? -5.084 24.983 6.412 1.00 98.38 750 VAL A N 1
ATOM 5943 C CA . VAL A 1 750 ? -3.891 25.395 5.672 1.00 98.38 750 VAL A CA 1
ATOM 5944 C C . VAL A 1 750 ? -4.050 24.993 4.211 1.00 98.38 750 VAL A C 1
ATOM 5946 O O . VAL A 1 750 ? -4.287 23.828 3.904 1.00 98.38 750 VAL A O 1
ATOM 5949 N N . ILE A 1 751 ? -3.936 25.953 3.298 1.00 98.50 751 ILE A N 1
ATOM 5950 C CA . ILE A 1 751 ? -3.959 25.720 1.854 1.00 98.50 751 ILE A CA 1
ATOM 5951 C C . ILE A 1 751 ? -2.540 25.909 1.336 1.00 98.50 751 ILE A C 1
ATOM 5953 O O . ILE A 1 751 ? -2.007 27.017 1.334 1.00 98.50 751 ILE A O 1
ATOM 5957 N N . LEU A 1 752 ? -1.943 24.822 0.869 1.00 98.62 752 LEU A N 1
ATOM 5958 C CA . LEU A 1 752 ? -0.636 24.815 0.236 1.00 98.62 752 LEU A CA 1
ATOM 5959 C C . LEU A 1 752 ? -0.809 24.780 -1.285 1.00 98.62 752 LEU A C 1
ATOM 5961 O O . LEU A 1 752 ? -1.468 23.893 -1.839 1.00 98.62 752 LEU A O 1
ATOM 5965 N N . LYS A 1 753 ? -0.199 25.749 -1.970 1.00 98.50 753 LYS A N 1
ATOM 5966 C CA . LYS A 1 753 ? -0.099 25.792 -3.431 1.00 98.50 753 LYS A CA 1
ATOM 5967 C C . LYS A 1 753 ? 1.317 25.423 -3.848 1.00 98.50 753 LYS A C 1
ATOM 5969 O O . LYS A 1 753 ? 2.273 26.052 -3.398 1.00 98.50 753 LYS A O 1
ATOM 5974 N N . LEU A 1 754 ? 1.432 24.447 -4.747 1.00 98.31 754 LEU A N 1
ATOM 5975 C CA . LEU A 1 754 ? 2.691 23.905 -5.263 1.00 98.31 754 LEU A CA 1
ATOM 5976 C C . LEU A 1 754 ? 2.764 24.072 -6.789 1.00 98.31 754 LEU A C 1
ATOM 5978 O O . LEU A 1 754 ? 2.531 23.102 -7.514 1.00 98.31 754 LEU A O 1
ATOM 5982 N N . PRO A 1 755 ? 3.040 25.284 -7.307 1.00 97.50 755 PRO A N 1
ATOM 5983 C CA . PRO A 1 755 ? 3.103 25.513 -8.744 1.00 97.50 755 PRO A CA 1
ATOM 5984 C C . PRO A 1 755 ? 4.110 24.582 -9.428 1.00 97.50 755 PRO A C 1
ATOM 5986 O O . PRO A 1 755 ? 5.286 24.543 -9.065 1.00 97.50 755 PRO A O 1
ATOM 5989 N N . ALA A 1 756 ? 3.648 23.840 -10.433 1.00 95.94 756 ALA A N 1
ATOM 5990 C CA . ALA A 1 756 ? 4.479 22.949 -11.233 1.00 95.94 756 ALA A CA 1
ATOM 5991 C C . ALA A 1 756 ? 4.832 23.586 -12.584 1.00 95.94 756 ALA A C 1
ATOM 5993 O O . ALA A 1 756 ? 3.966 24.103 -13.293 1.00 95.94 756 ALA A O 1
ATOM 5994 N N . SER A 1 757 ? 6.106 23.490 -12.969 1.00 96.38 757 SER A N 1
ATOM 5995 C CA . SER A 1 757 ? 6.603 23.846 -14.299 1.00 96.38 757 SER A CA 1
ATOM 5996 C C . SER A 1 757 ? 7.176 22.622 -15.009 1.00 96.38 757 SER A C 1
ATOM 5998 O O . SER A 1 757 ? 7.644 21.682 -14.358 1.00 96.38 757 SER A O 1
ATOM 6000 N N . LEU A 1 758 ? 7.164 22.654 -16.345 1.00 98.25 758 LEU A N 1
ATOM 6001 C CA . LEU A 1 758 ? 7.896 21.692 -17.166 1.00 98.25 758 LEU A CA 1
ATOM 6002 C C . LEU A 1 758 ? 9.397 21.812 -16.888 1.00 98.25 758 LEU A C 1
ATOM 6004 O O . LEU A 1 758 ? 9.920 22.920 -16.737 1.00 98.25 758 LEU A O 1
ATOM 6008 N N . ARG A 1 759 ? 10.083 20.671 -16.808 1.00 98.19 759 ARG A N 1
ATOM 6009 C CA . ARG A 1 759 ? 11.539 20.592 -16.644 1.00 98.19 759 ARG A CA 1
ATOM 6010 C C . ARG A 1 759 ? 12.100 19.510 -17.557 1.00 98.19 759 ARG A C 1
ATOM 6012 O O . ARG A 1 759 ? 11.491 18.450 -17.693 1.00 98.19 759 ARG A O 1
ATOM 6019 N N . VAL A 1 760 ? 13.256 19.786 -18.151 1.00 98.56 760 VAL A N 1
ATOM 6020 C CA . VAL A 1 760 ? 14.018 18.834 -18.966 1.00 98.56 760 VAL A CA 1
ATOM 6021 C C . VAL A 1 760 ? 15.254 18.417 -18.178 1.00 98.56 760 VAL A C 1
ATOM 6023 O O . VAL A 1 760 ? 16.050 19.267 -17.784 1.00 98.56 760 VAL A O 1
ATOM 6026 N N . GLU A 1 761 ? 15.414 17.118 -17.947 1.00 98.00 761 GLU A N 1
ATOM 6027 C CA . GLU A 1 761 ? 16.636 16.528 -17.398 1.00 98.00 761 GLU A CA 1
ATOM 6028 C C . GLU A 1 761 ? 17.415 15.866 -18.543 1.00 98.00 761 GLU A C 1
ATOM 6030 O O . GLU A 1 761 ? 16.854 15.065 -19.295 1.00 98.00 761 GLU A O 1
ATOM 6035 N N . ARG A 1 762 ? 18.702 16.208 -18.705 1.00 97.50 762 ARG A N 1
ATOM 6036 C CA . ARG A 1 762 ? 19.575 15.575 -19.704 1.00 97.50 762 ARG A CA 1
ATOM 6037 C C . ARG A 1 762 ? 20.197 14.306 -19.144 1.00 97.50 762 ARG A C 1
ATOM 6039 O O . ARG A 1 762 ? 20.782 14.314 -18.062 1.00 97.50 762 ARG A O 1
ATOM 6046 N N . ARG A 1 763 ? 20.053 13.216 -19.893 1.00 96.69 763 ARG A N 1
ATOM 6047 C CA . ARG A 1 763 ? 20.352 11.857 -19.439 1.00 96.69 763 ARG A CA 1
ATOM 6048 C C . ARG A 1 763 ? 21.312 11.142 -20.389 1.00 96.69 763 ARG A C 1
ATOM 6050 O O . ARG A 1 763 ? 22.157 11.786 -21.019 1.00 96.69 763 ARG A O 1
ATOM 6057 N N . TYR A 1 764 ? 21.244 9.811 -20.456 1.00 95.44 764 TYR A N 1
ATOM 6058 C CA . TYR A 1 764 ? 22.177 8.997 -21.228 1.00 95.44 764 TYR A CA 1
ATOM 6059 C C . TYR A 1 764 ? 22.219 9.467 -22.690 1.00 95.44 764 TYR A C 1
ATOM 6061 O O . TYR A 1 764 ? 21.175 9.717 -23.298 1.00 95.44 764 TYR A O 1
ATOM 6069 N N . ASN A 1 765 ? 23.421 9.641 -23.251 1.00 97.06 765 ASN A N 1
ATOM 6070 C CA . ASN A 1 765 ? 23.628 10.189 -24.601 1.00 97.06 765 ASN A CA 1
ATOM 6071 C C . ASN A 1 765 ? 22.918 11.539 -24.860 1.00 97.06 765 ASN A C 1
ATOM 6073 O O . ASN A 1 765 ? 22.484 11.833 -25.978 1.00 97.06 765 ASN A O 1
ATOM 6077 N N . ASN A 1 766 ? 22.811 12.376 -23.822 1.00 97.38 766 ASN A N 1
ATOM 6078 C CA . ASN A 1 766 ? 22.159 13.687 -23.855 1.00 97.38 766 ASN A CA 1
ATOM 6079 C C . ASN A 1 766 ? 20.665 13.639 -24.250 1.00 97.38 766 ASN A C 1
ATOM 6081 O O . ASN A 1 766 ? 20.093 14.645 -24.678 1.00 97.38 766 ASN A O 1
ATOM 6085 N N . SER A 1 767 ? 20.020 12.477 -24.117 1.00 98.06 767 SER A N 1
ATOM 6086 C CA . SER A 1 767 ? 18.565 12.339 -24.251 1.00 98.06 767 SER A CA 1
ATOM 6087 C C . SER A 1 767 ? 17.827 13.186 -23.205 1.00 98.06 767 SER A C 1
ATOM 6089 O O . SER A 1 767 ? 18.418 13.631 -22.218 1.00 98.06 767 SER A O 1
ATOM 6091 N N . ALA A 1 768 ? 16.548 13.462 -23.446 1.00 98.44 768 ALA A N 1
ATOM 6092 C CA . ALA A 1 768 ? 15.705 14.267 -22.573 1.00 98.44 768 ALA A CA 1
ATOM 6093 C C . ALA A 1 768 ? 14.717 13.388 -21.798 1.00 98.44 768 ALA A C 1
ATOM 6095 O O . ALA A 1 768 ? 13.961 12.627 -22.403 1.00 98.44 768 ALA A O 1
ATOM 6096 N N . ALA A 1 769 ? 14.688 13.566 -20.478 1.00 98.62 769 ALA A N 1
ATOM 6097 C CA . ALA A 1 769 ? 13.602 13.136 -19.605 1.00 98.62 769 ALA A CA 1
ATOM 6098 C C . ALA A 1 769 ? 12.752 14.352 -19.212 1.00 98.62 769 ALA A C 1
ATOM 6100 O O . ALA A 1 769 ? 13.282 15.407 -18.847 1.00 98.62 769 ALA A O 1
ATOM 6101 N N . ILE A 1 770 ? 11.428 14.226 -19.323 1.00 98.75 770 ILE A N 1
ATOM 6102 C CA . ILE A 1 770 ? 10.489 15.338 -19.129 1.00 98.75 770 ILE A CA 1
ATOM 6103 C C . ILE A 1 770 ? 9.765 15.182 -17.797 1.00 98.75 770 ILE A C 1
ATOM 6105 O O . ILE A 1 770 ? 9.157 14.147 -17.535 1.00 98.75 770 ILE A O 1
ATOM 6109 N N . HIS A 1 771 ? 9.781 16.237 -16.983 1.00 98.69 771 HIS A N 1
ATOM 6110 C CA . HIS A 1 771 ? 9.127 16.261 -15.678 1.00 98.69 771 HIS A CA 1
ATOM 6111 C C . HIS A 1 771 ? 8.081 17.373 -15.565 1.00 98.69 771 HIS A C 1
ATOM 6113 O O . HIS A 1 771 ? 8.277 18.481 -16.072 1.00 98.69 771 HIS A O 1
ATOM 6119 N N . TYR A 1 772 ? 7.004 17.098 -14.827 1.00 98.06 772 TYR A N 1
ATOM 6120 C CA . TYR A 1 772 ? 6.009 18.084 -14.400 1.00 98.06 772 TYR A CA 1
ATOM 6121 C C . TYR A 1 772 ? 5.513 17.744 -12.990 1.00 98.06 772 TYR A C 1
ATOM 6123 O O . TYR A 1 772 ? 4.971 16.666 -12.757 1.00 98.06 772 TYR A O 1
ATOM 6131 N N . GLY A 1 773 ? 5.723 18.647 -12.028 1.00 97.00 773 GLY A N 1
ATOM 6132 C CA . GLY A 1 773 ? 5.521 18.314 -10.612 1.00 97.00 773 GLY A CA 1
ATOM 6133 C C . GLY A 1 773 ? 6.481 17.196 -10.170 1.00 97.00 773 GLY A C 1
ATOM 6134 O O . GLY A 1 773 ? 7.649 17.255 -10.564 1.00 97.00 773 GLY A O 1
ATOM 6135 N N . PRO A 1 774 ? 6.035 16.180 -9.411 1.00 97.38 774 PRO A N 1
ATOM 6136 C CA . PRO A 1 774 ? 6.855 15.009 -9.081 1.00 97.38 774 PRO A CA 1
ATOM 6137 C C . PRO A 1 774 ? 6.888 13.952 -10.206 1.00 97.38 774 PRO A C 1
ATOM 6139 O O . PRO A 1 774 ? 7.628 12.975 -10.111 1.00 97.38 774 PRO A O 1
ATOM 6142 N N . LEU A 1 775 ? 6.093 14.120 -11.270 1.00 98.44 775 LEU A N 1
ATOM 6143 C CA . LEU A 1 775 ? 5.897 13.112 -12.312 1.00 98.44 775 LEU A CA 1
ATOM 6144 C C . LEU A 1 775 ? 6.971 13.211 -13.406 1.00 98.44 775 LEU A C 1
ATOM 6146 O O . LEU A 1 775 ? 7.256 14.296 -13.919 1.00 98.44 775 LEU A O 1
ATOM 6150 N N . LEU A 1 776 ? 7.540 12.065 -13.769 1.00 98.69 776 LEU A N 1
ATOM 6151 C CA . LEU A 1 776 ? 8.266 11.792 -15.010 1.00 98.69 776 LEU A CA 1
ATOM 6152 C C . LEU A 1 776 ? 7.252 11.429 -16.098 1.00 98.69 776 LEU A C 1
ATOM 6154 O O . LEU A 1 776 ? 6.226 10.819 -15.803 1.00 98.69 776 LEU A O 1
ATOM 6158 N N . PHE A 1 777 ? 7.541 11.773 -17.350 1.00 98.69 777 PHE A N 1
ATOM 6159 C CA . PHE A 1 777 ? 6.693 11.455 -18.495 1.00 98.69 777 PHE A CA 1
ATOM 6160 C C . PHE A 1 777 ? 7.423 10.566 -19.500 1.00 98.69 777 PHE A C 1
ATOM 6162 O O . PHE A 1 777 ? 8.596 10.790 -19.798 1.00 98.69 777 PHE A O 1
ATOM 6169 N N . GLY A 1 778 ? 6.702 9.584 -20.040 1.00 97.88 778 GLY A N 1
ATOM 6170 C CA . GLY A 1 778 ? 7.156 8.701 -21.111 1.00 97.88 778 GLY A CA 1
ATOM 6171 C C . GLY A 1 778 ? 6.249 8.787 -22.335 1.00 97.88 778 GLY A C 1
ATOM 6172 O O . GLY A 1 778 ? 5.091 9.199 -22.240 1.00 97.88 778 GLY A O 1
ATOM 6173 N N . LEU A 1 779 ? 6.781 8.414 -23.500 1.00 98.00 779 LEU A N 1
ATOM 6174 C CA . LEU A 1 779 ? 5.998 8.297 -24.730 1.00 98.00 779 LEU A CA 1
ATOM 6175 C C . LEU A 1 779 ? 4.862 7.286 -24.545 1.00 98.00 779 LEU A C 1
ATOM 6177 O O . LEU A 1 779 ? 5.124 6.113 -24.289 1.00 98.00 779 LEU A O 1
ATOM 6181 N N . ALA A 1 780 ? 3.622 7.737 -24.734 1.00 94.12 780 ALA A N 1
ATOM 6182 C CA . ALA A 1 780 ? 2.467 6.856 -24.732 1.00 94.12 780 ALA A CA 1
ATOM 6183 C C . ALA A 1 780 ? 2.449 6.014 -26.007 1.00 94.12 780 ALA A C 1
ATOM 6185 O O . ALA A 1 780 ? 2.532 6.543 -27.121 1.00 94.12 780 ALA A O 1
ATOM 6186 N N . MET A 1 781 ? 2.304 4.706 -25.841 1.00 95.19 781 MET A N 1
ATOM 6187 C CA . MET A 1 781 ? 2.228 3.759 -26.942 1.00 95.19 781 MET A CA 1
ATOM 6188 C C . MET A 1 781 ? 0.919 2.995 -26.876 1.00 95.19 781 MET A C 1
ATOM 6190 O O . MET A 1 781 ? 0.362 2.757 -25.809 1.00 95.19 781 MET A O 1
ATOM 6194 N N . LYS A 1 782 ? 0.412 2.592 -28.040 1.00 94.44 782 LYS A N 1
ATOM 6195 C CA . LYS A 1 782 ? -0.639 1.582 -28.063 1.00 94.44 782 LYS A CA 1
ATOM 6196 C C . LYS A 1 782 ? -0.037 0.262 -27.591 1.00 94.44 782 LYS A C 1
ATOM 6198 O O . LYS A 1 782 ? 1.021 -0.120 -28.076 1.00 94.44 782 LYS A O 1
ATOM 6203 N N . GLU A 1 783 ? -0.743 -0.456 -26.734 1.00 94.94 783 GLU A N 1
ATOM 6204 C CA . GLU A 1 783 ? -0.284 -1.726 -26.174 1.00 94.94 783 GLU A CA 1
ATOM 6205 C C . GLU A 1 783 ? -1.129 -2.884 -26.709 1.00 94.94 783 GLU A C 1
ATOM 6207 O O . GLU A 1 783 ? -2.362 -2.813 -26.757 1.00 94.94 783 GLU A O 1
ATOM 6212 N N . ASN A 1 784 ? -0.466 -3.960 -27.131 1.00 96.31 784 ASN A N 1
ATOM 6213 C CA . ASN A 1 784 ? -1.119 -5.200 -27.532 1.00 96.31 784 ASN A CA 1
ATOM 6214 C C . ASN A 1 784 ? -0.859 -6.272 -26.471 1.00 96.31 784 ASN A C 1
ATOM 6216 O O . ASN A 1 784 ? 0.226 -6.849 -26.418 1.00 96.31 784 ASN A O 1
ATOM 6220 N N . PHE A 1 785 ? -1.872 -6.555 -25.655 1.00 95.62 785 PHE A N 1
ATOM 6221 C CA . PHE A 1 785 ? -1.806 -7.584 -24.622 1.00 95.62 785 PHE A CA 1
ATOM 6222 C C . PHE A 1 785 ? -2.072 -8.971 -25.209 1.00 95.62 785 PHE A C 1
ATOM 6224 O O . PHE A 1 785 ? -3.073 -9.200 -25.895 1.00 95.62 785 PHE A O 1
ATOM 6231 N N . LYS A 1 786 ? -1.209 -9.924 -24.868 1.00 96.88 786 LYS A N 1
ATOM 6232 C CA . LYS A 1 786 ? -1.398 -11.353 -25.108 1.00 96.88 786 LYS A CA 1
ATOM 6233 C C . LYS A 1 786 ? -1.278 -12.088 -23.780 1.00 96.88 786 LYS A C 1
ATOM 6235 O O . LYS A 1 786 ? -0.216 -12.104 -23.171 1.00 96.88 786 LYS A O 1
ATOM 6240 N N . VAL A 1 787 ? -2.364 -12.733 -23.364 1.00 96.38 787 VAL A N 1
ATOM 6241 C CA . VAL A 1 787 ? -2.360 -13.609 -22.187 1.00 96.38 787 VAL A CA 1
ATOM 6242 C C . VAL A 1 787 ? -1.513 -14.846 -22.491 1.00 96.38 787 VAL A C 1
ATOM 6244 O O . VAL A 1 787 ? -1.751 -15.521 -23.497 1.00 96.38 787 VAL A O 1
ATOM 6247 N N . LEU A 1 788 ? -0.532 -15.124 -21.636 1.00 94.75 788 LEU A N 1
ATOM 6248 C CA . LEU A 1 788 ? 0.320 -16.312 -21.690 1.00 94.75 788 LEU A CA 1
ATOM 6249 C C . LEU A 1 788 ? -0.180 -17.388 -20.727 1.00 94.75 788 LEU A C 1
ATOM 6251 O O . LEU A 1 788 ? -0.350 -18.538 -21.125 1.00 94.75 788 LEU A O 1
ATOM 6255 N N . GLU A 1 789 ? -0.479 -16.992 -19.491 1.00 93.00 789 GLU A N 1
ATOM 6256 C CA . GLU A 1 789 ? -1.005 -17.867 -18.448 1.00 93.00 789 GLU A CA 1
ATOM 6257 C C . GLU A 1 789 ? -2.175 -17.192 -17.726 1.00 93.00 789 GLU A C 1
ATOM 6259 O O . GLU A 1 789 ? -2.282 -15.967 -17.655 1.00 93.00 789 GLU A O 1
ATOM 6264 N N . SER A 1 790 ? -3.112 -17.995 -17.231 1.00 92.00 790 SER A N 1
ATOM 6265 C CA . SER A 1 790 ? -4.210 -17.532 -16.385 1.00 92.00 790 SER A CA 1
ATOM 6266 C C . SER A 1 790 ? -4.221 -18.359 -15.118 1.00 92.00 790 SER A C 1
ATOM 6268 O O . SER A 1 790 ? -4.329 -19.585 -15.178 1.00 92.00 790 SER A O 1
ATOM 6270 N N . TYR A 1 791 ? -4.127 -17.688 -13.977 1.00 83.06 791 TYR A N 1
ATOM 6271 C CA . TYR A 1 791 ? -4.138 -18.352 -12.687 1.00 83.06 791 TYR A CA 1
ATOM 6272 C C . TYR A 1 791 ? -5.552 -18.450 -12.132 1.00 83.06 791 TYR A C 1
ATOM 6274 O O . TYR A 1 791 ? -6.527 -17.910 -12.658 1.00 83.06 791 TYR A O 1
ATOM 6282 N N . LYS A 1 792 ? -5.651 -19.158 -11.008 1.00 61.97 792 LYS A N 1
ATOM 6283 C CA . LYS A 1 792 ? -6.795 -19.034 -10.110 1.00 61.97 792 LYS A CA 1
ATOM 6284 C C . LYS A 1 792 ? -6.969 -17.541 -9.741 1.00 61.97 792 LYS A C 1
ATOM 6286 O O . LYS A 1 792 ? -5.966 -16.860 -9.560 1.00 61.97 792 LYS A O 1
ATOM 6291 N N . PHE A 1 793 ? -8.209 -17.050 -9.602 1.00 69.00 793 PHE A N 1
ATOM 6292 C CA . PHE A 1 793 ? -8.565 -15.629 -9.373 1.00 69.00 793 PHE A CA 1
ATOM 6293 C C . PHE A 1 793 ? -8.444 -14.710 -10.618 1.00 69.00 793 PHE A C 1
ATOM 6295 O O . PHE A 1 793 ? -8.789 -15.130 -11.718 1.00 69.00 793 PHE A O 1
ATOM 6302 N N . GLN A 1 794 ? -8.069 -13.432 -10.440 1.00 78.94 794 GLN A N 1
ATOM 6303 C CA . GLN A 1 794 ? -7.986 -12.416 -11.509 1.00 78.94 794 GLN A CA 1
ATOM 6304 C C . GLN A 1 794 ? -6.565 -12.256 -12.090 1.00 78.94 794 GLN A C 1
ATOM 6306 O O . GLN A 1 794 ? -6.395 -11.542 -13.076 1.00 78.94 794 GLN A O 1
ATOM 6311 N N . SER A 1 795 ? -5.560 -12.934 -11.520 1.00 83.88 795 SER A N 1
ATOM 6312 C CA . SER A 1 795 ? -4.166 -12.823 -11.962 1.00 83.88 795 SER A CA 1
ATOM 6313 C C . SER A 1 795 ? -3.898 -13.587 -13.260 1.00 83.88 795 SER A C 1
ATOM 6315 O O . SER A 1 795 ? -4.401 -14.696 -13.477 1.00 83.88 795 SER A O 1
ATOM 6317 N N . LYS A 1 796 ? -3.092 -12.981 -14.131 1.00 92.25 796 LYS A N 1
ATOM 6318 C CA . LYS A 1 796 ? -2.673 -13.524 -15.423 1.00 92.25 796 LYS A CA 1
ATOM 6319 C C . LYS A 1 796 ? -1.263 -13.050 -15.735 1.00 92.25 796 LYS A C 1
ATOM 6321 O O . LYS A 1 796 ? -0.883 -11.960 -15.315 1.00 92.25 796 LYS A O 1
ATOM 6326 N N . ASP A 1 797 ? -0.578 -13.829 -16.558 1.00 94.81 797 ASP A N 1
ATOM 6327 C CA . ASP A 1 797 ? 0.676 -13.416 -17.171 1.00 94.81 797 ASP A CA 1
ATOM 6328 C C . ASP A 1 797 ? 0.409 -12.861 -18.565 1.00 94.81 797 ASP A C 1
ATOM 6330 O O . ASP A 1 797 ? -0.301 -13.467 -19.379 1.00 94.81 797 ASP A O 1
ATOM 6334 N N . TYR A 1 798 ? 0.998 -11.707 -18.847 1.00 95.44 798 TYR A N 1
ATOM 6335 C CA . TYR A 1 798 ? 0.844 -10.966 -20.082 1.00 95.44 798 TYR A CA 1
ATOM 6336 C C . TYR A 1 798 ? 2.194 -10.763 -20.752 1.00 95.44 798 TYR A C 1
ATOM 6338 O O . TYR A 1 798 ? 3.151 -10.272 -20.156 1.00 95.44 798 TYR A O 1
ATOM 6346 N N . GLN A 1 799 ? 2.209 -11.050 -22.047 1.00 96.19 799 GLN A N 1
ATOM 6347 C CA . GLN A 1 799 ? 3.131 -10.421 -22.972 1.00 96.19 799 GLN A CA 1
ATOM 6348 C C . GLN A 1 799 ? 2.486 -9.139 -23.505 1.00 96.19 799 GLN A C 1
ATOM 6350 O O . GLN A 1 799 ? 1.316 -9.157 -23.903 1.00 96.19 799 GLN A O 1
ATOM 6355 N N . ILE A 1 800 ? 3.250 -8.052 -23.570 1.00 96.31 800 ILE A N 1
ATOM 6356 C CA . ILE A 1 800 ? 2.792 -6.763 -24.095 1.00 96.31 800 ILE A CA 1
ATOM 6357 C C . ILE A 1 800 ? 3.766 -6.300 -25.176 1.00 96.31 800 ILE A C 1
ATOM 6359 O O . ILE A 1 800 ? 4.974 -6.248 -24.955 1.00 96.31 800 ILE A O 1
ATOM 6363 N N . THR A 1 801 ? 3.248 -5.970 -26.360 1.00 96.69 801 THR A N 1
ATOM 6364 C CA . THR A 1 801 ? 4.057 -5.401 -27.448 1.00 96.69 801 THR A CA 1
ATOM 6365 C C . THR A 1 801 ? 3.543 -4.048 -27.911 1.00 96.69 801 THR A C 1
ATOM 6367 O O . THR A 1 801 ? 2.335 -3.783 -27.878 1.00 96.69 801 THR A O 1
ATOM 6370 N N . ALA A 1 802 ? 4.455 -3.199 -28.387 1.00 95.88 802 ALA A N 1
ATOM 6371 C CA . ALA A 1 802 ? 4.107 -1.901 -28.944 1.00 95.88 802 ALA A CA 1
ATOM 6372 C C . ALA A 1 802 ? 3.254 -2.051 -30.219 1.00 95.88 802 ALA A C 1
ATOM 6374 O O . ALA A 1 802 ? 3.619 -2.709 -31.193 1.00 95.88 802 ALA A O 1
ATOM 6375 N N . GLY A 1 803 ? 2.087 -1.412 -30.218 1.00 95.81 803 GLY A N 1
ATOM 6376 C CA . GLY A 1 803 ? 1.167 -1.292 -31.350 1.00 95.81 803 GLY A CA 1
ATOM 6377 C C . GLY A 1 803 ? 1.338 -0.005 -32.159 1.00 95.81 803 GLY A C 1
ATOM 6378 O O . GLY A 1 803 ? 0.638 0.186 -33.153 1.00 95.81 803 GLY A O 1
ATOM 6379 N N . THR A 1 804 ? 2.241 0.876 -31.735 1.00 95.81 804 THR A N 1
ATOM 6380 C CA . THR A 1 804 ? 2.650 2.111 -32.420 1.00 95.81 804 THR A CA 1
ATOM 6381 C C . THR A 1 804 ? 4.173 2.224 -32.387 1.00 95.81 804 THR A C 1
ATOM 6383 O O . THR A 1 804 ? 4.790 1.624 -31.509 1.00 95.81 804 THR A O 1
ATOM 6386 N N . PRO A 1 805 ? 4.804 2.994 -33.294 1.00 96.94 805 PRO A N 1
ATOM 6387 C CA . PRO A 1 805 ? 6.243 3.219 -33.220 1.00 96.94 805 PRO A CA 1
ATOM 6388 C C . PRO A 1 805 ? 6.669 3.827 -31.878 1.00 96.94 805 PRO A C 1
ATOM 6390 O O . PRO A 1 805 ? 5.912 4.585 -31.274 1.00 96.94 805 PRO A O 1
ATOM 6393 N N . TRP A 1 806 ? 7.889 3.520 -31.446 1.00 96.69 806 TRP A N 1
ATOM 6394 C CA . TRP A 1 806 ? 8.494 4.011 -30.199 1.00 96.69 806 TRP A CA 1
ATOM 6395 C C . TRP A 1 806 ? 9.755 4.854 -30.449 1.00 96.69 806 TRP A C 1
ATOM 6397 O O . TRP A 1 806 ? 10.163 5.670 -29.625 1.00 96.69 806 TRP A O 1
ATOM 6407 N N . ASN A 1 807 ? 10.364 4.687 -31.621 1.00 97.75 807 ASN A N 1
ATOM 6408 C CA . ASN A 1 807 ? 11.665 5.216 -32.005 1.00 97.75 807 ASN A CA 1
ATOM 6409 C C . ASN A 1 807 ? 11.593 6.674 -32.488 1.00 97.75 807 ASN A C 1
ATOM 6411 O O . ASN A 1 807 ? 11.825 6.959 -33.661 1.00 97.75 807 ASN A O 1
ATOM 6415 N N . TYR A 1 808 ? 11.278 7.614 -31.597 1.00 98.06 808 TYR A N 1
ATOM 6416 C CA . TYR A 1 808 ? 11.195 9.045 -31.922 1.00 98.06 808 TYR A CA 1
ATOM 6417 C C . TYR A 1 808 ? 12.348 9.868 -31.338 1.00 98.06 808 TYR A C 1
ATOM 6419 O O . TYR A 1 808 ? 12.830 9.597 -30.242 1.00 98.06 808 TYR A O 1
ATOM 6427 N N . ALA A 1 809 ? 12.735 10.931 -32.049 1.00 98.19 809 ALA A N 1
ATOM 6428 C CA . ALA A 1 809 ? 13.419 12.087 -31.482 1.00 98.19 809 ALA A CA 1
ATOM 6429 C C . ALA A 1 809 ? 12.401 13.186 -31.155 1.00 98.19 809 ALA A C 1
ATOM 6431 O O . ALA A 1 809 ? 11.671 13.639 -32.040 1.00 98.19 809 ALA A O 1
ATOM 6432 N N . LEU A 1 810 ? 12.385 13.658 -29.913 1.00 98.06 810 LEU A N 1
ATOM 6433 C CA . LEU A 1 810 ? 11.556 14.767 -29.454 1.00 98.06 810 LEU A CA 1
ATOM 6434 C C . LEU A 1 810 ? 12.076 16.093 -30.024 1.00 98.06 810 LEU A C 1
ATOM 6436 O O . LEU A 1 810 ? 13.262 16.407 -29.904 1.00 98.06 810 LEU A O 1
ATOM 6440 N N . ARG A 1 811 ? 11.203 16.900 -30.627 1.00 97.44 811 ARG A N 1
ATOM 6441 C CA . ARG A 1 811 ? 11.557 18.265 -31.017 1.00 97.44 811 ARG A CA 1
ATOM 6442 C C . ARG A 1 811 ? 11.629 19.126 -29.758 1.00 97.44 811 ARG A C 1
ATOM 6444 O O . ARG A 1 811 ? 10.609 19.361 -29.119 1.00 97.44 811 ARG A O 1
ATOM 6451 N N . LEU A 1 812 ? 12.830 19.590 -29.429 1.00 96.75 812 LEU A N 1
ATOM 6452 C CA . LEU A 1 812 ? 13.086 20.495 -28.310 1.00 96.75 812 LEU A CA 1
ATOM 6453 C C . LEU A 1 812 ? 14.056 21.583 -28.757 1.00 96.75 812 LEU A C 1
ATOM 6455 O O . LEU A 1 812 ? 15.208 21.303 -29.083 1.00 96.75 812 LEU A O 1
ATOM 6459 N N . SER A 1 813 ? 13.569 22.817 -28.768 1.00 94.31 813 SER A N 1
ATOM 6460 C CA . SER A 1 813 ? 14.282 24.004 -29.229 1.00 94.31 813 SER A CA 1
ATOM 6461 C C . SER A 1 813 ? 15.140 24.611 -28.114 1.00 94.31 813 SER A C 1
ATOM 6463 O O . SER A 1 813 ? 16.235 25.105 -28.384 1.00 94.31 813 SER A O 1
ATOM 6465 N N . ASN A 1 814 ? 14.658 24.579 -26.864 1.00 94.56 814 ASN A N 1
ATOM 6466 C CA . ASN A 1 814 ? 15.351 25.135 -25.699 1.00 94.56 814 ASN A CA 1
ATOM 6467 C C . ASN A 1 814 ? 14.923 24.450 -24.386 1.00 94.56 814 ASN A C 1
ATOM 6469 O O . ASN A 1 814 ? 13.780 24.584 -23.955 1.00 94.56 814 ASN A O 1
ATOM 6473 N N . ASP A 1 815 ? 15.866 23.814 -23.692 1.00 96.06 815 ASP A N 1
ATOM 6474 C CA . ASP A 1 815 ? 15.615 23.115 -22.419 1.00 96.06 815 ASP A CA 1
ATOM 6475 C C . ASP A 1 815 ? 15.198 24.036 -21.272 1.00 96.06 815 ASP A C 1
ATOM 6477 O O . ASP A 1 815 ? 14.546 23.592 -20.330 1.00 96.06 815 ASP A O 1
ATOM 6481 N N . SER A 1 816 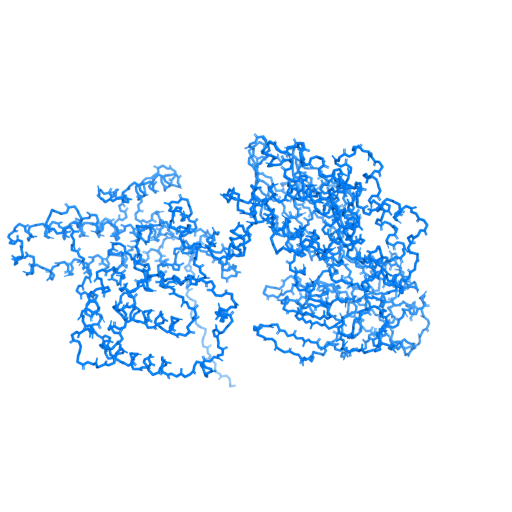? 15.584 25.314 -21.332 1.00 96.06 816 SER A N 1
ATOM 6482 C CA . SER A 1 816 ? 15.214 26.311 -20.318 1.00 96.06 816 SER A CA 1
ATOM 6483 C C . SER A 1 816 ? 13.822 26.903 -20.546 1.00 96.06 816 SER A C 1
ATOM 6485 O O . SER A 1 816 ? 13.319 27.603 -19.671 1.00 96.06 816 SER A O 1
ATOM 6487 N N . GLN A 1 817 ? 13.221 26.662 -21.717 1.00 96.06 817 GLN A N 1
ATOM 6488 C CA . GLN A 1 817 ? 11.885 27.136 -22.096 1.00 96.06 817 GLN A CA 1
ATOM 6489 C C . GLN A 1 817 ? 11.080 26.015 -22.784 1.00 96.06 817 GLN A C 1
ATOM 6491 O O . GLN A 1 817 ? 10.603 26.190 -23.913 1.00 96.06 817 GLN A O 1
ATOM 6496 N N . PRO A 1 818 ? 10.946 24.836 -22.144 1.00 97.06 818 PRO A N 1
ATOM 6497 C CA . PRO A 1 818 ? 10.339 23.658 -22.762 1.00 97.06 818 PRO A CA 1
ATOM 6498 C C . PRO A 1 818 ? 8.868 23.868 -23.140 1.00 97.06 818 PRO A C 1
ATOM 6500 O O . PRO A 1 818 ? 8.355 23.194 -24.027 1.00 97.06 818 PRO A O 1
ATOM 6503 N N . GLU A 1 819 ? 8.182 24.831 -22.524 1.00 97.06 819 GLU A N 1
ATOM 6504 C CA . GLU A 1 819 ? 6.807 25.214 -22.843 1.00 97.06 819 GLU A CA 1
ATOM 6505 C C . GLU A 1 819 ? 6.613 25.761 -24.269 1.00 97.06 819 GLU A C 1
ATOM 6507 O O . GLU A 1 819 ? 5.470 25.897 -24.719 1.00 97.06 819 GLU A O 1
ATOM 6512 N N . GLN A 1 820 ? 7.692 26.095 -24.987 1.00 96.44 820 GLN A N 1
ATOM 6513 C CA . GLN A 1 820 ? 7.622 26.463 -26.405 1.00 96.44 820 GLN A CA 1
ATOM 6514 C C . GLN A 1 820 ? 7.255 25.263 -27.282 1.00 96.44 820 GLN A C 1
ATOM 6516 O O . GLN A 1 820 ? 6.463 25.415 -28.213 1.00 96.44 820 GLN A O 1
ATOM 6521 N N . ASP A 1 821 ? 7.769 24.080 -26.942 1.00 97.88 821 ASP A N 1
ATOM 6522 C CA . ASP A 1 821 ? 7.592 22.849 -27.716 1.00 97.88 821 ASP A CA 1
ATOM 6523 C C . ASP A 1 821 ? 6.627 21.852 -27.048 1.00 97.88 821 ASP A C 1
ATOM 6525 O O . ASP A 1 821 ? 6.039 21.008 -27.727 1.00 97.88 821 ASP A O 1
ATOM 6529 N N . LEU A 1 822 ? 6.435 21.955 -25.729 1.00 98.50 822 LEU A N 1
ATOM 6530 C CA . LEU A 1 822 ? 5.627 21.042 -24.922 1.00 98.50 822 LEU A CA 1
ATOM 6531 C C . LEU A 1 822 ? 4.411 21.755 -24.322 1.00 98.50 822 LEU A C 1
ATOM 6533 O O . LEU A 1 822 ? 4.515 22.867 -23.798 1.00 98.50 822 LEU A O 1
ATOM 6537 N N . LYS A 1 823 ? 3.245 21.101 -24.345 1.00 98.38 823 LYS A N 1
ATOM 6538 C CA . LYS A 1 823 ? 2.001 21.636 -23.766 1.00 98.38 823 LYS A CA 1
ATOM 6539 C C . LYS A 1 823 ? 1.381 20.648 -22.790 1.00 98.38 823 LYS A C 1
ATOM 6541 O O . LYS A 1 823 ? 0.988 19.556 -23.184 1.00 98.38 823 LYS A O 1
ATOM 6546 N N . VAL A 1 824 ? 1.260 21.058 -21.529 1.00 97.94 824 VAL A N 1
ATOM 6547 C CA . VAL A 1 824 ? 0.568 20.285 -20.491 1.00 97.94 824 VAL A CA 1
ATOM 6548 C C . VAL A 1 824 ? -0.940 20.458 -20.648 1.00 97.94 824 VAL A C 1
ATOM 6550 O O . VAL A 1 824 ? -1.432 21.566 -20.860 1.00 97.94 824 VAL A O 1
ATOM 6553 N N . SER A 1 825 ? -1.672 19.364 -20.504 1.00 96.25 825 SER A N 1
ATOM 6554 C CA . SER A 1 825 ? -3.129 19.327 -20.416 1.00 96.25 825 SER A CA 1
ATOM 6555 C C . SER A 1 825 ? -3.537 18.467 -19.225 1.00 96.25 825 SER A C 1
ATOM 6557 O O . SER A 1 825 ? -2.817 17.536 -18.868 1.00 96.25 825 SER A O 1
ATOM 6559 N N . SER A 1 826 ? -4.667 18.787 -18.598 1.00 94.00 826 SER A N 1
ATOM 6560 C CA . SER A 1 826 ? -5.219 17.995 -17.500 1.00 94.00 826 SER A CA 1
ATOM 6561 C C . SER A 1 826 ? -6.707 17.762 -17.709 1.00 94.00 826 SER A C 1
ATOM 6563 O O . SER A 1 826 ? -7.442 18.693 -18.041 1.00 94.00 826 SER A O 1
ATOM 6565 N N . SER A 1 827 ? -7.132 16.519 -17.511 1.00 89.62 827 SER A N 1
ATOM 6566 C CA . SER A 1 827 ? -8.534 16.094 -17.504 1.00 89.62 827 SER A CA 1
ATOM 6567 C C . SER A 1 827 ? -9.105 15.961 -16.089 1.00 89.62 827 SER A C 1
ATOM 6569 O O . SER A 1 827 ? -10.309 15.769 -15.943 1.00 89.62 827 SER A O 1
ATOM 6571 N N . GLY A 1 828 ? -8.264 16.080 -15.054 1.00 86.50 828 GLY A N 1
ATOM 6572 C CA . GLY A 1 828 ? -8.623 15.734 -13.679 1.00 86.50 828 GLY A CA 1
ATOM 6573 C C . GLY A 1 828 ? -8.750 14.222 -13.466 1.00 86.50 828 GLY A C 1
ATOM 6574 O O . GLY A 1 828 ? -8.604 13.431 -14.400 1.00 86.50 828 GLY A O 1
ATOM 6575 N N . LEU A 1 829 ? -8.980 13.821 -12.214 1.00 88.25 829 LEU A N 1
ATOM 6576 C CA . LEU A 1 829 ? -9.217 12.422 -11.857 1.00 88.25 829 LEU A CA 1
ATOM 6577 C C . LEU A 1 829 ? -10.607 11.967 -12.318 1.00 88.25 829 LEU A C 1
ATOM 6579 O O . LEU A 1 829 ? -11.602 12.657 -12.093 1.00 88.25 829 LEU A O 1
ATOM 6583 N N . GLU A 1 830 ? -10.682 10.769 -12.898 1.00 84.69 830 GLU A N 1
ATOM 6584 C CA . GLU A 1 830 ? -11.944 10.100 -13.217 1.00 84.69 830 GLU A CA 1
ATOM 6585 C C . GLU A 1 830 ? -12.301 9.090 -12.115 1.00 84.69 830 GLU A C 1
ATOM 6587 O O . GLU A 1 830 ? -11.497 8.245 -11.721 1.00 84.69 830 GLU A O 1
ATOM 6592 N N . ILE A 1 831 ? -13.526 9.173 -11.591 1.00 78.31 831 ILE A N 1
ATOM 6593 C CA . ILE A 1 831 ? -13.980 8.298 -10.503 1.00 78.31 831 ILE A CA 1
ATOM 6594 C C . ILE A 1 831 ? -14.065 6.850 -10.997 1.00 78.31 831 ILE A C 1
ATOM 6596 O O . ILE A 1 831 ? -14.737 6.558 -11.981 1.00 78.31 831 ILE A O 1
ATOM 6600 N N . GLY A 1 832 ? -13.445 5.932 -10.254 1.00 79.12 832 GLY A N 1
ATOM 6601 C CA . GLY A 1 832 ? -13.474 4.497 -10.552 1.00 79.12 832 GLY A CA 1
ATOM 6602 C C . GLY A 1 832 ? -12.459 4.049 -11.605 1.00 79.12 832 GLY A C 1
ATOM 6603 O O . GLY A 1 832 ? -12.419 2.862 -11.920 1.00 79.12 832 GLY A O 1
ATOM 6604 N N . VAL A 1 833 ? -11.623 4.959 -12.112 1.00 85.31 833 VAL A N 1
ATOM 6605 C CA . VAL A 1 833 ? -10.532 4.644 -13.038 1.00 85.31 833 VAL A CA 1
ATOM 6606 C C . VAL A 1 833 ? -9.195 4.839 -12.315 1.00 85.31 833 VAL A C 1
ATOM 6608 O O . VAL A 1 833 ? -8.971 5.908 -11.744 1.00 85.31 833 VAL A O 1
ATOM 6611 N N . PRO A 1 834 ? -8.294 3.840 -12.308 1.00 90.19 834 PRO A N 1
ATOM 6612 C CA . PRO A 1 834 ? -6.958 4.018 -11.752 1.00 90.19 834 PRO A CA 1
ATOM 6613 C C . PRO A 1 834 ? -6.212 5.166 -12.457 1.00 90.19 834 PRO A C 1
ATOM 6615 O O . PRO A 1 834 ? -6.120 5.161 -13.690 1.00 90.19 834 PRO A O 1
ATOM 6618 N N . PRO A 1 835 ? -5.656 6.140 -11.713 1.00 90.56 835 PRO A N 1
ATOM 6619 C CA . PRO A 1 835 ? -5.040 7.325 -12.314 1.00 90.56 835 PRO A CA 1
ATOM 6620 C C . PRO A 1 835 ? -3.678 7.035 -12.955 1.00 90.56 835 PRO A C 1
ATOM 6622 O O . PRO A 1 835 ? -3.233 7.749 -13.848 1.00 90.56 835 PRO A O 1
ATOM 6625 N N . PHE A 1 836 ? -3.025 5.960 -12.524 1.00 94.50 836 PHE A N 1
ATOM 6626 C CA . PHE A 1 836 ? -1.851 5.398 -13.173 1.00 94.50 836 PHE A CA 1
ATOM 6627 C C . PHE A 1 836 ? -2.301 4.309 -14.149 1.00 94.50 836 PHE A C 1
ATOM 6629 O O . PHE A 1 836 ? -2.175 3.125 -13.874 1.00 94.50 836 PHE A O 1
ATOM 6636 N N . SER A 1 837 ? -2.924 4.721 -15.254 1.00 93.50 837 SER A N 1
ATOM 6637 C CA . SER A 1 837 ? -3.280 3.835 -16.367 1.00 93.50 837 SER A CA 1
ATOM 6638 C C . SER A 1 837 ? -3.322 4.606 -17.681 1.00 93.50 837 SER A C 1
ATOM 6640 O O . SER A 1 837 ? -3.645 5.799 -17.689 1.00 93.50 837 SER A O 1
ATOM 6642 N N . LEU A 1 838 ? -3.091 3.916 -18.801 1.00 90.75 838 LEU A N 1
ATOM 6643 C CA . LEU A 1 838 ? -3.053 4.539 -20.127 1.00 90.75 838 LEU A CA 1
ATOM 6644 C C . LEU A 1 838 ? -4.349 5.304 -20.456 1.00 90.75 838 LEU A C 1
ATOM 6646 O O . LEU A 1 838 ? -4.325 6.352 -21.100 1.00 90.75 838 LEU A O 1
ATOM 6650 N N . ARG A 1 839 ? -5.496 4.788 -19.992 1.00 87.06 839 ARG A N 1
ATOM 6651 C CA . ARG A 1 839 ? -6.821 5.399 -20.188 1.00 87.06 839 ARG A CA 1
ATOM 6652 C C . ARG A 1 839 ? -7.160 6.462 -19.137 1.00 87.06 839 ARG A C 1
ATOM 6654 O O . ARG A 1 839 ? -7.915 7.376 -19.449 1.00 87.06 839 ARG A O 1
ATOM 6661 N N . GLY A 1 840 ? -6.664 6.306 -17.912 1.00 85.62 840 GLY A N 1
ATOM 6662 C CA . GLY A 1 840 ? -7.043 7.112 -16.749 1.00 85.62 840 GLY A CA 1
ATOM 6663 C C . GLY A 1 840 ? -6.082 8.242 -16.394 1.00 85.62 840 GLY A C 1
ATOM 6664 O O . GLY A 1 840 ? -6.336 8.934 -15.411 1.00 85.62 840 GLY A O 1
ATOM 6665 N N . ALA A 1 841 ? -4.993 8.422 -17.150 1.00 93.81 841 ALA A N 1
ATOM 6666 C CA . ALA A 1 841 ? -3.965 9.425 -16.893 1.00 93.81 841 ALA A CA 1
ATOM 6667 C C . ALA A 1 841 ? -4.555 10.857 -16.801 1.00 93.81 841 ALA A C 1
ATOM 6669 O O . ALA A 1 841 ? -4.976 11.413 -17.818 1.00 93.81 841 ALA A O 1
ATOM 6670 N N . PRO A 1 842 ? -4.540 11.505 -15.617 1.00 94.12 842 PRO A N 1
ATOM 6671 C CA . PRO A 1 842 ? -5.188 12.809 -15.403 1.00 94.12 842 PRO A CA 1
ATOM 6672 C C . PRO A 1 842 ? -4.464 14.001 -16.037 1.00 94.12 842 PRO A C 1
ATOM 6674 O O . PRO A 1 842 ? -4.992 15.119 -16.069 1.00 94.12 842 PRO A O 1
ATOM 6677 N N . ILE A 1 843 ? -3.212 13.793 -16.448 1.00 96.12 843 ILE A N 1
ATOM 6678 C CA . ILE A 1 843 ? -2.325 14.793 -17.040 1.00 96.12 843 ILE A CA 1
ATOM 6679 C C . ILE A 1 843 ? -1.658 14.167 -18.262 1.00 96.12 843 ILE A C 1
ATOM 6681 O O . ILE A 1 843 ? -1.195 13.033 -18.199 1.00 96.12 843 ILE A O 1
ATOM 6685 N N . ALA A 1 844 ? -1.552 14.931 -19.345 1.00 97.56 844 ALA A N 1
ATOM 6686 C CA . ALA A 1 844 ? -0.821 14.551 -20.548 1.00 97.56 844 ALA A CA 1
ATOM 6687 C C . ALA A 1 844 ? 0.010 15.727 -21.071 1.00 97.56 844 ALA A C 1
ATOM 6689 O O . ALA A 1 844 ? -0.395 16.889 -20.951 1.00 97.56 844 ALA A O 1
ATOM 6690 N N . ILE A 1 845 ? 1.148 15.427 -21.696 1.00 98.62 845 ILE A N 1
ATOM 6691 C CA . ILE A 1 845 ? 1.981 16.408 -22.393 1.00 98.62 845 ILE A CA 1
ATOM 6692 C C . ILE A 1 845 ? 1.883 16.157 -23.893 1.00 98.62 845 ILE A C 1
ATOM 6694 O O . ILE A 1 845 ? 2.230 15.093 -24.398 1.00 98.62 845 ILE A O 1
ATOM 6698 N N . SER A 1 846 ? 1.428 17.172 -24.612 1.00 98.44 846 SER A N 1
ATOM 6699 C CA . SER A 1 846 ? 1.440 17.204 -26.065 1.00 98.44 846 SER A CA 1
ATOM 6700 C C . SER A 1 846 ? 2.801 17.700 -26.549 1.00 98.44 846 SER A C 1
ATOM 6702 O O . SER A 1 846 ? 3.280 18.734 -26.075 1.00 98.44 846 SER A O 1
ATOM 6704 N N . ALA A 1 847 ? 3.417 16.970 -27.476 1.00 98.25 847 ALA A N 1
ATOM 6705 C CA . ALA A 1 847 ? 4.742 17.266 -28.011 1.00 98.25 847 ALA A CA 1
ATOM 6706 C C . ALA A 1 847 ? 4.819 16.965 -29.514 1.00 98.25 847 ALA A C 1
ATOM 6708 O O . ALA A 1 847 ? 3.930 16.326 -30.071 1.00 98.25 847 ALA A O 1
ATOM 6709 N N . ALA A 1 848 ? 5.894 17.387 -30.177 1.00 98.00 848 ALA A N 1
ATOM 6710 C CA . ALA A 1 848 ? 6.185 16.992 -31.552 1.00 98.00 848 ALA A CA 1
ATOM 6711 C C . ALA A 1 848 ? 7.501 16.211 -31.615 1.00 98.00 848 ALA A C 1
ATOM 6713 O O . ALA A 1 848 ? 8.432 16.502 -30.866 1.00 98.00 848 ALA A O 1
ATOM 6714 N N . GLY A 1 849 ? 7.611 15.246 -32.522 1.00 97.50 849 GLY A N 1
ATOM 6715 C CA . GLY A 1 849 ? 8.848 14.492 -32.717 1.00 97.50 849 GLY A CA 1
ATOM 6716 C C . GLY A 1 849 ? 8.979 13.898 -34.111 1.00 97.50 849 GLY A C 1
ATOM 6717 O O . GLY A 1 849 ? 8.038 13.920 -34.900 1.00 97.50 849 GLY A O 1
ATOM 6718 N N . ARG A 1 850 ? 10.170 13.401 -34.436 1.00 97.69 850 ARG A N 1
ATOM 6719 C CA . ARG A 1 850 ? 10.502 12.795 -35.733 1.00 97.69 850 ARG A CA 1
ATOM 6720 C C . ARG A 1 850 ? 10.892 11.340 -35.516 1.00 97.69 850 ARG A C 1
ATOM 6722 O O . ARG A 1 850 ? 11.728 11.060 -34.662 1.00 97.69 850 ARG A O 1
ATOM 6729 N N . GLN A 1 851 ? 10.290 10.424 -36.266 1.00 97.50 851 GLN A N 1
ATOM 6730 C CA . GLN A 1 851 ? 10.626 9.003 -36.175 1.00 97.50 851 GLN A CA 1
ATOM 6731 C C . GLN A 1 851 ? 12.049 8.750 -36.708 1.00 97.50 851 GLN A C 1
ATOM 6733 O O . GLN A 1 851 ? 12.504 9.435 -37.628 1.00 97.50 851 GLN A O 1
ATOM 6738 N N . LEU A 1 852 ? 12.763 7.798 -36.111 1.00 97.00 852 LEU A N 1
ATOM 6739 C CA . LEU A 1 852 ? 14.172 7.513 -36.363 1.00 97.00 852 LEU A CA 1
ATOM 6740 C C . LEU A 1 852 ? 14.363 6.095 -36.900 1.00 97.00 852 LEU A C 1
ATOM 6742 O O . LEU A 1 852 ? 14.509 5.146 -36.132 1.00 97.00 852 LEU A O 1
ATOM 6746 N N . ASP A 1 853 ? 14.495 5.956 -38.216 1.00 93.31 853 ASP A N 1
ATOM 6747 C CA . ASP A 1 853 ? 14.789 4.656 -38.837 1.00 93.31 853 ASP A CA 1
ATOM 6748 C C . ASP A 1 853 ? 16.139 4.065 -38.388 1.00 93.31 853 ASP A C 1
ATOM 6750 O O . ASP A 1 853 ? 16.348 2.860 -38.481 1.00 93.31 853 ASP A O 1
ATOM 6754 N N . SER A 1 854 ? 17.054 4.890 -37.870 1.00 93.81 854 SER A N 1
ATOM 6755 C CA . SER A 1 854 ? 18.354 4.454 -37.349 1.00 93.81 854 SER A CA 1
ATOM 6756 C C . SER A 1 854 ? 18.313 3.907 -35.919 1.00 93.81 854 SER A C 1
ATOM 6758 O O . SER A 1 854 ? 19.302 3.325 -35.481 1.00 93.81 854 SER A O 1
ATOM 6760 N N . TRP A 1 855 ? 17.225 4.119 -35.171 1.00 96.69 855 TRP A N 1
ATOM 6761 C CA . TRP A 1 855 ? 17.078 3.614 -33.805 1.00 96.69 855 TRP A CA 1
ATOM 6762 C C . TRP A 1 855 ? 16.133 2.413 -33.827 1.00 96.69 855 TRP A C 1
ATOM 6764 O O . TRP A 1 855 ? 14.915 2.567 -33.836 1.00 96.69 855 TRP A O 1
ATOM 6774 N N . GLN A 1 856 ? 16.723 1.225 -33.944 1.00 95.25 856 GLN A N 1
ATOM 6775 C CA . GLN A 1 856 ? 16.016 -0.039 -34.149 1.00 95.25 856 GLN A CA 1
ATOM 6776 C C . GLN A 1 856 ? 16.172 -0.951 -32.942 1.00 95.25 856 GLN A C 1
ATOM 6778 O O . GLN A 1 856 ? 17.161 -0.868 -32.224 1.00 95.25 856 GLN A O 1
ATOM 6783 N N . GLU A 1 857 ? 15.203 -1.833 -32.736 1.00 94.62 857 GLU A N 1
ATOM 6784 C CA . GLU A 1 857 ? 15.223 -2.827 -31.666 1.00 94.62 857 GLU A CA 1
ATOM 6785 C C . GLU A 1 857 ? 16.503 -3.678 -31.694 1.00 94.62 857 GLU A C 1
ATOM 6787 O O . GLU A 1 857 ? 17.018 -4.039 -32.755 1.00 94.62 857 GLU A O 1
ATOM 6792 N N . THR A 1 858 ? 17.037 -4.006 -30.518 1.00 92.69 858 THR A N 1
ATOM 6793 C CA . THR A 1 858 ? 18.166 -4.932 -30.362 1.00 92.69 858 THR A CA 1
ATOM 6794 C C . THR A 1 858 ? 17.983 -5.726 -29.075 1.00 92.69 858 THR A C 1
ATOM 6796 O O . THR A 1 858 ? 17.734 -5.133 -28.030 1.00 92.69 858 THR A O 1
ATOM 6799 N N . LEU A 1 859 ? 18.115 -7.058 -29.142 1.00 91.69 859 LEU A N 1
ATOM 6800 C CA . LEU A 1 859 ? 17.948 -7.962 -27.989 1.00 91.69 859 LEU A CA 1
ATOM 6801 C C . LEU A 1 859 ? 16.617 -7.735 -27.241 1.00 91.69 859 LEU A C 1
ATOM 6803 O O . LEU A 1 859 ? 16.599 -7.629 -26.018 1.00 91.69 859 LEU A O 1
ATOM 6807 N N . ASN A 1 860 ? 15.516 -7.600 -27.993 1.00 90.69 860 ASN A N 1
ATOM 6808 C CA . ASN A 1 860 ? 14.167 -7.346 -27.469 1.00 90.69 860 ASN A CA 1
ATOM 6809 C C . ASN A 1 860 ? 14.078 -6.142 -26.517 1.00 90.69 860 ASN A C 1
ATOM 6811 O O . ASN A 1 860 ? 13.219 -6.091 -25.642 1.00 90.69 860 ASN A O 1
ATOM 6815 N N . ALA A 1 861 ? 14.943 -5.146 -26.716 1.00 92.19 861 ALA A N 1
ATOM 6816 C CA . ALA A 1 861 ? 14.921 -3.883 -25.999 1.00 92.19 861 ALA A CA 1
ATOM 6817 C C . ALA A 1 861 ? 15.119 -2.699 -26.956 1.00 92.19 861 ALA A C 1
ATOM 6819 O O . ALA A 1 861 ? 15.656 -2.835 -28.063 1.00 92.19 861 ALA A O 1
ATOM 6820 N N . ALA A 1 862 ? 14.723 -1.507 -26.506 1.00 94.38 862 ALA A N 1
ATOM 6821 C CA . ALA A 1 862 ? 15.183 -0.274 -27.131 1.00 94.38 862 ALA A CA 1
ATOM 6822 C C . ALA A 1 862 ? 16.683 -0.125 -26.813 1.00 94.38 862 ALA A C 1
ATOM 6824 O O . ALA A 1 862 ? 17.030 -0.051 -25.631 1.00 94.38 862 ALA A O 1
ATOM 6825 N N . PRO A 1 863 ? 17.599 -0.089 -27.802 1.00 94.00 863 PRO A N 1
ATOM 6826 C CA . PRO A 1 863 ? 19.020 0.099 -27.518 1.00 94.00 863 PRO A CA 1
ATOM 6827 C C . PRO A 1 863 ? 19.269 1.512 -26.965 1.00 94.00 863 PRO A C 1
ATOM 6829 O O . PRO A 1 863 ? 18.355 2.346 -26.990 1.00 94.00 863 PRO A O 1
ATOM 6832 N N . PRO A 1 864 ? 20.494 1.826 -26.500 1.00 94.56 864 PRO A N 1
ATOM 6833 C CA . PRO A 1 864 ? 20.810 3.144 -25.960 1.00 94.56 864 PRO A CA 1
ATOM 6834 C C . PRO A 1 864 ? 20.282 4.284 -26.842 1.00 94.56 864 PRO A C 1
ATOM 6836 O O . PRO A 1 864 ? 20.459 4.220 -28.066 1.00 94.56 864 PRO A O 1
ATOM 6839 N N . PRO A 1 865 ? 19.665 5.330 -26.257 1.00 96.06 865 PRO A N 1
ATOM 6840 C CA . PRO A 1 865 ? 19.250 6.509 -27.005 1.00 96.06 865 PRO A CA 1
ATOM 6841 C C . PRO A 1 865 ? 20.401 7.043 -27.859 1.00 96.06 865 PRO A C 1
ATOM 6843 O O . PRO A 1 865 ? 21.546 7.108 -27.406 1.00 96.06 865 PRO A O 1
ATOM 6846 N N . LEU A 1 866 ? 20.113 7.430 -29.099 1.00 96.25 866 LEU A N 1
ATOM 6847 C CA . LEU A 1 866 ? 21.113 8.044 -29.970 1.00 96.25 866 LEU A CA 1
ATOM 6848 C C . LEU A 1 866 ? 21.564 9.406 -29.407 1.00 96.25 866 LEU A C 1
ATOM 6850 O O . LEU A 1 866 ? 20.782 10.127 -28.782 1.00 96.25 866 LEU A O 1
ATOM 6854 N N . HIS A 1 867 ? 22.827 9.770 -29.655 1.00 96.94 867 HIS A N 1
ATOM 6855 C CA . HIS A 1 867 ? 23.399 11.009 -29.130 1.00 96.94 867 HIS A CA 1
ATOM 6856 C C . HIS A 1 867 ? 22.646 12.244 -29.633 1.00 96.94 867 HIS A C 1
ATOM 6858 O O . HIS A 1 867 ? 22.563 12.503 -30.834 1.00 96.94 867 HIS A O 1
ATOM 6864 N N . SER A 1 868 ? 22.123 13.024 -28.692 1.00 96.44 868 SER A N 1
ATOM 6865 C CA . SER A 1 868 ? 21.281 14.185 -28.973 1.00 96.44 868 SER A CA 1
ATOM 6866 C C . SER A 1 868 ? 22.079 15.499 -29.021 1.00 96.44 868 SER A C 1
ATOM 6868 O O . SER A 1 868 ? 23.045 15.655 -28.269 1.00 96.44 868 SER A O 1
ATOM 6870 N N . PRO A 1 869 ? 21.673 16.486 -29.842 1.00 96.12 869 PRO A N 1
ATOM 6871 C CA . PRO A 1 869 ? 20.537 16.443 -30.759 1.00 96.12 869 PRO A CA 1
ATOM 6872 C C . PRO A 1 869 ? 20.851 15.709 -32.075 1.00 96.12 869 PRO A C 1
ATOM 6874 O O . PRO A 1 869 ? 21.939 15.826 -32.635 1.00 96.12 869 PRO A O 1
ATOM 6877 N N . ILE A 1 870 ? 19.855 15.005 -32.607 1.00 95.44 870 ILE A N 1
ATOM 6878 C CA . ILE A 1 870 ? 19.932 14.239 -33.853 1.00 95.44 870 ILE A CA 1
ATOM 6879 C C . ILE A 1 870 ? 19.478 15.101 -35.029 1.00 95.44 870 ILE A C 1
ATOM 6881 O O . ILE A 1 870 ? 18.494 15.842 -34.943 1.00 95.44 870 ILE A O 1
ATOM 6885 N N . LYS A 1 871 ? 20.166 14.956 -36.164 1.00 92.88 871 LYS A N 1
ATOM 6886 C CA . LYS A 1 871 ? 19.741 15.509 -37.454 1.00 92.88 871 LYS A CA 1
ATOM 6887 C C . LYS A 1 871 ? 18.950 14.455 -38.223 1.00 92.88 871 LYS A C 1
ATOM 6889 O O . LYS A 1 871 ? 19.483 13.397 -38.534 1.00 92.88 871 LYS A O 1
ATOM 6894 N N . THR A 1 872 ? 17.699 14.755 -38.549 1.00 91.62 872 THR A N 1
ATOM 6895 C CA . THR A 1 872 ? 16.833 13.889 -39.357 1.00 91.62 872 THR A CA 1
ATOM 6896 C C . THR A 1 872 ? 15.889 14.740 -40.204 1.00 91.62 872 THR A C 1
ATOM 6898 O O . THR A 1 872 ? 15.490 15.829 -39.795 1.00 91.62 872 THR A O 1
ATOM 6901 N N . SER A 1 873 ? 15.551 14.257 -41.397 1.00 91.25 873 SER A N 1
ATOM 6902 C CA . SER A 1 873 ? 14.566 14.869 -42.296 1.00 91.25 873 SER A CA 1
ATOM 6903 C C . SER A 1 873 ? 13.184 14.210 -42.212 1.00 91.25 873 SER A C 1
ATOM 6905 O O . SER A 1 873 ? 12.256 14.680 -42.871 1.00 91.25 873 SER A O 1
ATOM 6907 N N . ALA A 1 874 ? 13.027 13.148 -41.407 1.00 95.06 874 ALA A N 1
ATOM 6908 C CA . ALA A 1 874 ? 11.748 12.464 -41.205 1.00 95.06 874 ALA A CA 1
ATOM 6909 C C . ALA A 1 874 ? 10.685 13.454 -40.709 1.00 95.06 874 ALA A C 1
ATOM 6911 O O . ALA A 1 874 ? 11.020 14.283 -39.870 1.00 95.06 874 ALA A O 1
ATOM 6912 N N . PRO A 1 875 ? 9.430 13.422 -41.187 1.00 96.19 875 PRO A N 1
ATOM 6913 C CA . PRO A 1 875 ? 8.427 14.442 -40.873 1.00 96.19 875 PRO A CA 1
ATOM 6914 C C . PRO A 1 875 ? 8.130 14.552 -39.369 1.00 96.19 875 PRO A C 1
ATOM 6916 O O . PRO A 1 875 ? 8.226 13.569 -38.635 1.00 96.19 875 PRO A O 1
ATOM 6919 N N . LEU A 1 876 ? 7.744 15.755 -38.923 1.00 96.94 876 LEU A N 1
ATOM 6920 C CA . LEU A 1 876 ? 7.238 15.957 -37.563 1.00 96.94 876 LEU A CA 1
ATOM 6921 C C . LEU A 1 876 ? 5.877 15.283 -37.406 1.00 96.94 876 LEU A C 1
ATOM 6923 O O . LEU A 1 876 ? 4.995 15.435 -38.251 1.00 96.94 876 LEU A O 1
ATOM 6927 N N . GLN A 1 877 ? 5.713 14.591 -36.289 1.00 97.81 877 GLN A N 1
ATOM 6928 C CA . GLN A 1 877 ? 4.491 13.926 -35.869 1.00 97.81 877 GLN A CA 1
ATOM 6929 C C . GLN A 1 877 ? 4.102 14.422 -34.479 1.00 97.81 877 GLN A C 1
ATOM 6931 O O . GLN A 1 877 ? 4.970 14.747 -33.665 1.00 97.81 877 GLN A O 1
ATOM 6936 N N . GLN A 1 878 ? 2.798 14.487 -34.218 1.00 97.94 878 GLN A N 1
ATOM 6937 C CA . GLN A 1 878 ? 2.293 14.800 -32.888 1.00 97.94 878 GLN A CA 1
ATOM 6938 C C . GLN A 1 878 ? 2.471 13.581 -31.984 1.00 97.94 878 GLN A C 1
ATOM 6940 O O . GLN A 1 878 ? 2.073 12.477 -32.346 1.00 97.94 878 GLN A O 1
ATOM 6945 N N . LEU A 1 879 ? 3.042 13.803 -30.809 1.00 98.25 879 LEU A N 1
ATOM 6946 C CA . LEU A 1 879 ? 3.266 12.802 -29.780 1.00 98.25 879 LEU A CA 1
ATOM 6947 C C . LEU A 1 879 ? 2.482 13.175 -28.523 1.00 98.25 879 LEU A C 1
ATOM 6949 O O . LEU A 1 879 ? 2.235 14.352 -28.236 1.00 98.25 879 LEU A O 1
ATOM 6953 N N . THR A 1 880 ? 2.126 12.157 -27.751 1.00 97.56 880 THR A N 1
ATOM 6954 C CA . THR A 1 880 ? 1.554 12.310 -26.416 1.00 97.56 880 THR A CA 1
ATOM 6955 C C . THR A 1 880 ? 2.475 11.623 -25.428 1.00 97.56 880 THR A C 1
ATOM 6957 O O . THR A 1 880 ? 2.825 10.458 -25.610 1.00 97.56 880 THR A O 1
ATOM 6960 N N . LEU A 1 881 ? 2.880 12.356 -24.398 1.00 98.56 881 LEU A N 1
ATOM 6961 C CA . LEU A 1 881 ? 3.589 11.804 -23.257 1.00 98.56 881 LEU A CA 1
ATOM 6962 C C . LEU A 1 881 ? 2.617 11.718 -22.083 1.00 98.56 881 LEU A C 1
ATOM 6964 O O . LEU A 1 881 ? 1.889 12.677 -21.803 1.00 98.56 881 LEU A O 1
ATOM 6968 N N . LEU A 1 882 ? 2.622 10.585 -21.398 1.00 98.00 882 LEU A N 1
ATOM 6969 C CA . LEU A 1 882 ? 1.824 10.336 -20.199 1.00 98.00 882 LEU A CA 1
ATOM 6970 C C . LEU A 1 882 ? 2.753 10.140 -18.995 1.00 98.00 882 LEU A C 1
ATOM 6972 O O . LEU A 1 882 ? 3.947 9.899 -19.195 1.00 98.00 882 LEU A O 1
ATOM 6976 N N . PRO A 1 883 ? 2.248 10.277 -17.755 1.00 98.25 883 PRO A N 1
ATOM 6977 C CA . PRO A 1 883 ? 3.028 9.973 -16.567 1.00 98.25 883 PRO A CA 1
ATOM 6978 C C . PRO A 1 883 ? 3.639 8.576 -16.686 1.00 98.25 883 PRO A C 1
ATOM 6980 O O . PRO A 1 883 ? 2.956 7.642 -17.089 1.00 98.25 883 PRO A O 1
ATOM 6983 N N . PHE A 1 884 ? 4.910 8.433 -16.326 1.00 97.81 884 PHE A N 1
ATOM 6984 C CA . PHE A 1 884 ? 5.684 7.197 -16.461 1.00 97.81 884 PHE A CA 1
ATOM 6985 C C . PHE A 1 884 ? 5.006 6.002 -15.777 1.00 97.81 884 PHE A C 1
ATOM 6987 O O . PHE A 1 884 ? 4.983 4.898 -16.310 1.00 97.81 884 PHE A O 1
ATOM 6994 N N . GLY A 1 885 ? 4.387 6.249 -14.621 1.00 95.94 885 GLY A N 1
ATOM 6995 C CA . GLY A 1 885 ? 3.606 5.250 -13.900 1.00 95.94 885 GLY A CA 1
ATOM 6996 C C . GLY A 1 885 ? 2.299 4.830 -14.574 1.00 95.94 885 GLY A C 1
ATOM 6997 O O . GLY A 1 885 ? 1.704 3.850 -14.162 1.00 95.94 885 GLY A O 1
ATOM 6998 N N . ALA A 1 886 ? 1.815 5.579 -15.565 1.00 95.44 886 ALA A N 1
ATOM 6999 C CA . ALA A 1 886 ? 0.546 5.331 -16.250 1.00 95.44 886 ALA A CA 1
ATOM 7000 C C . ALA A 1 886 ? 0.710 4.557 -17.569 1.00 95.44 886 ALA A C 1
ATOM 7002 O O . ALA A 1 886 ? -0.239 4.479 -18.344 1.00 95.44 886 ALA A O 1
ATOM 7003 N N . THR A 1 887 ? 1.909 4.049 -17.846 1.00 90.31 887 THR A N 1
ATOM 7004 C CA . THR A 1 887 ? 2.256 3.358 -19.090 1.00 90.31 887 THR A CA 1
ATOM 7005 C C . THR A 1 887 ? 2.927 2.038 -18.759 1.00 90.31 887 THR A C 1
ATOM 7007 O O . THR A 1 887 ? 3.925 2.067 -18.043 1.00 90.31 887 THR A O 1
ATOM 7010 N N . GLU A 1 888 ? 2.447 0.918 -19.289 1.00 93.12 888 GLU A N 1
ATOM 7011 C CA . GLU A 1 888 ? 3.082 -0.394 -19.160 1.00 93.12 888 GLU A CA 1
ATOM 7012 C C . GLU A 1 888 ? 4.278 -0.515 -20.115 1.00 93.12 888 GLU A C 1
ATOM 7014 O O . GLU A 1 888 ? 5.320 -1.044 -19.733 1.00 93.12 888 GLU A O 1
ATOM 7019 N N . LEU A 1 889 ? 4.170 0.058 -21.321 1.00 95.56 889 LEU A N 1
ATOM 7020 C CA . LEU A 1 889 ? 5.294 0.280 -22.241 1.00 95.56 889 LEU A CA 1
ATOM 7021 C C . LEU A 1 889 ? 5.606 1.777 -22.361 1.00 95.56 889 LEU A C 1
ATOM 7023 O O . LEU A 1 889 ? 4.702 2.596 -22.522 1.00 95.56 889 LEU A O 1
ATOM 7027 N N . ARG A 1 890 ? 6.888 2.160 -22.362 1.00 95.50 890 ARG A N 1
ATOM 7028 C CA . ARG A 1 890 ? 7.316 3.575 -22.334 1.00 95.50 890 ARG A CA 1
ATOM 7029 C C . ARG A 1 890 ? 8.674 3.840 -22.965 1.00 95.50 890 ARG A C 1
ATOM 7031 O O . ARG A 1 890 ? 9.565 3.009 -22.921 1.00 95.50 890 ARG A O 1
ATOM 7038 N N . ILE A 1 891 ? 8.874 5.064 -23.449 1.00 98.12 891 ILE A N 1
ATOM 7039 C CA . ILE A 1 891 ? 10.208 5.637 -23.691 1.00 98.12 891 ILE A CA 1
ATOM 7040 C C . ILE A 1 891 ? 10.301 6.933 -22.884 1.00 98.12 891 ILE A C 1
ATOM 7042 O O . ILE A 1 891 ? 9.633 7.910 -23.229 1.00 98.12 891 ILE A O 1
ATOM 7046 N N . ALA A 1 892 ? 11.070 6.931 -21.794 1.00 97.69 892 ALA A N 1
ATOM 7047 C CA . ALA A 1 892 ? 11.196 8.065 -20.873 1.00 97.69 892 ALA A CA 1
ATOM 7048 C C . ALA A 1 892 ? 12.445 8.922 -21.122 1.00 97.69 892 ALA A C 1
ATOM 7050 O O . ALA A 1 892 ? 12.418 10.131 -20.904 1.00 97.69 892 ALA A O 1
ATOM 7051 N N . GLU A 1 893 ? 13.529 8.312 -21.602 1.00 98.19 893 GLU A N 1
ATOM 7052 C CA . GLU A 1 893 ? 14.748 9.008 -22.018 1.00 98.19 893 GLU A CA 1
ATOM 7053 C C . GLU A 1 893 ? 14.770 9.079 -23.552 1.00 98.19 893 GLU A C 1
ATOM 7055 O O . GLU A 1 893 ? 15.255 8.173 -24.239 1.00 98.19 893 GLU A O 1
ATOM 7060 N N . ILE A 1 894 ? 14.183 10.149 -24.097 1.00 98.25 894 ILE A N 1
ATOM 7061 C CA . ILE A 1 894 ? 13.915 10.302 -25.534 1.00 98.25 894 ILE A CA 1
ATOM 7062 C C . ILE A 1 894 ? 15.044 11.123 -26.177 1.00 98.25 894 ILE A C 1
ATOM 7064 O O . ILE A 1 894 ? 15.358 12.214 -25.688 1.00 98.25 894 ILE A O 1
ATOM 7068 N N . PRO A 1 895 ? 15.668 10.672 -27.282 1.00 98.06 895 PRO A N 1
ATOM 7069 C CA . PRO A 1 895 ? 16.588 11.521 -28.027 1.00 98.06 895 PRO A CA 1
ATOM 7070 C C . PRO A 1 895 ? 15.925 12.827 -28.484 1.00 98.06 895 PRO A C 1
ATOM 7072 O O . PRO A 1 895 ? 14.715 12.868 -28.675 1.00 98.06 895 PRO A O 1
ATOM 7075 N N . THR A 1 896 ? 16.686 13.897 -28.713 1.00 98.06 896 THR A N 1
ATOM 7076 C CA . THR A 1 896 ? 16.116 15.192 -29.131 1.00 98.06 896 THR A CA 1
ATOM 7077 C C . THR A 1 896 ? 16.548 15.618 -30.527 1.00 98.06 896 THR A C 1
ATOM 7079 O O . THR A 1 896 ? 17.589 15.201 -31.023 1.00 98.06 896 THR A O 1
ATOM 7082 N N . THR A 1 897 ? 15.778 16.496 -31.165 1.00 96.44 897 THR A N 1
ATOM 7083 C CA . THR A 1 897 ? 16.116 17.165 -32.430 1.00 96.44 897 THR A CA 1
ATOM 7084 C C . THR A 1 897 ? 15.730 18.648 -32.369 1.00 96.44 897 THR A C 1
ATOM 7086 O O . THR A 1 897 ? 14.782 19.009 -31.676 1.00 96.44 897 THR A O 1
ATOM 7089 N N . LEU A 1 898 ? 16.482 19.516 -33.056 1.00 88.94 898 LEU A N 1
ATOM 7090 C CA . LEU A 1 898 ? 16.296 20.979 -33.008 1.00 88.94 898 LEU A CA 1
ATOM 7091 C C . LEU A 1 898 ? 15.328 21.514 -34.075 1.00 88.94 898 LEU A C 1
ATOM 7093 O O . LEU A 1 898 ? 14.806 22.617 -33.935 1.00 88.94 898 LEU A O 1
ATOM 7097 N N . SER A 1 899 ? 15.127 20.771 -35.167 1.00 65.19 899 SER A N 1
ATOM 7098 C CA . SER A 1 899 ? 14.405 21.231 -36.361 1.00 65.19 899 SER A CA 1
ATOM 7099 C C . SER A 1 899 ? 13.452 20.180 -36.868 1.00 65.19 899 SER A C 1
ATOM 7101 O O . SER A 1 899 ? 13.928 19.065 -37.167 1.00 65.19 899 SER A O 1
#

Foldseek 3Di:
DDDDDDPDDPPPPPVQLDAPAQDFAFLVSDDPDPRVCCQQPVLLVQLVLLLVLLVVCLVVQCVVPNPLSNVLSVQLSVVSNVLSVQSNVFHFDDQQDDDPCSCVLVVVQVVLCVVVVNDGHTLGSDHSLQSLLVSLSVSLSSQCPDPRRNPDDSLVVVQVVLQVVCVVVLLVLLVVLVVVLPDDPPPPDDDCCQLQPADPDPDAAEEEEAFFFPHPRVSVVLSVLVSCCSSRSHQAYEYEAEPGCRDNGGDDPVSLVVCLVVQCVDPRPSSNVSSVVSVVCPVVRSYHYHYDCVSSHSAQLLCCCPPPVVVLQVLLRHSYYHQDDDSNVCSQQVVGNHDPQDDSCVSSVPNPSYDPVVVVVVQLVPQDPQLATDDPCLVVLARPLVCLVVLVVLVVVCVVPVVPPSSLVSSLSNLVVVLVSCVVRPQLSRQNLLLQLLSSLVSLVVCLVPPCPPVNVSSLSSNVSSPVRHDDLVCQLVHPVPDLAADQDDDSSQFLLSLLLSLQNLLSCCVNPVDCVSLVVSVSSLVSQCNFFAEPLLFGFHPRGRGGFFLQGWDFLSSLQSNLLSLLVSCQRRVFLVSLLSSLSSLQFVLLLQAPLVRQWGARTDGLAFQWQDQFPLADDRPFHSNRSWTFCATGHNPSNVRSVVRVVSNQVSQKDADPVQQAMERSHADFDWDWDQTPVRKTKIWGWDDPPPQDQKIKIKMAIAAKGKYWYAAAQQQPQKWKDKDPDDTDGDHHRDTDIDMDGGIIMMMIGRDWDWAWDQGFLRFTWIDTRSFTWFFAFDKDWDFPADDPDPTTITIIHGPDDRAKAFAAQDRVCRVVFKDKDAPGADPPGRCLASVGVGMKIKGKIFGDPPQDDGSSTRGGAHRPDDDDPGDIDITMIGGNSHHNRGNRRHHHHHD

Radius of gyration: 33.3 Å; chains: 1; bounding box: 95×76×79 Å